Protein AF-0000000076361034 (afdb_homodimer)

Solvent-accessible surface area (backbone atoms only — not comparable to full-atom values): 50702 Å² total; per-residue (Å²): 137,84,75,76,79,75,75,78,76,74,77,76,76,72,76,70,72,70,73,77,74,72,64,72,69,49,54,63,54,61,70,66,63,75,68,40,73,73,50,70,71,53,77,85,51,40,70,66,62,50,33,50,84,75,34,55,74,45,54,52,49,86,90,54,77,44,76,70,60,36,10,37,22,35,31,39,21,63,62,75,51,79,59,59,23,52,31,46,44,76,47,74,44,77,33,44,66,69,76,70,83,67,80,76,78,91,66,90,80,67,86,68,66,63,73,78,79,52,53,48,78,30,40,38,40,37,42,18,49,26,40,72,44,43,56,34,9,52,48,45,61,72,38,35,68,56,34,34,41,54,40,45,22,74,43,30,71,59,73,73,39,67,79,86,49,59,62,63,51,40,67,90,59,62,82,56,54,72,67,48,51,48,30,32,54,64,66,67,48,40,59,67,31,39,52,39,19,25,47,35,50,14,38,47,52,35,31,50,51,43,44,54,52,25,65,75,66,73,51,59,26,17,15,28,40,37,36,37,38,40,52,94,50,26,38,42,24,34,30,10,11,54,41,45,35,35,36,31,47,95,91,39,71,45,76,50,50,60,62,32,25,36,63,75,41,37,46,60,45,22,40,49,36,68,76,41,50,73,69,40,68,85,53,40,20,60,44,35,52,66,55,86,54,50,83,87,42,50,76,35,42,30,48,33,33,47,43,84,42,91,24,31,44,70,41,68,36,49,80,67,52,55,34,51,34,37,51,43,70,48,69,86,64,12,10,44,56,76,68,43,35,61,32,21,23,35,48,28,74,80,40,53,34,88,97,53,90,41,61,49,40,86,70,40,38,42,55,40,52,69,40,79,45,66,46,81,81,55,87,62,45,83,77,20,32,34,40,37,32,32,48,22,38,54,75,65,42,51,72,68,56,50,40,51,50,50,53,57,49,49,72,73,43,84,55,94,58,36,36,30,50,48,19,40,48,54,50,46,58,21,44,36,44,80,54,90,95,39,46,23,26,95,86,65,44,78,30,36,52,40,43,28,44,30,38,24,35,42,44,27,62,56,51,68,70,39,74,74,86,120,138,82,76,74,79,76,76,76,77,73,78,77,77,71,77,72,73,70,73,76,74,73,63,72,71,47,56,64,57,60,72,64,64,74,69,39,72,73,51,70,73,53,75,85,51,40,71,66,61,49,33,48,86,74,35,56,74,45,54,51,50,87,90,55,78,45,78,69,60,36,10,38,20,35,31,40,23,63,63,76,52,79,58,60,24,55,30,46,44,78,49,74,45,78,34,43,63,69,76,69,82,66,78,74,77,90,64,91,81,68,88,66,67,61,74,77,79,52,53,48,77,29,38,39,40,35,42,18,49,27,40,73,45,43,56,34,9,51,49,45,62,70,38,35,67,54,34,34,42,53,40,47,22,73,43,30,70,59,73,72,41,66,78,86,51,62,61,63,53,40,68,90,57,63,80,56,54,72,67,46,50,47,31,32,55,63,66,65,49,41,59,67,30,38,54,39,19,25,48,35,51,13,38,46,51,36,30,51,50,42,43,53,51,24,67,75,66,75,51,60,27,17,14,27,38,37,35,38,39,40,53,94,48,25,38,42,24,34,29,12,10,56,42,44,35,34,36,32,50,93,92,40,73,44,75,49,51,62,60,31,25,35,62,75,41,36,45,62,45,23,41,48,37,66,76,39,51,74,68,40,66,84,53,39,20,62,45,34,51,64,54,86,55,49,81,86,42,50,75,36,42,27,47,33,32,49,43,83,43,90,24,30,44,72,41,66,36,48,80,67,52,57,33,50,33,36,51,43,72,50,69,87,63,12,10,45,55,75,68,42,34,61,33,21,22,35,49,30,74,80,41,54,35,86,98,52,90,42,62,49,42,85,68,42,37,43,54,39,53,69,40,78,45,64,45,80,82,55,87,63,45,82,75,19,31,35,39,37,31,32,47,22,38,54,76,65,42,52,72,67,57,50,41,51,49,51,54,57,51,49,72,70,43,84,55,93,58,38,38,30,51,48,19,41,48,55,50,45,59,20,44,36,44,79,55,90,93,39,46,24,26,96,88,66,44,80,31,36,52,41,42,29,44,30,38,25,35,42,44,27,64,55,51,69,71,40,73,75,88,120

Radius of gyration: 32.31 Å; Cα contacts (8 Å, |Δi|>4): 1903; chains: 2; bounding box: 130×89×71 Å

InterPro domains:
  IPR001932 PPM-type phosphatase-like domain [PF00481] (195-264)
  IPR001932 PPM-type phosphatase-like domain [PF00481] (333-431)
  IPR001932 PPM-type phosphatase-like domain [PS51746] (69-459)
  IPR001932 PPM-type phosphatase-like domain [SM00332] (59-457)
  IPR001932 PPM-type phosphatase-like domain [cd00143] (71-459)
  IPR015655 Protein phosphatase 2C [PTHR13832] (92-456)
  IPR036457 PPM-type phosphatase-like domain superfamily [G3DSA:3.60.40.10] (70-463)
  IPR036457 PPM-type phosphatase-like domain superfamily [SSF81606] (64-459)

Secondary structure (DSSP, 8-state):
---------------------TTTTHHHHHHH----GGG---GGGHHHHT-TTT-PPB---TTSPPGGG-EEEEE--SSSSSS--EEEEEEEEEEE---------S--------GGGGEEEEEEEEEEEEESSSHHHHHHHHHHHHHHHHHHHHTHHHHTS-TTSPPPSBTT-----HHHHHHHHHTT--HHHHHHHHHHHHHHHHHHHHHHHHHHHT---EE-EEEEEEETTEEEEEEESS-EEEEEETTEEEE-----BTTTTHHHHHHHHHH-GGGGTTTEESSB-SS---GGGTTSEEEEB-TT-SS-EEEE--GGGGSEESEESSGGG-EETTTBSB-B-EE-TT-B-TTS--B-GGG-B-PPEEEEEEGGGS---TT-EEEEE-HHHHTT--HHHHHHHHHHHHHH---TTHHHHHHHHHHHHHH-EEETTEEE-TTSSB---S-EEEEEEESHHHHTTS----/---------------------TTTTHHHHHHH----GGG---GGGHHHHT-TTT-PPB---TTSPPGGG-EEEEE--SSSSSS--EEEEEEEEEEE---------S--------GGGGEEEEEEEEEEEEESSSHHHHHHHHHHHHHHHHHHHHTHHHHTS-TTSPPPSBTT-----HHHHHHHHHTT--HHHHHHHHHHHHHHHHHHHHHHHHHHHT---EE-EEEEEEETTEEEEEEESS-EEEEEETTEEEE-----BTTTTHHHHHHHHHH-GGGGTTTEESSB-SS---GGGTTSEEEEB-TT-SS-EEEE--GGGGSEESEESSGGG-EETTTBSB-B-EE-TT-B-TTS--B-GGG-B-PPEEEEEEGGGS---TT-EEEEE-HHHHTT--HHHHHHHHHHHHHH---TTHHHHHHHHHHHHHH-EEETTEEE-TTSSB---S-EEEEEEESHHHHTTS----

Foldseek 3Di:
DPDDPDPPDPPDPPPPPDPDPPVPVCPPLLVQDDAEVQLVDDSVCQVVQQDLAVFDKTWGDPVRAAPQLKAKIWTFFNPPDRDALKYKDKDKAKAFADPDPPPDDPDDDDDPVPPVLTIFIKIKIKMKHWDQGNLQNSLCRVPLSVLLSVLCNLQSVQLSDDQPQFDFPDSVDDPDDPVRSVVRVVVVHTPVNSSLVSNQVSLVVSLVVSVVVCVVVVGATWIWMWMWMGGQQKTKTWTFAAWWKWKFAPLDIGTQFHHAWCVVCVLVLLVVCVVPVVLVVLQADSKDFQDQDDPVQAQPWGWIDGSVDPDIDTDHDHPSSNHHHQWDDDDQCIHGLNFHTGQETHTQQCPDDPPDNRRDCVSHYSGTDIGMGRNLVDAFDQLIKMKIKDVLLCVQDPRSRLSVLSVVQVVVDPDSSSNNVSNSVSNDQQQADDDPSAHAHPVGHGHGSRMMMMMIRGSNSSNVPNPDPD/DPPDPDDPPDPDPPPPPDPDPPPPVCPPLLVQDDAEVQLVDDSVCQVVQQDLAVFDKTWGDPVRAAPQLKAKIWTFFNPPDRDALKYKDKDKAKAFADPDPPPDDPDDDDDPVPPVLTIFIKIKIKMKHWDQGNLQNSLCRVPLSVQLSVLCNLQSVQLSDDQPQFDFPDSVDDPDDPVRSVVRVVVVHTPVNSSLVSNQVSLVVSLVVSVVVCVVVVGATWIWMWMWMGGQQKTKTWTFAAWWKWKFAPLDIDTQFHHAWCVVCVLVLLVVCVVPVVLVVLQADSKDFPDQDDPVQAQPWGWIDGSVDPDIDTDHDHPSSNHHHQWDDDDQCIHGLNFHTGQETHTQQCPDDPPDNRRDCVSHYSGTDIGMGRNLVDAFDQLIKMKIKDVLLCVQDPRSRLSVLSVVQVVVDPDSSSNNVSNSVSNDQQQADDDPSAHAHPVGHGHGSRMMMMMIRGSNSSNVVNPDPD

Structure (mmCIF, N/CA/C/O backbone):
data_AF-0000000076361034-model_v1
#
loop_
_entity.id
_entity.type
_entity.pdbx_description
1 polymer 'Protein phosphatase, Mg2+/Mn2+ dependent 1M'
#
loop_
_atom_site.group_PDB
_atom_site.id
_atom_site.type_symbol
_atom_site.label_atom_id
_atom_site.label_alt_id
_atom_site.label_comp_id
_atom_site.label_asym_id
_atom_site.label_entity_id
_atom_site.label_seq_id
_atom_site.pdbx_PDB_ins_code
_atom_site.Cartn_x
_atom_site.Cartn_y
_atom_site.Cartn_z
_atom_site.occupancy
_atom_site.B_iso_or_equiv
_atom_site.auth_seq_id
_atom_site.auth_comp_id
_atom_site.auth_asym_id
_atom_site.auth_atom_id
_atom_site.pdbx_PDB_model_num
ATOM 1 N N . MET A 1 1 ? -71.875 -18.531 -21.484 1 21.67 1 MET A N 1
ATOM 2 C CA . MET A 1 1 ? -71.312 -18.797 -22.781 1 21.67 1 MET A CA 1
ATOM 3 C C . MET A 1 1 ? -69.812 -18.578 -22.734 1 21.67 1 MET A C 1
ATOM 5 O O . MET A 1 1 ? -69.312 -17.453 -22.625 1 21.67 1 MET A O 1
ATOM 9 N N . PHE A 1 2 ? -69.062 -19.516 -22.062 1 24.09 2 PHE A N 1
ATOM 10 C CA . PHE A 1 2 ? -67.812 -19.859 -21.344 1 24.09 2 PHE A CA 1
ATOM 11 C C . PHE A 1 2 ? -66.688 -20.016 -22.297 1 24.09 2 PHE A C 1
ATOM 13 O O . PHE A 1 2 ? -66.375 -21.141 -22.75 1 24.09 2 PHE A O 1
ATOM 20 N N . LYS A 1 3 ? -66.688 -18.938 -23.219 1 24.73 3 LYS A N 1
ATOM 21 C CA . LYS A 1 3 ? -65.812 -19.062 -24.406 1 24.73 3 LYS A CA 1
ATOM 22 C C . LYS A 1 3 ? -64.375 -19.406 -24.031 1 24.73 3 LYS A C 1
ATOM 24 O O . LYS A 1 3 ? -63.844 -18.875 -23.047 1 24.73 3 LYS A O 1
ATOM 29 N N . ARG A 1 4 ? -63.781 -20.422 -24.656 1 24.48 4 ARG A N 1
ATOM 30 C CA . ARG A 1 4 ? -62.656 -21.375 -24.703 1 24.48 4 ARG A CA 1
ATOM 31 C C . ARG A 1 4 ? -61.344 -20.656 -25 1 24.48 4 ARG A C 1
ATOM 33 O O . ARG A 1 4 ? -61.156 -20.125 -26.094 1 24.48 4 ARG A O 1
ATOM 40 N N . PHE A 1 5 ? -60.875 -19.797 -24.109 1 25.48 5 PHE A N 1
ATOM 41 C CA . PHE A 1 5 ? -59.75 -18.938 -24.406 1 25.48 5 PHE A CA 1
ATOM 42 C C . PHE A 1 5 ? -58.562 -19.75 -24.906 1 25.48 5 PHE A C 1
ATOM 44 O O . PHE A 1 5 ? -58.094 -20.672 -24.25 1 25.48 5 PHE A O 1
ATOM 51 N N . ARG A 1 6 ? -58.438 -19.875 -26.188 1 20 6 ARG A N 1
ATOM 52 C CA . ARG A 1 6 ? -57.5 -20.625 -26.984 1 20 6 ARG A CA 1
ATOM 53 C C . ARG A 1 6 ? -56.062 -20.359 -26.531 1 20 6 ARG A C 1
ATOM 55 O O . ARG A 1 6 ? -55.656 -19.219 -26.344 1 20 6 ARG A O 1
ATOM 62 N N . LYS A 1 7 ? -55.375 -21.359 -26.031 1 22.61 7 LYS A N 1
ATOM 63 C CA . LYS A 1 7 ? -54.062 -21.641 -25.453 1 22.61 7 LYS A CA 1
ATOM 64 C C . LYS A 1 7 ? -52.969 -21.25 -26.422 1 22.61 7 LYS A C 1
ATOM 66 O O . LYS A 1 7 ? -52.812 -21.812 -27.5 1 22.61 7 LYS A O 1
ATOM 71 N N . LYS A 1 8 ? -52.812 -19.906 -26.641 1 27.45 8 LYS A N 1
ATOM 72 C CA . LYS A 1 8 ? -51.875 -19.531 -27.688 1 27.45 8 LYS A CA 1
ATOM 73 C C . LYS A 1 8 ? -50.656 -20.438 -27.672 1 27.45 8 LYS A C 1
ATOM 75 O O . LYS A 1 8 ? -50.125 -20.75 -26.609 1 27.45 8 LYS A O 1
ATOM 80 N N . SER A 1 9 ? -50.375 -21.281 -28.656 1 21.98 9 SER A N 1
ATOM 81 C CA . SER A 1 9 ? -49.344 -22.266 -29.016 1 21.98 9 SER A CA 1
ATOM 82 C C . SER A 1 9 ? -47.938 -21.734 -28.766 1 21.98 9 SER A C 1
ATOM 84 O O . SER A 1 9 ? -47.656 -20.562 -29.031 1 21.98 9 SER A O 1
ATOM 86 N N . SER A 1 10 ? -47.219 -22.281 -27.797 1 23.67 10 SER A N 1
ATOM 87 C CA . SER A 1 10 ? -45.875 -22.094 -27.219 1 23.67 10 SER A CA 1
ATOM 88 C C . SER A 1 10 ? -44.812 -22.047 -28.312 1 23.67 10 SER A C 1
ATOM 90 O O . SER A 1 10 ? -44.719 -22.953 -29.141 1 23.67 10 SER A O 1
ATOM 92 N N . PRO A 1 11 ? -44.625 -20.859 -28.891 1 27.78 11 PRO A N 1
ATOM 93 C CA . PRO A 1 11 ? -43.75 -20.906 -30.062 1 27.78 11 PRO A CA 1
ATOM 94 C C . PRO A 1 11 ? -42.594 -21.891 -29.906 1 27.78 11 PRO A C 1
ATOM 96 O O . PRO A 1 11 ? -42.219 -22.203 -28.781 1 27.78 11 PRO A O 1
ATOM 99 N N . ALA A 1 12 ? -42.312 -22.688 -30.906 1 27.48 12 ALA A N 1
ATOM 100 C CA . ALA A 1 12 ? -41.344 -23.719 -31.219 1 27.48 12 ALA A CA 1
ATOM 101 C C . ALA A 1 12 ? -39.938 -23.281 -30.812 1 27.48 12 ALA A C 1
ATOM 103 O O . ALA A 1 12 ? -39.531 -22.141 -31.078 1 27.48 12 ALA A O 1
ATOM 104 N N . LEU A 1 13 ? -39.312 -23.953 -29.844 1 25.64 13 LEU A N 1
ATOM 105 C CA . LEU A 1 13 ? -37.969 -24.016 -29.297 1 25.64 13 LEU A CA 1
ATOM 106 C C . LEU A 1 13 ? -36.938 -23.969 -30.391 1 25.64 13 LEU A C 1
ATOM 108 O O . LEU A 1 13 ? -36.844 -24.891 -31.219 1 25.64 13 LEU A O 1
ATOM 112 N N . GLU A 1 14 ? -36.875 -22.875 -31.109 1 27.36 14 GLU A N 1
ATOM 113 C CA . GLU A 1 14 ? -35.875 -22.859 -32.188 1 27.36 14 GLU A CA 1
ATOM 114 C C . GLU A 1 14 ? -34.656 -23.688 -31.797 1 27.36 14 GLU A C 1
ATOM 116 O O . GLU A 1 14 ? -34.219 -23.641 -30.641 1 27.36 14 GLU A O 1
ATOM 121 N N . GLU A 1 15 ? -34.438 -24.812 -32.469 1 25.88 15 GLU A N 1
ATOM 122 C CA . GLU A 1 15 ? -33.344 -25.781 -32.406 1 25.88 15 GLU A CA 1
ATOM 123 C C . GLU A 1 15 ? -31.984 -25.094 -32.312 1 25.88 15 GLU A C 1
ATOM 125 O O . GLU A 1 15 ? -31.578 -24.359 -33.219 1 25.88 15 GLU A O 1
ATOM 130 N N . HIS A 1 16 ? -31.703 -24.547 -31.156 1 26.27 16 HIS A N 1
ATOM 131 C CA . HIS A 1 16 ? -30.344 -24.047 -30.938 1 26.27 16 HIS A CA 1
ATOM 132 C C . HIS A 1 16 ? -29.312 -24.984 -31.547 1 26.27 16 HIS A C 1
ATOM 134 O O . HIS A 1 16 ? -29.344 -26.188 -31.297 1 26.27 16 HIS A O 1
ATOM 140 N N . THR A 1 17 ? -28.984 -24.797 -32.812 1 29.11 17 THR A N 1
ATOM 141 C CA . THR A 1 17 ? -27.922 -25.516 -33.5 1 29.11 17 THR A CA 1
ATOM 142 C C . THR A 1 17 ? -26.781 -25.859 -32.562 1 29.11 17 THR A C 1
ATOM 144 O O . THR A 1 17 ? -26.375 -25.016 -31.734 1 29.11 17 THR A O 1
ATOM 147 N N . SER A 1 18 ? -26.641 -27.109 -32.219 1 27.92 18 SER A N 1
ATOM 148 C CA . SER A 1 18 ? -25.672 -27.797 -31.375 1 27.92 18 SER A CA 1
ATOM 149 C C . SER A 1 18 ? -24.266 -27.234 -31.594 1 27.92 18 SER A C 1
ATOM 151 O O . SER A 1 18 ? -23.797 -27.109 -32.719 1 27.92 18 SER A O 1
ATOM 153 N N . PRO A 1 19 ? -23.844 -26.281 -30.766 1 31.58 19 PRO A N 1
ATOM 154 C CA . PRO A 1 19 ? -22.484 -25.844 -31.062 1 31.58 19 PRO A CA 1
ATOM 155 C C . PRO A 1 19 ? -21.578 -26.984 -31.531 1 31.58 19 PRO A C 1
ATOM 157 O O . PRO A 1 19 ? -21.844 -28.141 -31.203 1 31.58 19 PRO A O 1
ATOM 160 N N . GLN A 1 20 ? -20.953 -26.906 -32.688 1 31.45 20 GLN A N 1
ATOM 161 C CA . GLN A 1 20 ? -20.031 -27.875 -33.25 1 31.45 20 GLN A CA 1
ATOM 162 C C . GLN A 1 20 ? -19.203 -28.547 -32.156 1 31.45 20 GLN A C 1
ATOM 164 O O . GLN A 1 20 ? -18.844 -27.922 -31.141 1 31.45 20 GLN A O 1
ATOM 169 N N . PRO A 1 21 ? -19.203 -29.859 -32.031 1 31.2 21 PRO A N 1
ATOM 170 C CA . PRO A 1 21 ? -18.5 -30.656 -31.016 1 31.2 21 PRO A CA 1
ATOM 171 C C . PRO A 1 21 ? -17.062 -30.188 -30.781 1 31.2 21 PRO A C 1
ATOM 173 O O . PRO A 1 21 ? -16.391 -29.75 -31.719 1 31.2 21 PRO A O 1
ATOM 176 N N . ALA A 1 22 ? -16.734 -29.719 -29.578 1 35.38 22 ALA A N 1
ATOM 177 C CA . ALA A 1 22 ? -15.438 -29.438 -28.969 1 35.38 22 ALA A CA 1
ATOM 178 C C . ALA A 1 22 ? -14.414 -30.484 -29.391 1 35.38 22 ALA A C 1
ATOM 180 O O . ALA A 1 22 ? -13.336 -30.578 -28.797 1 35.38 22 ALA A O 1
ATOM 181 N N . SER A 1 23 ? -14.734 -31.312 -30.328 1 33.44 23 SER A N 1
ATOM 182 C CA . SER A 1 23 ? -13.852 -32.438 -30.625 1 33.44 23 SER A CA 1
ATOM 183 C C . SER A 1 23 ? -12.492 -31.938 -31.125 1 33.44 23 SER A C 1
ATOM 185 O O . SER A 1 23 ? -11.469 -32.562 -30.859 1 33.44 23 SER A O 1
ATOM 187 N N . SER A 1 24 ? -12.539 -30.953 -32.062 1 35.06 24 SER A N 1
ATOM 188 C CA . SER A 1 24 ? -11.281 -30.719 -32.781 1 35.06 24 SER A CA 1
ATOM 189 C C . SER A 1 24 ? -10.312 -29.906 -31.906 1 35.06 24 SER A C 1
ATOM 191 O O . SER A 1 24 ? -9.117 -29.844 -32.219 1 35.06 24 SER A O 1
ATOM 193 N N . VAL A 1 25 ? -10.68 -29.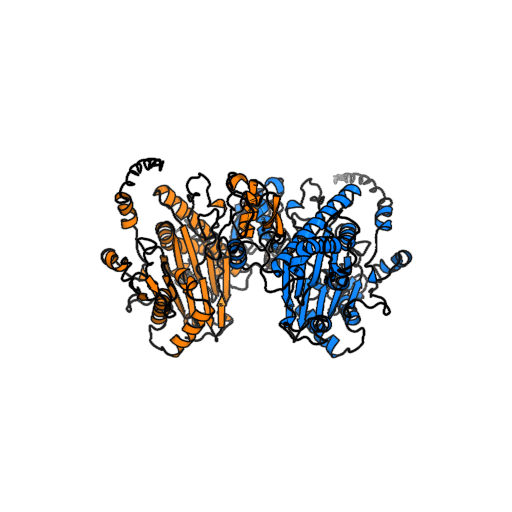047 -31.094 1 38.88 25 VAL A N 1
ATOM 194 C CA . VAL A 1 25 ? -9.805 -28.234 -30.266 1 38.88 25 VAL A CA 1
ATOM 195 C C . VAL A 1 25 ? -9.164 -29.109 -29.188 1 38.88 25 VAL A C 1
ATOM 197 O O . VAL A 1 25 ? -8.273 -28.656 -28.453 1 38.88 25 VAL A O 1
ATOM 200 N N . GLN A 1 26 ? -9.766 -30.219 -28.781 1 42.44 26 GLN A N 1
ATOM 201 C CA . GLN A 1 26 ? -9.227 -31.219 -27.875 1 42.44 26 GLN A CA 1
ATOM 202 C C . GLN A 1 26 ? -7.828 -31.656 -28.297 1 42.44 26 GLN A C 1
ATOM 204 O O . GLN A 1 26 ? -7.012 -32.031 -27.453 1 42.44 26 GLN A O 1
ATOM 209 N N . THR A 1 27 ? -7.578 -31.703 -29.609 1 47.94 27 THR A N 1
ATOM 210 C CA . THR A 1 27 ? -6.434 -32.438 -30.156 1 47.94 27 THR A CA 1
ATOM 211 C C . THR A 1 27 ? -5.133 -31.719 -29.828 1 47.94 27 THR A C 1
ATOM 213 O O . THR A 1 27 ? -4.129 -32.344 -29.484 1 47.94 27 THR A O 1
ATOM 216 N N . ARG A 1 28 ? -5.051 -30.406 -30.094 1 48.69 28 ARG A N 1
ATOM 217 C CA . ARG A 1 28 ? -3.738 -29.781 -29.953 1 48.69 28 ARG A CA 1
ATOM 218 C C . ARG A 1 28 ? -3.361 -29.609 -28.5 1 48.69 28 ARG A C 1
ATOM 220 O O . ARG A 1 28 ? -2.207 -29.828 -28.109 1 48.69 28 ARG A O 1
ATOM 227 N N . ASP A 1 29 ? -4.359 -29.141 -27.656 1 56.19 29 ASP A N 1
ATOM 228 C CA . ASP A 1 29 ? -4.082 -28.984 -26.234 1 56.19 29 ASP A CA 1
ATOM 229 C C . ASP A 1 29 ? -3.707 -30.312 -25.609 1 56.19 29 ASP A C 1
ATOM 231 O O . ASP A 1 29 ? -2.854 -30.375 -24.719 1 56.19 29 ASP A O 1
ATOM 235 N N . GLN A 1 30 ? -4.395 -31.359 -26.141 1 57.03 30 GLN A N 1
ATOM 236 C CA . GLN A 1 30 ? -4.148 -32.688 -25.594 1 57.03 30 GLN A CA 1
ATOM 237 C C . GLN A 1 30 ? -2.723 -33.156 -25.891 1 57.03 30 GLN A C 1
ATOM 239 O O . GLN A 1 30 ? -2.121 -33.875 -25.094 1 57.03 30 GLN A O 1
ATOM 244 N N . LYS A 1 31 ? -2.215 -32.531 -26.969 1 64.31 31 LYS A N 1
ATOM 245 C CA . LYS A 1 31 ? -0.874 -32.969 -27.328 1 64.31 31 LYS A CA 1
ATOM 246 C C . LYS A 1 31 ? 0.188 -32.25 -26.516 1 64.31 31 LYS A C 1
ATOM 248 O O . LYS A 1 31 ? 1.288 -32.75 -26.312 1 64.31 31 LYS A O 1
ATOM 253 N N . ILE A 1 32 ? -0.263 -31.188 -25.797 1 81.31 32 ILE A N 1
ATOM 254 C CA . ILE A 1 32 ? 0.74 -30.344 -25.141 1 81.31 32 ILE A CA 1
ATOM 255 C C . ILE A 1 32 ? 0.574 -30.438 -23.625 1 81.31 32 ILE A C 1
ATOM 257 O O . ILE A 1 32 ? 1.517 -30.172 -22.875 1 81.31 32 ILE A O 1
ATOM 261 N N . TYR A 1 33 ? -0.496 -31 -23.219 1 87.94 33 TYR A N 1
ATOM 262 C CA . TYR A 1 33 ? -0.779 -31.016 -21.781 1 87.94 33 TYR A CA 1
ATOM 263 C C . TYR A 1 33 ? 0.187 -31.938 -21.047 1 87.94 33 TYR A C 1
ATOM 265 O O . TYR A 1 33 ? 0.511 -33.031 -21.531 1 87.94 33 TYR A O 1
ATOM 273 N N . CYS A 1 34 ? 0.671 -31.531 -19.969 1 90.19 34 CYS A N 1
ATOM 274 C CA . CYS A 1 34 ? 1.57 -32.312 -19.109 1 90.19 34 CYS A CA 1
ATOM 275 C C . CYS A 1 34 ? 1.461 -31.859 -17.656 1 90.19 34 CYS A C 1
ATOM 277 O O . CYS A 1 34 ? 0.885 -30.812 -17.359 1 90.19 34 CYS A O 1
ATOM 279 N N . ARG A 1 35 ? 1.857 -32.688 -16.812 1 93.69 35 ARG A N 1
ATOM 280 C CA . ARG A 1 35 ? 1.976 -32.344 -15.398 1 93.69 35 ARG A CA 1
ATOM 281 C C . ARG A 1 35 ? 3.41 -31.969 -15.047 1 93.69 35 ARG A C 1
ATOM 283 O O . ARG A 1 35 ? 4.32 -32.125 -15.859 1 93.69 35 ARG A O 1
ATOM 290 N N . PRO A 1 36 ? 3.582 -31.406 -13.859 1 94.25 36 PRO A N 1
ATOM 291 C CA . PRO A 1 36 ? 4.957 -31.062 -13.484 1 94.25 36 PRO A CA 1
ATOM 292 C C . PRO A 1 36 ? 5.938 -32.219 -13.727 1 94.25 36 PRO A C 1
ATOM 294 O O . PRO A 1 36 ? 5.613 -33.375 -13.477 1 94.25 36 PRO A O 1
ATOM 297 N N . HIS A 1 37 ? 7.102 -31.859 -14.141 1 90.06 37 HIS A N 1
ATOM 298 C CA . HIS A 1 37 ? 8.094 -32.812 -14.625 1 90.06 37 HIS A CA 1
ATOM 299 C C . HIS A 1 37 ? 8.492 -33.812 -13.523 1 90.06 37 HIS A C 1
ATOM 301 O O . HIS A 1 37 ? 8.766 -34.969 -13.797 1 90.06 37 HIS A O 1
ATOM 307 N N . PHE A 1 38 ? 8.5 -33.406 -12.336 1 93.5 38 PHE A N 1
ATOM 308 C CA . PHE A 1 38 ? 9.031 -34.219 -11.258 1 93.5 38 PHE A CA 1
ATOM 309 C C . PHE A 1 38 ? 8 -35.25 -10.797 1 93.5 38 PHE A C 1
ATOM 311 O O . PHE A 1 38 ? 8.297 -36.125 -9.961 1 93.5 38 PHE A O 1
ATOM 318 N N . LEU A 1 39 ? 6.816 -35.156 -11.328 1 93.44 39 LEU A N 1
ATOM 319 C CA . LEU A 1 39 ? 5.812 -36.188 -11.055 1 93.44 39 LEU A CA 1
ATOM 320 C C . LEU A 1 39 ? 5.996 -37.375 -11.969 1 93.44 39 LEU A C 1
ATOM 322 O O . LEU A 1 39 ? 5.477 -38.469 -11.695 1 93.44 39 LEU A O 1
ATOM 326 N N . HIS A 1 40 ? 6.688 -37.25 -13.094 1 87.88 40 HIS A N 1
ATOM 327 C CA . HIS A 1 40 ? 7.043 -38.312 -14.031 1 87.88 40 HIS A CA 1
ATOM 328 C C . HIS A 1 40 ? 5.801 -39.031 -14.539 1 87.88 40 HIS A C 1
ATOM 330 O O . HIS A 1 40 ? 5.77 -40.281 -14.562 1 87.88 40 HIS A O 1
ATOM 336 N N . LYS A 1 41 ? 4.852 -38.25 -14.758 1 84.69 41 LYS A N 1
ATOM 337 C CA . LYS A 1 41 ? 3.637 -38.812 -15.32 1 84.69 41 LYS A CA 1
ATOM 338 C C . LYS A 1 41 ? 3.67 -38.812 -16.844 1 84.69 41 LYS A C 1
ATOM 340 O O . LYS A 1 41 ? 4.148 -37.844 -17.453 1 84.69 41 LYS A O 1
ATOM 345 N N . THR A 1 42 ? 3.256 -39.875 -17.406 1 77.12 42 THR A N 1
ATOM 346 C CA . THR A 1 42 ? 3.213 -40.031 -18.844 1 77.12 42 THR A CA 1
ATOM 347 C C . THR A 1 42 ? 1.795 -39.812 -19.375 1 77.12 42 THR A C 1
ATOM 349 O O . THR A 1 42 ? 0.835 -39.812 -18.594 1 77.12 42 THR A O 1
ATOM 352 N N . TRP A 1 43 ? 1.69 -39.656 -20.594 1 75 43 TRP A N 1
ATOM 353 C CA . TRP A 1 43 ? 0.399 -39.438 -21.234 1 75 43 TRP A CA 1
ATOM 354 C C . TRP A 1 43 ? -0.524 -40.625 -21.016 1 75 43 TRP A C 1
ATOM 356 O O . TRP A 1 43 ? -1.739 -40.469 -20.875 1 75 43 TRP A O 1
ATOM 366 N N . GLY A 1 44 ? 0.084 -41.719 -21.031 1 70.94 44 GLY A N 1
ATOM 367 C CA . GLY A 1 44 ? -0.71 -42.906 -20.844 1 70.94 44 GLY A CA 1
ATOM 368 C C . GLY A 1 44 ? -1.418 -42.969 -19.5 1 70.94 44 GLY A C 1
ATOM 369 O O . GLY A 1 44 ? -2.463 -43.594 -19.375 1 70.94 44 GLY A O 1
ATOM 370 N N . GLU A 1 45 ? -0.859 -42.281 -18.562 1 77.31 45 GLU A N 1
ATOM 371 C CA . GLU A 1 45 ? -1.407 -42.281 -17.219 1 77.31 45 GLU A CA 1
ATOM 372 C C . GLU A 1 45 ? -2.422 -41.188 -17.016 1 77.31 45 GLU A C 1
ATOM 374 O O . GLU A 1 45 ? -3.047 -41.062 -15.953 1 77.31 45 GLU A O 1
ATOM 379 N N . MET A 1 46 ? -2.627 -40.5 -18.031 1 74.69 46 MET A N 1
ATOM 380 C CA . MET A 1 46 ? -3.422 -39.281 -17.922 1 74.69 46 MET A CA 1
ATOM 381 C C . MET A 1 46 ? -4.875 -39.594 -17.594 1 74.69 46 MET A C 1
ATOM 383 O O . MET A 1 46 ? -5.504 -38.938 -16.781 1 74.69 46 MET A O 1
ATOM 387 N N . PRO A 1 47 ? -5.414 -40.656 -18.172 1 73.75 47 PRO A N 1
ATOM 388 C CA . PRO A 1 47 ? -6.816 -40.938 -17.859 1 73.75 47 PRO A CA 1
ATOM 389 C C . PRO A 1 47 ? -7.047 -41.219 -16.375 1 73.75 47 PRO A C 1
ATOM 391 O O . PRO A 1 47 ? -8.094 -40.844 -15.828 1 73.75 47 PRO A O 1
ATOM 394 N N . ASP A 1 48 ? -6.094 -41.656 -15.781 1 76.69 48 ASP A N 1
ATOM 395 C CA . ASP A 1 48 ? -6.227 -42 -14.367 1 76.69 48 ASP A CA 1
ATOM 396 C C . ASP A 1 48 ? -6.113 -40.75 -13.492 1 76.69 48 ASP A C 1
ATOM 398 O O . ASP A 1 48 ? -6.746 -40.656 -12.438 1 76.69 48 ASP A O 1
ATOM 402 N N . ILE A 1 49 ? -5.406 -39.875 -14.031 1 79.31 49 ILE A N 1
ATOM 403 C CA . ILE A 1 49 ? -5.109 -38.719 -13.172 1 79.31 49 ILE A CA 1
ATOM 404 C C . ILE A 1 49 ? -6.113 -37.594 -13.438 1 79.31 49 ILE A C 1
ATOM 406 O O . ILE A 1 49 ? -6.152 -36.594 -12.711 1 79.31 49 ILE A O 1
ATOM 410 N N . THR A 1 50 ? -7.023 -37.844 -14.422 1 82.88 50 THR A N 1
ATOM 411 C CA . THR A 1 50 ? -8.023 -36.812 -14.734 1 82.88 50 THR A CA 1
ATOM 412 C C . THR A 1 50 ? -9.406 -37.25 -14.258 1 82.88 50 THR A C 1
ATOM 414 O O . THR A 1 50 ? -10.414 -36.656 -14.664 1 82.88 50 THR A O 1
ATOM 417 N N . ASP A 1 51 ? -9.438 -38.219 -13.398 1 85.25 51 ASP A N 1
ATOM 418 C CA . ASP A 1 51 ? -10.711 -38.688 -12.859 1 85.25 51 ASP A CA 1
ATOM 419 C C . ASP A 1 51 ? -11.234 -37.75 -11.781 1 85.25 51 ASP A C 1
ATOM 421 O O . ASP A 1 51 ? -10.656 -37.656 -10.695 1 85.25 51 ASP A O 1
ATOM 425 N N . HIS A 1 52 ? -12.32 -37.219 -12.031 1 87.94 52 HIS A N 1
ATOM 426 C CA . HIS A 1 52 ? -12.859 -36.219 -11.117 1 87.94 52 HIS A CA 1
ATOM 427 C C . HIS A 1 52 ? -13.617 -36.844 -9.969 1 87.94 52 HIS A C 1
ATOM 429 O O . HIS A 1 52 ? -13.922 -36.188 -8.969 1 87.94 52 HIS A O 1
ATOM 435 N N . GLN A 1 53 ? -13.938 -38.062 -10.086 1 85.81 53 GLN A N 1
ATOM 436 C CA . GLN A 1 53 ? -14.648 -38.75 -9.016 1 85.81 53 GLN A CA 1
ATOM 437 C C . GLN A 1 53 ? -13.672 -39.312 -7.988 1 85.81 53 GLN A C 1
ATOM 439 O O . GLN A 1 53 ? -13.945 -39.281 -6.785 1 85.81 53 GLN A O 1
ATOM 444 N N . LEU A 1 54 ? -12.617 -39.781 -8.461 1 88.12 54 LEU A N 1
ATOM 445 C CA . LEU A 1 54 ? -11.609 -40.344 -7.559 1 88.12 54 LEU A CA 1
ATOM 446 C C . LEU A 1 54 ? -10.672 -39.25 -7.051 1 88.12 54 LEU A C 1
ATOM 448 O O . LEU A 1 54 ? -10.297 -39.219 -5.875 1 88.12 54 LEU A O 1
ATOM 452 N N . ARG A 1 55 ? -10.305 -38.344 -7.988 1 93.25 55 ARG A N 1
ATOM 453 C CA . ARG A 1 55 ? -9.375 -37.25 -7.688 1 93.25 55 ARG A CA 1
ATOM 454 C C . ARG A 1 55 ? -8.141 -37.781 -6.961 1 93.25 55 ARG A C 1
ATOM 456 O O . ARG A 1 55 ? -7.879 -37.375 -5.82 1 93.25 55 ARG A O 1
ATOM 463 N N . PRO A 1 56 ? -7.395 -38.531 -7.586 1 93.5 56 PRO A N 1
ATOM 464 C CA . PRO A 1 56 ? -6.207 -39.094 -6.934 1 93.5 56 PRO A CA 1
ATOM 465 C C . PRO A 1 56 ? -5.199 -38 -6.535 1 93.5 56 PRO A C 1
ATOM 467 O O . PRO A 1 56 ? -4.961 -37.062 -7.293 1 93.5 56 PRO A O 1
ATOM 470 N N . ILE A 1 57 ? -4.695 -38.188 -5.348 1 96.12 57 ILE A N 1
ATOM 471 C CA . ILE A 1 57 ? -3.654 -37.281 -4.879 1 96.12 57 ILE A CA 1
ATOM 472 C C . ILE A 1 57 ? -2.297 -37.719 -5.418 1 96.12 57 ILE A C 1
ATOM 474 O O . ILE A 1 57 ? -1.882 -38.875 -5.203 1 96.12 57 ILE A O 1
ATOM 478 N N . LEU A 1 58 ? -1.641 -36.875 -6.133 1 95.75 58 LEU A N 1
ATOM 479 C CA . LEU A 1 58 ? -0.367 -37.188 -6.766 1 95.75 58 LEU A CA 1
ATOM 480 C C . LEU A 1 58 ? 0.801 -36.688 -5.93 1 95.75 58 LEU A C 1
ATOM 482 O O . LEU A 1 58 ? 0.729 -35.594 -5.352 1 95.75 58 LEU A O 1
ATOM 486 N N . VAL A 1 59 ? 1.846 -37.406 -5.82 1 95.81 59 VAL A N 1
ATOM 487 C CA . VAL A 1 59 ? 3.1 -37.062 -5.16 1 95.81 59 VAL A CA 1
ATOM 488 C C . VAL A 1 59 ? 4.277 -37.5 -6.023 1 95.81 59 VAL A C 1
ATOM 490 O O . VAL A 1 59 ? 4.137 -38.406 -6.863 1 95.81 59 VAL A O 1
ATOM 493 N N . PRO A 1 60 ? 5.395 -36.875 -5.871 1 95.25 60 PRO A N 1
ATOM 494 C CA . PRO A 1 60 ? 6.578 -37.375 -6.57 1 95.25 60 PRO A CA 1
ATOM 495 C C . PRO A 1 60 ? 6.973 -38.781 -6.133 1 95.25 60 PRO A C 1
ATOM 497 O O . PRO A 1 60 ? 6.711 -39.188 -4.992 1 95.25 60 PRO A O 1
ATOM 500 N N . PRO A 1 61 ? 7.566 -39.469 -7.082 1 92.81 61 PRO A N 1
ATOM 501 C CA . PRO A 1 61 ? 8.023 -40.812 -6.703 1 92.81 61 PRO A CA 1
ATOM 502 C C . PRO A 1 61 ? 9.047 -40.781 -5.574 1 92.81 61 PRO A C 1
ATOM 504 O O . PRO A 1 61 ? 9.875 -39.875 -5.508 1 92.81 61 PRO A O 1
ATOM 507 N N . LYS A 1 62 ? 9.07 -41.844 -4.848 1 88.31 62 LYS A N 1
ATOM 508 C CA . LYS A 1 62 ? 9.906 -41.906 -3.654 1 88.31 62 LYS A CA 1
ATOM 509 C C . LYS A 1 62 ? 11.391 -41.969 -4.023 1 88.31 62 LYS A C 1
ATOM 511 O O . LYS A 1 62 ? 12.242 -41.5 -3.258 1 88.31 62 LYS A O 1
ATOM 516 N N . ASN A 1 63 ? 11.648 -42.438 -5.152 1 88.19 63 ASN A N 1
ATOM 517 C CA . ASN A 1 63 ? 13.039 -42.656 -5.547 1 88.19 63 ASN A CA 1
ATOM 518 C C . ASN A 1 63 ? 13.633 -41.406 -6.172 1 88.19 63 ASN A C 1
ATOM 520 O O . ASN A 1 63 ? 14.828 -41.344 -6.484 1 88.19 63 ASN A O 1
ATOM 524 N N . LYS A 1 64 ? 12.859 -40.375 -6.277 1 88.56 64 LYS A N 1
ATOM 525 C CA . LYS A 1 64 ? 13.344 -39.156 -6.863 1 88.56 64 LYS A CA 1
ATOM 526 C C . LYS A 1 64 ? 13.086 -37.969 -5.934 1 88.56 64 LYS A C 1
ATOM 528 O O . LYS A 1 64 ? 12.031 -37.312 -6.012 1 88.56 64 LYS A O 1
ATOM 533 N N . ARG A 1 65 ? 14.047 -37.688 -5.234 1 88.69 65 ARG A N 1
ATOM 534 C CA . ARG A 1 65 ? 13.914 -36.656 -4.227 1 88.69 65 ARG A CA 1
ATOM 535 C C . ARG A 1 65 ? 14.07 -35.25 -4.855 1 88.69 65 ARG A C 1
ATOM 537 O O . ARG A 1 65 ? 14.914 -35.062 -5.734 1 88.69 65 ARG A O 1
ATOM 544 N N . LEU A 1 66 ? 13.32 -34.406 -4.395 1 93.19 66 LEU A N 1
ATOM 545 C CA . LEU A 1 66 ? 13.422 -33 -4.828 1 93.19 66 LEU A CA 1
ATOM 546 C C . LEU A 1 66 ? 14.5 -32.281 -4.039 1 93.19 66 LEU A C 1
ATOM 548 O O . LEU A 1 66 ? 14.898 -32.719 -2.961 1 93.19 66 LEU A O 1
ATOM 552 N N . PRO A 1 67 ? 14.906 -31.188 -4.59 1 89.31 67 PRO A N 1
ATOM 553 C CA . PRO A 1 67 ? 15.953 -30.422 -3.906 1 89.31 67 PRO A CA 1
ATOM 554 C C . PRO A 1 67 ? 15.562 -30.047 -2.477 1 89.31 67 PRO A C 1
ATOM 556 O O . PRO A 1 67 ? 14.414 -29.703 -2.217 1 89.31 67 PRO A O 1
ATOM 559 N N . TRP A 1 68 ? 16.484 -30.234 -1.523 1 89.81 68 TRP A N 1
ATOM 560 C CA . TRP A 1 68 ? 16.406 -29.797 -0.133 1 89.81 68 TRP A CA 1
ATOM 561 C C . TRP A 1 68 ? 15.352 -30.609 0.622 1 89.81 68 TRP A C 1
ATOM 563 O O . TRP A 1 68 ? 14.781 -30.125 1.609 1 89.81 68 TRP A O 1
ATOM 573 N N . GLY A 1 69 ? 14.992 -31.672 0.086 1 91.5 69 GLY A N 1
ATOM 574 C CA . GLY A 1 69 ? 13.984 -32.469 0.732 1 91.5 69 GLY A CA 1
ATOM 575 C C . GLY A 1 69 ? 12.586 -31.922 0.604 1 91.5 69 GLY A C 1
ATOM 576 O O . GLY A 1 69 ? 11.719 -32.188 1.439 1 91.5 69 GLY A O 1
ATOM 577 N N . THR A 1 70 ? 12.367 -31.172 -0.424 1 96.25 70 THR A N 1
ATOM 578 C CA . THR A 1 70 ? 11.102 -30.5 -0.677 1 96.25 70 THR A CA 1
ATOM 579 C C . THR A 1 70 ? 9.977 -31.516 -0.869 1 96.25 70 THR A C 1
ATOM 581 O O . THR A 1 70 ? 10.148 -32.531 -1.558 1 96.25 70 THR A O 1
ATOM 584 N N . GLY A 1 71 ? 8.898 -31.266 -0.15 1 97.81 71 GLY A N 1
ATOM 585 C CA . GLY A 1 71 ? 7.695 -32.031 -0.383 1 97.81 71 GLY A CA 1
ATOM 586 C C . GLY A 1 71 ? 6.742 -31.391 -1.366 1 97.81 71 GLY A C 1
ATOM 587 O O . GLY A 1 71 ? 6.699 -30.172 -1.472 1 97.81 71 GLY A O 1
ATOM 588 N N . TYR A 1 72 ? 5.977 -32.281 -2.074 1 98.44 72 TYR A N 1
ATOM 589 C CA . TYR A 1 72 ? 4.988 -31.766 -3.018 1 98.44 72 TYR A CA 1
ATOM 590 C C . TYR A 1 72 ? 3.795 -32.719 -3.117 1 98.44 72 TYR A C 1
ATOM 592 O O . TYR A 1 72 ? 3.943 -33.938 -2.971 1 98.44 72 TYR A O 1
ATOM 600 N N . SER A 1 73 ? 2.67 -32.125 -3.338 1 98.56 73 SER A N 1
ATOM 601 C CA . SER A 1 73 ? 1.462 -32.906 -3.617 1 98.56 73 SER A CA 1
ATOM 602 C C . SER A 1 73 ? 0.44 -32.062 -4.383 1 98.56 73 SER A C 1
ATOM 604 O O . SER A 1 73 ? 0.413 -30.844 -4.262 1 98.56 73 SER A O 1
ATOM 606 N N . GLU A 1 74 ? -0.347 -32.719 -5.238 1 98.06 74 GLU A N 1
ATOM 607 C CA . GLU A 1 74 ? -1.399 -32 -5.965 1 98.06 74 GLU A CA 1
ATOM 608 C C . GLU A 1 74 ? -2.611 -32.906 -6.191 1 98.06 74 GLU A C 1
ATOM 610 O O . GLU A 1 74 ? -2.516 -34.125 -6.078 1 98.06 74 GLU A O 1
ATOM 615 N N . VAL A 1 75 ? -3.727 -32.312 -6.496 1 97.25 75 VAL A N 1
ATOM 616 C CA . VAL A 1 75 ? -4.949 -33.031 -6.832 1 97.25 75 VAL A CA 1
ATOM 617 C C . VAL A 1 75 ? -5.789 -32.219 -7.805 1 97.25 75 VAL A C 1
ATOM 619 O O . VAL A 1 75 ? -5.781 -30.984 -7.746 1 97.25 75 VAL A O 1
ATOM 622 N N . ILE A 1 76 ? -6.422 -32.844 -8.68 1 95.56 76 ILE A N 1
ATOM 623 C CA . ILE A 1 76 ? -7.234 -32.219 -9.711 1 95.56 76 ILE A CA 1
ATOM 624 C C . ILE A 1 76 ? -8.523 -31.672 -9.094 1 95.56 76 ILE A C 1
ATOM 626 O O . ILE A 1 76 ? -8.914 -32.094 -8 1 95.56 76 ILE A O 1
ATOM 630 N N . ASN A 1 77 ? -9.156 -30.734 -9.727 1 95.12 77 ASN A N 1
ATOM 631 C CA . ASN A 1 77 ? -10.398 -30.109 -9.281 1 95.12 77 ASN A CA 1
ATOM 632 C C . ASN A 1 77 ? -11.555 -31.109 -9.297 1 95.12 77 ASN A C 1
ATOM 634 O O . ASN A 1 77 ? -11.391 -32.25 -9.742 1 95.12 77 ASN A O 1
ATOM 638 N N . ALA A 1 78 ? -12.727 -30.703 -8.82 1 92.69 78 ALA A N 1
ATOM 639 C CA . ALA A 1 78 ? -13.906 -31.547 -8.711 1 92.69 78 ALA A CA 1
ATOM 640 C C . ALA A 1 78 ? -14.867 -31.312 -9.875 1 92.69 78 ALA A C 1
ATOM 642 O O . ALA A 1 78 ? -16.078 -31.156 -9.68 1 92.69 78 ALA A O 1
ATOM 643 N N . GLY A 1 79 ? -14.289 -31.125 -11.062 1 89.75 79 GLY A N 1
ATOM 644 C CA . GLY A 1 79 ? -15.125 -31 -12.242 1 89.75 79 GLY A CA 1
ATOM 645 C C . GLY A 1 79 ? -15.164 -29.594 -12.805 1 89.75 79 GLY A C 1
ATOM 646 O O . GLY A 1 79 ? -15.891 -29.312 -13.758 1 89.75 79 GLY A O 1
ATOM 647 N N . LYS A 1 80 ? -14.438 -28.688 -12.195 1 89.06 80 LYS A N 1
ATOM 648 C CA . LYS A 1 80 ? -14.391 -27.312 -12.672 1 89.06 80 LYS A CA 1
ATOM 649 C C . LYS A 1 80 ? -13.797 -27.234 -14.078 1 89.06 80 LYS A C 1
ATOM 651 O O . LYS A 1 80 ? -14.258 -26.453 -14.914 1 89.06 80 LYS A O 1
ATOM 656 N N . SER A 1 81 ? -12.789 -27.953 -14.328 1 90.94 81 SER A N 1
ATOM 657 C CA . SER A 1 81 ? -12.141 -28.078 -15.625 1 90.94 81 SER A CA 1
ATOM 658 C C . SER A 1 81 ? -11.789 -29.531 -15.922 1 90.94 81 SER A C 1
ATOM 660 O O . SER A 1 81 ? -11.75 -30.375 -15.008 1 90.94 81 SER A O 1
ATOM 662 N N . VAL A 1 82 ? -11.531 -29.797 -17.156 1 88.94 82 VAL A N 1
ATOM 663 C CA . VAL A 1 82 ? -11.25 -31.172 -17.578 1 88.94 82 VAL A CA 1
ATOM 664 C C . VAL A 1 82 ? -9.891 -31.609 -17.047 1 88.94 82 VAL A C 1
ATOM 666 O O . VAL A 1 82 ? -9.711 -32.75 -16.641 1 88.94 82 VAL A O 1
ATOM 669 N N . PHE A 1 83 ? -8.992 -30.688 -17.062 1 91.12 83 PHE A N 1
ATOM 670 C CA . PHE A 1 83 ? -7.629 -31 -16.656 1 91.12 83 PHE A CA 1
ATOM 671 C C . PHE A 1 83 ? -7.238 -30.188 -15.422 1 91.12 83 PHE A C 1
ATOM 673 O O . PHE A 1 83 ? -7.875 -29.188 -15.102 1 91.12 83 PHE A O 1
ATOM 680 N N . ASN A 1 84 ? -6.27 -30.766 -14.68 1 94.88 84 ASN A N 1
ATOM 681 C CA . ASN A 1 84 ? -5.602 -29.922 -13.688 1 94.88 84 ASN A CA 1
ATOM 682 C C . ASN A 1 84 ? -4.82 -28.781 -14.344 1 94.88 84 ASN A C 1
ATOM 684 O O . ASN A 1 84 ? -3.879 -29.031 -15.102 1 94.88 84 ASN A O 1
ATOM 688 N N . GLU A 1 85 ? -5.199 -27.562 -14.062 1 96.06 85 GLU A N 1
ATOM 689 C CA . GLU A 1 85 ? -4.609 -26.422 -14.742 1 96.06 85 GLU A CA 1
ATOM 690 C C . GLU A 1 85 ? -3.453 -25.828 -13.93 1 96.06 85 GLU A C 1
ATOM 692 O O . GLU A 1 85 ? -2.812 -24.875 -14.352 1 96.06 85 GLU A O 1
ATOM 697 N N . ASP A 1 86 ? -3.172 -26.406 -12.781 1 97.5 86 ASP A N 1
ATOM 698 C CA . ASP A 1 86 ? -2.004 -26.016 -12 1 97.5 86 ASP A CA 1
ATOM 699 C C . ASP A 1 86 ? -0.718 -26.547 -12.617 1 97.5 86 ASP A C 1
ATOM 701 O O . ASP A 1 86 ? -0.722 -27.625 -13.242 1 97.5 86 ASP A O 1
ATOM 705 N N . GLN A 1 87 ? 0.258 -25.844 -12.508 1 98.06 87 GLN A N 1
ATOM 706 C CA . GLN A 1 87 ? 1.604 -26.312 -12.82 1 98.06 87 GLN A CA 1
ATOM 707 C C . GLN A 1 87 ? 2.574 -25.984 -11.688 1 98.06 87 GLN A C 1
ATOM 709 O O . GLN A 1 87 ? 2.289 -25.125 -10.844 1 98.06 87 GLN A O 1
ATOM 714 N N . ALA A 1 88 ? 3.662 -26.688 -11.664 1 98.38 88 ALA A N 1
ATOM 715 C CA . ALA A 1 88 ? 4.684 -26.484 -10.633 1 98.38 88 ALA A CA 1
ATOM 716 C C . ALA A 1 88 ? 6.078 -26.766 -11.188 1 98.38 88 ALA A C 1
ATOM 718 O O . ALA A 1 88 ? 6.234 -27.547 -12.117 1 98.38 88 ALA A O 1
ATOM 719 N N . VAL A 1 89 ? 7.051 -26.062 -10.648 1 98.31 89 VAL A N 1
ATOM 720 C CA . VAL A 1 89 ? 8.445 -26.266 -11.023 1 98.31 89 VAL A CA 1
ATOM 721 C C . VAL A 1 89 ? 9.32 -26.266 -9.773 1 98.31 89 VAL A C 1
ATOM 723 O O . VAL A 1 89 ? 9.07 -25.5 -8.836 1 98.31 89 VAL A O 1
ATOM 726 N N . CYS A 1 90 ? 10.188 -27.109 -9.633 1 97.19 90 CYS A N 1
ATOM 727 C CA . CYS A 1 90 ? 11.234 -27.188 -8.617 1 97.19 90 CYS A CA 1
ATOM 728 C C . CYS A 1 90 ? 12.57 -27.562 -9.242 1 97.19 90 CYS A C 1
ATOM 730 O O . CYS A 1 90 ? 12.75 -28.703 -9.688 1 97.19 90 CYS A O 1
ATOM 732 N N . THR A 1 91 ? 13.5 -26.578 -9.312 1 95.19 91 THR A N 1
ATOM 733 C CA . THR A 1 91 ? 14.758 -26.859 -10 1 95.19 91 THR A CA 1
ATOM 734 C C . THR A 1 91 ? 15.859 -25.922 -9.516 1 95.19 91 THR A C 1
ATOM 736 O O . THR A 1 91 ? 15.602 -25 -8.727 1 95.19 91 THR A O 1
ATOM 739 N N . SER A 1 92 ? 17.062 -26.219 -9.836 1 94.38 92 SER A N 1
ATOM 740 C CA . SER A 1 92 ? 18.172 -25.312 -9.633 1 94.38 92 SER A CA 1
ATOM 741 C C . SER A 1 92 ? 18.438 -24.469 -10.883 1 94.38 92 SER A C 1
ATOM 743 O O . SER A 1 92 ? 18.156 -24.906 -12 1 94.38 92 SER A O 1
ATOM 745 N N . ILE A 1 93 ? 18.797 -23.266 -10.672 1 95.12 93 ILE A N 1
ATOM 746 C CA . ILE A 1 93 ? 19.172 -22.344 -11.742 1 95.12 93 ILE A CA 1
ATOM 747 C C . ILE A 1 93 ? 20.672 -22.031 -11.656 1 95.12 93 ILE A C 1
ATOM 749 O O . ILE A 1 93 ? 21.156 -21.594 -10.617 1 95.12 93 ILE A O 1
ATOM 753 N N . ILE A 1 94 ? 21.375 -22.328 -12.695 1 95.5 94 ILE A N 1
ATOM 754 C CA . ILE A 1 94 ? 22.797 -22 -12.766 1 95.5 94 ILE A CA 1
ATOM 755 C C . ILE A 1 94 ? 22.984 -20.703 -13.539 1 95.5 94 ILE A C 1
ATOM 757 O O . ILE A 1 94 ? 22.641 -20.609 -14.719 1 95.5 94 ILE A O 1
ATOM 761 N N . VAL A 1 95 ? 23.484 -19.766 -12.828 1 95.19 95 VAL A N 1
ATOM 762 C CA . VAL A 1 95 ? 23.734 -18.453 -13.414 1 95.19 95 VAL A CA 1
ATOM 763 C C . VAL A 1 95 ? 25.203 -18.328 -13.812 1 95.19 95 VAL A C 1
ATOM 765 O O . VAL A 1 95 ? 26.094 -18.547 -12.992 1 95.19 95 VAL A O 1
ATOM 768 N N . LYS A 1 96 ? 25.422 -18 -15.102 1 92.19 96 LYS A N 1
ATOM 769 C CA . LYS A 1 96 ? 26.781 -17.891 -15.633 1 92.19 96 LYS A CA 1
ATOM 770 C C . LYS A 1 96 ? 27.031 -16.484 -16.203 1 92.19 96 LYS A C 1
ATOM 772 O O . LYS A 1 96 ? 26.094 -15.75 -16.484 1 92.19 96 LYS A O 1
ATOM 777 N N . LYS A 1 97 ? 28.344 -16.234 -16.219 1 86.69 97 LYS A N 1
ATOM 778 C CA . LYS A 1 97 ? 28.703 -14.961 -16.828 1 86.69 97 LYS A CA 1
ATOM 779 C C . LYS A 1 97 ? 28.422 -14.969 -18.328 1 86.69 97 LYS A C 1
ATOM 781 O O . LYS A 1 97 ? 28.719 -15.953 -19.016 1 86.69 97 LYS A O 1
ATOM 786 N N . LYS A 1 98 ? 27.688 -14.023 -18.766 1 72.69 98 LYS A N 1
ATOM 787 C CA . LYS A 1 98 ? 27.406 -13.945 -20.203 1 72.69 98 LYS A CA 1
ATOM 788 C C . LYS A 1 98 ? 28.688 -13.836 -21.016 1 72.69 98 LYS A C 1
ATOM 790 O O . LYS A 1 98 ? 29.594 -13.055 -20.672 1 72.69 98 LYS A O 1
ATOM 795 N N . ALA A 1 99 ? 29.078 -14.906 -21.781 1 58.56 99 ALA A N 1
ATOM 796 C CA . ALA A 1 99 ? 30.281 -14.898 -22.625 1 58.56 99 ALA A CA 1
ATOM 797 C C . ALA A 1 99 ? 30.328 -13.664 -23.516 1 58.56 99 ALA A C 1
ATOM 799 O O . ALA A 1 99 ? 29.328 -13.312 -24.156 1 58.56 99 ALA A O 1
ATOM 800 N N . GLU A 1 100 ? 30.984 -12.578 -23.141 1 50.75 100 GLU A N 1
ATOM 801 C CA . GLU A 1 100 ? 31.234 -11.531 -24.141 1 50.75 100 GLU A CA 1
ATOM 802 C C . GLU A 1 100 ? 31.609 -12.141 -25.484 1 50.75 100 GLU A C 1
ATOM 804 O O . GLU A 1 100 ? 32.312 -13.148 -25.547 1 50.75 100 GLU A O 1
ATOM 809 N N . ASN A 1 101 ? 30.734 -12 -26.469 1 42.16 101 ASN A N 1
ATOM 810 C CA . ASN A 1 101 ? 31.156 -12.344 -27.828 1 42.16 101 ASN A CA 1
ATOM 811 C C . ASN A 1 101 ? 32.625 -11.977 -28.062 1 42.16 101 ASN A C 1
ATOM 813 O O . ASN A 1 101 ? 32.906 -10.945 -28.672 1 42.16 101 ASN A O 1
ATOM 817 N N . GLU A 1 102 ? 33.562 -11.742 -27.219 1 37.47 102 GLU A N 1
ATOM 818 C CA . GLU A 1 102 ? 34.875 -11.469 -27.828 1 37.47 102 GLU A CA 1
ATOM 819 C C . GLU A 1 102 ? 35.281 -12.594 -28.766 1 37.47 102 GLU A C 1
ATOM 821 O O . GLU A 1 102 ? 35.344 -13.758 -28.375 1 37.47 102 GLU A O 1
ATOM 826 N N . GLU A 1 103 ? 35.156 -12.406 -30.062 1 36.16 103 GLU A N 1
ATOM 827 C CA . GLU A 1 103 ? 35.875 -13.086 -31.141 1 36.16 103 GLU A CA 1
ATOM 828 C C . GLU A 1 103 ? 37.312 -13.391 -30.75 1 36.16 103 GLU A C 1
ATOM 830 O O . GLU A 1 103 ? 38.125 -13.766 -31.594 1 36.16 103 GLU A O 1
ATOM 835 N N . GLU A 1 104 ? 38 -12.594 -29.844 1 35.75 104 GLU A N 1
ATOM 836 C CA . GLU A 1 104 ? 39.438 -12.703 -30.031 1 35.75 104 GLU A CA 1
ATOM 837 C C . GLU A 1 104 ? 39.875 -14.164 -30.062 1 35.75 104 GLU A C 1
ATOM 839 O O . GLU A 1 104 ? 39.156 -15.047 -29.578 1 35.75 104 GLU A O 1
ATOM 844 N N . TRP A 1 105 ? 41.281 -14.336 -30.531 1 35.41 105 TRP A N 1
ATOM 845 C CA . TRP A 1 105 ? 42.25 -15.344 -30.953 1 35.41 105 TRP A CA 1
ATOM 846 C C . TRP A 1 105 ? 42.406 -16.422 -29.891 1 35.41 105 TRP A C 1
ATOM 848 O O . TRP A 1 105 ? 42.312 -16.141 -28.703 1 35.41 105 TRP A O 1
ATOM 858 N N . PRO A 1 106 ? 42.531 -17.688 -30.344 1 37.41 106 PRO A N 1
ATOM 859 C CA . PRO A 1 106 ? 42.781 -18.969 -29.688 1 37.41 106 PRO A CA 1
ATOM 860 C C . PRO A 1 106 ? 43.906 -18.875 -28.656 1 37.41 106 PRO A C 1
ATOM 862 O O . PRO A 1 106 ? 44.375 -19.906 -28.156 1 37.41 106 PRO A O 1
ATOM 865 N N . HIS A 1 107 ? 44.812 -17.734 -28.734 1 32.28 107 HIS A N 1
ATOM 866 C CA . HIS A 1 107 ? 46.125 -18.109 -28.203 1 32.28 107 HIS A CA 1
ATOM 867 C C . HIS A 1 107 ? 46.031 -18.547 -26.75 1 32.28 107 HIS A C 1
ATOM 869 O O . HIS A 1 107 ? 46.625 -19.562 -26.359 1 32.28 107 HIS A O 1
ATOM 875 N N . SER A 1 108 ? 46.219 -17.531 -25.75 1 33.62 108 SER A N 1
ATOM 876 C CA . SER A 1 108 ? 46.969 -17.891 -24.562 1 33.62 108 SER A CA 1
ATOM 877 C C . SER A 1 108 ? 46.219 -18.875 -23.688 1 33.62 108 SER A C 1
ATOM 879 O O . SER A 1 108 ? 45 -18.734 -23.516 1 33.62 108 SER A O 1
ATOM 881 N N . SER A 1 109 ? 46.781 -20.109 -23.344 1 34.25 109 SER A N 1
ATOM 882 C CA . SER A 1 109 ? 46.656 -21.312 -22.531 1 34.25 109 SER A CA 1
ATOM 883 C C . SER A 1 109 ? 46.062 -21 -21.156 1 34.25 109 SER A C 1
ATOM 885 O O . SER A 1 109 ? 45.562 -21.891 -20.469 1 34.25 109 SER A O 1
ATOM 887 N N . LEU A 1 110 ? 46.719 -20.062 -20.438 1 32.72 110 LEU A N 1
ATOM 888 C CA . LEU A 1 110 ? 46.938 -20.234 -19 1 32.72 110 LEU A CA 1
ATOM 889 C C . LEU A 1 110 ? 45.625 -20.047 -18.234 1 32.72 110 LEU A C 1
ATOM 891 O O . LEU A 1 110 ? 45.438 -20.641 -17.172 1 32.72 110 LEU A O 1
ATOM 895 N N . SER A 1 111 ? 45 -18.859 -18.281 1 34.94 111 SER A N 1
ATOM 896 C CA . SER A 1 111 ? 44.219 -18.703 -17.047 1 34.94 111 SER A CA 1
ATOM 897 C C . SER A 1 111 ? 43 -19.625 -17.031 1 34.94 111 SER A C 1
ATOM 899 O O . SER A 1 111 ? 42.031 -19.391 -17.75 1 34.94 111 SER A O 1
ATOM 901 N N . PHE A 1 112 ? 43.156 -20.906 -17.031 1 31.11 112 PHE A N 1
ATOM 902 C CA . PHE A 1 112 ? 42.25 -21.906 -16.453 1 31.11 112 PHE A CA 1
ATOM 903 C C . PHE A 1 112 ? 41.625 -21.375 -15.172 1 31.11 112 PHE A C 1
ATOM 905 O O . PHE A 1 112 ? 42.125 -21.656 -14.07 1 31.11 112 PHE A O 1
ATOM 912 N N . ARG A 1 113 ? 41.562 -20.109 -14.867 1 37.97 113 ARG A N 1
ATOM 913 C CA . ARG A 1 113 ? 40.719 -19.891 -13.695 1 37.97 113 ARG A CA 1
ATOM 914 C C . ARG A 1 113 ? 39.562 -20.891 -13.672 1 37.97 113 ARG A C 1
ATOM 916 O O . ARG A 1 113 ? 38.969 -21.188 -14.711 1 37.97 113 ARG A O 1
ATOM 923 N N . SER A 1 114 ? 39.5 -21.859 -12.695 1 39.72 114 SER A N 1
ATOM 924 C CA . SER A 1 114 ? 38.562 -22.953 -12.414 1 39.72 114 SER A CA 1
ATOM 925 C C . SER A 1 114 ? 37.156 -22.625 -12.906 1 39.72 114 SER A C 1
ATOM 927 O O . SER A 1 114 ? 36.594 -21.578 -12.578 1 39.72 114 SER A O 1
ATOM 929 N N . GLN A 1 115 ? 36.75 -22.969 -13.992 1 43.53 115 GLN A N 1
ATOM 930 C CA . GLN A 1 115 ? 35.406 -22.984 -14.547 1 43.53 115 GLN A CA 1
ATOM 931 C C . GLN A 1 115 ? 34.344 -23 -13.445 1 43.53 115 GLN A C 1
ATOM 933 O O . GLN A 1 115 ? 33.25 -22.484 -13.617 1 43.53 115 GLN A O 1
ATOM 938 N N . GLN A 1 116 ? 34.625 -23.875 -12.391 1 47.56 116 GLN A N 1
ATOM 939 C CA . GLN A 1 116 ? 33.719 -24.062 -11.242 1 47.56 116 GLN A CA 1
ATOM 940 C C . GLN A 1 116 ? 33.469 -22.734 -10.539 1 47.56 116 GLN A C 1
ATOM 942 O O . GLN A 1 116 ? 32.375 -22.516 -10.008 1 47.56 116 GLN A O 1
ATOM 947 N N . ASP A 1 117 ? 34.469 -21.781 -10.602 1 53.94 117 ASP A N 1
ATOM 948 C CA . ASP A 1 117 ? 34.469 -20.547 -9.812 1 53.94 117 ASP A CA 1
ATOM 949 C C . ASP A 1 117 ? 33.562 -19.5 -10.445 1 53.94 117 ASP A C 1
ATOM 951 O O . ASP A 1 117 ? 33.25 -18.469 -9.828 1 53.94 117 ASP A O 1
ATOM 955 N N . GLN A 1 118 ? 32.844 -19.875 -11.562 1 68.19 118 GLN A N 1
ATOM 956 C CA . GLN A 1 118 ? 32.188 -18.828 -12.328 1 68.19 118 GLN A CA 1
ATOM 957 C C . GLN A 1 118 ? 30.688 -19.078 -12.406 1 68.19 118 GLN A C 1
ATOM 959 O O . GLN A 1 118 ? 30 -18.531 -13.289 1 68.19 118 GLN A O 1
ATOM 964 N N . GLU A 1 119 ? 30.219 -19.922 -11.617 1 88.06 119 GLU A N 1
ATOM 965 C CA . GLU A 1 119 ? 28.781 -20.156 -11.672 1 88.06 119 GLU A CA 1
ATOM 966 C C . GLU A 1 119 ? 28.125 -19.922 -10.312 1 88.06 119 GLU A C 1
ATOM 968 O O . GLU A 1 119 ? 28.75 -20.172 -9.273 1 88.06 119 GLU A O 1
ATOM 973 N N . ILE A 1 120 ? 27.078 -19.281 -10.359 1 91.88 120 ILE A N 1
ATOM 974 C CA . ILE A 1 120 ? 26.266 -19.094 -9.156 1 91.88 120 ILE A CA 1
ATOM 975 C C . ILE A 1 120 ? 25.047 -20.016 -9.219 1 91.88 120 ILE A C 1
ATOM 977 O O . ILE A 1 120 ? 24.25 -19.922 -10.148 1 91.88 120 ILE A O 1
ATOM 981 N N . LYS A 1 121 ? 24.953 -20.875 -8.273 1 92.62 121 LYS A N 1
ATOM 982 C CA . LYS A 1 121 ? 23.812 -21.797 -8.219 1 92.62 121 LYS A CA 1
ATOM 983 C C . LYS A 1 121 ? 22.688 -21.234 -7.352 1 92.62 121 LYS A C 1
ATOM 985 O O . LYS A 1 121 ? 22.922 -20.812 -6.219 1 92.62 121 LYS A O 1
ATOM 990 N N . CYS A 1 122 ? 21.516 -21.172 -7.879 1 94.5 122 CYS A N 1
ATOM 991 C CA . CYS A 1 122 ? 20.281 -20.781 -7.188 1 94.5 122 CYS A CA 1
ATOM 992 C C . CYS A 1 122 ? 19.25 -21.906 -7.215 1 94.5 122 CYS A C 1
ATOM 994 O O . CYS A 1 122 ? 19.391 -22.844 -7.992 1 94.5 122 CYS A O 1
ATOM 996 N N . TYR A 1 123 ? 18.375 -21.828 -6.297 1 96.06 123 TYR A N 1
ATOM 997 C CA . TYR A 1 123 ? 17.266 -22.766 -6.301 1 96.06 123 TYR A CA 1
ATOM 998 C C . TYR A 1 123 ? 15.938 -22.062 -6.531 1 96.06 123 TYR A C 1
ATOM 1000 O O . TYR A 1 123 ? 15.758 -20.906 -6.113 1 96.06 123 TYR A O 1
ATOM 1008 N N . TYR A 1 124 ? 15.07 -22.734 -7.207 1 97.5 124 TYR A N 1
ATOM 1009 C CA . TYR A 1 124 ? 13.859 -22.125 -7.734 1 97.5 124 TYR A CA 1
ATOM 1010 C C . TYR A 1 124 ? 12.648 -23.016 -7.523 1 97.5 124 TYR A C 1
ATOM 1012 O O . TYR A 1 124 ? 12.68 -24.203 -7.879 1 97.5 124 TYR A O 1
ATOM 1020 N N . TRP A 1 125 ? 11.609 -22.547 -6.836 1 98.5 125 TRP A N 1
ATOM 1021 C CA . TRP A 1 125 ? 10.297 -23.172 -6.711 1 98.5 125 TRP A CA 1
ATOM 1022 C C . TRP A 1 125 ? 9.219 -22.281 -7.312 1 98.5 125 TRP A C 1
ATOM 1024 O O . TRP A 1 125 ? 9.242 -21.062 -7.141 1 98.5 125 TRP A O 1
ATOM 1034 N N . ALA A 1 126 ? 8.25 -22.844 -8 1 98.81 126 ALA A N 1
ATOM 1035 C CA . ALA A 1 126 ? 7.184 -22.031 -8.594 1 98.81 126 ALA A CA 1
ATOM 1036 C C . ALA A 1 126 ? 5.867 -22.797 -8.633 1 98.81 126 ALA A C 1
ATOM 1038 O O . ALA A 1 126 ? 5.863 -24.016 -8.852 1 98.81 126 ALA A O 1
ATOM 1039 N N . LEU A 1 127 ? 4.824 -22.156 -8.383 1 98.81 127 LEU A N 1
ATOM 1040 C CA . LEU A 1 127 ? 3.459 -22.625 -8.578 1 98.81 127 LEU A CA 1
ATOM 1041 C C . LEU A 1 127 ? 2.705 -21.719 -9.547 1 98.81 127 LEU A C 1
ATOM 1043 O O . LEU A 1 127 ? 2.783 -20.5 -9.445 1 98.81 127 LEU A O 1
ATOM 1047 N N . PHE A 1 128 ? 2.039 -22.328 -10.492 1 98.88 128 PHE A N 1
ATOM 1048 C CA . PHE A 1 128 ? 1.217 -21.625 -11.469 1 98.88 128 PHE A CA 1
ATOM 1049 C C . PHE A 1 128 ? -0.215 -22.141 -11.445 1 98.88 128 PHE A C 1
ATOM 1051 O O . PHE A 1 128 ? -0.455 -23.328 -11.703 1 98.88 128 PHE A O 1
ATOM 1058 N N . ASP A 1 129 ? -1.127 -21.312 -11.094 1 98.44 129 ASP A N 1
ATOM 1059 C CA . ASP A 1 129 ? -2.547 -21.641 -11.125 1 98.44 129 ASP A CA 1
ATOM 1060 C C . ASP A 1 129 ? -3.201 -21.141 -12.406 1 98.44 129 ASP A C 1
ATOM 1062 O O . ASP A 1 129 ? -3.521 -19.953 -12.523 1 98.44 129 ASP A O 1
ATOM 1066 N N . GLY A 1 130 ? -3.473 -22.062 -13.289 1 97.81 130 GLY A N 1
ATOM 1067 C CA . GLY A 1 130 ? -4.035 -21.703 -14.586 1 97.81 130 GLY A CA 1
ATOM 1068 C C . GLY A 1 130 ? -5.535 -21.484 -14.539 1 97.81 130 GLY A C 1
ATOM 1069 O O . GLY A 1 130 ? -6.238 -22.109 -13.742 1 97.81 130 GLY A O 1
ATOM 1070 N N . HIS A 1 131 ? -6.031 -20.656 -15.414 1 96.25 131 HIS A N 1
ATOM 1071 C CA . HIS A 1 131 ? -7.457 -20.422 -15.617 1 96.25 131 HIS A CA 1
ATOM 1072 C C . HIS A 1 131 ? -7.766 -20.125 -17.078 1 96.25 131 HIS A C 1
ATOM 1074 O O . HIS A 1 131 ? -6.957 -19.516 -17.781 1 96.25 131 HIS A O 1
ATOM 1080 N N . GLY A 1 132 ? -8.891 -20.531 -17.5 1 93.5 132 GLY A N 1
ATOM 1081 C CA . GLY A 1 132 ? -9.234 -20.391 -18.906 1 93.5 132 GLY A CA 1
ATOM 1082 C C . GLY A 1 132 ? -8.398 -21.266 -19.812 1 93.5 132 GLY A C 1
ATOM 1083 O O . GLY A 1 132 ? -8.117 -20.906 -20.953 1 93.5 132 GLY A O 1
ATOM 1084 N N . GLY A 1 133 ? -7.926 -22.375 -19.266 1 92.38 133 GLY A N 1
ATOM 1085 C CA . GLY A 1 133 ? -7.035 -23.281 -19.984 1 92.38 133 GLY A CA 1
ATOM 1086 C C . GLY A 1 133 ? -5.719 -23.516 -19.266 1 92.38 133 GLY A C 1
ATOM 1087 O O . GLY A 1 133 ? -5.367 -22.766 -18.344 1 92.38 133 GLY A O 1
ATOM 1088 N N . SER A 1 134 ? -4.98 -24.5 -19.703 1 93.25 134 SER A N 1
ATOM 1089 C CA . SER A 1 134 ? -3.754 -24.891 -19 1 93.25 134 SER A CA 1
ATOM 1090 C C . SER A 1 134 ? -2.523 -24.328 -19.703 1 93.25 134 SER A C 1
ATOM 1092 O O . SER A 1 134 ? -1.416 -24.375 -19.172 1 93.25 134 SER A O 1
ATOM 1094 N N . ILE A 1 135 ? -2.686 -23.719 -20.812 1 94.31 135 ILE A N 1
ATOM 1095 C CA . ILE A 1 135 ? -1.573 -23.375 -21.688 1 94.31 135 ILE A CA 1
ATOM 1096 C C . ILE A 1 135 ? -0.709 -22.297 -21.031 1 94.31 135 ILE A C 1
ATOM 1098 O O . ILE A 1 135 ? 0.521 -22.391 -21.062 1 94.31 135 ILE A O 1
ATOM 1102 N N . ALA A 1 136 ? -1.334 -21.266 -20.531 1 97.69 136 ALA A N 1
ATOM 1103 C CA . ALA A 1 136 ? -0.562 -20.203 -19.891 1 97.69 136 ALA A CA 1
ATOM 1104 C C . ALA A 1 136 ? 0.323 -20.75 -18.781 1 97.69 136 ALA A C 1
ATOM 1106 O O . ALA A 1 136 ? 1.502 -20.406 -18.688 1 97.69 136 ALA A O 1
ATOM 1107 N N . ALA A 1 137 ? -0.214 -21.594 -17.969 1 98.12 137 ALA A N 1
ATOM 1108 C CA . ALA A 1 137 ? 0.535 -22.188 -16.859 1 98.12 137 ALA A CA 1
ATOM 1109 C C . ALA A 1 137 ? 1.67 -23.062 -17.375 1 98.12 137 ALA A C 1
ATOM 1111 O O . ALA A 1 137 ? 2.773 -23.047 -16.828 1 98.12 137 ALA A O 1
ATOM 1112 N N . ILE A 1 138 ? 1.384 -23.844 -18.375 1 96.69 138 ILE A N 1
ATOM 1113 C CA . ILE A 1 138 ? 2.396 -24.703 -18.969 1 96.69 138 ILE A CA 1
ATOM 1114 C C . ILE A 1 138 ? 3.535 -23.859 -19.531 1 96.69 138 ILE A C 1
ATOM 1116 O O . ILE A 1 138 ? 4.711 -24.141 -19.281 1 96.69 138 ILE A O 1
ATOM 1120 N N . GLN A 1 139 ? 3.195 -22.828 -20.266 1 97.75 139 GLN A N 1
ATOM 1121 C CA . GLN A 1 139 ? 4.215 -21.938 -20.828 1 97.75 139 GLN A CA 1
ATOM 1122 C C . GLN A 1 139 ? 5.031 -21.266 -19.719 1 97.75 139 GLN A C 1
ATOM 1124 O O . GLN A 1 139 ? 6.254 -21.156 -19.828 1 97.75 139 GLN A O 1
ATOM 1129 N N . ALA A 1 140 ? 4.352 -20.797 -18.719 1 98.69 140 ALA A N 1
ATOM 1130 C CA . ALA A 1 140 ? 5.059 -20.172 -17.609 1 98.69 140 ALA A CA 1
ATOM 1131 C C . ALA A 1 140 ? 6.027 -21.156 -16.953 1 98.69 140 ALA A C 1
ATOM 1133 O O . ALA A 1 140 ? 7.152 -20.797 -16.609 1 98.69 140 ALA A O 1
ATOM 1134 N N . SER A 1 141 ? 5.598 -22.391 -16.75 1 98.25 141 SER A N 1
ATOM 1135 C CA . SER A 1 141 ? 6.43 -23.422 -16.125 1 98.25 141 SER A CA 1
ATOM 1136 C C . SER A 1 141 ? 7.66 -23.719 -16.984 1 98.25 141 SER A C 1
ATOM 1138 O O . SER A 1 141 ? 8.719 -24.062 -16.453 1 98.25 141 SER A O 1
ATOM 1140 N N . LYS A 1 142 ? 7.578 -23.516 -18.234 1 97.25 142 LYS A N 1
ATOM 1141 C CA . LYS A 1 142 ? 8.672 -23.844 -19.141 1 97.25 142 LYS A CA 1
ATOM 1142 C C . LYS A 1 142 ? 9.609 -22.656 -19.312 1 97.25 142 LYS A C 1
ATOM 1144 O O . LYS A 1 142 ? 10.805 -22.828 -19.594 1 97.25 142 LYS A O 1
ATOM 1149 N N . HIS A 1 143 ? 9.078 -21.453 -19.109 1 98.25 143 HIS A N 1
ATOM 1150 C CA . HIS A 1 143 ? 9.859 -20.328 -19.609 1 98.25 143 HIS A CA 1
ATOM 1151 C C . HIS A 1 143 ? 10.258 -19.375 -18.484 1 98.25 143 HIS A C 1
ATOM 1153 O O . HIS A 1 143 ? 11.273 -18.688 -18.578 1 98.25 143 HIS A O 1
ATOM 1159 N N . LEU A 1 144 ? 9.508 -19.25 -17.438 1 98.75 144 LEU A N 1
ATOM 1160 C CA . LEU A 1 144 ? 9.742 -18.188 -16.453 1 98.75 144 LEU A CA 1
ATOM 1161 C C . LEU A 1 144 ? 11.109 -18.328 -15.812 1 98.75 144 LEU A C 1
ATOM 1163 O O . LEU A 1 144 ? 11.828 -17.344 -15.633 1 98.75 144 LEU A O 1
ATOM 1167 N N . HIS A 1 145 ? 11.555 -19.578 -15.43 1 98.31 145 HIS A N 1
ATOM 1168 C CA . HIS A 1 145 ? 12.859 -19.766 -14.812 1 98.31 145 HIS A CA 1
ATOM 1169 C C . HIS A 1 145 ? 13.984 -19.375 -15.773 1 98.31 145 HIS A C 1
ATOM 1171 O O . HIS A 1 145 ? 15.039 -18.891 -15.336 1 98.31 145 HIS A O 1
ATOM 1177 N N . HIS A 1 146 ? 13.766 -19.516 -17.094 1 98.25 146 HIS A N 1
ATOM 1178 C CA . HIS A 1 146 ? 14.75 -19.078 -18.062 1 98.25 146 HIS A CA 1
ATOM 1179 C C . HIS A 1 146 ? 14.82 -17.547 -18.125 1 98.25 146 HIS A C 1
ATOM 1181 O O . HIS A 1 146 ? 15.906 -16.984 -18.25 1 98.25 146 HIS A O 1
ATOM 1187 N N . CYS A 1 147 ? 13.633 -16.938 -18.109 1 98.56 147 CYS A N 1
ATOM 1188 C CA . CYS A 1 147 ? 13.602 -15.484 -18.078 1 98.56 147 CYS A CA 1
ATOM 1189 C C . CYS A 1 147 ? 14.344 -14.945 -16.859 1 98.56 147 CYS A C 1
ATOM 1191 O O . CYS A 1 147 ? 15.078 -13.969 -16.953 1 98.56 147 CYS A O 1
ATOM 1193 N N . ILE A 1 148 ? 14.148 -15.57 -15.719 1 98.75 148 ILE A N 1
ATOM 1194 C CA . ILE A 1 148 ? 14.805 -15.164 -14.477 1 98.75 148 ILE A CA 1
ATOM 1195 C C . ILE A 1 148 ? 16.312 -15.336 -14.625 1 98.75 148 ILE A C 1
ATOM 1197 O O . ILE A 1 148 ? 17.094 -14.438 -14.273 1 98.75 148 ILE A O 1
ATOM 1201 N N . ARG A 1 149 ? 16.75 -16.469 -15.117 1 98.19 149 ARG A N 1
ATOM 1202 C CA . ARG A 1 149 ? 18.172 -16.734 -15.336 1 98.19 149 ARG A CA 1
ATOM 1203 C C . ARG A 1 149 ? 18.797 -15.664 -16.203 1 98.19 149 ARG A C 1
ATOM 1205 O O . ARG A 1 149 ? 19.875 -15.148 -15.891 1 98.19 149 ARG A O 1
ATOM 1212 N N . GLU A 1 150 ? 18.109 -15.352 -17.281 1 97.62 150 GLU A N 1
ATOM 1213 C CA . GLU A 1 150 ? 18.625 -14.352 -18.203 1 97.62 150 GLU A CA 1
ATOM 1214 C C . GLU A 1 150 ? 18.812 -13 -17.516 1 97.62 150 GLU A C 1
ATOM 1216 O O . GLU A 1 150 ? 19.828 -12.336 -17.734 1 97.62 150 GLU A O 1
ATOM 1221 N N . GLN A 1 151 ? 17.859 -12.594 -16.719 1 97.62 151 GLN A N 1
ATOM 1222 C CA . GLN A 1 151 ? 17.953 -11.328 -16.016 1 97.62 151 GLN A CA 1
ATOM 1223 C C . GLN A 1 151 ? 19.078 -11.359 -14.984 1 97.62 151 GLN A C 1
ATOM 1225 O O . GLN A 1 151 ? 19.812 -10.375 -14.82 1 97.62 151 GLN A O 1
ATOM 1230 N N . LEU A 1 152 ? 19.25 -12.461 -14.297 1 97.56 152 LEU A N 1
ATOM 1231 C CA . LEU A 1 152 ? 20.297 -12.594 -13.297 1 97.56 152 LEU A CA 1
ATOM 1232 C C . LEU A 1 152 ? 21.672 -12.609 -13.953 1 97.56 152 LEU A C 1
ATOM 1234 O O . LEU A 1 152 ? 22.641 -12.078 -13.398 1 97.56 152 LEU A O 1
ATOM 1238 N N . GLU A 1 153 ? 21.766 -13.234 -15.086 1 96.81 153 GLU A N 1
ATOM 1239 C CA . GLU A 1 153 ? 23.031 -13.289 -15.812 1 96.81 153 GLU A CA 1
ATOM 1240 C C . GLU A 1 153 ? 23.5 -11.898 -16.219 1 96.81 153 GLU A C 1
ATOM 1242 O O . GLU A 1 153 ? 24.703 -11.625 -16.25 1 96.81 153 GLU A O 1
ATOM 1247 N N . GLU A 1 154 ? 22.562 -11.07 -16.5 1 94.5 154 GLU A N 1
ATOM 1248 C CA . GLU A 1 154 ? 22.891 -9.695 -16.859 1 94.5 154 GLU A CA 1
ATOM 1249 C C . GLU A 1 154 ? 23.609 -8.984 -15.711 1 94.5 154 GLU A C 1
ATOM 1251 O O . GLU A 1 154 ? 24.453 -8.117 -15.938 1 94.5 154 GLU A O 1
ATOM 1256 N N . ILE A 1 155 ? 23.281 -9.352 -14.516 1 94.69 155 ILE A N 1
ATOM 1257 C CA . ILE A 1 155 ? 23.875 -8.695 -13.359 1 94.69 155 ILE A CA 1
ATOM 1258 C C . ILE A 1 155 ? 24.781 -9.68 -12.617 1 94.69 155 ILE A C 1
ATOM 1260 O O . ILE A 1 155 ? 24.938 -9.594 -11.398 1 94.69 155 ILE A O 1
ATOM 1264 N N . TYR A 1 156 ? 25.328 -10.594 -13.297 1 94.44 156 TYR A N 1
ATOM 1265 C CA . TYR A 1 156 ? 26.141 -11.68 -12.742 1 94.44 156 TYR A CA 1
ATOM 1266 C C . TYR A 1 156 ? 27.281 -11.125 -11.898 1 94.44 156 TYR A C 1
ATOM 1268 O O . TYR A 1 156 ? 27.531 -11.609 -10.789 1 94.44 156 TYR A O 1
ATOM 1276 N N . GLU A 1 157 ? 27.984 -10.141 -12.391 1 90.62 157 GLU A N 1
ATOM 1277 C CA . GLU A 1 157 ? 29.156 -9.602 -11.711 1 90.62 157 GLU A CA 1
ATOM 1278 C C . GLU A 1 157 ? 28.797 -8.969 -10.375 1 90.62 157 GLU A C 1
ATOM 1280 O O . GLU A 1 157 ? 29.578 -9.023 -9.422 1 90.62 157 GLU A O 1
ATOM 1285 N N . ILE A 1 158 ? 27.625 -8.445 -10.367 1 92.38 158 ILE A N 1
ATOM 1286 C CA . ILE A 1 158 ? 27.172 -7.781 -9.148 1 92.38 158 ILE A CA 1
ATOM 1287 C C . ILE A 1 158 ? 26.75 -8.82 -8.117 1 92.38 158 ILE A C 1
ATOM 1289 O O . ILE A 1 158 ? 27.125 -8.742 -6.949 1 92.38 158 ILE A O 1
ATOM 1293 N N . ILE A 1 159 ? 26.031 -9.789 -8.547 1 92.25 159 ILE A N 1
ATOM 1294 C CA . ILE A 1 159 ? 25.531 -10.812 -7.641 1 92.25 159 ILE A CA 1
ATOM 1295 C C . ILE A 1 159 ? 26.672 -11.703 -7.168 1 92.25 159 ILE A C 1
ATOM 1297 O O . ILE A 1 159 ? 26.625 -12.258 -6.07 1 92.25 159 ILE A O 1
ATOM 1301 N N . GLY A 1 160 ? 27.688 -11.867 -8.016 1 89.44 160 GLY A N 1
ATOM 1302 C CA . GLY A 1 160 ? 28.844 -12.703 -7.676 1 89.44 160 GLY A CA 1
ATOM 1303 C C . GLY A 1 160 ? 29.875 -11.977 -6.828 1 89.44 160 GLY A C 1
ATOM 1304 O O . GLY A 1 160 ? 30.812 -12.594 -6.332 1 89.44 160 GLY A O 1
ATOM 1305 N N . GLY A 1 161 ? 29.672 -10.695 -6.711 1 85.06 161 GLY A N 1
ATOM 1306 C CA . GLY A 1 161 ? 30.609 -9.898 -5.934 1 85.06 161 GLY A CA 1
ATOM 1307 C C . GLY A 1 161 ? 30.234 -9.789 -4.473 1 85.06 161 GLY A C 1
ATOM 1308 O O . GLY A 1 161 ? 29.391 -10.539 -3.984 1 85.06 161 GLY A O 1
ATOM 1309 N N . PRO A 1 162 ? 31 -8.914 -3.836 1 85.25 162 PRO A N 1
ATOM 1310 C CA . PRO A 1 162 ? 30.688 -8.703 -2.42 1 85.25 162 PRO A CA 1
ATOM 1311 C C . PRO A 1 162 ? 29.281 -8.125 -2.201 1 85.25 162 PRO A C 1
ATOM 1313 O O . PRO A 1 162 ? 28.891 -7.191 -2.9 1 85.25 162 PRO A O 1
ATOM 1316 N N . LEU A 1 163 ? 28.625 -8.586 -1.228 1 82.38 163 LEU A N 1
ATOM 1317 C CA . LEU A 1 163 ? 27.219 -8.258 -1.008 1 82.38 163 LEU A CA 1
ATOM 1318 C C . LEU A 1 163 ? 27.078 -6.871 -0.387 1 82.38 163 LEU A C 1
ATOM 1320 O O . LEU A 1 163 ? 26.016 -6.254 -0.479 1 82.38 163 LEU A O 1
ATOM 1324 N N . ASN A 1 164 ? 28.062 -6.312 0.16 1 83.94 164 ASN A N 1
ATOM 1325 C CA . ASN A 1 164 ? 27.969 -5.055 0.896 1 83.94 164 ASN A CA 1
ATOM 1326 C C . ASN A 1 164 ? 28.359 -3.863 0.021 1 83.94 164 ASN A C 1
ATOM 1328 O O . ASN A 1 164 ? 28.312 -2.719 0.476 1 83.94 164 ASN A O 1
ATOM 1332 N N . VAL A 1 165 ? 28.625 -4.156 -1.189 1 85.44 165 VAL A N 1
ATOM 1333 C CA . VAL A 1 165 ? 29.016 -3.08 -2.094 1 85.44 165 VAL A CA 1
ATOM 1334 C C . VAL A 1 165 ? 27.812 -2.637 -2.922 1 85.44 165 VAL A C 1
ATOM 1336 O O . VAL A 1 165 ? 27.109 -3.471 -3.494 1 85.44 165 VAL A O 1
ATOM 1339 N N . PRO A 1 166 ? 27.578 -1.356 -2.924 1 90.25 166 PRO A N 1
ATOM 1340 C CA . PRO A 1 166 ? 26.484 -0.874 -3.775 1 90.25 166 PRO A CA 1
ATOM 1341 C C . PRO A 1 166 ? 26.734 -1.156 -5.258 1 90.25 166 PRO A C 1
ATOM 1343 O O . PRO A 1 166 ? 27.875 -1.128 -5.719 1 90.25 166 PRO A O 1
ATOM 1346 N N . PRO A 1 167 ? 25.703 -1.471 -5.898 1 93.12 167 PRO A N 1
ATOM 1347 C CA . PRO A 1 167 ? 25.859 -1.708 -7.336 1 93.12 167 PRO A CA 1
ATOM 1348 C C . PRO A 1 167 ? 26.359 -0.476 -8.086 1 93.12 167 PRO A C 1
ATOM 1350 O O . PRO A 1 167 ? 26.125 0.654 -7.648 1 93.12 167 PRO A O 1
ATOM 1353 N N . PRO A 1 168 ? 27.031 -0.713 -9.227 1 92.31 168 PRO A N 1
ATOM 1354 C CA . PRO A 1 168 ? 27.531 0.418 -10.008 1 92.31 168 PRO A CA 1
ATOM 1355 C C . PRO A 1 168 ? 26.438 1.147 -10.773 1 92.31 168 PRO A C 1
ATOM 1357 O O . PRO A 1 168 ? 25.438 0.536 -11.156 1 92.31 168 PRO A O 1
ATOM 1360 N N . LEU A 1 169 ? 26.641 2.408 -10.992 1 93.06 169 LEU A N 1
ATOM 1361 C CA . LEU A 1 169 ? 25.703 3.189 -11.789 1 93.06 169 LEU A CA 1
ATOM 1362 C C . LEU A 1 169 ? 25.656 2.678 -13.227 1 93.06 169 LEU A C 1
ATOM 1364 O O . LEU A 1 169 ? 24.594 2.594 -13.828 1 93.06 169 LEU A O 1
ATOM 1368 N N . HIS A 1 170 ? 26.859 2.346 -13.711 1 92.38 170 HIS A N 1
ATOM 1369 C CA . HIS A 1 170 ? 27 1.758 -15.039 1 92.38 170 HIS A CA 1
ATOM 1370 C C . HIS A 1 170 ? 27.328 0.27 -14.953 1 92.38 170 HIS A C 1
ATOM 1372 O O . HIS A 1 170 ? 28.219 -0.132 -14.203 1 92.38 170 HIS A O 1
ATOM 1378 N N . LEU A 1 171 ? 26.594 -0.51 -15.664 1 90.5 171 LEU A N 1
ATOM 1379 C CA . LEU A 1 171 ? 26.797 -1.953 -15.586 1 90.5 171 LEU A CA 1
ATOM 1380 C C . LEU A 1 171 ? 28.156 -2.346 -16.125 1 90.5 171 LEU A C 1
ATOM 1382 O O . LEU A 1 171 ? 28.766 -3.322 -15.664 1 90.5 171 LEU A O 1
ATOM 1386 N N . ASP A 1 172 ? 28.688 -1.794 -17.172 1 77.62 172 ASP A N 1
ATOM 1387 C CA . ASP A 1 172 ? 29.953 -2.166 -17.828 1 77.62 172 ASP A CA 1
ATOM 1388 C C . ASP A 1 172 ? 31.141 -1.856 -16.922 1 77.62 172 ASP A C 1
ATOM 1390 O O . ASP A 1 172 ? 32.281 -2.102 -17.281 1 77.62 172 ASP A O 1
ATOM 1394 N N . GLY A 1 173 ? 30.938 -1.873 -15.516 1 61.59 173 GLY A N 1
ATOM 1395 C CA . GLY A 1 173 ? 31.953 -2.131 -14.508 1 61.59 173 GLY A CA 1
ATOM 1396 C C . GLY A 1 173 ? 32.875 -0.946 -14.266 1 61.59 173 GLY A C 1
ATOM 1397 O O . GLY A 1 173 ? 33.812 -1.043 -13.5 1 61.59 173 GLY A O 1
ATOM 1398 N N . LYS A 1 174 ? 32.875 0.083 -15.109 1 55.19 174 LYS A N 1
ATOM 1399 C CA . LYS A 1 174 ? 34 0.955 -14.773 1 55.19 174 LYS A CA 1
ATOM 1400 C C . LYS A 1 174 ? 33.75 1.677 -13.453 1 55.19 174 LYS A C 1
ATOM 1402 O O . LYS A 1 174 ? 32.625 2.049 -13.141 1 55.19 174 LYS A O 1
ATOM 1407 N N . LYS A 1 175 ? 34.594 1.155 -12.398 1 55.03 175 LYS A N 1
ATOM 1408 C CA . LYS A 1 175 ? 34.625 1.837 -11.109 1 55.03 175 LYS A CA 1
ATOM 1409 C C . LYS A 1 175 ? 34.188 3.289 -11.242 1 55.03 175 LYS A C 1
ATOM 1411 O O . LYS A 1 175 ? 34.812 4.078 -11.945 1 55.03 175 LYS A O 1
ATOM 1416 N N . GLY A 1 176 ? 32.812 3.42 -11.117 1 58.78 176 GLY A N 1
ATOM 1417 C CA . GLY A 1 176 ? 32.219 4.746 -11.219 1 58.78 176 GLY A CA 1
ATOM 1418 C C . GLY A 1 176 ? 33 5.809 -10.484 1 58.78 176 GLY A C 1
ATOM 1419 O O . GLY A 1 176 ? 33.75 5.5 -9.555 1 58.78 176 GLY A O 1
ATOM 1420 N N . LYS A 1 177 ? 33.125 6.965 -10.938 1 66.62 177 LYS A N 1
ATOM 1421 C CA . LYS A 1 177 ? 33.656 8.125 -10.227 1 66.62 177 LYS A CA 1
ATOM 1422 C C . LYS A 1 177 ? 33.031 8.25 -8.844 1 66.62 177 LYS A C 1
ATOM 1424 O O . LYS A 1 177 ? 31.969 7.672 -8.578 1 66.62 177 LYS A O 1
ATOM 1429 N N . GLN A 1 178 ? 33.75 8.695 -7.91 1 75.31 178 GLN A N 1
ATOM 1430 C CA . GLN A 1 178 ? 33.312 8.898 -6.527 1 75.31 178 GLN A CA 1
ATOM 1431 C C . GLN A 1 178 ? 31.922 9.469 -6.449 1 75.31 178 GLN A C 1
ATOM 1433 O O . GLN A 1 178 ? 31.109 9.031 -5.629 1 75.31 178 GLN A O 1
ATOM 1438 N N . ASN A 1 179 ? 31.609 10.336 -7.383 1 78.62 179 ASN A N 1
ATOM 1439 C CA . ASN A 1 179 ? 30.312 10.984 -7.375 1 78.62 179 ASN A CA 1
ATOM 1440 C C . ASN A 1 179 ? 29.188 10.016 -7.746 1 78.62 179 ASN A C 1
ATOM 1442 O O . ASN A 1 179 ? 28.094 10.078 -7.184 1 78.62 179 ASN A O 1
ATOM 1446 N N . GLU A 1 180 ? 29.516 9.102 -8.625 1 81.69 180 GLU A N 1
ATOM 1447 C CA . GLU A 1 180 ? 28.531 8.117 -9.047 1 81.69 180 GLU A CA 1
ATOM 1448 C C . GLU A 1 180 ? 28.203 7.145 -7.918 1 81.69 180 GLU A C 1
ATOM 1450 O O . GLU A 1 180 ? 27.047 6.77 -7.73 1 81.69 180 GLU A O 1
ATOM 1455 N N . ARG A 1 181 ? 29.188 6.852 -7.227 1 81.12 181 ARG A N 1
ATOM 1456 C CA . ARG A 1 181 ? 29.016 5.961 -6.086 1 81.12 181 ARG A CA 1
ATOM 1457 C C . ARG A 1 181 ? 28.172 6.621 -5 1 81.12 181 ARG A C 1
ATOM 1459 O O . ARG A 1 181 ? 27.344 5.965 -4.355 1 81.12 181 ARG A O 1
ATOM 1466 N N . TYR A 1 182 ? 28.406 7.871 -4.93 1 84.44 182 TYR A N 1
ATOM 1467 C CA . TYR A 1 182 ? 27.672 8.625 -3.924 1 84.44 182 TYR A CA 1
ATOM 1468 C C . TYR A 1 182 ? 26.188 8.641 -4.227 1 84.44 182 TYR A C 1
ATOM 1470 O O . TYR A 1 182 ? 25.359 8.469 -3.328 1 84.44 182 TYR A O 1
ATOM 1478 N N . CYS A 1 183 ? 25.828 8.766 -5.477 1 86.5 183 CYS A N 1
ATOM 1479 C CA . CYS A 1 183 ? 24.422 8.82 -5.891 1 86.5 183 CYS A CA 1
ATOM 1480 C C . CYS A 1 183 ? 23.719 7.5 -5.59 1 86.5 183 CYS A C 1
ATOM 1482 O O . CYS A 1 183 ? 22.578 7.492 -5.121 1 86.5 183 CYS A O 1
ATOM 1484 N N . VAL A 1 184 ? 24.406 6.496 -5.773 1 88.12 184 VAL A N 1
ATOM 1485 C CA . VAL A 1 184 ? 23.844 5.172 -5.547 1 88.12 184 VAL A CA 1
ATOM 1486 C C . VAL A 1 184 ? 23.719 4.906 -4.051 1 88.12 184 VAL A C 1
ATOM 1488 O O . VAL A 1 184 ? 22.703 4.375 -3.588 1 88.12 184 VAL A O 1
ATOM 1491 N N . MET A 1 185 ? 24.703 5.312 -3.348 1 86.25 185 ME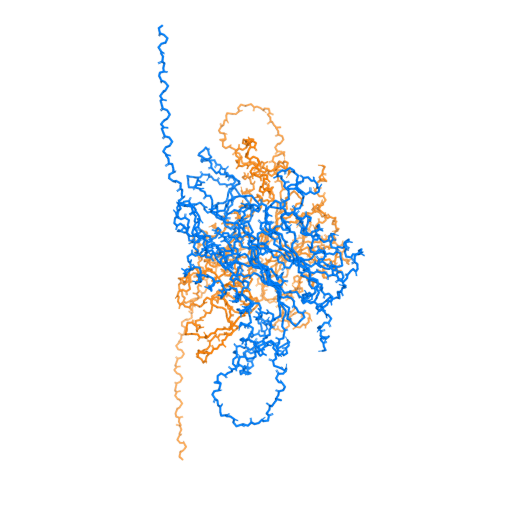T A N 1
ATOM 1492 C CA . MET A 1 185 ? 24.734 5.102 -1.903 1 86.25 185 MET A CA 1
ATOM 1493 C C . MET A 1 185 ? 23.625 5.898 -1.22 1 86.25 185 MET A C 1
ATOM 1495 O O . MET A 1 185 ? 22.984 5.41 -0.286 1 86.25 185 MET A O 1
ATOM 1499 N N . THR A 1 186 ? 23.453 7.043 -1.729 1 86.25 186 THR A N 1
ATOM 1500 C CA . THR A 1 186 ? 22.469 7.922 -1.105 1 86.25 186 THR A CA 1
ATOM 1501 C C . THR A 1 186 ? 21.062 7.387 -1.314 1 86.25 186 THR A C 1
ATOM 1503 O O . THR A 1 186 ? 20.156 7.641 -0.503 1 86.25 186 THR A O 1
ATOM 1506 N N . LYS A 1 187 ? 20.844 6.598 -2.309 1 90.25 187 LYS A N 1
ATOM 1507 C CA . LYS A 1 187 ? 19.547 5.98 -2.578 1 90.25 187 LYS A CA 1
ATOM 1508 C C . LYS A 1 187 ? 19.438 4.613 -1.906 1 90.25 187 LYS A C 1
ATOM 1510 O O . LYS A 1 187 ? 18.406 3.947 -2.006 1 90.25 187 LYS A O 1
ATOM 1515 N N . ASN A 1 188 ? 20.453 4.195 -1.241 1 90.88 188 ASN A N 1
ATOM 1516 C CA . ASN A 1 188 ? 20.516 2.932 -0.515 1 90.88 188 ASN A CA 1
ATOM 1517 C C . ASN A 1 188 ? 20.188 1.748 -1.423 1 90.88 188 ASN A C 1
ATOM 1519 O O . ASN A 1 188 ? 19.422 0.858 -1.041 1 90.88 188 ASN A O 1
ATOM 1523 N N . ILE A 1 189 ? 20.688 1.764 -2.641 1 94.38 189 ILE A N 1
ATOM 1524 C CA . ILE A 1 189 ? 20.484 0.671 -3.586 1 94.38 189 ILE A CA 1
ATOM 1525 C C . ILE A 1 189 ? 21.422 -0.479 -3.26 1 94.38 189 ILE A C 1
ATOM 1527 O O . ILE A 1 189 ? 22.641 -0.272 -3.102 1 94.38 189 ILE A O 1
ATOM 1531 N N . CYS A 1 190 ? 20.906 -1.634 -3.094 1 94.75 190 CYS A N 1
ATOM 1532 C CA . CYS A 1 190 ? 21.719 -2.812 -2.803 1 94.75 190 CYS A CA 1
ATOM 1533 C C . CYS A 1 190 ? 21.375 -3.955 -3.75 1 94.75 190 CYS A C 1
ATOM 1535 O O . CYS A 1 190 ? 20.547 -3.797 -4.648 1 94.75 190 CYS A O 1
ATOM 1537 N N . ILE A 1 191 ? 21.984 -5.055 -3.576 1 95.5 191 ILE A N 1
ATOM 1538 C CA . ILE A 1 191 ? 21.859 -6.207 -4.461 1 95.5 191 ILE A CA 1
ATOM 1539 C C . ILE A 1 191 ? 20.406 -6.703 -4.449 1 95.5 191 ILE A C 1
ATOM 1541 O O . ILE A 1 191 ? 19.891 -7.156 -5.473 1 95.5 191 ILE A O 1
ATOM 1545 N N . ASP A 1 192 ? 19.719 -6.633 -3.311 1 97 192 ASP A N 1
ATOM 1546 C CA . ASP A 1 192 ? 18.328 -7.09 -3.203 1 97 192 ASP A CA 1
ATOM 1547 C C . ASP A 1 192 ? 17.422 -6.312 -4.148 1 97 192 ASP A C 1
ATOM 1549 O O . ASP A 1 192 ? 16.469 -6.871 -4.703 1 97 192 ASP A O 1
ATOM 1553 N N . HIS A 1 193 ? 17.75 -5.082 -4.312 1 97.62 193 HIS A N 1
ATOM 1554 C CA . HIS A 1 193 ? 16.969 -4.262 -5.227 1 97.62 193 HIS A CA 1
ATOM 1555 C C . HIS A 1 193 ? 17.141 -4.715 -6.672 1 97.62 193 HIS A C 1
ATOM 1557 O O . HIS A 1 193 ? 16.203 -4.664 -7.465 1 97.62 193 HIS A O 1
ATOM 1563 N N . LEU A 1 194 ? 18.328 -5.113 -7 1 97.75 194 LEU A N 1
ATOM 1564 C CA . LEU A 1 194 ? 18.609 -5.559 -8.359 1 97.75 194 LEU A CA 1
ATOM 1565 C C . LEU A 1 194 ? 17.969 -6.918 -8.633 1 97.75 194 LEU A C 1
ATOM 1567 O O . LEU A 1 194 ? 17.438 -7.152 -9.719 1 97.75 194 LEU A O 1
ATOM 1571 N N . VAL A 1 195 ? 18.062 -7.789 -7.641 1 98.31 195 VAL A N 1
ATOM 1572 C CA . VAL A 1 195 ? 17.422 -9.094 -7.801 1 98.31 195 VAL A CA 1
ATOM 1573 C C . VAL A 1 195 ? 15.914 -8.914 -7.934 1 98.31 195 VAL A C 1
ATOM 1575 O O . VAL A 1 195 ? 15.281 -9.562 -8.766 1 98.31 195 VAL A O 1
ATOM 1578 N N . THR A 1 196 ? 15.367 -8.023 -7.121 1 98.69 196 THR A N 1
ATOM 1579 C CA . THR A 1 196 ? 13.945 -7.707 -7.207 1 98.69 196 THR A CA 1
ATOM 1580 C C . THR A 1 196 ? 13.594 -7.199 -8.602 1 98.69 196 THR A C 1
ATOM 1582 O O . THR A 1 196 ? 12.633 -7.672 -9.211 1 98.69 196 THR A O 1
ATOM 1585 N N . GLY A 1 197 ? 14.367 -6.289 -9.102 1 98.62 197 GLY A N 1
ATOM 1586 C CA . GLY A 1 197 ? 14.141 -5.789 -10.453 1 98.62 197 GLY A CA 1
ATOM 1587 C C . GLY A 1 197 ? 14.258 -6.863 -11.516 1 98.62 197 GLY A C 1
ATOM 1588 O O . GLY A 1 197 ? 13.508 -6.859 -12.492 1 98.62 197 GLY A O 1
ATOM 1589 N N . ALA A 1 198 ? 15.172 -7.734 -11.312 1 98.62 198 ALA A N 1
ATOM 1590 C CA . ALA A 1 198 ? 15.359 -8.844 -12.242 1 98.62 198 ALA A CA 1
ATOM 1591 C C . ALA A 1 198 ? 14.125 -9.734 -12.289 1 98.62 198 ALA A C 1
ATOM 1593 O O . ALA A 1 198 ? 13.695 -10.156 -13.367 1 98.62 198 ALA A O 1
ATOM 1594 N N . LEU A 1 199 ? 13.594 -10 -11.133 1 98.88 199 LEU A N 1
ATOM 1595 C CA . LEU A 1 199 ? 12.391 -10.82 -11.07 1 98.88 199 LEU A CA 1
ATOM 1596 C C . LEU A 1 199 ? 11.211 -10.117 -11.727 1 98.88 199 LEU A C 1
ATOM 1598 O O . LEU A 1 199 ? 10.469 -10.727 -12.5 1 98.88 199 LEU A O 1
ATOM 1602 N N . GLU A 1 200 ? 11.047 -8.875 -11.414 1 98.81 200 GLU A N 1
ATOM 1603 C CA . GLU A 1 200 ? 9.961 -8.094 -12.008 1 98.81 200 GLU A CA 1
ATOM 1604 C C . GLU A 1 200 ? 10.055 -8.078 -13.531 1 98.81 200 GLU A C 1
ATOM 1606 O O . GLU A 1 200 ? 9.062 -8.305 -14.219 1 98.81 200 GLU A O 1
ATOM 1611 N N . THR A 1 201 ? 11.227 -7.879 -14.055 1 98.62 201 THR A N 1
ATOM 1612 C CA . THR A 1 201 ? 11.445 -7.84 -15.492 1 98.62 201 THR A CA 1
ATOM 1613 C C . THR A 1 201 ? 11.242 -9.227 -16.109 1 98.62 201 THR A C 1
ATOM 1615 O O . THR A 1 201 ? 10.711 -9.352 -17.219 1 98.62 201 THR A O 1
ATOM 1618 N N . ALA A 1 202 ? 11.672 -10.203 -15.375 1 98.88 202 ALA A N 1
ATOM 1619 C CA . ALA A 1 202 ? 11.508 -11.57 -15.867 1 98.88 202 ALA A CA 1
ATOM 1620 C C . ALA A 1 202 ? 10.039 -11.914 -16.047 1 98.88 202 ALA A C 1
ATOM 1622 O O . ALA A 1 202 ? 9.664 -12.562 -17.031 1 98.88 202 ALA A O 1
ATOM 1623 N N . PHE A 1 203 ? 9.211 -11.562 -15.102 1 98.94 203 PHE A N 1
ATOM 1624 C CA . PHE A 1 203 ? 7.773 -11.805 -15.219 1 98.94 203 PHE A CA 1
ATOM 1625 C C . PHE A 1 203 ? 7.207 -11.117 -16.453 1 98.94 203 PHE A C 1
ATOM 1627 O O . PHE A 1 203 ? 6.398 -11.703 -17.172 1 98.94 203 PHE A O 1
ATOM 1634 N N . LYS A 1 204 ? 7.629 -9.906 -16.641 1 98.56 204 LYS A N 1
ATOM 1635 C CA . LYS A 1 204 ? 7.18 -9.156 -17.812 1 98.56 204 LYS A CA 1
ATOM 1636 C C . LYS A 1 204 ? 7.59 -9.859 -19.109 1 98.56 204 LYS A C 1
ATOM 1638 O O . LYS A 1 204 ? 6.781 -10 -20.031 1 98.56 204 LYS A O 1
ATOM 1643 N N . CYS A 1 205 ? 8.836 -10.289 -19.156 1 98.56 205 CYS A N 1
ATOM 1644 C CA . CYS A 1 205 ? 9.344 -10.992 -20.328 1 98.56 205 CYS A CA 1
ATOM 1645 C C . CYS A 1 205 ? 8.562 -12.273 -20.578 1 98.56 205 CYS A C 1
ATOM 1647 O O . CYS A 1 205 ? 8.203 -12.578 -21.719 1 98.56 205 CYS A O 1
ATOM 1649 N N . CYS A 1 206 ? 8.344 -12.969 -19.516 1 98.81 206 CYS A N 1
ATOM 1650 C CA . CYS A 1 206 ? 7.605 -14.219 -19.656 1 98.81 206 CYS A CA 1
ATOM 1651 C C . CYS A 1 206 ? 6.184 -13.969 -20.156 1 98.81 206 CYS A C 1
ATOM 1653 O O . CYS A 1 206 ? 5.66 -14.727 -20.969 1 98.81 206 CYS A O 1
ATOM 1655 N N . ASP A 1 207 ? 5.539 -12.953 -19.641 1 98.81 207 ASP A N 1
ATOM 1656 C CA . ASP A 1 207 ? 4.191 -12.602 -20.078 1 98.81 207 ASP A CA 1
ATOM 1657 C C . ASP A 1 207 ? 4.156 -12.297 -21.562 1 98.81 207 ASP A C 1
ATOM 1659 O O . ASP A 1 207 ? 3.207 -12.664 -22.266 1 98.81 207 ASP A O 1
ATOM 1663 N N . GLU A 1 208 ? 5.148 -11.625 -22.047 1 98.44 208 GLU A N 1
ATOM 1664 C CA . GLU A 1 208 ? 5.25 -11.32 -23.469 1 98.44 208 GLU A CA 1
ATOM 1665 C C . GLU A 1 208 ? 5.406 -12.594 -24.297 1 98.44 208 GLU A C 1
ATOM 1667 O O . GLU A 1 208 ? 4.824 -12.719 -25.375 1 98.44 208 GLU A O 1
ATOM 1672 N N . LEU A 1 209 ? 6.199 -13.492 -23.781 1 98.31 209 LEU A N 1
ATOM 1673 C CA . LEU A 1 209 ? 6.375 -14.773 -24.453 1 98.31 209 LEU A CA 1
ATOM 1674 C C . LEU A 1 209 ? 5.055 -15.531 -24.531 1 98.31 209 LEU A C 1
ATOM 1676 O O . LEU A 1 209 ? 4.723 -16.094 -25.578 1 98.31 209 LEU A O 1
ATOM 1680 N N . ILE A 1 210 ? 4.355 -15.5 -23.469 1 98.31 210 ILE A N 1
ATOM 1681 C CA . ILE A 1 210 ? 3.066 -16.188 -23.438 1 98.31 210 ILE A CA 1
ATOM 1682 C C . ILE A 1 210 ? 2.102 -15.523 -24.406 1 98.31 210 ILE A C 1
ATOM 1684 O O . ILE A 1 210 ? 1.354 -16.203 -25.109 1 98.31 210 ILE A O 1
ATOM 1688 N N . CYS A 1 211 ? 2.111 -14.227 -24.453 1 98.06 211 CYS A N 1
ATOM 1689 C CA . CYS A 1 211 ? 1.278 -13.484 -25.391 1 98.06 211 CYS A CA 1
ATOM 1690 C C . CYS A 1 211 ? 1.538 -13.938 -26.828 1 98.06 211 CYS A C 1
ATOM 1692 O O . CYS A 1 211 ? 0.602 -14.266 -27.562 1 98.06 211 CYS A O 1
ATOM 1694 N N . LYS A 1 212 ? 2.791 -13.969 -27.219 1 97.5 212 LYS A N 1
ATOM 1695 C CA . LYS A 1 212 ? 3.182 -14.352 -28.562 1 97.5 212 LYS A CA 1
ATOM 1696 C C . LYS A 1 212 ? 2.764 -15.789 -28.875 1 97.5 212 LYS A C 1
ATOM 1698 O O . LYS A 1 212 ? 2.254 -16.078 -29.953 1 97.5 212 LYS A O 1
ATOM 1703 N N . TYR A 1 213 ? 3.004 -16.625 -27.906 1 96.12 213 TYR A N 1
ATOM 1704 C CA . TYR A 1 213 ? 2.633 -18.031 -28.094 1 96.12 213 TYR A CA 1
ATOM 1705 C C . TYR A 1 213 ? 1.128 -18.172 -28.281 1 96.12 213 TYR A C 1
ATOM 1707 O O . TYR A 1 213 ? 0.677 -18.875 -29.203 1 96.12 213 TYR A O 1
ATOM 1715 N N . GLN A 1 214 ? 0.364 -17.531 -27.453 1 95.06 214 GLN A N 1
ATOM 1716 C CA . GLN A 1 214 ? -1.091 -17.609 -27.516 1 95.06 214 GLN A CA 1
ATOM 1717 C C . GLN A 1 214 ? -1.623 -17.016 -28.812 1 95.06 214 GLN A C 1
ATOM 1719 O O . GLN A 1 214 ? -2.572 -17.547 -29.406 1 95.06 214 GLN A O 1
ATOM 1724 N N . GLU A 1 215 ? -1.086 -15.969 -29.281 1 94.75 215 GLU A N 1
ATOM 1725 C CA . GLU A 1 215 ? -1.482 -15.359 -30.547 1 94.75 215 GLU A CA 1
ATOM 1726 C C . GLU A 1 215 ? -1.221 -16.312 -31.719 1 94.75 215 GLU A C 1
ATOM 1728 O O . GLU A 1 215 ? -2.059 -16.438 -32.594 1 94.75 215 GLU A O 1
ATOM 1733 N N . SER A 1 216 ? -0.109 -16.969 -31.656 1 95 216 SER A N 1
ATOM 1734 C CA . SER A 1 216 ? 0.294 -17.844 -32.75 1 95 216 SER A CA 1
ATOM 1735 C C . SER A 1 216 ? -0.513 -19.141 -32.75 1 95 216 SER A C 1
ATOM 1737 O O . SER A 1 216 ? -0.713 -19.75 -33.781 1 95 216 SER A O 1
ATOM 1739 N N . THR A 1 217 ? -0.993 -19.547 -31.609 1 92.19 217 THR A N 1
ATOM 1740 C CA . THR A 1 217 ? -1.678 -20.828 -31.5 1 92.19 217 THR A CA 1
ATOM 1741 C C . THR A 1 217 ? -3.174 -20.625 -31.281 1 92.19 217 THR A C 1
ATOM 1743 O O . THR A 1 217 ? -3.916 -21.594 -31.109 1 92.19 217 THR A O 1
ATOM 1746 N N . SER A 1 218 ? -3.652 -19.375 -31.188 1 91.19 218 SER A N 1
ATOM 1747 C CA . SER A 1 218 ? -5.047 -19.031 -30.953 1 91.19 218 SER A CA 1
ATOM 1748 C C . SER A 1 218 ? -5.562 -19.641 -29.656 1 91.19 218 SER A C 1
ATOM 1750 O O . SER A 1 218 ? -6.633 -20.25 -29.641 1 91.19 218 SER A O 1
ATOM 1752 N N . GLN A 1 219 ? -4.723 -19.656 -28.719 1 90.56 219 GLN A N 1
ATOM 1753 C CA . GLN A 1 219 ? -5.074 -20.094 -27.375 1 90.56 219 GLN A CA 1
ATOM 1754 C C . GLN A 1 219 ? -5.305 -18.906 -26.453 1 90.56 219 GLN A C 1
ATOM 1756 O O . GLN A 1 219 ? -4.973 -17.766 -26.797 1 90.56 219 GLN A O 1
ATOM 1761 N N . SER A 1 220 ? -6.008 -19.156 -25.375 1 91.25 220 SER A N 1
ATOM 1762 C CA . SER A 1 220 ? -6.297 -18.094 -24.422 1 91.25 220 SER A CA 1
ATOM 1763 C C . SER A 1 220 ? -6.086 -18.578 -22.984 1 91.25 220 SER A C 1
ATOM 1765 O O . SER A 1 220 ? -5.551 -19.656 -22.766 1 91.25 220 SER A O 1
ATOM 1767 N N . GLY A 1 221 ? -6.336 -17.656 -22.094 1 95.81 221 GLY A N 1
ATOM 1768 C CA . GLY A 1 221 ? -6.227 -17.984 -20.672 1 95.81 221 GLY A CA 1
ATOM 1769 C C . GLY A 1 221 ? -5.07 -17.281 -19.984 1 95.81 221 GLY A C 1
ATOM 1770 O O . GLY A 1 221 ? -4.348 -16.5 -20.609 1 95.81 221 GLY A O 1
ATOM 1771 N N . GLY A 1 222 ? -4.992 -17.5 -18.734 1 98.19 222 GLY A N 1
ATOM 1772 C CA . GLY A 1 222 ? -3.949 -16.953 -17.891 1 98.19 222 GLY A CA 1
ATOM 1773 C C . GLY A 1 222 ? -3.582 -17.859 -16.719 1 98.19 222 GLY A C 1
ATOM 1774 O O . GLY A 1 222 ? -4.109 -18.969 -16.609 1 98.19 222 GLY A O 1
ATOM 1775 N N . CYS A 1 223 ? -2.637 -17.391 -15.984 1 98.81 223 CYS A N 1
ATOM 1776 C CA . CYS A 1 223 ? -2.264 -18.125 -14.781 1 98.81 223 CYS A CA 1
ATOM 1777 C C . CYS A 1 223 ? -1.656 -17.188 -13.742 1 98.81 223 CYS A C 1
ATOM 1779 O O . CYS A 1 223 ? -1.106 -16.141 -14.086 1 98.81 223 CYS A O 1
ATOM 1781 N N . THR A 1 224 ? -1.83 -17.547 -12.484 1 98.75 224 THR A N 1
ATOM 1782 C CA . THR A 1 224 ? -1.067 -16.891 -11.422 1 98.75 224 THR A CA 1
ATOM 1783 C C . THR A 1 224 ? 0.38 -17.375 -11.43 1 98.75 224 THR A C 1
ATOM 1785 O O . THR A 1 224 ? 0.716 -18.344 -12.109 1 98.75 224 THR A O 1
ATOM 1788 N N . ALA A 1 225 ? 1.211 -16.688 -10.75 1 98.94 225 ALA A N 1
ATOM 1789 C CA . ALA A 1 225 ? 2.609 -17.078 -10.633 1 98.94 225 ALA A CA 1
ATOM 1790 C C . ALA A 1 225 ? 3.158 -16.766 -9.25 1 98.94 225 ALA A C 1
ATOM 1792 O O . ALA A 1 225 ? 3.25 -15.602 -8.859 1 98.94 225 ALA A O 1
ATOM 1793 N N . LEU A 1 226 ? 3.422 -17.75 -8.492 1 98.94 226 LEU A N 1
ATOM 1794 C CA . LEU A 1 226 ? 4.113 -17.656 -7.207 1 98.94 226 LEU A CA 1
ATOM 1795 C C . LEU A 1 226 ? 5.477 -18.344 -7.277 1 98.94 226 LEU A C 1
ATOM 1797 O O . LEU A 1 226 ? 5.562 -19.562 -7.457 1 98.94 226 LEU A O 1
ATOM 1801 N N . THR A 1 227 ? 6.555 -17.562 -7.164 1 98.88 227 THR A N 1
ATOM 1802 C CA . THR A 1 227 ? 7.895 -18.125 -7.297 1 98.88 227 THR A CA 1
ATOM 1803 C C . THR A 1 227 ? 8.75 -17.781 -6.074 1 98.88 227 THR A C 1
ATOM 1805 O O . THR A 1 227 ? 8.57 -16.734 -5.465 1 98.88 227 THR A O 1
ATOM 1808 N N . ILE A 1 228 ? 9.602 -18.672 -5.734 1 98.62 228 ILE A N 1
ATOM 1809 C CA . ILE A 1 228 ? 10.617 -18.453 -4.707 1 98.62 228 ILE A CA 1
ATOM 1810 C C . ILE A 1 228 ? 12.008 -18.703 -5.289 1 98.62 228 ILE A C 1
ATOM 1812 O O . ILE A 1 228 ? 12.258 -19.766 -5.867 1 98.62 228 ILE A O 1
ATOM 1816 N N . LEU A 1 229 ? 12.836 -17.734 -5.23 1 98.44 229 LEU A N 1
ATOM 1817 C CA . LEU A 1 229 ? 14.242 -17.844 -5.609 1 98.44 229 LEU A CA 1
ATOM 1818 C C . LEU A 1 229 ? 15.141 -17.797 -4.379 1 98.44 229 LEU A C 1
ATOM 1820 O O . LEU A 1 229 ? 15.07 -16.859 -3.584 1 98.44 229 LEU A O 1
ATOM 1824 N N . PHE A 1 230 ? 15.914 -18.859 -4.168 1 97 230 PHE A N 1
ATOM 1825 C CA . PHE A 1 230 ? 16.906 -18.891 -3.104 1 97 230 PHE A CA 1
ATOM 1826 C C . PHE A 1 230 ? 18.281 -18.484 -3.635 1 97 230 PHE A C 1
ATOM 1828 O O . PHE A 1 230 ? 18.828 -19.141 -4.512 1 97 230 PHE A O 1
ATOM 1835 N N . LEU A 1 231 ? 18.75 -17.359 -3.15 1 94.88 231 LEU A N 1
ATOM 1836 C CA . LEU A 1 231 ? 20.031 -16.812 -3.576 1 94.88 231 LEU A CA 1
ATOM 1837 C C . LEU A 1 231 ? 20.766 -16.156 -2.404 1 94.88 231 LEU A C 1
ATOM 1839 O O . LEU A 1 231 ? 20.219 -15.266 -1.744 1 94.88 231 LEU A O 1
ATOM 1843 N N . HIS A 1 232 ? 21.969 -16.531 -2.066 1 90.38 232 HIS A N 1
ATOM 1844 C CA . HIS A 1 232 ? 22.844 -15.945 -1.058 1 90.38 232 HIS A CA 1
ATOM 1845 C C . HIS A 1 232 ? 22.156 -15.891 0.303 1 90.38 232 HIS A C 1
ATOM 1847 O O . HIS A 1 232 ? 22.156 -14.852 0.959 1 90.38 232 HIS A O 1
ATOM 1853 N N . GLY A 1 233 ? 21.516 -16.969 0.62 1 92.12 233 GLY A N 1
ATOM 1854 C CA . GLY A 1 233 ? 20.938 -17.078 1.949 1 92.12 233 GLY A CA 1
ATOM 1855 C C . GLY A 1 233 ? 19.625 -16.344 2.096 1 92.12 233 GLY A C 1
ATOM 1856 O O . GLY A 1 233 ? 19.047 -16.266 3.189 1 92.12 233 GLY A O 1
ATOM 1857 N N . LYS A 1 234 ? 19.078 -15.82 1.018 1 95.62 234 LYS A N 1
ATOM 1858 C CA . LYS A 1 234 ? 17.828 -15.07 1.054 1 95.62 234 LYS A CA 1
ATOM 1859 C C . LYS A 1 234 ? 16.781 -15.703 0.146 1 95.62 234 LYS A C 1
ATOM 1861 O O . LYS A 1 234 ? 17.125 -16.312 -0.875 1 95.62 234 LYS A O 1
ATOM 1866 N N . LEU A 1 235 ? 15.562 -15.586 0.584 1 97.75 235 LEU A N 1
ATOM 1867 C CA . LEU A 1 235 ? 14.422 -15.977 -0.237 1 97.75 235 LEU A CA 1
ATOM 1868 C C . LEU A 1 235 ? 13.789 -14.766 -0.901 1 97.75 235 LEU A C 1
ATOM 1870 O O . LEU A 1 235 ? 13.391 -13.812 -0.219 1 97.75 235 LEU A O 1
ATOM 1874 N N . TYR A 1 236 ? 13.781 -14.773 -2.201 1 98.62 236 TYR A N 1
ATOM 1875 C CA . TYR A 1 236 ? 13.031 -13.781 -2.963 1 98.62 236 TYR A CA 1
ATOM 1876 C C . TYR A 1 236 ? 11.695 -14.344 -3.424 1 98.62 236 TYR A C 1
ATOM 1878 O O . TYR A 1 236 ? 11.641 -15.172 -4.344 1 98.62 236 TYR A O 1
ATOM 1886 N N . VAL A 1 237 ? 10.625 -13.922 -2.771 1 98.88 237 VAL A N 1
ATOM 1887 C CA . VAL A 1 237 ? 9.289 -14.438 -3.068 1 98.88 237 VAL A CA 1
ATOM 1888 C C . VAL A 1 237 ? 8.562 -13.477 -4.004 1 98.88 237 VAL A C 1
ATOM 1890 O O . VAL A 1 237 ? 8.203 -12.367 -3.607 1 98.88 237 VAL A O 1
ATOM 1893 N N . ALA A 1 238 ? 8.383 -13.867 -5.215 1 98.88 238 ALA A N 1
ATOM 1894 C CA . ALA A 1 238 ? 7.668 -13.078 -6.215 1 98.88 238 ALA A CA 1
ATOM 1895 C C . ALA A 1 238 ? 6.266 -13.633 -6.457 1 98.88 238 ALA A C 1
ATOM 1897 O O . ALA A 1 238 ? 6.113 -14.781 -6.863 1 98.88 238 ALA A O 1
ATOM 1898 N N . SER A 1 239 ? 5.281 -12.773 -6.238 1 98.81 239 SER A N 1
ATOM 1899 C CA . SER A 1 239 ? 3.912 -13.273 -6.324 1 98.81 239 SER A CA 1
ATOM 1900 C C . SER A 1 239 ? 3.061 -12.391 -7.227 1 98.81 239 SER A C 1
ATOM 1902 O O . SER A 1 239 ? 3.02 -11.164 -7.055 1 98.81 239 SER A O 1
ATOM 1904 N N . ALA A 1 240 ? 2.439 -12.93 -8.18 1 98.75 240 ALA A N 1
ATOM 1905 C CA . ALA A 1 240 ? 1.414 -12.336 -9.031 1 98.75 240 ALA A CA 1
ATOM 1906 C C . ALA A 1 240 ? 0.167 -13.211 -9.086 1 98.75 240 ALA A C 1
ATOM 1908 O O . ALA A 1 240 ? 0.085 -14.141 -9.898 1 98.75 240 ALA A O 1
ATOM 1909 N N . GLY A 1 241 ? -0.758 -12.93 -8.305 1 98.38 241 GLY A N 1
ATOM 1910 C CA . GLY A 1 241 ? -1.978 -13.711 -8.219 1 98.38 241 GLY A CA 1
ATOM 1911 C C . GLY A 1 241 ? -2.447 -13.93 -6.789 1 98.38 241 GLY A C 1
ATOM 1912 O O . GLY A 1 241 ? -2.271 -13.062 -5.934 1 98.38 241 GLY A O 1
ATOM 1913 N N . ASP A 1 242 ? -3.164 -15.062 -6.605 1 97.75 242 ASP A N 1
ATOM 1914 C CA . ASP A 1 242 ? -3.756 -15.266 -5.289 1 97.75 242 ASP A CA 1
ATOM 1915 C C . ASP A 1 242 ? -3.254 -16.547 -4.648 1 97.75 242 ASP A C 1
ATOM 1917 O O . ASP A 1 242 ? -3.85 -17.047 -3.688 1 97.75 242 ASP A O 1
ATOM 1921 N N . SER A 1 243 ? -2.203 -17.172 -5.316 1 98.38 243 SER A N 1
ATOM 1922 C CA . SER A 1 243 ? -1.463 -18.188 -4.578 1 98.38 243 SER A CA 1
ATOM 1923 C C . SER A 1 243 ? -0.684 -17.562 -3.42 1 98.38 243 SER A C 1
ATOM 1925 O O . SER A 1 243 ? -0.418 -16.359 -3.414 1 98.38 243 SER A O 1
ATOM 1927 N N . ARG A 1 244 ? -0.333 -18.484 -2.408 1 98.12 244 ARG A N 1
ATOM 1928 C CA . ARG A 1 244 ? 0.254 -17.891 -1.212 1 98.12 244 ARG A CA 1
ATOM 1929 C C . ARG A 1 244 ? 1.413 -18.734 -0.692 1 98.12 244 ARG A C 1
ATOM 1931 O O . ARG A 1 244 ? 1.42 -19.953 -0.853 1 98.12 244 ARG A O 1
ATOM 1938 N N . ALA A 1 245 ? 2.336 -18.016 -0.104 1 98.69 245 ALA A N 1
ATOM 1939 C CA . ALA A 1 245 ? 3.447 -18.641 0.602 1 98.69 245 ALA A CA 1
ATOM 1940 C C . ALA A 1 245 ? 3.531 -18.156 2.043 1 98.69 245 ALA A C 1
ATOM 1942 O O . ALA A 1 245 ? 3.414 -16.953 2.305 1 98.69 245 ALA A O 1
ATOM 1943 N N . ILE A 1 246 ? 3.707 -19.047 3.016 1 98.38 246 ILE A N 1
ATOM 1944 C CA . ILE A 1 246 ? 3.887 -18.688 4.418 1 98.38 246 ILE A CA 1
ATOM 1945 C C . ILE A 1 246 ? 5.043 -19.5 5.012 1 98.38 246 ILE A C 1
ATOM 1947 O O . ILE A 1 246 ? 5.375 -20.578 4.52 1 98.38 246 ILE A O 1
ATOM 1951 N N . ILE A 1 247 ? 5.68 -18.938 5.984 1 97.38 247 ILE A N 1
ATOM 1952 C CA . ILE A 1 247 ? 6.652 -19.656 6.793 1 97.38 247 ILE A CA 1
ATOM 1953 C C . ILE A 1 247 ? 6.035 -20.016 8.141 1 97.38 247 ILE A C 1
ATOM 1955 O O . ILE A 1 247 ? 5.32 -19.203 8.742 1 97.38 247 ILE A O 1
ATOM 1959 N N . VAL A 1 248 ? 6.254 -21.203 8.547 1 96.69 248 VAL A N 1
ATOM 1960 C CA . VAL A 1 248 ? 5.844 -21.641 9.875 1 96.69 248 VAL A CA 1
ATOM 1961 C C . VAL A 1 248 ? 7.074 -21.984 10.711 1 96.69 248 VAL A C 1
ATOM 1963 O O . VAL A 1 248 ? 7.801 -22.938 10.406 1 96.69 248 VAL A O 1
ATOM 1966 N N . PHE A 1 249 ? 7.363 -21.141 11.617 1 89.94 249 PHE A N 1
ATOM 1967 C CA . PHE A 1 249 ? 8.492 -21.422 12.492 1 89.94 249 PHE A CA 1
ATOM 1968 C C . PHE A 1 249 ? 8.266 -20.812 13.875 1 89.94 249 PHE A C 1
ATOM 1970 O O . PHE A 1 249 ? 7.672 -19.734 13.992 1 89.94 249 PHE A O 1
ATOM 1977 N N . LYS A 1 250 ? 8.75 -21.438 14.969 1 82.81 250 LYS A N 1
ATOM 1978 C CA . LYS A 1 250 ? 8.633 -21.047 16.375 1 82.81 250 LYS A CA 1
ATOM 1979 C C . LYS A 1 250 ? 7.184 -20.766 16.75 1 82.81 250 LYS A C 1
ATOM 1981 O O . LYS A 1 250 ? 6.875 -19.734 17.344 1 82.81 250 LYS A O 1
ATOM 1986 N N . ASP A 1 251 ? 6.27 -21.5 16.203 1 81.12 251 ASP A N 1
ATOM 1987 C CA . ASP A 1 251 ? 4.848 -21.469 16.547 1 81.12 251 ASP A CA 1
ATOM 1988 C C . ASP A 1 251 ? 4.176 -20.203 16 1 81.12 251 ASP A C 1
ATOM 1990 O O . ASP A 1 251 ? 3.227 -19.703 16.594 1 81.12 251 ASP A O 1
ATOM 1994 N N . ARG A 1 252 ? 4.809 -19.688 15.117 1 89.69 252 ARG A N 1
ATOM 1995 C CA . ARG A 1 252 ? 4.223 -18.516 14.469 1 89.69 252 ARG A CA 1
ATOM 1996 C C . ARG A 1 252 ? 4.227 -18.672 12.953 1 89.69 252 ARG A C 1
ATOM 1998 O O . ARG A 1 252 ? 4.953 -19.516 12.406 1 89.69 252 ARG A O 1
ATOM 2005 N N . GLU A 1 253 ? 3.27 -18.047 12.289 1 93.56 253 GLU A N 1
ATOM 2006 C CA . GLU A 1 253 ? 3.256 -18.047 10.828 1 93.56 253 GLU A CA 1
ATOM 2007 C C . GLU A 1 253 ? 3.504 -16.641 10.281 1 93.56 253 GLU A C 1
ATOM 2009 O O . GLU A 1 253 ? 3.027 -15.656 10.852 1 93.56 253 GLU A O 1
ATOM 2014 N N . ILE A 1 254 ? 4.348 -16.562 9.336 1 95.62 254 ILE A N 1
ATOM 2015 C CA . ILE A 1 254 ? 4.672 -15.312 8.664 1 95.62 254 ILE A CA 1
ATOM 2016 C C . ILE A 1 254 ? 4.293 -15.406 7.184 1 95.62 254 ILE A C 1
ATOM 2018 O O . ILE A 1 254 ? 4.703 -16.344 6.492 1 95.62 254 ILE A O 1
ATOM 2022 N N . SER A 1 255 ? 3.482 -14.477 6.758 1 97.19 255 SER A N 1
ATOM 2023 C CA . SER A 1 255 ? 3.121 -14.445 5.344 1 97.19 255 SER A CA 1
ATOM 2024 C C . SER A 1 255 ? 4.262 -13.898 4.492 1 97.19 255 SER A C 1
ATOM 2026 O O . SER A 1 255 ? 4.859 -12.875 4.832 1 97.19 255 SER A O 1
ATOM 2028 N N . LEU A 1 256 ? 4.562 -14.547 3.381 1 97.69 256 LEU A N 1
ATOM 2029 C CA . LEU A 1 256 ? 5.633 -14.109 2.49 1 97.69 256 LEU A CA 1
ATOM 2030 C C . LEU A 1 256 ? 5.07 -13.625 1.159 1 97.69 256 LEU A C 1
ATOM 2032 O O . LEU A 1 256 ? 5.82 -13.406 0.205 1 97.69 256 LEU A O 1
ATOM 2036 N N . SER A 1 257 ? 3.768 -13.547 1.079 1 98.06 257 SER A N 1
ATOM 2037 C CA . SER A 1 257 ? 3.137 -13.047 -0.14 1 98.06 257 SER A CA 1
ATOM 2038 C C . SER A 1 257 ? 1.766 -12.445 0.151 1 98.06 257 SER A C 1
ATOM 2040 O O . SER A 1 257 ? 1.178 -12.711 1.202 1 98.06 257 SER A O 1
ATOM 2042 N N . ASN A 1 258 ? 1.369 -11.609 -0.686 1 96.88 258 ASN A N 1
ATOM 2043 C CA . ASN A 1 258 ? 0.013 -11.07 -0.666 1 96.88 258 ASN A CA 1
ATOM 2044 C C . ASN A 1 258 ? -0.798 -11.555 -1.865 1 96.88 258 ASN A C 1
ATOM 2046 O O . ASN A 1 258 ? -0.231 -11.953 -2.883 1 96.88 258 ASN A O 1
ATOM 2050 N N . GLU A 1 259 ? -2.084 -11.531 -1.673 1 96.81 259 GLU A N 1
ATOM 2051 C CA . GLU A 1 259 ? -2.982 -11.898 -2.764 1 96.81 259 GLU A CA 1
ATOM 2052 C C . GLU A 1 259 ? -3.432 -10.672 -3.549 1 96.81 259 GLU A C 1
ATOM 2054 O O . GLU A 1 259 ? -3.695 -9.617 -2.967 1 96.81 259 GLU A O 1
ATOM 2059 N N . PHE A 1 260 ? -3.492 -10.828 -4.809 1 97.94 260 PHE A N 1
ATOM 2060 C CA . PHE A 1 260 ? -3.922 -9.75 -5.684 1 97.94 260 PHE A CA 1
ATOM 2061 C C . PHE A 1 260 ? -5.207 -10.117 -6.41 1 97.94 260 PHE A C 1
ATOM 2063 O O . PHE A 1 260 ? -5.188 -10.891 -7.371 1 97.94 260 PHE A O 1
ATOM 2070 N N . THR A 1 261 ? -6.25 -9.555 -5.969 1 97.19 261 THR A N 1
ATOM 2071 C CA . THR A 1 261 ? -7.598 -9.805 -6.469 1 97.19 261 THR A CA 1
ATOM 2072 C C . THR A 1 261 ? -8.328 -8.5 -6.738 1 97.19 261 THR A C 1
ATOM 2074 O O . THR A 1 261 ? -7.824 -7.418 -6.418 1 97.19 261 THR A O 1
ATOM 2077 N N . ALA A 1 262 ? -9.516 -8.602 -7.363 1 96.81 262 ALA A N 1
ATOM 2078 C CA . ALA A 1 262 ? -10.336 -7.422 -7.621 1 96.81 262 ALA A CA 1
ATOM 2079 C C . ALA A 1 262 ? -10.633 -6.668 -6.328 1 96.81 262 ALA A C 1
ATOM 2081 O O . ALA A 1 262 ? -10.727 -5.438 -6.328 1 96.81 262 ALA A O 1
ATOM 2082 N N . GLU A 1 263 ? -10.695 -7.41 -5.262 1 93.94 263 GLU A N 1
ATOM 2083 C CA . GLU A 1 263 ? -10.984 -6.797 -3.967 1 93.94 263 GLU A CA 1
ATOM 2084 C C . GLU A 1 263 ? -9.766 -6.055 -3.428 1 93.94 263 GLU A C 1
ATOM 2086 O O . GLU A 1 263 ? -9.859 -4.891 -3.031 1 93.94 263 GLU A O 1
ATOM 2091 N N . THR A 1 264 ? -8.617 -6.691 -3.424 1 95.38 264 THR A N 1
ATOM 2092 C CA . THR A 1 264 ? -7.43 -6.117 -2.807 1 95.38 264 THR A CA 1
ATOM 2093 C C . THR A 1 264 ? -6.855 -5 -3.672 1 95.38 264 THR A C 1
ATOM 2095 O O . THR A 1 264 ? -6.168 -4.109 -3.17 1 95.38 264 THR A O 1
ATOM 2098 N N . GLU A 1 265 ? -7.121 -4.996 -4.969 1 96.56 265 GLU A N 1
ATOM 2099 C CA . GLU A 1 265 ? -6.617 -3.963 -5.871 1 96.56 265 GLU A CA 1
ATOM 2100 C C . GLU A 1 265 ? -7.746 -3.07 -6.379 1 96.56 265 GLU A C 1
ATOM 2102 O O . GLU A 1 265 ? -7.641 -2.482 -7.457 1 96.56 265 GLU A O 1
ATOM 2107 N N . ARG A 1 266 ? -8.797 -2.967 -5.633 1 96.12 266 ARG A N 1
ATOM 2108 C CA . ARG A 1 266 ? -10.008 -2.238 -6.012 1 96.12 266 ARG A CA 1
ATOM 2109 C C . ARG A 1 266 ? -9.68 -0.792 -6.367 1 96.12 266 ARG A C 1
ATOM 2111 O O . ARG A 1 266 ? -10.094 -0.299 -7.418 1 96.12 266 ARG A O 1
ATOM 2118 N N . GLN A 1 267 ? -8.93 -0.068 -5.562 1 96.38 267 GLN A N 1
ATOM 2119 C CA . GLN A 1 267 ? -8.641 1.348 -5.773 1 96.38 267 GLN A CA 1
ATOM 2120 C C . GLN A 1 267 ? -7.824 1.56 -7.043 1 96.38 267 GLN A C 1
ATOM 2122 O O . GLN A 1 267 ? -8.062 2.512 -7.789 1 96.38 267 GLN A O 1
ATOM 2127 N N . LYS A 1 268 ? -6.902 0.659 -7.266 1 95.62 268 LYS A N 1
ATOM 2128 C CA . LYS A 1 268 ? -6.094 0.731 -8.484 1 95.62 268 LYS A CA 1
ATOM 2129 C C . LYS A 1 268 ? -6.965 0.61 -9.727 1 95.62 268 LYS A C 1
ATOM 2131 O O . LYS A 1 268 ? -6.824 1.394 -10.672 1 95.62 268 LYS A O 1
ATOM 2136 N N . ILE A 1 269 ? -7.848 -0.319 -9.711 1 97.88 269 ILE A N 1
ATOM 2137 C CA . ILE A 1 269 ? -8.719 -0.594 -10.852 1 97.88 269 ILE A CA 1
ATOM 2138 C C . ILE A 1 269 ? -9.656 0.588 -11.078 1 97.88 269 ILE A C 1
ATOM 2140 O O . ILE A 1 269 ? -9.805 1.062 -12.203 1 97.88 269 ILE A O 1
ATOM 2144 N N . GLN A 1 270 ? -10.258 1.05 -10.008 1 97.81 270 GLN A N 1
ATOM 2145 C CA . GLN A 1 270 ? -11.172 2.18 -10.117 1 97.81 270 GLN A CA 1
ATOM 2146 C C . GLN A 1 270 ? -10.445 3.439 -10.578 1 97.81 270 GLN A C 1
ATOM 2148 O O . GLN A 1 270 ? -11.008 4.262 -11.305 1 97.81 270 GLN A O 1
ATOM 2153 N N . TYR A 1 271 ? -9.258 3.625 -10.102 1 97.12 271 TYR A N 1
ATOM 2154 C CA . TYR A 1 271 ? -8.469 4.789 -10.5 1 97.12 271 TYR A CA 1
ATOM 2155 C C . TYR A 1 271 ? -8.211 4.785 -12 1 97.12 271 TYR A C 1
ATOM 2157 O O . TYR A 1 271 ? -8.344 5.816 -12.656 1 97.12 271 TYR A O 1
ATOM 2165 N N . LEU A 1 272 ? -7.805 3.637 -12.492 1 97.44 272 LEU A N 1
ATOM 2166 C CA . LEU A 1 272 ? -7.605 3.52 -13.93 1 97.44 272 LEU A CA 1
ATOM 2167 C C . LEU A 1 272 ? -8.898 3.809 -14.68 1 97.44 272 LEU A C 1
ATOM 2169 O O . LEU A 1 272 ? -8.883 4.508 -15.703 1 97.44 272 LEU A O 1
ATOM 2173 N N . ALA A 1 273 ? -9.961 3.271 -14.195 1 97.62 273 ALA A N 1
ATOM 2174 C CA . ALA A 1 273 ? -11.266 3.51 -14.812 1 97.62 273 ALA A CA 1
ATOM 2175 C C . ALA A 1 273 ? -11.602 5 -14.828 1 97.62 273 ALA A C 1
ATOM 2177 O O . ALA A 1 273 ? -12.219 5.492 -15.773 1 97.62 273 ALA A O 1
ATOM 2178 N N . PHE A 1 274 ? -11.258 5.707 -13.82 1 96.62 274 PHE A N 1
ATOM 2179 C CA . PHE A 1 274 ? -11.477 7.148 -13.719 1 96.62 274 PHE A CA 1
ATOM 2180 C C . PHE A 1 274 ? -10.633 7.898 -14.742 1 96.62 274 PHE A C 1
ATOM 2182 O O . PHE A 1 274 ? -11.117 8.805 -15.414 1 96.62 274 PHE A O 1
ATOM 2189 N N . LEU A 1 275 ? -9.359 7.484 -14.844 1 95.69 275 LEU A N 1
ATOM 2190 C CA . LEU A 1 275 ? -8.422 8.164 -15.734 1 95.69 275 LEU A CA 1
ATOM 2191 C C . LEU A 1 275 ? -8.742 7.84 -17.188 1 95.69 275 LEU A C 1
ATOM 2193 O O . LEU A 1 275 ? -8.523 8.672 -18.078 1 95.69 275 LEU A O 1
ATOM 2197 N N . LYS A 1 276 ? -9.172 6.617 -17.422 1 96.44 276 LYS A N 1
ATOM 2198 C CA . LYS A 1 276 ? -9.477 6.148 -18.781 1 96.44 276 LYS A CA 1
ATOM 2199 C C . LYS A 1 276 ? -10.875 5.543 -18.844 1 96.44 276 LYS A C 1
ATOM 2201 O O . LYS A 1 276 ? -11.031 4.332 -19.031 1 96.44 276 LYS A O 1
ATOM 2206 N N . PRO A 1 277 ? -11.875 6.391 -18.875 1 95.81 277 PRO A N 1
ATOM 2207 C CA . PRO A 1 277 ? -13.258 5.906 -18.859 1 95.81 277 PRO A CA 1
ATOM 2208 C C . PRO A 1 277 ? -13.609 5.102 -20.109 1 95.81 277 PRO A C 1
ATOM 2210 O O . PRO A 1 277 ? -14.57 4.324 -20.094 1 95.81 277 PRO A O 1
ATOM 2213 N N . GLU A 1 278 ? -12.844 5.266 -21.188 1 95.94 278 GLU A N 1
ATOM 2214 C CA . GLU A 1 278 ? -13.102 4.527 -22.422 1 95.94 278 GLU A CA 1
ATOM 2215 C C . GLU A 1 278 ? -12.945 3.025 -22.203 1 95.94 278 GLU A C 1
ATOM 2217 O O . GLU A 1 278 ? -13.516 2.227 -22.953 1 95.94 278 GLU A O 1
ATOM 2222 N N . LEU A 1 279 ? -12.188 2.646 -21.203 1 96.81 279 LEU A N 1
ATOM 2223 C CA . LEU A 1 279 ? -11.977 1.232 -20.922 1 96.81 279 LEU A CA 1
ATOM 2224 C C . LEU A 1 279 ? -13.266 0.576 -20.422 1 96.81 279 LEU A C 1
ATOM 2226 O O . LEU A 1 279 ? -13.383 -0.651 -20.438 1 96.81 279 LEU A O 1
ATOM 2230 N N . LEU A 1 280 ? -14.227 1.411 -19.969 1 96.5 280 LEU A N 1
ATOM 2231 C CA . LEU A 1 280 ? -15.492 0.891 -19.453 1 96.5 280 LEU A CA 1
ATOM 2232 C C . LEU A 1 280 ? -16.531 0.8 -20.562 1 96.5 280 LEU A C 1
ATOM 2234 O O . LEU A 1 280 ? -17.578 0.164 -20.391 1 96.5 280 LEU A O 1
ATOM 2238 N N . GLY A 1 281 ? -16.344 1.422 -21.672 1 94.25 281 GLY A N 1
ATOM 2239 C CA . GLY A 1 281 ? -17.188 1.317 -22.844 1 94.25 281 GLY A CA 1
ATOM 2240 C C . GLY A 1 281 ? -18.578 1.865 -22.641 1 94.25 281 GLY A C 1
ATOM 2241 O O . GLY A 1 281 ? -19.516 1.494 -23.359 1 94.25 281 GLY A O 1
ATOM 2242 N N . GLY A 1 282 ? -18.766 2.68 -21.625 1 92.88 282 GLY A N 1
ATOM 2243 C CA . GLY A 1 282 ? -20.094 3.166 -21.328 1 92.88 282 GLY A CA 1
ATOM 2244 C C . GLY A 1 282 ? -21.016 2.084 -20.797 1 92.88 282 GLY A C 1
ATOM 2245 O O . GLY A 1 282 ? -22.234 2.297 -20.672 1 92.88 282 GLY A O 1
ATOM 2246 N N . GLU A 1 283 ? -20.469 0.971 -20.531 1 93.69 283 GLU A N 1
ATOM 2247 C CA . GLU A 1 283 ? -21.266 -0.178 -20.094 1 93.69 283 GLU A CA 1
ATOM 2248 C C . GLU A 1 283 ? -21.125 -0.422 -18.594 1 93.69 283 GLU A C 1
ATOM 2250 O O . GLU A 1 283 ? -22 -1.014 -17.969 1 93.69 283 GLU A O 1
ATOM 2255 N N . PHE A 1 284 ? -20.047 0.018 -18.125 1 96.12 284 PHE A N 1
ATOM 2256 C CA . PHE A 1 284 ? -19.766 -0.247 -16.719 1 96.12 284 PHE A CA 1
ATOM 2257 C C . PHE A 1 284 ? -19.641 1.055 -15.938 1 96.12 284 PHE A C 1
ATOM 2259 O O . PHE A 1 284 ? -19.297 2.096 -16.5 1 96.12 284 PHE A O 1
ATOM 2266 N N . SER A 1 285 ? -19.938 0.956 -14.672 1 96.31 285 SER A N 1
ATOM 2267 C CA . SER A 1 285 ? -19.719 2.07 -13.758 1 96.31 285 SER A CA 1
ATOM 2268 C C . SER A 1 285 ? -18.406 1.911 -13 1 96.31 285 SER A C 1
ATOM 2270 O O . SER A 1 285 ? -18.031 0.796 -12.633 1 96.31 285 SER A O 1
ATOM 2272 N N . ARG A 1 286 ? -17.703 3.037 -12.703 1 96.31 286 ARG A N 1
ATOM 2273 C CA . ARG A 1 286 ? -16.438 2.975 -11.977 1 96.31 286 ARG A CA 1
ATOM 2274 C C . ARG A 1 286 ? -16.672 2.846 -10.477 1 96.31 286 ARG A C 1
ATOM 2276 O O . ARG A 1 286 ? -15.742 2.561 -9.719 1 96.31 286 ARG A O 1
ATOM 2283 N N . TYR A 1 287 ? -17.906 3.062 -9.945 1 97.44 287 TYR A N 1
ATOM 2284 C CA . TYR A 1 287 ? -18.219 3.035 -8.523 1 97.44 287 TYR A CA 1
ATOM 2285 C C . TYR A 1 287 ? -18.438 1.608 -8.039 1 97.44 287 TYR A C 1
ATOM 2287 O O . TYR A 1 287 ? -18.797 0.727 -8.828 1 97.44 287 TYR A O 1
ATOM 2295 N N . GLU A 1 288 ? -18.188 1.399 -6.789 1 96.12 288 GLU A N 1
ATOM 2296 C CA . GLU A 1 288 ? -18.562 0.151 -6.141 1 96.12 288 GLU A CA 1
ATOM 2297 C C . GLU A 1 288 ? -19.797 0.347 -5.258 1 96.12 288 GLU A C 1
ATOM 2299 O O . GLU A 1 288 ? -19.922 1.36 -4.566 1 96.12 288 GLU A O 1
ATOM 2304 N N . PHE A 1 289 ? -20.719 -0.55 -5.328 1 95.88 289 PHE A N 1
ATOM 2305 C CA . PHE A 1 289 ? -21.922 -0.606 -4.508 1 95.88 289 PHE A CA 1
ATOM 2306 C C . PHE A 1 289 ? -22.031 -1.949 -3.793 1 95.88 289 PHE A C 1
ATOM 2308 O O . PHE A 1 289 ? -21.547 -2.965 -4.293 1 95.88 289 PHE A O 1
ATOM 2315 N N . PRO A 1 290 ? -22.625 -1.916 -2.646 1 92.88 290 PRO A N 1
ATOM 2316 C CA . PRO A 1 290 ? -22.781 -3.205 -1.969 1 92.88 290 PRO A CA 1
ATOM 2317 C C . PRO A 1 290 ? -23.672 -4.176 -2.748 1 92.88 290 PRO A C 1
ATOM 2319 O O . PRO A 1 290 ? -23.422 -5.387 -2.723 1 92.88 290 PRO A O 1
ATOM 2322 N N . CYS A 1 291 ? -24.719 -3.514 -3.357 1 90.69 291 CYS A N 1
ATOM 2323 C CA . CYS A 1 291 ? -25.641 -4.262 -4.195 1 90.69 291 CYS A CA 1
ATOM 2324 C C . CYS A 1 291 ? -25.906 -3.537 -5.512 1 90.69 291 CYS A C 1
ATOM 2326 O O . CYS A 1 291 ? -25.641 -2.336 -5.621 1 90.69 291 CYS A O 1
ATOM 2328 N N . ARG A 1 292 ? -26.438 -4.398 -6.387 1 91.12 292 ARG A N 1
ATOM 2329 C CA . ARG A 1 292 ? -26.797 -3.783 -7.66 1 91.12 292 ARG A CA 1
ATOM 2330 C C . ARG A 1 292 ? -27.797 -2.652 -7.457 1 91.12 292 ARG A C 1
ATOM 2332 O O . ARG A 1 292 ? -28.75 -2.791 -6.691 1 91.12 292 ARG A O 1
ATOM 2339 N N . VAL A 1 293 ? -27.453 -1.589 -8.07 1 94.94 293 VAL A N 1
ATOM 2340 C CA . VAL A 1 293 ? -28.344 -0.439 -8 1 94.94 293 VAL A CA 1
ATOM 2341 C C . VAL A 1 293 ? -29.578 -0.688 -8.867 1 94.94 293 VAL A C 1
ATOM 2343 O O . VAL A 1 293 ? -29.469 -1.133 -10.008 1 94.94 293 VAL A O 1
ATOM 2346 N N . LYS A 1 294 ? -30.75 -0.395 -8.336 1 94.19 294 LYS A N 1
ATOM 2347 C CA . LYS A 1 294 ? -32 -0.58 -9.047 1 94.19 294 LYS A CA 1
ATOM 2348 C C . LYS A 1 294 ? -32.594 0.761 -9.469 1 94.19 294 LYS A C 1
ATOM 2350 O O . LYS A 1 294 ? -32.219 1.811 -8.961 1 94.19 294 LYS A O 1
ATOM 2355 N N . ARG A 1 295 ? -33.531 0.706 -10.43 1 95.88 295 ARG A N 1
ATOM 2356 C CA . ARG A 1 295 ? -34.219 1.917 -10.898 1 95.88 295 ARG A CA 1
ATOM 2357 C C . ARG A 1 295 ? -34.938 2.623 -9.766 1 95.88 295 ARG A C 1
ATOM 2359 O O . ARG A 1 295 ? -35 3.854 -9.734 1 95.88 295 ARG A O 1
ATOM 2366 N N . SER A 1 296 ? -35.406 1.852 -8.797 1 93.62 296 SER A N 1
ATOM 2367 C CA . SER A 1 296 ? -36.125 2.412 -7.66 1 93.62 296 SER A CA 1
ATOM 2368 C C . SER A 1 296 ? -35.188 3.195 -6.746 1 93.62 296 SER A C 1
ATOM 2370 O O . SER A 1 296 ? -35.656 3.961 -5.895 1 93.62 296 SER A O 1
ATOM 2372 N N . ASP A 1 297 ? -33.875 2.951 -6.914 1 94.56 297 ASP A N 1
ATOM 2373 C CA . ASP A 1 297 ? -32.906 3.609 -6.062 1 94.56 297 ASP A CA 1
ATOM 2374 C C . ASP A 1 297 ? -32.594 5.012 -6.57 1 94.56 297 ASP A C 1
ATOM 2376 O O . ASP 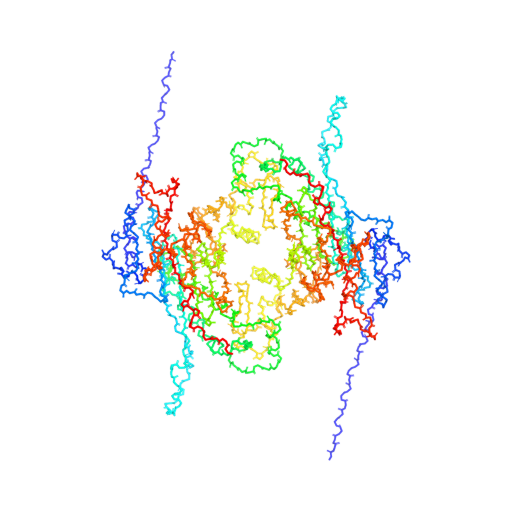A 1 297 ? -32 5.828 -5.844 1 94.56 297 ASP A O 1
ATOM 2380 N N . ILE A 1 298 ? -32.969 5.285 -7.781 1 96.25 298 ILE A N 1
ATOM 2381 C CA . ILE A 1 298 ? -32.594 6.547 -8.406 1 96.25 298 ILE A CA 1
ATOM 2382 C C . ILE A 1 298 ? -33.156 7.715 -7.602 1 96.25 298 ILE A C 1
ATOM 2384 O O . ILE A 1 298 ? -34.312 7.711 -7.238 1 96.25 298 ILE A O 1
ATOM 2388 N N . GLY A 1 299 ? -32.312 8.672 -7.277 1 95.81 299 GLY A N 1
ATOM 2389 C CA . GLY A 1 299 ? -32.719 9.844 -6.52 1 95.81 299 GLY A CA 1
ATOM 2390 C C . GLY A 1 299 ? -32.531 9.688 -5.023 1 95.81 299 GLY A C 1
ATOM 2391 O O . GLY A 1 299 ? -32.625 10.664 -4.277 1 95.81 299 GLY A O 1
ATOM 2392 N N . LYS A 1 300 ? -32.281 8.492 -4.609 1 94.88 300 LYS A N 1
ATOM 2393 C CA . LYS A 1 300 ? -32.062 8.227 -3.191 1 94.88 300 LYS A CA 1
ATOM 2394 C C . LYS A 1 300 ? -30.578 8.172 -2.873 1 94.88 300 LYS A C 1
ATOM 2396 O O . LYS A 1 300 ? -29.75 7.949 -3.764 1 94.88 300 LYS A O 1
ATOM 2401 N N . LYS A 1 301 ? -30.266 8.391 -1.627 1 96 301 LYS A N 1
ATOM 2402 C CA . LYS A 1 301 ? -28.875 8.273 -1.176 1 96 301 LYS A CA 1
ATOM 2403 C C . LYS A 1 301 ? -28.516 6.82 -0.868 1 96 301 LYS A C 1
ATOM 2405 O O . LYS A 1 301 ? -29.125 6.199 0.011 1 96 301 LYS A O 1
ATOM 2410 N N . ILE A 1 302 ? -27.5 6.336 -1.584 1 96.25 302 ILE A N 1
ATOM 2411 C CA . ILE A 1 302 ? -27.141 4.938 -1.419 1 96.25 302 ILE A CA 1
ATOM 2412 C C . ILE A 1 302 ? -25.656 4.832 -1.08 1 96.25 302 ILE A C 1
ATOM 2414 O O . ILE A 1 302 ? -24.859 5.723 -1.411 1 96.25 302 ILE A O 1
ATOM 2418 N N . LEU A 1 303 ? -25.312 3.76 -0.476 1 96.62 303 LEU A N 1
ATOM 2419 C CA . LEU A 1 303 ? -23.922 3.479 -0.136 1 96.62 303 LEU A CA 1
ATOM 2420 C C . LEU A 1 303 ? -23.078 3.295 -1.396 1 96.62 303 LEU A C 1
ATOM 2422 O O . LEU A 1 303 ? -23.516 2.654 -2.354 1 96.62 303 LEU A O 1
ATOM 2426 N N . TYR A 1 304 ? -21.891 3.879 -1.401 1 97.25 304 TYR A N 1
ATOM 2427 C CA . TYR A 1 304 ? -21 3.74 -2.543 1 97.25 304 TYR A CA 1
ATOM 2428 C C . TYR A 1 304 ? -19.547 3.916 -2.117 1 97.25 304 TYR A C 1
ATOM 2430 O O . TYR A 1 304 ? -19.266 4.375 -1.007 1 97.25 304 TYR A O 1
ATOM 2438 N N . ARG A 1 305 ? -18.641 3.523 -2.957 1 96.62 305 ARG A N 1
ATOM 2439 C CA . ARG A 1 305 ? -17.219 3.809 -2.785 1 96.62 305 ARG A CA 1
ATOM 2440 C C . ARG A 1 305 ? -16.562 4.094 -4.129 1 96.62 305 ARG A C 1
ATOM 2442 O O . ARG A 1 305 ? -16.844 3.426 -5.125 1 96.62 305 ARG A O 1
ATOM 2449 N N . ASP A 1 306 ? -15.797 5.137 -4.148 1 96.88 306 ASP A N 1
ATOM 2450 C CA . ASP A 1 306 ? -15.039 5.535 -5.332 1 96.88 306 ASP A CA 1
ATOM 2451 C C . ASP A 1 306 ? -13.547 5.23 -5.156 1 96.88 306 ASP A C 1
ATOM 2453 O O . ASP A 1 306 ? -13.133 4.723 -4.113 1 96.88 306 ASP A O 1
ATOM 2457 N N . TYR A 1 307 ? -12.703 5.547 -6.215 1 96.62 307 TYR A N 1
ATOM 2458 C CA . TYR A 1 307 ? -11.297 5.188 -6.258 1 96.62 307 TYR A CA 1
ATOM 2459 C C . TYR A 1 307 ? -10.531 5.84 -5.113 1 96.62 307 TYR A C 1
ATOM 2461 O O . TYR A 1 307 ? -9.547 5.281 -4.617 1 96.62 307 TYR A O 1
ATOM 2469 N N . PHE A 1 308 ? -10.922 7.008 -4.637 1 96.25 308 PHE A N 1
ATOM 2470 C CA . PHE A 1 308 ? -10.148 7.742 -3.641 1 96.25 308 PHE A CA 1
ATOM 2471 C C . PHE A 1 308 ? -10.586 7.363 -2.23 1 96.25 308 PHE A C 1
ATOM 2473 O O . PHE A 1 308 ? -10 7.816 -1.249 1 96.25 308 PHE A O 1
ATOM 2480 N N . MET A 1 309 ? -11.562 6.516 -2.137 1 97.25 309 MET A N 1
ATOM 2481 C CA . MET A 1 309 ? -12.141 6.188 -0.838 1 97.25 309 MET A CA 1
ATOM 2482 C C . MET A 1 309 ? -11.664 4.82 -0.362 1 97.25 309 MET A C 1
ATOM 2484 O O . MET A 1 309 ? -11.812 3.824 -1.073 1 97.25 309 MET A O 1
ATOM 2488 N N . SER A 1 310 ? -11.078 4.746 0.775 1 97.44 310 SER A N 1
ATOM 2489 C CA . SER A 1 310 ? -10.922 3.484 1.492 1 97.44 310 SER A CA 1
ATOM 2490 C C . SER A 1 310 ? -12.172 3.139 2.293 1 97.44 310 SER A C 1
ATOM 2492 O O . SER A 1 310 ? -12.516 1.964 2.441 1 97.44 310 SER A O 1
ATOM 2494 N N . GLY A 1 311 ? -12.836 4.156 2.762 1 97.88 311 GLY A N 1
ATOM 2495 C CA . GLY A 1 311 ? -14.109 3.994 3.438 1 97.88 311 GLY A CA 1
ATOM 2496 C C . GLY A 1 311 ? -15.297 4.012 2.488 1 97.88 311 GLY A C 1
ATOM 2497 O O . GLY A 1 311 ? -15.133 3.832 1.28 1 97.88 311 GLY A O 1
ATOM 2498 N N . TRP A 1 312 ? -16.5 4.09 3.131 1 97.75 312 TRP A N 1
ATOM 2499 C CA . TRP A 1 312 ? -17.75 4.133 2.375 1 97.75 312 TRP A CA 1
ATOM 2500 C C . TRP A 1 312 ? -18.484 5.449 2.609 1 97.75 312 TRP A C 1
ATOM 2502 O O . TRP A 1 312 ? -18.281 6.109 3.631 1 97.75 312 TRP A O 1
ATOM 2512 N N . GLY A 1 313 ? -19.219 5.902 1.659 1 97.62 313 GLY A N 1
ATOM 2513 C CA . GLY A 1 313 ? -20.078 7.074 1.762 1 97.62 313 GLY A CA 1
ATOM 2514 C C . GLY A 1 313 ? -21.422 6.883 1.1 1 97.62 313 GLY A C 1
ATOM 2515 O O . GLY A 1 313 ? -21.734 5.793 0.616 1 97.62 313 GLY A O 1
ATOM 2516 N N . TYR A 1 314 ? -22.281 7.898 1.224 1 97.19 314 TYR A N 1
ATOM 2517 C CA . TYR A 1 314 ? -23.562 7.902 0.549 1 97.19 314 TYR A CA 1
ATOM 2518 C C . TYR A 1 314 ? -23.594 8.914 -0.591 1 97.19 314 TYR A C 1
ATOM 2520 O O . TYR A 1 314 ? -23.031 10.008 -0.466 1 97.19 314 TYR A O 1
ATOM 2528 N N . LYS A 1 315 ? -24.109 8.531 -1.62 1 96.75 315 LYS A N 1
ATOM 2529 C CA . LYS A 1 315 ? -24.312 9.445 -2.74 1 96.75 315 LYS A CA 1
ATOM 2530 C C . LYS A 1 315 ? -25.719 9.273 -3.328 1 96.75 315 LYS A C 1
ATOM 2532 O O . LYS A 1 315 ? -26.359 8.242 -3.127 1 96.75 315 LYS A O 1
ATOM 2537 N N . ILE A 1 316 ? -26.141 10.281 -4.023 1 97.19 316 ILE A N 1
ATOM 2538 C CA . ILE A 1 316 ? -27.422 10.188 -4.715 1 97.19 316 ILE A CA 1
ATOM 2539 C C . ILE A 1 316 ? -27.281 9.289 -5.945 1 97.19 316 ILE A C 1
ATOM 2541 O O . ILE A 1 316 ? -26.422 9.531 -6.797 1 97.19 316 ILE A O 1
ATOM 2545 N N . ALA A 1 317 ? -28.094 8.266 -6.012 1 97.12 317 ALA A N 1
ATOM 2546 C CA . ALA A 1 317 ? -28.047 7.344 -7.145 1 97.12 317 ALA A CA 1
ATOM 2547 C C . ALA A 1 317 ? -28.484 8.039 -8.43 1 97.12 317 ALA A C 1
ATOM 2549 O O . ALA A 1 317 ? -29.5 8.742 -8.461 1 97.12 317 ALA A O 1
ATOM 2550 N N . GLU A 1 318 ? -27.75 7.887 -9.414 1 97.19 318 GLU A N 1
ATOM 2551 C CA . GLU A 1 318 ? -28.031 8.445 -10.727 1 97.19 318 GLU A CA 1
ATOM 2552 C C . GLU A 1 318 ? -28.25 7.348 -11.766 1 97.19 318 GLU A C 1
ATOM 2554 O O . GLU A 1 318 ? -27.984 6.172 -11.492 1 97.19 318 GLU A O 1
ATOM 2559 N N . GLU A 1 319 ? -28.688 7.738 -12.961 1 96 319 GLU A N 1
ATOM 2560 C CA . GLU A 1 319 ? -29 6.785 -14.023 1 96 319 GLU A CA 1
ATOM 2561 C C . GLU A 1 319 ? -27.766 5.98 -14.414 1 96 319 GLU A C 1
ATOM 2563 O O . GLU A 1 319 ? -27.859 4.785 -14.688 1 96 319 GLU A O 1
ATOM 2568 N N . ASP A 1 320 ? -26.672 6.559 -14.414 1 95.31 320 ASP A N 1
ATOM 2569 C CA . ASP A 1 320 ? -25.422 5.906 -14.797 1 95.31 320 ASP A CA 1
ATOM 2570 C C . ASP A 1 320 ? -25.047 4.812 -13.805 1 95.31 320 ASP A C 1
ATOM 2572 O O . ASP A 1 320 ? -24.266 3.912 -14.125 1 95.31 320 ASP A O 1
ATOM 2576 N N . ASP A 1 321 ? -25.562 4.848 -12.641 1 96.44 321 ASP A N 1
ATOM 2577 C CA . ASP A 1 321 ? -25.234 3.893 -11.586 1 96.44 321 ASP A CA 1
ATOM 2578 C C . ASP A 1 321 ? -25.969 2.568 -11.797 1 96.44 321 ASP A C 1
ATOM 2580 O O . ASP A 1 321 ? -25.672 1.576 -11.133 1 96.44 321 ASP A O 1
ATOM 2584 N N . LEU A 1 322 ? -26.859 2.596 -12.734 1 96.56 322 LEU A N 1
ATOM 2585 C CA . LEU A 1 322 ? -27.562 1.361 -13.062 1 96.56 322 LEU A CA 1
ATOM 2586 C C . LEU A 1 322 ? -26.656 0.403 -13.828 1 96.56 322 LEU A C 1
ATOM 2588 O O . LEU A 1 322 ? -26.953 -0.791 -13.922 1 96.56 322 LEU A O 1
ATOM 2592 N N . LYS A 1 323 ? -25.609 0.966 -14.367 1 95.31 323 LYS A N 1
ATOM 2593 C CA . LYS A 1 323 ? -24.641 0.128 -15.07 1 95.31 323 LYS A CA 1
ATOM 2594 C C . LYS A 1 323 ? -23.953 -0.844 -14.117 1 95.31 323 LYS A C 1
ATOM 2596 O O . LYS A 1 323 ? -23.875 -0.586 -12.914 1 95.31 323 LYS A O 1
ATOM 2601 N N . TYR A 1 324 ? -23.5 -1.938 -14.703 1 94.06 324 TYR A N 1
ATOM 2602 C CA . TYR A 1 324 ? -22.734 -2.881 -13.891 1 94.06 324 TYR A CA 1
ATOM 2603 C C . TYR A 1 324 ? -21.422 -2.252 -13.414 1 94.06 324 TYR A C 1
ATOM 2605 O O . TYR A 1 324 ? -20.75 -1.553 -14.18 1 94.06 324 TYR A O 1
ATOM 2613 N N . PRO A 1 325 ? -21.141 -2.412 -12.133 1 96.25 325 PRO A N 1
ATOM 2614 C CA . PRO A 1 325 ? -19.891 -1.836 -11.641 1 96.25 325 PRO A CA 1
ATOM 2615 C C . PRO A 1 325 ? -18.656 -2.549 -12.188 1 96.25 325 PRO A C 1
ATOM 2617 O O . PRO A 1 325 ? -18.703 -3.75 -12.469 1 96.25 325 PRO A O 1
ATOM 2620 N N . VAL A 1 326 ? -17.562 -1.836 -12.297 1 97.12 326 VAL A N 1
ATOM 2621 C CA . VAL A 1 326 ? -16.312 -2.408 -12.789 1 97.12 326 VAL A CA 1
ATOM 2622 C C . VAL A 1 326 ? -15.82 -3.48 -11.82 1 97.12 326 VAL A C 1
ATOM 2624 O O . VAL A 1 326 ? -15.211 -4.469 -12.234 1 97.12 326 VAL A O 1
ATOM 2627 N N . ILE A 1 327 ? -16.047 -3.266 -10.57 1 95.94 327 ILE A N 1
ATOM 2628 C CA . ILE A 1 327 ? -15.75 -4.246 -9.531 1 95.94 327 ILE A CA 1
ATOM 2629 C C . ILE A 1 327 ? -17.047 -4.691 -8.859 1 95.94 327 ILE A C 1
ATOM 2631 O O . ILE A 1 327 ? -17.797 -3.863 -8.336 1 95.94 327 ILE A O 1
ATOM 2635 N N . HIS A 1 328 ? -17.219 -5.973 -8.867 1 92.19 328 HIS A N 1
ATOM 2636 C CA . HIS A 1 328 ? -18.469 -6.465 -8.273 1 92.19 328 HIS A CA 1
ATOM 2637 C C . HIS A 1 328 ? -18.281 -7.859 -7.684 1 92.19 328 HIS A C 1
ATOM 2639 O O . HIS A 1 328 ? -17.547 -8.68 -8.234 1 92.19 328 HIS A O 1
ATOM 2645 N N . GLY A 1 329 ? -18.938 -8.07 -6.586 1 90.44 329 GLY A N 1
ATOM 2646 C CA . GLY A 1 329 ? -18.906 -9.375 -5.945 1 90.44 329 GLY A CA 1
ATOM 2647 C C . GLY A 1 329 ? -18.609 -9.297 -4.461 1 90.44 329 GLY A C 1
ATOM 2648 O O . GLY A 1 329 ? -18.609 -8.219 -3.873 1 90.44 329 GLY A O 1
ATOM 2649 N N . GLU A 1 330 ? -18.438 -10.508 -3.91 1 86.12 330 GLU A N 1
ATOM 2650 C CA . GLU A 1 330 ? -18.172 -10.594 -2.479 1 86.12 330 GLU A CA 1
ATOM 2651 C C . GLU A 1 330 ? -16.891 -11.375 -2.199 1 86.12 330 GLU A C 1
ATOM 2653 O O . GLU A 1 330 ? -16.719 -12.492 -2.699 1 86.12 330 GLU A O 1
ATOM 2658 N N . GLY A 1 331 ? -16.094 -10.695 -1.373 1 81.69 331 GLY A N 1
ATOM 2659 C CA . GLY A 1 331 ? -14.875 -11.391 -0.981 1 81.69 331 GLY A CA 1
ATOM 2660 C C . GLY A 1 331 ? -14.094 -11.922 -2.162 1 81.69 331 GLY A C 1
ATOM 2661 O O . GLY A 1 331 ? -13.805 -11.188 -3.111 1 81.69 331 GLY A O 1
ATOM 2662 N N . LYS A 1 332 ? -13.852 -13.25 -2.131 1 81.81 332 LYS A N 1
ATOM 2663 C CA . LYS A 1 332 ? -13.023 -13.898 -3.146 1 81.81 332 LYS A CA 1
ATOM 2664 C C . LYS A 1 332 ? -13.789 -14.062 -4.457 1 81.81 332 LYS A C 1
ATOM 2666 O O . LYS A 1 332 ? -13.195 -14.328 -5.5 1 81.81 332 LYS A O 1
ATOM 2671 N N . GLN A 1 333 ? -15.062 -13.82 -4.449 1 87.12 333 GLN A N 1
ATOM 2672 C CA . GLN A 1 333 ? -15.883 -13.961 -5.648 1 87.12 333 GLN A CA 1
ATOM 2673 C C . GLN A 1 333 ? -15.969 -12.633 -6.406 1 87.12 333 GLN A C 1
ATOM 2675 O O . GLN A 1 333 ? -16.641 -12.555 -7.441 1 87.12 333 GLN A O 1
ATOM 2680 N N . THR A 1 334 ? -15.289 -11.664 -5.84 1 93.94 334 THR A N 1
ATOM 2681 C CA . THR A 1 334 ? -15.273 -10.375 -6.516 1 93.94 334 THR A CA 1
ATOM 2682 C C . THR A 1 334 ? -14.539 -10.469 -7.852 1 93.94 334 THR A C 1
ATOM 2684 O O . THR A 1 334 ? -13.5 -11.117 -7.953 1 93.94 334 THR A O 1
ATOM 2687 N N . ARG A 1 335 ? -15.188 -9.875 -8.891 1 96.31 335 ARG A N 1
ATOM 2688 C CA . ARG A 1 335 ? -14.648 -9.969 -10.242 1 96.31 335 ARG A CA 1
ATOM 2689 C C . ARG A 1 335 ? -14.461 -8.586 -10.859 1 96.31 335 ARG A C 1
ATOM 2691 O O . ARG A 1 335 ? -15.188 -7.648 -10.523 1 96.31 335 ARG A O 1
ATOM 2698 N N . VAL A 1 336 ? -13.477 -8.461 -11.742 1 97.81 336 VAL A N 1
ATOM 2699 C CA . VAL A 1 336 ? -13.32 -7.289 -12.594 1 97.81 336 VAL A CA 1
ATOM 2700 C C . VAL A 1 336 ? -14.258 -7.398 -13.797 1 97.81 336 VAL A C 1
ATOM 2702 O O . VAL A 1 336 ? -14.156 -8.336 -14.594 1 97.81 336 VAL A O 1
ATOM 2705 N N . MET A 1 337 ? -15.219 -6.48 -13.883 1 96.88 337 MET A N 1
ATOM 2706 C CA . MET A 1 337 ? -16.219 -6.422 -14.953 1 96.88 337 MET A CA 1
ATOM 2707 C C . MET A 1 337 ? -16.938 -7.754 -15.086 1 96.88 337 MET A C 1
ATOM 2709 O O . MET A 1 337 ? -17.188 -8.227 -16.203 1 96.88 337 MET A O 1
ATOM 2713 N N . GLY A 1 338 ? -17.062 -8.406 -14.008 1 94.62 338 GLY A N 1
ATOM 2714 C CA . GLY A 1 338 ? -17.828 -9.648 -13.945 1 94.62 338 GLY A CA 1
ATOM 2715 C C . GLY A 1 338 ? -17.094 -10.812 -14.586 1 94.62 338 GLY A C 1
ATOM 2716 O O . GLY A 1 338 ? -17.719 -11.828 -14.922 1 94.62 338 GLY A O 1
ATOM 2717 N N . THR A 1 339 ? -15.82 -10.75 -14.766 1 95.88 339 THR A N 1
ATOM 2718 C CA . THR A 1 339 ? -15.164 -11.75 -15.609 1 95.88 339 THR A CA 1
ATOM 2719 C C . THR A 1 339 ? -14.078 -12.484 -14.836 1 95.88 339 THR A C 1
ATOM 2721 O O . THR A 1 339 ? -14.07 -13.719 -14.789 1 95.88 339 THR A O 1
ATOM 2724 N N . ILE A 1 340 ? -13.195 -11.828 -14.18 1 96.62 340 ILE A N 1
ATOM 2725 C CA . ILE A 1 340 ? -12.023 -12.484 -13.594 1 96.62 340 ILE A CA 1
ATOM 2726 C C . ILE A 1 340 ? -11.828 -12 -12.164 1 96.62 340 ILE A C 1
ATOM 2728 O O . ILE A 1 340 ? -12.055 -10.82 -11.859 1 96.62 340 ILE A O 1
ATOM 2732 N N . ALA A 1 341 ? -11.289 -12.867 -11.344 1 96.06 341 ALA A N 1
ATOM 2733 C CA . ALA A 1 341 ? -11.133 -12.547 -9.922 1 96.06 341 ALA A CA 1
ATOM 2734 C C . ALA A 1 341 ? -9.719 -12.062 -9.625 1 96.06 341 ALA A C 1
ATOM 2736 O O . ALA A 1 341 ? -9.516 -11.211 -8.758 1 96.06 341 ALA A O 1
ATOM 2737 N N . VAL A 1 342 ? -8.711 -12.633 -10.273 1 97.5 342 VAL A N 1
ATOM 2738 C CA . VAL A 1 342 ? -7.316 -12.305 -10 1 97.5 342 VAL A CA 1
ATOM 2739 C C . VAL A 1 342 ? -6.891 -11.109 -10.844 1 97.5 342 VAL A C 1
ATOM 2741 O O . VAL A 1 342 ? -7.293 -10.984 -12.008 1 97.5 342 VAL A O 1
ATOM 2744 N N . THR A 1 343 ? -6.07 -10.25 -10.25 1 98.25 343 THR A N 1
ATOM 2745 C CA . THR A 1 343 ? -5.742 -9.008 -10.945 1 98.25 343 THR A CA 1
ATOM 2746 C C . THR A 1 343 ? -4.262 -8.977 -11.32 1 98.25 343 THR A C 1
ATOM 2748 O O . THR A 1 343 ? -3.814 -8.062 -12.023 1 98.25 343 THR A O 1
ATOM 2751 N N . ARG A 1 344 ? -3.5 -9.906 -10.867 1 98.56 344 ARG A N 1
ATOM 2752 C CA . ARG A 1 344 ? -2.121 -10.086 -11.312 1 98.56 344 ARG A CA 1
ATOM 2753 C C . ARG A 1 344 ? -1.88 -11.516 -11.781 1 98.56 344 ARG A C 1
ATOM 2755 O O . ARG A 1 344 ? -2.479 -12.453 -11.258 1 98.56 344 ARG A O 1
ATOM 2762 N N . GLY A 1 345 ? -1.109 -11.633 -12.758 1 98.69 345 GLY A N 1
ATOM 2763 C CA . GLY A 1 345 ? -0.784 -12.93 -13.344 1 98.69 345 GLY A CA 1
ATOM 2764 C C . GLY A 1 345 ? -0.178 -12.82 -14.727 1 98.69 345 GLY A C 1
ATOM 2765 O O . GLY A 1 345 ? 0.146 -11.719 -15.188 1 98.69 345 GLY A O 1
ATOM 2766 N N . LEU A 1 346 ? -0.009 -13.938 -15.312 1 98.88 346 LEU A N 1
ATOM 2767 C CA . LEU A 1 346 ? 0.526 -14.016 -16.672 1 98.88 346 LEU A CA 1
ATOM 2768 C C . LEU A 1 346 ? -0.548 -14.469 -17.656 1 98.88 346 LEU A C 1
ATOM 2770 O O . LEU A 1 346 ? -1.412 -15.273 -17.312 1 98.88 346 LEU A O 1
ATOM 2774 N N . GLY A 1 347 ? -0.473 -13.898 -18.828 1 98.5 347 GLY A N 1
ATOM 2775 C CA . GLY A 1 347 ? -1.459 -14.266 -19.844 1 98.5 347 GLY A CA 1
ATOM 2776 C C . GLY A 1 347 ? -2.668 -13.344 -19.859 1 98.5 347 GLY A C 1
ATOM 2777 O O . GLY A 1 347 ? -2.537 -12.133 -19.656 1 98.5 347 GLY A O 1
ATOM 2778 N N . ASP A 1 348 ? -3.834 -13.836 -20.344 1 97.94 348 ASP A N 1
ATOM 2779 C CA . ASP A 1 348 ? -5.117 -13.141 -20.422 1 97.94 348 ASP A CA 1
ATOM 2780 C C . ASP A 1 348 ? -5.043 -11.953 -21.375 1 97.94 348 ASP A C 1
ATOM 2782 O O . ASP A 1 348 ? -5.711 -10.938 -21.172 1 97.94 348 ASP A O 1
ATOM 2786 N N . HIS A 1 349 ? -4.285 -12.055 -22.359 1 97 349 HIS A N 1
ATOM 2787 C CA . HIS A 1 349 ? -4.066 -10.945 -23.281 1 97 349 HIS A CA 1
ATOM 2788 C C . HIS A 1 349 ? -5.293 -10.703 -24.156 1 97 349 HIS A C 1
ATOM 2790 O O . HIS A 1 349 ? -5.547 -9.57 -24.578 1 97 349 HIS A O 1
ATOM 2796 N N . GLN A 1 350 ? -6.07 -11.742 -24.406 1 93.62 350 GLN A N 1
ATOM 2797 C CA . GLN A 1 350 ? -7.219 -11.602 -25.297 1 93.62 350 GLN A CA 1
ATOM 2798 C C . GLN A 1 350 ? -8.531 -11.727 -24.531 1 93.62 350 GLN A C 1
ATOM 2800 O O . GLN A 1 350 ? -9.594 -11.93 -25.125 1 93.62 350 GLN A O 1
ATOM 2805 N N . LEU A 1 351 ? -8.406 -11.672 -23.25 1 96.06 351 LEU A N 1
ATOM 2806 C CA . LEU A 1 351 ? -9.594 -11.828 -22.422 1 96.06 351 LEU A CA 1
ATOM 2807 C C . LEU A 1 351 ? -10.547 -10.648 -22.609 1 96.06 351 LEU A C 1
ATOM 2809 O O . LEU A 1 351 ? -10.141 -9.492 -22.484 1 96.06 351 LEU A O 1
ATOM 2813 N N . GLN A 1 352 ? -11.789 -10.93 -22.938 1 95.5 352 GLN A N 1
ATOM 2814 C CA . GLN A 1 352 ? -12.82 -9.922 -23.141 1 95.5 352 GLN A CA 1
ATOM 2815 C C . GLN A 1 352 ? -14.031 -10.195 -22.25 1 95.5 352 GLN A C 1
ATOM 2817 O O . GLN A 1 352 ? -14.258 -11.328 -21.828 1 95.5 352 GLN A O 1
ATOM 2822 N N . VAL A 1 353 ? -14.727 -9.094 -21.969 1 95.06 353 VAL A N 1
ATOM 2823 C CA . VAL A 1 353 ? -16 -9.25 -21.266 1 95.06 353 VAL A CA 1
ATOM 2824 C C . VAL A 1 353 ? -16.984 -9.992 -22.141 1 95.06 353 VAL A C 1
ATOM 2826 O O . VAL A 1 353 ? -17.094 -9.719 -23.344 1 95.06 353 VAL A O 1
ATOM 2829 N N . HIS A 1 354 ? -17.766 -10.828 -21.5 1 89.56 354 HIS A N 1
ATOM 2830 C CA . HIS A 1 354 ? -18.719 -11.664 -22.234 1 89.56 354 HIS A CA 1
ATOM 2831 C C . HIS A 1 354 ? -19.688 -10.805 -23.047 1 89.56 354 HIS A C 1
ATOM 2833 O O . HIS A 1 354 ? -20.25 -9.844 -22.531 1 89.56 354 HIS A O 1
ATOM 2839 N N . GLU A 1 355 ? -19.828 -11.047 -24.297 1 88.25 355 GLU A N 1
ATOM 2840 C CA . GLU A 1 355 ? -20.781 -10.438 -25.219 1 88.25 355 GLU A CA 1
ATOM 2841 C C . GLU A 1 355 ? -20.438 -8.977 -25.5 1 88.25 355 GLU A C 1
ATOM 2843 O O . GLU A 1 355 ? -21.312 -8.164 -25.781 1 88.25 355 GLU A O 1
ATOM 2848 N N . THR A 1 356 ? -19.219 -8.617 -25.188 1 91.31 356 THR A N 1
ATOM 2849 C CA . THR A 1 356 ? -18.75 -7.277 -25.531 1 91.31 356 THR A CA 1
ATOM 2850 C C . THR A 1 356 ? -17.359 -7.34 -26.188 1 91.31 356 THR A C 1
ATOM 2852 O O . THR A 1 356 ? -16.781 -8.422 -26.312 1 91.31 356 THR A O 1
ATOM 2855 N N . ASN A 1 357 ? -16.875 -6.199 -26.656 1 92.56 357 ASN A N 1
ATOM 2856 C CA . ASN A 1 357 ? -15.531 -6.09 -27.219 1 92.56 357 ASN A CA 1
ATOM 2857 C C . ASN A 1 357 ? -14.578 -5.387 -26.266 1 92.56 357 ASN A C 1
ATOM 2859 O O . ASN A 1 357 ? -13.531 -4.887 -26.672 1 92.56 357 ASN A O 1
ATOM 2863 N N . LEU A 1 358 ? -14.969 -5.367 -25.031 1 95.88 358 LEU A N 1
ATOM 2864 C CA . LEU A 1 358 ? -14.148 -4.695 -24.031 1 95.88 358 LEU A CA 1
ATOM 2865 C C . LEU A 1 358 ? -13.055 -5.621 -23.516 1 95.88 358 LEU A C 1
ATOM 2867 O O . LEU A 1 358 ? -13.336 -6.727 -23.047 1 95.88 358 LEU A O 1
ATOM 2871 N N . HIS A 1 359 ? -11.828 -5.168 -23.625 1 96 359 HIS A N 1
ATOM 2872 C CA . HIS A 1 359 ? -10.68 -5.934 -23.141 1 96 359 HIS A CA 1
ATOM 2873 C C . HIS A 1 359 ? -10.461 -5.711 -21.656 1 96 359 HIS A C 1
ATOM 2875 O O . HIS A 1 359 ? -10.602 -4.594 -21.156 1 96 359 HIS A O 1
ATOM 2881 N N . ILE A 1 360 ? -10.07 -6.703 -20.953 1 96.94 360 ILE A N 1
ATOM 2882 C CA . ILE A 1 360 ? -9.914 -6.648 -19.5 1 96.94 360 ILE A CA 1
ATOM 2883 C C . ILE A 1 360 ? -8.438 -6.48 -19.156 1 96.94 360 ILE A C 1
ATOM 2885 O O . ILE A 1 360 ? -8.102 -6.012 -18.062 1 96.94 360 ILE A O 1
ATOM 2889 N N . LYS A 1 361 ? -7.504 -6.898 -20.062 1 97.44 361 LYS A N 1
ATOM 2890 C CA . LYS A 1 361 ? -6.07 -6.992 -19.797 1 97.44 361 LYS A CA 1
ATOM 2891 C C . LYS A 1 361 ? -5.52 -5.668 -19.281 1 97.44 361 LYS A C 1
ATOM 2893 O O . LYS A 1 361 ? -4.648 -5.656 -18.406 1 97.44 361 LYS A O 1
ATOM 2898 N N . PRO A 1 362 ? -6.078 -4.535 -19.719 1 96.62 362 PRO A N 1
ATOM 2899 C CA . PRO A 1 362 ? -5.551 -3.271 -19.203 1 96.62 362 PRO A CA 1
ATOM 2900 C C . PRO A 1 362 ? -5.703 -3.141 -17.688 1 96.62 362 PRO A C 1
ATOM 2902 O O . PRO A 1 362 ? -4.93 -2.426 -17.047 1 96.62 362 PRO A O 1
ATOM 2905 N N . PHE A 1 363 ? -6.668 -3.789 -17.062 1 97.88 363 PHE A N 1
ATOM 2906 C CA . PHE A 1 363 ? -6.898 -3.711 -15.625 1 97.88 363 PHE A CA 1
ATOM 2907 C C . PHE A 1 363 ? -6.031 -4.719 -14.883 1 97.88 363 PHE A C 1
ATOM 2909 O O . PHE A 1 363 ? -5.961 -4.695 -13.648 1 97.88 363 PHE A O 1
ATOM 2916 N N . LEU A 1 364 ? -5.379 -5.609 -15.586 1 98.25 364 LEU A N 1
ATOM 2917 C CA . LEU A 1 364 ? -4.555 -6.66 -15 1 98.25 364 LEU A CA 1
ATOM 2918 C C . LEU A 1 364 ? -3.074 -6.301 -15.086 1 98.25 364 LEU A C 1
ATOM 2920 O O . LEU A 1 364 ? -2.684 -5.445 -15.883 1 98.25 364 LEU A O 1
ATOM 2924 N N . SER A 1 365 ? -2.258 -6.977 -14.211 1 98.19 365 SER A N 1
ATOM 2925 C CA . SER A 1 365 ? -0.817 -6.75 -14.203 1 98.19 365 SER A CA 1
ATOM 2926 C C . SER A 1 365 ? -0.049 -8.062 -14.141 1 98.19 365 SER A C 1
ATOM 2928 O O . SER A 1 365 ? -0.467 -9 -13.453 1 98.19 365 SER A O 1
ATOM 2930 N N . CYS A 1 366 ? 1.014 -8.125 -14.898 1 98.75 366 CYS A N 1
ATOM 2931 C CA . CYS A 1 366 ? 1.859 -9.312 -14.836 1 98.75 366 CYS A CA 1
ATOM 2932 C C . CYS A 1 366 ? 3.012 -9.102 -13.859 1 98.75 366 CYS A C 1
ATOM 2934 O O . CYS A 1 366 ? 3.822 -10.008 -13.648 1 98.75 366 CYS A O 1
ATOM 2936 N N . ILE A 1 367 ? 3.129 -7.906 -13.25 1 98.69 367 ILE A N 1
ATOM 2937 C CA . ILE A 1 367 ? 4.25 -7.555 -12.391 1 98.69 367 ILE A CA 1
ATOM 2938 C C . ILE A 1 367 ? 4.051 -8.164 -11 1 98.69 367 ILE A C 1
ATOM 2940 O O . ILE A 1 367 ? 3.029 -7.918 -10.352 1 98.69 367 ILE A O 1
ATOM 2944 N N . PRO A 1 368 ? 5.016 -8.891 -10.492 1 98.81 368 PRO A N 1
ATOM 2945 C CA . PRO A 1 368 ? 4.875 -9.492 -9.164 1 98.81 368 PRO A CA 1
ATOM 2946 C C . PRO A 1 368 ? 5.254 -8.531 -8.039 1 98.81 368 PRO A C 1
ATOM 2948 O O . PRO A 1 368 ? 5.996 -7.57 -8.266 1 98.81 368 PRO A O 1
ATOM 2951 N N . GLU A 1 369 ? 4.66 -8.711 -6.891 1 98.62 369 GLU A N 1
ATOM 2952 C CA . GLU A 1 369 ? 5.254 -8.188 -5.668 1 98.62 369 GLU A CA 1
ATOM 2953 C C . GLU A 1 369 ? 6.371 -9.094 -5.16 1 98.62 369 GLU A C 1
ATOM 2955 O O . GLU A 1 369 ? 6.203 -10.312 -5.082 1 98.62 369 GLU A O 1
ATOM 2960 N N . VAL A 1 370 ? 7.508 -8.477 -4.863 1 98.81 370 VAL A N 1
ATOM 2961 C CA . VAL A 1 370 ? 8.633 -9.273 -4.395 1 98.81 370 VAL A CA 1
ATOM 2962 C C . VAL A 1 370 ? 8.914 -8.961 -2.924 1 98.81 370 VAL A C 1
ATOM 2964 O O . VAL A 1 370 ? 9.109 -7.805 -2.555 1 98.81 370 VAL A O 1
ATOM 2967 N N . ILE A 1 371 ? 8.859 -9.953 -2.088 1 98.5 371 ILE A N 1
ATOM 2968 C CA . ILE A 1 371 ? 9.211 -9.852 -0.676 1 98.5 371 ILE A CA 1
ATOM 2969 C C . ILE A 1 371 ? 10.5 -10.625 -0.408 1 98.5 371 ILE A C 1
ATOM 2971 O O . ILE A 1 371 ? 10.633 -11.773 -0.828 1 98.5 371 ILE A O 1
ATOM 2975 N N . VAL A 1 372 ? 11.445 -9.992 0.225 1 98 372 VAL A N 1
ATOM 2976 C CA . VAL A 1 372 ? 12.734 -10.609 0.518 1 98 372 VAL A CA 1
ATOM 2977 C C . VAL A 1 372 ? 12.766 -11.07 1.972 1 98 372 VAL A C 1
ATOM 2979 O O . VAL A 1 372 ? 12.445 -10.305 2.883 1 98 372 VAL A O 1
ATOM 2982 N N . PHE A 1 373 ? 13.086 -12.305 2.182 1 97.06 373 PHE A N 1
ATOM 2983 C CA . PHE A 1 373 ? 13.211 -12.875 3.518 1 97.06 373 PHE A CA 1
ATOM 2984 C C . PHE A 1 373 ? 14.617 -13.406 3.746 1 97.06 373 PHE A C 1
ATOM 2986 O O . PHE A 1 373 ? 15.07 -14.305 3.033 1 97.06 373 PHE A O 1
ATOM 2993 N N . ASP A 1 374 ? 15.289 -12.867 4.75 1 95.06 374 ASP A N 1
ATOM 2994 C CA . ASP A 1 374 ? 16.672 -13.227 5.051 1 95.06 374 ASP A CA 1
ATOM 2995 C C . ASP A 1 374 ? 16.734 -14.398 6.031 1 95.06 374 ASP A C 1
ATOM 2997 O O . ASP A 1 374 ? 16.469 -14.234 7.219 1 95.06 374 ASP A O 1
ATOM 3001 N N . LEU A 1 375 ? 17.188 -15.5 5.633 1 93.69 375 LEU A N 1
ATOM 3002 C CA . LEU A 1 375 ? 17.234 -16.719 6.445 1 93.69 375 LEU A CA 1
ATOM 3003 C C . LEU A 1 375 ? 18.344 -16.641 7.484 1 93.69 375 LEU A C 1
ATOM 3005 O O . LEU A 1 375 ? 18.328 -17.359 8.484 1 93.69 375 LEU A O 1
ATOM 3009 N N . THR A 1 376 ? 19.297 -15.805 7.219 1 90.75 376 THR A N 1
ATOM 3010 C CA . THR A 1 376 ? 20.484 -15.75 8.062 1 90.75 376 THR A CA 1
ATOM 3011 C C . THR A 1 376 ? 20.172 -15.062 9.391 1 90.75 376 THR A C 1
ATOM 3013 O O . THR A 1 376 ? 20.953 -15.156 10.336 1 90.75 376 THR A O 1
ATOM 3016 N N . GLN A 1 377 ? 19.062 -14.461 9.43 1 89.69 377 GLN A N 1
ATOM 3017 C CA . GLN A 1 377 ? 18.719 -13.695 10.625 1 89.69 377 GLN A CA 1
ATOM 3018 C C . GLN A 1 377 ? 18.078 -14.586 11.688 1 89.69 377 GLN A C 1
ATOM 3020 O O . GLN A 1 377 ? 17.891 -14.164 12.828 1 89.69 377 GLN A O 1
ATOM 3025 N N . HIS A 1 378 ? 17.828 -15.852 11.273 1 89 378 HIS A N 1
ATOM 3026 C CA . HIS A 1 378 ? 17.156 -16.766 12.195 1 89 378 HIS A CA 1
ATOM 3027 C C . HIS A 1 378 ? 17.812 -18.141 12.164 1 89 378 HIS A C 1
ATOM 3029 O O . HIS A 1 378 ? 18.484 -18.5 11.195 1 89 378 HIS A O 1
ATOM 3035 N N . LYS A 1 379 ? 17.625 -18.844 13.266 1 90.31 379 LYS A N 1
ATOM 3036 C CA . LYS A 1 379 ? 18 -20.25 13.305 1 90.31 379 LYS A CA 1
ATOM 3037 C C . LYS A 1 379 ? 16.781 -21.141 13.086 1 90.31 379 LYS A C 1
ATOM 3039 O O . LYS A 1 379 ? 15.766 -21 13.766 1 90.31 379 LYS A O 1
ATOM 3044 N N . PHE A 1 380 ? 16.953 -22.016 12.172 1 93 380 PHE A N 1
ATOM 3045 C CA . PHE A 1 380 ? 15.82 -22.859 11.82 1 93 380 PHE A CA 1
ATOM 3046 C C . PHE A 1 380 ? 16.062 -24.297 12.25 1 93 380 PHE A C 1
ATOM 3048 O O . PHE A 1 380 ? 17.188 -24.781 12.234 1 93 380 PHE A O 1
ATOM 3055 N N . GLU A 1 381 ? 14.938 -24.875 12.586 1 92.31 381 GLU A N 1
ATOM 3056 C CA . GLU A 1 381 ? 14.914 -26.297 12.938 1 92.31 381 GLU A CA 1
ATOM 3057 C C . GLU A 1 381 ? 14.234 -27.125 11.852 1 92.31 381 GLU A C 1
ATOM 3059 O O . GLU A 1 381 ? 13.594 -26.578 10.953 1 92.31 381 GLU A O 1
ATOM 3064 N N . PRO A 1 382 ? 14.344 -28.438 11.938 1 91.81 382 PRO A N 1
ATOM 3065 C CA . PRO A 1 382 ? 13.781 -29.297 10.891 1 91.81 382 PRO A CA 1
ATOM 3066 C C . PRO A 1 382 ? 12.266 -29.156 10.758 1 91.81 382 PRO A C 1
ATOM 3068 O O . PRO A 1 382 ? 11.703 -29.484 9.711 1 91.81 382 PRO A O 1
ATOM 3071 N N . ASN A 1 383 ? 11.648 -28.672 11.789 1 94.12 383 ASN A N 1
ATOM 3072 C CA . ASN A 1 383 ? 10.195 -28.547 11.742 1 94.12 383 ASN A CA 1
ATOM 3073 C C . ASN A 1 383 ? 9.773 -27.188 11.188 1 94.12 383 ASN A C 1
ATOM 3075 O O . ASN A 1 383 ? 8.578 -26.938 11.008 1 94.12 383 ASN A O 1
ATOM 3079 N N . ASP A 1 384 ? 10.719 -26.344 10.906 1 95.56 384 ASP A N 1
ATOM 3080 C CA . ASP A 1 384 ? 10.438 -25.047 10.297 1 95.56 384 ASP A CA 1
ATOM 3081 C C . ASP A 1 384 ? 10.359 -25.156 8.781 1 95.56 384 ASP A C 1
ATOM 3083 O O . ASP A 1 384 ? 11.336 -25.547 8.125 1 95.56 384 ASP A O 1
ATOM 3087 N N . VAL A 1 385 ? 9.141 -24.828 8.273 1 97.19 385 VAL A N 1
ATOM 3088 C CA . VAL A 1 385 ? 8.953 -25.094 6.855 1 97.19 385 VAL A CA 1
ATOM 3089 C C . VAL A 1 385 ? 8.312 -23.875 6.18 1 97.19 385 VAL A C 1
ATOM 3091 O O . VAL A 1 385 ? 7.707 -23.031 6.844 1 97.19 385 VAL A O 1
ATOM 3094 N N . LEU A 1 386 ? 8.531 -23.797 4.926 1 97.94 386 LEU A N 1
ATOM 3095 C CA . LEU A 1 386 ? 7.848 -22.875 4.027 1 97.94 386 LEU A CA 1
ATOM 3096 C C . LEU A 1 386 ? 6.766 -23.594 3.23 1 97.94 386 LEU A C 1
ATOM 3098 O O . LEU A 1 386 ? 7.023 -24.656 2.643 1 97.94 386 LEU A O 1
ATOM 3102 N N . ILE A 1 387 ? 5.582 -23.078 3.285 1 98.69 387 ILE A N 1
ATOM 3103 C CA . ILE A 1 387 ? 4.457 -23.672 2.572 1 98.69 387 ILE A CA 1
ATOM 3104 C C . ILE A 1 387 ? 4.066 -22.797 1.389 1 98.69 387 ILE A C 1
ATOM 3106 O O . ILE A 1 387 ? 3.818 -21.594 1.555 1 98.69 387 ILE A O 1
ATOM 3110 N N . MET A 1 388 ? 4.062 -23.359 0.216 1 98.75 388 MET A N 1
ATOM 3111 C CA . MET A 1 388 ? 3.465 -22.734 -0.965 1 98.75 388 MET A CA 1
ATOM 3112 C C . MET A 1 388 ? 2.172 -23.453 -1.355 1 98.75 388 MET A C 1
ATOM 3114 O O . MET A 1 388 ? 2.121 -24.688 -1.394 1 98.75 388 MET A O 1
ATOM 3118 N N . GLY A 1 389 ? 1.182 -22.703 -1.647 1 98.81 389 GLY A N 1
ATOM 3119 C CA . GLY A 1 389 ? -0.066 -23.312 -2.072 1 98.81 389 GLY A CA 1
ATOM 3120 C C . GLY A 1 389 ? -0.856 -22.453 -3.041 1 98.81 389 GLY A C 1
ATOM 3121 O O . GLY A 1 389 ? -0.75 -21.219 -3.018 1 98.81 389 GLY A O 1
ATOM 3122 N N . THR A 1 390 ? -1.615 -23.125 -3.914 1 98.5 390 THR A N 1
ATOM 3123 C CA . THR A 1 390 ? -2.566 -22.422 -4.762 1 98.5 390 THR A CA 1
ATOM 3124 C C . THR A 1 390 ? -3.834 -22.078 -3.984 1 98.5 390 THR A C 1
ATOM 3126 O O . THR A 1 390 ? -3.971 -22.453 -2.818 1 98.5 390 THR A O 1
ATOM 3129 N N . ASP A 1 391 ? -4.742 -21.312 -4.613 1 97.12 391 ASP A N 1
ATOM 3130 C CA . ASP A 1 391 ? -5.926 -20.828 -3.91 1 97.12 391 ASP A CA 1
ATOM 3131 C C . ASP A 1 391 ? -6.828 -21.984 -3.482 1 97.12 391 ASP A C 1
ATOM 3133 O O . ASP A 1 391 ? -7.562 -21.875 -2.498 1 97.12 391 ASP A O 1
ATOM 3137 N N . GLY A 1 392 ? -6.711 -23.203 -4.141 1 97.19 392 GLY A N 1
ATOM 3138 C CA . GLY A 1 392 ? -7.484 -24.359 -3.738 1 97.19 392 GLY A CA 1
ATOM 3139 C C . GLY A 1 392 ? -7.234 -24.781 -2.301 1 97.19 392 GLY A C 1
ATOM 3140 O O . GLY A 1 392 ? -8.125 -25.297 -1.633 1 97.19 392 GLY A O 1
ATOM 3141 N N . LEU A 1 393 ? -6.059 -24.625 -1.851 1 98.19 393 LEU A N 1
ATOM 3142 C CA . LEU A 1 393 ? -5.73 -24.891 -0.455 1 98.19 393 LEU A CA 1
ATOM 3143 C C . LEU A 1 393 ? -6.277 -23.797 0.453 1 98.19 393 LEU A C 1
ATOM 3145 O O . LEU A 1 393 ? -6.961 -24.078 1.438 1 98.19 393 LEU A O 1
ATOM 3149 N N . TRP A 1 394 ? -6.055 -22.609 0.087 1 97.06 394 TRP A N 1
ATOM 3150 C CA . TRP A 1 394 ? -6.254 -21.469 0.967 1 97.06 394 TRP A CA 1
ATOM 3151 C C . TRP A 1 394 ? -7.727 -21.062 1.022 1 97.06 394 TRP A C 1
ATOM 3153 O O . TRP A 1 394 ? -8.141 -20.312 1.903 1 97.06 394 TRP A O 1
ATOM 3163 N N . ASP A 1 395 ? -8.477 -21.531 0.065 1 94.38 395 ASP A N 1
ATOM 3164 C CA . ASP A 1 395 ? -9.922 -21.297 0.114 1 94.38 395 ASP A CA 1
ATOM 3165 C C . ASP A 1 395 ? -10.562 -22.094 1.257 1 94.38 395 ASP A C 1
ATOM 3167 O O . ASP A 1 395 ? -11.664 -21.766 1.698 1 94.38 395 ASP A O 1
ATOM 3171 N N . ILE A 1 396 ? -9.891 -23.047 1.706 1 96.19 396 ILE A N 1
ATOM 3172 C CA . ILE A 1 396 ? -10.453 -23.922 2.719 1 96.19 396 ILE A CA 1
ATOM 3173 C C . ILE A 1 396 ? -9.734 -23.719 4.047 1 96.19 396 ILE A C 1
ATOM 3175 O O . ILE A 1 396 ? -10.359 -23.703 5.105 1 96.19 396 ILE A O 1
ATOM 3179 N N . LEU A 1 397 ? -8.398 -23.578 3.982 1 96.75 397 LEU A N 1
ATOM 3180 C CA . LEU A 1 397 ? -7.605 -23.5 5.203 1 96.75 397 LEU A CA 1
ATOM 3181 C C . LEU A 1 397 ? -7.012 -22.094 5.371 1 96.75 397 LEU A C 1
ATOM 3183 O O . LEU A 1 397 ? -6.465 -21.531 4.422 1 96.75 397 LEU A O 1
ATOM 3187 N N . SER A 1 398 ? -7.07 -21.578 6.574 1 95.62 398 SER A N 1
ATOM 3188 C CA . SER A 1 398 ? -6.414 -20.312 6.91 1 95.62 398 SER A CA 1
ATOM 3189 C C . SER A 1 398 ? -4.934 -20.531 7.207 1 95.62 398 SER A C 1
ATOM 3191 O O . SER A 1 398 ? -4.488 -21.656 7.414 1 95.62 398 SER A O 1
ATOM 3193 N N . ASN A 1 399 ? -4.223 -19.422 7.266 1 96.75 399 ASN A N 1
ATOM 3194 C CA . ASN A 1 399 ? -2.811 -19.484 7.629 1 96.75 399 ASN A CA 1
ATOM 3195 C C . ASN A 1 399 ? -2.609 -20.141 8.992 1 96.75 399 ASN A C 1
ATOM 3197 O O . ASN A 1 399 ? -1.737 -21 9.156 1 96.75 399 ASN A O 1
ATOM 3201 N N . LYS A 1 400 ? -3.41 -19.719 9.922 1 96.06 400 LYS A N 1
ATOM 3202 C CA . LYS A 1 400 ? -3.297 -20.234 11.289 1 96.06 400 LYS A CA 1
ATOM 3203 C C . LYS A 1 400 ? -3.588 -21.734 11.336 1 96.06 400 LYS A C 1
ATOM 3205 O O . LYS A 1 400 ? -2.883 -22.484 12.008 1 96.06 400 LYS A O 1
ATOM 3210 N N . GLU A 1 401 ? -4.605 -22.156 10.617 1 95.94 401 GLU A N 1
ATOM 3211 C CA . GLU A 1 401 ? -4.949 -23.578 10.586 1 95.94 401 GLU A CA 1
ATOM 3212 C C . GLU A 1 401 ? -3.814 -24.406 9.992 1 95.94 401 GLU A C 1
ATOM 3214 O O . GLU A 1 401 ? -3.484 -25.469 10.508 1 95.94 401 GLU A O 1
ATOM 3219 N N . VAL A 1 402 ? -3.258 -23.938 8.93 1 97.69 402 VAL A N 1
ATOM 3220 C CA . VAL A 1 402 ? -2.15 -24.656 8.305 1 97.69 402 VAL A CA 1
ATOM 3221 C C . VAL A 1 402 ? -0.959 -24.703 9.258 1 97.69 402 VAL A C 1
ATOM 3223 O O . VAL A 1 402 ? -0.302 -25.734 9.391 1 97.69 402 VAL A O 1
ATOM 3226 N N . ALA A 1 403 ? -0.689 -23.594 9.93 1 97.31 403 ALA A N 1
ATOM 3227 C CA . ALA A 1 403 ? 0.406 -23.562 10.891 1 97.31 403 ALA A CA 1
ATOM 3228 C C . ALA A 1 403 ? 0.193 -24.594 12 1 97.31 403 ALA A C 1
ATOM 3230 O O . ALA A 1 403 ? 1.127 -25.297 12.383 1 97.31 403 ALA A O 1
ATOM 3231 N N . ASP A 1 404 ? -1.009 -24.703 12.477 1 96.5 404 ASP A N 1
ATOM 3232 C CA . ASP A 1 404 ? -1.332 -25.672 13.523 1 96.5 404 ASP A CA 1
ATOM 3233 C C . ASP A 1 404 ? -1.131 -27.094 13.023 1 96.5 404 ASP A C 1
ATOM 3235 O O . ASP A 1 404 ? -0.605 -27.953 13.75 1 96.5 404 ASP A O 1
ATOM 3239 N N . ILE A 1 405 ? -1.545 -27.344 11.867 1 96.88 405 ILE A N 1
ATOM 3240 C CA . ILE A 1 405 ? -1.402 -28.672 11.266 1 96.88 405 ILE A CA 1
ATOM 3241 C C . ILE A 1 405 ? 0.079 -29.016 11.117 1 96.88 405 ILE A C 1
ATOM 3243 O O . ILE A 1 405 ? 0.501 -30.125 11.445 1 96.88 405 ILE A O 1
ATOM 3247 N N . VAL A 1 406 ? 0.837 -28.062 10.641 1 97.31 406 VAL A N 1
ATOM 3248 C CA . VAL A 1 406 ? 2.27 -28.25 10.438 1 97.31 406 VAL A CA 1
ATOM 3249 C C . VAL A 1 406 ? 2.936 -28.625 11.758 1 97.31 406 VAL A C 1
ATOM 3251 O O . VAL A 1 406 ? 3.68 -29.594 11.836 1 97.31 406 VAL A O 1
ATOM 3254 N N . ASP A 1 407 ? 2.629 -27.906 12.75 1 95.31 407 ASP A N 1
ATOM 3255 C CA . ASP A 1 407 ? 3.25 -28.109 14.055 1 95.31 407 ASP A CA 1
ATOM 3256 C C . ASP A 1 407 ? 2.916 -29.484 14.617 1 95.31 407 ASP A C 1
ATOM 3258 O O . ASP A 1 407 ? 3.809 -30.219 15.039 1 95.31 407 ASP A O 1
ATOM 3262 N N . SER A 1 408 ? 1.689 -29.797 14.562 1 95.56 408 SER A N 1
ATOM 3263 C CA . SER A 1 408 ? 1.251 -31.078 15.109 1 95.56 408 SER A CA 1
ATOM 3264 C C . SER A 1 408 ? 1.786 -32.25 14.281 1 95.56 408 SER A C 1
ATOM 3266 O O . SER A 1 408 ? 2.268 -33.25 14.836 1 95.56 408 SER A O 1
ATOM 3268 N N . PHE A 1 409 ? 1.752 -32.156 12.977 1 96.69 409 PHE A N 1
ATOM 3269 C CA . PHE A 1 409 ? 2.143 -33.219 12.062 1 96.69 409 PHE A CA 1
ATOM 3270 C C . PHE A 1 409 ? 3.639 -33.5 12.164 1 96.69 409 PHE A C 1
ATOM 3272 O O . PHE A 1 409 ? 4.059 -34.656 12.258 1 96.69 409 PHE A O 1
ATOM 3279 N N . LEU A 1 410 ? 4.43 -32.469 12.148 1 95.25 410 LEU A N 1
ATOM 3280 C CA . LEU A 1 410 ? 5.875 -32.656 12.102 1 95.25 410 LEU A CA 1
ATOM 3281 C C . LEU A 1 410 ? 6.422 -33 13.484 1 95.25 410 LEU A C 1
ATOM 3283 O O . LEU A 1 410 ? 7.504 -33.594 13.594 1 95.25 410 LEU A O 1
ATOM 3287 N N . ALA A 1 411 ? 5.695 -32.625 14.477 1 93.19 411 ALA A N 1
ATOM 3288 C CA . ALA A 1 411 ? 6.086 -33.062 15.82 1 93.19 411 ALA A CA 1
ATOM 3289 C C . ALA A 1 411 ? 5.973 -34.562 15.969 1 93.19 411 ALA A C 1
ATOM 3291 O O . ALA A 1 411 ? 6.797 -35.188 16.641 1 93.19 411 ALA A O 1
ATOM 3292 N N . GLU A 1 412 ? 5.066 -35.094 15.297 1 92.81 412 GLU A N 1
ATOM 3293 C CA . GLU A 1 412 ? 4.762 -36.531 15.469 1 92.81 412 GLU A CA 1
ATOM 3294 C C . GLU A 1 412 ? 5.457 -37.375 14.406 1 92.81 412 GLU A C 1
ATOM 3296 O O . GLU A 1 412 ? 5.672 -38.562 14.602 1 92.81 412 GLU A O 1
ATOM 3301 N N . ASN A 1 413 ? 5.777 -36.812 13.289 1 91.12 413 ASN A N 1
ATOM 3302 C CA . ASN A 1 413 ? 6.293 -37.594 12.148 1 91.12 413 ASN A CA 1
ATOM 3303 C C . ASN A 1 413 ? 7.758 -37.25 11.883 1 91.12 413 ASN A C 1
ATOM 3305 O O . ASN A 1 413 ? 8.086 -36.156 11.453 1 91.12 413 ASN A O 1
ATOM 3309 N N . LYS A 1 414 ? 8.57 -38.312 12.008 1 89.62 414 LYS A N 1
ATOM 3310 C CA . LYS A 1 414 ? 10 -38.125 11.781 1 89.62 414 LYS A CA 1
ATOM 3311 C C . LYS A 1 414 ? 10.477 -38.938 10.578 1 89.62 414 LYS A C 1
ATOM 3313 O O . LYS A 1 414 ? 11.68 -39.156 10.398 1 89.62 414 LYS A O 1
ATOM 3318 N N . HIS A 1 415 ? 9.555 -39.344 9.711 1 90.94 415 HIS A N 1
ATOM 3319 C CA . HIS A 1 415 ? 9.859 -40.094 8.516 1 90.94 415 HIS A CA 1
ATOM 3320 C C . HIS A 1 415 ? 10.703 -39.312 7.539 1 90.94 415 HIS A C 1
ATOM 3322 O O . HIS A 1 415 ? 10.562 -38.062 7.445 1 90.94 415 HIS A O 1
ATOM 3328 N N . PRO A 1 416 ? 11.555 -39.906 6.809 1 88.62 416 PRO A N 1
ATOM 3329 C CA . PRO A 1 416 ? 12.398 -39.219 5.84 1 88.62 416 PRO A CA 1
ATOM 3330 C C . PRO A 1 416 ? 11.586 -38.469 4.777 1 88.62 416 PRO A C 1
ATOM 3332 O O . PRO A 1 416 ? 12.047 -37.469 4.211 1 88.62 416 PRO A O 1
ATOM 3335 N N . HIS A 1 417 ? 10.438 -38.938 4.496 1 93.88 417 HIS A N 1
ATOM 3336 C CA . HIS A 1 417 ? 9.578 -38.312 3.496 1 93.88 417 HIS A CA 1
ATOM 3337 C C . HIS A 1 417 ? 8.492 -37.469 4.152 1 93.88 417 HIS A C 1
ATOM 3339 O O . HIS A 1 417 ? 7.434 -37.25 3.562 1 93.88 417 HIS A O 1
ATOM 3345 N N . ARG A 1 418 ? 8.719 -37 5.297 1 95.69 418 ARG A N 1
ATOM 3346 C CA . ARG A 1 418 ? 7.711 -36.344 6.125 1 95.69 418 ARG A CA 1
ATOM 3347 C C . ARG A 1 418 ? 7.184 -35.094 5.453 1 95.69 418 ARG A C 1
ATOM 3349 O O . ARG A 1 418 ? 6.023 -34.719 5.637 1 95.69 418 ARG A O 1
ATOM 3356 N N . TYR A 1 419 ? 8.031 -34.438 4.707 1 97.12 419 TYR A N 1
ATOM 3357 C CA . TYR A 1 419 ? 7.57 -33.188 4.086 1 97.12 419 TYR A CA 1
ATOM 3358 C C . TYR A 1 419 ? 6.598 -33.469 2.949 1 97.12 419 TYR A C 1
ATOM 3360 O O . TYR A 1 419 ? 5.617 -32.75 2.764 1 97.12 419 TYR A O 1
ATOM 3368 N N . THR A 1 420 ? 6.844 -34.5 2.152 1 97.56 420 THR A N 1
ATOM 3369 C CA . THR A 1 420 ? 5.887 -34.938 1.139 1 97.56 420 THR A CA 1
ATOM 3370 C C . THR A 1 420 ? 4.594 -35.438 1.785 1 97.56 420 THR A C 1
ATOM 3372 O O . THR A 1 420 ? 3.502 -35.156 1.288 1 97.56 420 THR A O 1
ATOM 3375 N N . MET A 1 421 ? 4.754 -36.125 2.869 1 97.69 421 MET A N 1
ATOM 3376 C CA . MET A 1 421 ? 3.586 -36.625 3.598 1 97.69 421 MET A CA 1
ATOM 3377 C C . MET A 1 421 ? 2.748 -35.469 4.117 1 97.69 421 MET A C 1
ATOM 3379 O O . MET A 1 421 ? 1.518 -35.5 4.09 1 97.69 421 MET A O 1
ATOM 3383 N N . LEU A 1 422 ? 3.422 -34.5 4.605 1 98.31 422 LEU A N 1
ATOM 3384 C CA . LEU A 1 422 ? 2.711 -33.312 5.074 1 98.31 422 LEU A CA 1
ATOM 3385 C C . LEU A 1 422 ? 1.967 -32.625 3.932 1 98.31 422 LEU A C 1
ATOM 3387 O O . LEU A 1 422 ? 0.817 -32.219 4.094 1 98.31 422 LEU A O 1
ATOM 3391 N N . ALA A 1 423 ? 2.629 -32.438 2.801 1 98.62 423 ALA A N 1
ATOM 3392 C CA . ALA A 1 423 ? 1.972 -31.859 1.629 1 98.62 423 ALA A CA 1
ATOM 3393 C C . ALA A 1 423 ? 0.715 -32.656 1.266 1 98.62 423 ALA A C 1
ATOM 3395 O O . ALA A 1 423 ? -0.335 -32.062 0.996 1 98.62 423 ALA A O 1
ATOM 3396 N N . GLN A 1 424 ? 0.87 -33.969 1.261 1 98.12 424 GLN A N 1
ATOM 3397 C CA . GLN A 1 424 ? -0.254 -34.844 0.975 1 98.12 424 GLN A CA 1
ATOM 3398 C C . GLN A 1 424 ? -1.386 -34.625 1.978 1 98.12 424 GLN A C 1
ATOM 3400 O O . GLN A 1 424 ? -2.561 -34.625 1.602 1 98.12 424 GLN A O 1
ATOM 3405 N N . TYR A 1 425 ? -0.999 -34.5 3.174 1 98.12 425 TYR A N 1
ATOM 3406 C CA . TYR A 1 425 ? -1.979 -34.344 4.238 1 98.12 425 TYR A CA 1
ATOM 3407 C C . TYR A 1 425 ? -2.744 -33.031 4.059 1 98.12 425 TYR A C 1
ATOM 3409 O O . TYR A 1 425 ? -3.967 -33 4.215 1 98.12 425 TYR A O 1
ATOM 3417 N N . LEU A 1 426 ? -2.045 -31.953 3.77 1 98.5 426 LEU A N 1
ATOM 3418 C CA . LEU A 1 426 ? -2.672 -30.656 3.549 1 98.5 426 LEU A CA 1
ATOM 3419 C C . LEU A 1 426 ? -3.629 -30.719 2.363 1 98.5 426 LEU A C 1
ATOM 3421 O O . LEU A 1 426 ? -4.746 -30.188 2.436 1 98.5 426 LEU A O 1
ATOM 3425 N N . VAL A 1 427 ? -3.219 -31.344 1.282 1 98.5 427 VAL A N 1
ATOM 3426 C CA . VAL A 1 427 ? -4.051 -31.484 0.091 1 98.5 427 VAL A CA 1
ATOM 3427 C C . VAL A 1 427 ? -5.301 -32.312 0.43 1 98.5 427 VAL A C 1
ATOM 3429 O O . VAL A 1 427 ? -6.406 -31.953 0.009 1 98.5 427 VAL A O 1
ATOM 3432 N N . HIS A 1 428 ? -5.094 -33.375 1.159 1 97.38 428 HIS A N 1
ATOM 3433 C CA . HIS A 1 428 ? -6.211 -34.219 1.555 1 97.38 428 HIS A CA 1
ATOM 3434 C C . HIS A 1 428 ? -7.227 -33.438 2.383 1 97.38 428 HIS A C 1
ATOM 3436 O O . HIS A 1 428 ? -8.438 -33.594 2.186 1 97.38 428 HIS A O 1
ATOM 3442 N N . LYS A 1 429 ? -6.766 -32.688 3.281 1 97.12 429 LYS A N 1
ATOM 3443 C CA . LYS A 1 429 ? -7.641 -31.891 4.148 1 97.12 429 LYS A CA 1
ATOM 3444 C C . LYS A 1 429 ? -8.477 -30.906 3.34 1 97.12 429 LYS A C 1
ATOM 3446 O O . LYS A 1 429 ? -9.648 -30.688 3.637 1 97.12 429 LYS A O 1
ATOM 3451 N N . ALA A 1 430 ? -7.855 -30.281 2.365 1 97.5 430 ALA A N 1
ATOM 3452 C CA . ALA A 1 430 ? -8.562 -29.297 1.535 1 97.5 430 ALA A CA 1
ATOM 3453 C C . ALA A 1 430 ? -9.484 -30 0.538 1 97.5 430 ALA A C 1
ATOM 3455 O O . ALA A 1 430 ? -10.562 -29.484 0.214 1 97.5 430 ALA A O 1
ATOM 3456 N N . LYS A 1 431 ? -9.109 -31.125 -0.025 1 96.44 431 LYS A N 1
ATOM 3457 C CA . LYS A 1 431 ? -9.867 -31.922 -0.98 1 96.44 431 LYS A CA 1
ATOM 3458 C C . LYS A 1 431 ? -11.148 -32.469 -0.348 1 96.44 431 LYS A C 1
ATOM 3460 O O . LYS A 1 431 ? -12.195 -32.5 -0.997 1 96.44 431 LYS A O 1
ATOM 3465 N N . GLY A 1 432 ? -11 -32.906 0.848 1 95.19 432 GLY A N 1
ATOM 3466 C CA . GLY A 1 432 ? -12.125 -33.5 1.542 1 95.19 432 GLY A CA 1
ATOM 3467 C C . GLY A 1 432 ? -12.453 -34.906 1.051 1 95.19 432 GLY A C 1
ATOM 3468 O O . GLY A 1 432 ? -11.586 -35.594 0.507 1 95.19 432 GLY A O 1
ATOM 3469 N N . THR A 1 433 ? -13.641 -35.344 1.434 1 93.12 433 THR A N 1
ATOM 3470 C CA . THR A 1 433 ? -14.125 -36.688 1.057 1 93.12 433 THR A CA 1
ATOM 3471 C C . THR A 1 433 ? -15.445 -36.594 0.306 1 93.12 433 THR A C 1
ATOM 3473 O O . THR A 1 433 ? -16.234 -35.656 0.532 1 93.12 433 THR A O 1
ATOM 3476 N N . LEU A 1 434 ? -15.547 -37.531 -0.556 1 90.94 434 LEU A N 1
ATOM 3477 C CA . LEU A 1 434 ? -16.766 -37.531 -1.344 1 90.94 434 LEU A CA 1
ATOM 3478 C C . LEU A 1 434 ? -17.938 -38.062 -0.518 1 90.94 434 LEU A C 1
ATOM 3480 O O . LEU A 1 434 ? -17.891 -39.188 0.014 1 90.94 434 LEU A O 1
ATOM 3484 N N . CYS A 1 435 ? -18.891 -37.312 -0.302 1 89.56 435 CYS A N 1
ATOM 3485 C CA . CYS A 1 435 ? -20.141 -37.688 0.358 1 89.56 435 CYS A CA 1
ATOM 3486 C C . CYS A 1 435 ? -21.312 -37.531 -0.591 1 89.56 435 CYS A C 1
ATOM 3488 O O . CYS A 1 435 ? -21.812 -36.406 -0.794 1 89.56 435 CYS A O 1
ATOM 3490 N N . GLY A 1 436 ? -21.812 -38.625 -1.061 1 85.81 436 GLY A N 1
ATOM 3491 C CA . GLY A 1 436 ? -22.797 -38.531 -2.121 1 85.81 436 GLY A CA 1
ATOM 3492 C C . GLY A 1 436 ? -22.234 -37.969 -3.416 1 85.81 436 GLY A C 1
ATOM 3493 O O . GLY A 1 436 ? -21.344 -38.594 -4.02 1 85.81 436 GLY A O 1
ATOM 3494 N N . ASN A 1 437 ? -22.656 -36.812 -3.797 1 86 437 ASN A N 1
ATOM 3495 C CA . ASN A 1 437 ? -22.172 -36.219 -5.027 1 86 437 ASN A CA 1
ATOM 3496 C C . ASN A 1 437 ? -21.422 -34.906 -4.742 1 86 437 ASN A C 1
ATOM 3498 O O . ASN A 1 437 ? -21.141 -34.125 -5.66 1 86 437 ASN A O 1
ATOM 3502 N N . GLU A 1 438 ? -21.109 -34.812 -3.404 1 89.25 438 GLU A N 1
ATOM 3503 C CA . GLU A 1 438 ? -20.438 -33.562 -3.033 1 89.25 438 GLU A CA 1
ATOM 3504 C C . GLU A 1 438 ? -19.172 -33.844 -2.229 1 89.25 438 GLU A C 1
ATOM 3506 O O . GLU A 1 438 ? -19.125 -34.812 -1.443 1 89.25 438 GLU A O 1
ATOM 3511 N N . TRP A 1 439 ? -18.203 -33.094 -2.492 1 92.31 439 TRP A N 1
ATOM 3512 C CA . TRP A 1 439 ? -16.984 -33.156 -1.688 1 92.31 439 TRP A CA 1
ATOM 3513 C C . TRP A 1 439 ? -17.109 -32.312 -0.43 1 92.31 439 TRP A C 1
ATOM 3515 O O . TRP A 1 439 ? -17.438 -31.109 -0.509 1 92.31 439 TRP A O 1
ATOM 3525 N N . LYS A 1 440 ? -16.828 -32.906 0.717 1 93.31 440 LYS A N 1
ATOM 3526 C CA . LYS A 1 440 ? -17.016 -32.219 1.992 1 93.31 440 LYS A CA 1
ATOM 3527 C C . LYS A 1 440 ? -15.781 -32.375 2.873 1 93.31 440 LYS A C 1
ATOM 3529 O O . LYS A 1 440 ? -15.078 -33.375 2.812 1 93.31 440 LYS A O 1
ATOM 3534 N N . THR A 1 441 ? -15.594 -31.312 3.662 1 93.44 441 THR A N 1
ATOM 3535 C CA . THR A 1 441 ? -14.539 -31.375 4.66 1 93.44 441 THR A CA 1
ATOM 3536 C C . THR A 1 441 ? -15 -32.156 5.891 1 93.44 441 THR A C 1
ATOM 3538 O O . THR A 1 441 ? -16.156 -32.562 5.973 1 93.44 441 THR A O 1
ATOM 3541 N N . GLU A 1 442 ? -14.117 -32.312 6.863 1 88.56 442 GLU A N 1
ATOM 3542 C CA . GLU A 1 442 ? -14.406 -33.094 8.07 1 88.56 442 GLU A CA 1
ATOM 3543 C C . GLU A 1 442 ? -15.539 -32.469 8.867 1 88.56 442 GLU A C 1
ATOM 3545 O O . GLU A 1 442 ? -16.328 -33.156 9.508 1 88.56 442 GLU A O 1
ATOM 3550 N N . ASP A 1 443 ? -15.656 -31.188 8.844 1 89.88 443 ASP A N 1
ATOM 3551 C CA . ASP A 1 443 ? -16.672 -30.484 9.617 1 89.88 443 ASP A CA 1
ATOM 3552 C C . ASP A 1 443 ? -17.984 -30.406 8.844 1 89.88 443 ASP A C 1
ATOM 3554 O O . ASP A 1 443 ? -18.953 -29.797 9.32 1 89.88 443 ASP A O 1
ATOM 3558 N N . GLY A 1 444 ? -18.016 -30.938 7.664 1 88.31 444 GLY A N 1
ATOM 3559 C CA . GLY A 1 444 ? -19.25 -31 6.891 1 88.31 444 GLY A CA 1
ATOM 3560 C C . GLY A 1 444 ? -19.406 -29.859 5.91 1 88.31 444 GLY A C 1
ATOM 3561 O O . GLY A 1 444 ? -20.359 -29.812 5.145 1 88.31 444 GLY A O 1
ATOM 3562 N N . SER A 1 445 ? -18.453 -29 5.934 1 91.5 445 SER A N 1
ATOM 3563 C CA . SER A 1 445 ? -18.5 -27.875 5.008 1 91.5 445 SER A CA 1
ATOM 3564 C C . SER A 1 445 ? -18.047 -28.297 3.611 1 91.5 445 SER A C 1
ATOM 3566 O O . SER A 1 445 ? -17.531 -29.406 3.426 1 91.5 445 SER A O 1
ATOM 3568 N N . PHE A 1 446 ? -18.328 -27.5 2.668 1 90.25 446 PHE A N 1
ATOM 3569 C CA . PHE A 1 446 ? -17.891 -27.781 1.308 1 90.25 446 PHE A CA 1
ATOM 3570 C C . PHE A 1 446 ? -16.375 -27.766 1.21 1 90.25 446 PHE A C 1
ATOM 3572 O O . PHE A 1 446 ? -15.719 -26.891 1.773 1 90.25 446 PHE A O 1
ATOM 3579 N N . ALA A 1 447 ? -15.852 -28.75 0.489 1 93.38 447 ALA A N 1
ATOM 3580 C CA . ALA A 1 447 ? -14.414 -28.828 0.253 1 93.38 447 ALA A CA 1
ATOM 3581 C C . ALA A 1 447 ? -14.016 -28 -0.972 1 93.38 447 ALA A C 1
ATOM 3583 O O . ALA A 1 447 ? -14.836 -27.281 -1.537 1 93.38 447 ALA A O 1
ATOM 3584 N N . SER A 1 448 ? -12.734 -28.078 -1.245 1 94.5 448 SER A N 1
ATOM 3585 C CA . SER A 1 448 ? -12.227 -27.281 -2.363 1 94.5 448 SER A CA 1
ATOM 3586 C C . SER A 1 448 ? -12.664 -27.875 -3.699 1 94.5 448 SER A C 1
ATOM 3588 O O . SER A 1 448 ? -12.531 -29.078 -3.928 1 94.5 448 SER A O 1
ATOM 3590 N N . PHE A 1 449 ? -13.148 -27.062 -4.605 1 92.25 449 PHE A N 1
ATOM 3591 C CA . PHE A 1 449 ? -13.562 -27.5 -5.938 1 92.25 449 PHE A CA 1
ATOM 3592 C C . PHE A 1 449 ? -12.492 -27.156 -6.969 1 92.25 449 PHE A C 1
ATOM 3594 O O . PHE A 1 449 ? -12.664 -27.422 -8.164 1 92.25 449 PHE A O 1
ATOM 3601 N N . ASP A 1 450 ? -11.438 -26.641 -6.516 1 94.94 450 ASP A N 1
ATOM 3602 C CA . ASP A 1 450 ? -10.375 -26.172 -7.406 1 94.94 450 ASP A CA 1
ATOM 3603 C C . ASP A 1 450 ? -9.203 -27.156 -7.402 1 94.94 450 ASP A C 1
ATOM 3605 O O . ASP A 1 450 ? -9.148 -28.062 -6.578 1 94.94 450 ASP A O 1
ATOM 3609 N N . ASP A 1 451 ? -8.352 -27.016 -8.453 1 97.62 451 ASP A N 1
ATOM 3610 C CA . ASP A 1 451 ? -7.062 -27.703 -8.367 1 97.62 451 ASP A CA 1
ATOM 3611 C C . ASP A 1 451 ? -6.309 -27.281 -7.105 1 97.62 451 ASP A C 1
ATOM 3613 O O . ASP A 1 451 ? -6.395 -26.125 -6.672 1 97.62 451 ASP A O 1
ATOM 3617 N N . ILE A 1 452 ? -5.633 -28.219 -6.465 1 98.44 452 ILE A N 1
ATOM 3618 C CA . ILE A 1 452 ? -4.859 -27.938 -5.262 1 98.44 452 ILE A CA 1
ATOM 3619 C C . ILE A 1 452 ? -3.412 -28.391 -5.457 1 98.44 452 ILE A C 1
ATOM 3621 O O . ILE A 1 452 ? -3.154 -29.547 -5.762 1 98.44 452 ILE A O 1
ATOM 3625 N N . SER A 1 453 ? -2.508 -27.531 -5.344 1 98.81 453 SER A N 1
ATOM 3626 C CA . SER A 1 453 ? -1.081 -27.844 -5.395 1 98.81 453 SER A CA 1
ATOM 3627 C C . SER A 1 453 ? -0.348 -27.234 -4.199 1 98.81 453 SER A C 1
ATOM 3629 O O . SER A 1 453 ? -0.567 -26.062 -3.855 1 98.81 453 SER A O 1
ATOM 3631 N N . VAL A 1 454 ? 0.548 -28.016 -3.555 1 98.88 454 VAL A N 1
ATOM 3632 C CA . VAL A 1 454 ? 1.197 -27.578 -2.328 1 98.88 454 VAL A CA 1
ATOM 3633 C C . VAL A 1 454 ? 2.668 -27.984 -2.34 1 98.88 454 VAL A C 1
ATOM 3635 O O . VAL A 1 454 ? 2.994 -29.141 -2.646 1 98.88 454 VAL A O 1
ATOM 3638 N N . PHE A 1 455 ? 3.557 -27.062 -2.051 1 98.81 455 PHE A N 1
ATOM 3639 C CA . PHE A 1 455 ? 4.945 -27.344 -1.707 1 98.81 455 PHE A CA 1
ATOM 3640 C C . PHE A 1 455 ? 5.168 -27.219 -0.205 1 98.81 455 PHE A C 1
ATOM 3642 O O . PHE A 1 455 ? 4.621 -26.328 0.437 1 98.81 455 PHE A O 1
ATOM 3649 N N . VAL A 1 456 ? 5.938 -28.078 0.359 1 98.44 456 VAL A N 1
ATOM 3650 C CA . VAL A 1 456 ? 6.484 -27.969 1.707 1 98.44 456 VAL A CA 1
ATOM 3651 C C . VAL A 1 456 ? 8.008 -27.969 1.648 1 98.44 456 VAL A C 1
ATOM 3653 O O . VAL A 1 456 ? 8.625 -28.984 1.343 1 98.44 456 VAL A O 1
ATOM 3656 N N . ILE A 1 457 ? 8.609 -26.891 1.988 1 97.75 457 ILE A N 1
ATOM 3657 C CA . ILE A 1 457 ? 10.047 -26.719 1.843 1 97.75 457 ILE A CA 1
ATOM 3658 C C . ILE A 1 457 ? 10.688 -26.547 3.219 1 97.75 457 ILE A C 1
ATOM 3660 O O . ILE A 1 457 ? 10.445 -25.562 3.904 1 97.75 457 ILE A O 1
ATOM 3664 N N . PRO A 1 458 ? 11.539 -27.484 3.611 1 95.88 458 PRO A N 1
ATOM 3665 C CA . PRO A 1 458 ? 12.219 -27.328 4.902 1 95.88 458 PRO A CA 1
ATOM 3666 C C . PRO A 1 458 ? 13.25 -26.203 4.898 1 95.88 458 PRO A C 1
ATOM 3668 O O . PRO A 1 458 ? 14.078 -26.125 3.984 1 95.88 458 PRO A O 1
ATOM 3671 N N . LEU A 1 459 ? 13.242 -25.344 5.887 1 94.38 459 LEU A N 1
ATOM 3672 C CA . LEU A 1 459 ? 14.117 -24.172 5.93 1 94.38 459 LEU A CA 1
ATOM 3673 C C . LEU A 1 459 ? 15.469 -24.531 6.543 1 94.38 459 LEU A C 1
ATOM 3675 O O . LEU A 1 459 ? 16.469 -23.844 6.285 1 94.38 459 LEU A O 1
ATOM 3679 N N . TYR A 1 460 ? 15.453 -25.5 7.371 1 87.38 460 TYR A N 1
ATOM 3680 C CA . TYR A 1 460 ? 16.672 -25.922 8.047 1 87.38 460 TYR A CA 1
ATOM 3681 C C . TYR A 1 460 ? 17.75 -26.328 7.039 1 87.38 460 TYR A C 1
ATOM 3683 O O . TYR A 1 460 ? 18.922 -25.984 7.203 1 87.38 460 TYR A O 1
ATOM 3691 N N . ASN A 1 461 ? 17.406 -26.953 6.039 1 73.19 461 ASN A N 1
ATOM 3692 C CA . ASN A 1 461 ? 18.328 -27.438 5.02 1 73.19 461 ASN A CA 1
ATOM 3693 C C . ASN A 1 461 ? 18.906 -26.297 4.191 1 73.19 461 ASN A C 1
ATOM 3695 O O . ASN A 1 461 ? 20.031 -26.375 3.705 1 73.19 461 ASN A O 1
ATOM 3699 N N . MET A 1 462 ? 18.25 -25.234 4.051 1 76 462 MET A N 1
ATOM 3700 C CA . MET A 1 462 ? 18.656 -24.094 3.252 1 76 462 MET A CA 1
ATOM 3701 C C . MET A 1 462 ? 19.641 -23.219 4.023 1 76 462 MET A C 1
ATOM 3703 O O . MET A 1 462 ? 20.625 -22.734 3.457 1 76 462 MET A O 1
ATOM 3707 N N . ALA A 1 463 ? 19.359 -23.078 5.242 1 70.56 463 ALA A N 1
ATOM 3708 C CA . ALA A 1 463 ? 20.172 -22.219 6.098 1 70.56 463 ALA A CA 1
ATOM 3709 C C . ALA A 1 463 ? 21.547 -22.828 6.363 1 70.56 463 ALA A C 1
ATOM 3711 O O . ALA A 1 463 ? 22.516 -22.094 6.594 1 70.56 463 ALA A O 1
ATOM 3712 N N . ALA A 1 464 ? 21.594 -24.078 6.332 1 61.34 464 ALA A N 1
ATOM 3713 C CA . ALA A 1 464 ? 22.844 -24.781 6.641 1 61.34 464 ALA A CA 1
ATOM 3714 C C . ALA A 1 464 ? 23.859 -24.562 5.535 1 61.34 464 ALA A C 1
ATOM 3716 O O . ALA A 1 464 ? 25.078 -24.672 5.77 1 61.34 464 ALA A O 1
ATOM 3717 N N . THR A 1 465 ? 23.484 -24.328 4.387 1 57.91 465 THR A N 1
ATOM 3718 C CA . THR A 1 465 ? 24.406 -24.172 3.266 1 57.91 465 THR A CA 1
ATOM 3719 C C . THR A 1 465 ? 24.891 -22.734 3.156 1 57.91 465 THR A C 1
ATOM 3721 O O . THR A 1 465 ? 25.734 -22.438 2.312 1 57.91 465 THR A O 1
ATOM 3724 N N . THR A 1 466 ? 24.375 -21.812 3.932 1 54.19 466 THR A N 1
ATOM 3725 C CA . THR A 1 466 ? 24.797 -20.422 3.84 1 54.19 466 THR A CA 1
ATOM 3726 C C . THR A 1 466 ? 26.016 -20.172 4.715 1 54.19 466 THR A C 1
ATOM 3728 O O . THR A 1 466 ? 25.984 -20.406 5.922 1 54.19 466 THR A O 1
ATOM 3731 N N . PRO A 1 467 ? 27.266 -20.156 4.18 1 43.72 467 PRO A N 1
ATOM 3732 C CA . PRO A 1 467 ? 28.422 -19.844 5.027 1 43.72 467 PRO A CA 1
ATOM 3733 C C . PRO A 1 467 ? 28.188 -18.641 5.941 1 43.72 467 PRO A C 1
ATOM 3735 O O . PRO A 1 467 ? 27.422 -17.734 5.586 1 43.72 467 PRO A O 1
ATOM 3738 N N . PRO A 1 468 ? 28.516 -18.797 7.242 1 36.44 468 PRO A N 1
ATOM 3739 C CA . PRO A 1 468 ? 28.391 -17.641 8.117 1 36.44 468 PRO A CA 1
ATOM 3740 C C . PRO A 1 468 ? 29.047 -16.391 7.531 1 36.44 468 PRO A C 1
ATOM 3742 O O . PRO A 1 468 ? 29.984 -16.484 6.742 1 36.44 468 PRO A O 1
ATOM 3745 N N . LEU A 1 469 ? 28.297 -15.312 7.309 1 34.81 469 LEU A N 1
ATOM 3746 C CA . LEU A 1 469 ? 28.938 -14.047 6.953 1 34.81 469 LEU A CA 1
ATOM 3747 C C . LEU A 1 469 ? 30.234 -13.859 7.723 1 34.81 469 LEU A C 1
ATOM 3749 O O . LEU A 1 469 ? 30.234 -13.828 8.953 1 34.81 469 LEU A O 1
ATOM 3753 N N . ILE A 1 470 ? 31.266 -14.477 7.309 1 27.2 470 ILE A N 1
ATOM 3754 C CA . ILE A 1 470 ? 32.5 -13.945 7.875 1 27.2 470 ILE A CA 1
ATOM 3755 C C . ILE A 1 470 ? 32.625 -12.461 7.566 1 27.2 470 ILE A C 1
ATOM 3757 O O . ILE A 1 470 ? 32.438 -12.039 6.422 1 27.2 470 ILE A O 1
ATOM 3761 N N . MET B 1 1 ? 59.219 36.938 -26.344 1 21.25 1 MET B N 1
ATOM 3762 C CA . MET B 1 1 ? 58.188 37.875 -26.812 1 21.25 1 MET B CA 1
ATOM 3763 C C . MET B 1 1 ? 56.812 37.5 -26.281 1 21.25 1 MET B C 1
ATOM 3765 O O . MET B 1 1 ? 56.281 36.438 -26.656 1 21.25 1 MET B O 1
ATOM 3769 N N . PHE B 1 2 ? 56.531 37.844 -25.016 1 22.06 2 PHE B N 1
ATOM 3770 C CA . PHE B 1 2 ? 55.719 37.625 -23.844 1 22.06 2 PHE B CA 1
ATOM 3771 C C . PHE B 1 2 ? 54.312 38.219 -24.047 1 22.06 2 PHE B C 1
ATOM 3773 O O . PHE B 1 2 ? 54.031 39.312 -23.562 1 22.06 2 PHE B O 1
ATOM 3780 N N . LYS B 1 3 ? 53.938 38.062 -25.375 1 23.28 3 LYS B N 1
ATOM 3781 C CA . LYS B 1 3 ? 52.75 38.875 -25.734 1 23.28 3 LYS B CA 1
ATOM 3782 C C . LYS B 1 3 ? 51.625 38.594 -24.766 1 23.28 3 LYS B C 1
ATOM 3784 O O . LYS B 1 3 ? 51.344 37.469 -24.406 1 23.28 3 LYS B O 1
ATOM 3789 N N . ARG B 1 4 ? 51.094 39.656 -24.172 1 21.89 4 ARG B N 1
ATOM 3790 C CA . ARG B 1 4 ? 50.188 40.094 -23.109 1 21.89 4 ARG B CA 1
ATOM 3791 C C . ARG B 1 4 ? 48.75 39.719 -23.422 1 21.89 4 ARG B C 1
ATOM 3793 O O . ARG B 1 4 ? 48.156 40.219 -24.375 1 21.89 4 ARG B O 1
ATOM 3800 N N . PHE B 1 5 ? 48.469 38.469 -23.578 1 25.3 5 PHE B N 1
ATOM 3801 C CA . PHE B 1 5 ? 47.156 38.094 -24.031 1 25.3 5 PHE B CA 1
ATOM 3802 C C . PHE B 1 5 ? 46.062 38.875 -23.266 1 25.3 5 PHE B C 1
ATOM 3804 O O . PHE B 1 5 ? 46.062 38.875 -22.031 1 25.3 5 PHE B O 1
ATOM 3811 N N . ARG B 1 6 ? 45.562 39.875 -23.859 1 22.52 6 ARG B N 1
ATOM 3812 C CA . ARG B 1 6 ? 44.594 40.875 -23.453 1 22.52 6 ARG B CA 1
ATOM 3813 C C . ARG B 1 6 ? 43.375 40.219 -22.797 1 22.52 6 ARG B C 1
ATOM 3815 O O . ARG B 1 6 ? 42.906 39.188 -23.25 1 22.52 6 ARG B O 1
ATOM 3822 N N . LYS B 1 7 ? 43 40.688 -21.578 1 20.25 7 LYS B N 1
ATOM 3823 C CA . LYS B 1 7 ? 42.031 40.5 -20.5 1 20.25 7 LYS B CA 1
ATOM 3824 C C . LYS B 1 7 ? 40.594 40.656 -21.031 1 20.25 7 LYS B C 1
ATOM 3826 O O . LYS B 1 7 ? 40.219 41.75 -21.469 1 20.25 7 LYS B O 1
ATOM 3831 N N . LYS B 1 8 ? 40.188 39.781 -21.922 1 28.42 8 LYS B N 1
ATOM 3832 C CA . LYS B 1 8 ? 38.844 39.969 -22.453 1 28.42 8 LYS B CA 1
ATOM 3833 C C . LYS B 1 8 ? 37.906 40.5 -21.391 1 28.42 8 LYS B C 1
ATOM 3835 O O . LYS B 1 8 ? 37.844 39.969 -20.281 1 28.42 8 LYS B O 1
ATOM 3840 N N . SER B 1 9 ? 37.469 41.781 -21.406 1 21.41 9 SER B N 1
ATOM 3841 C CA . SER B 1 9 ? 36.594 42.594 -20.594 1 21.41 9 SER B CA 1
ATOM 3842 C C . SER B 1 9 ? 35.312 41.875 -20.234 1 21.41 9 SER B C 1
ATOM 3844 O O . SER B 1 9 ? 34.75 41.156 -21.078 1 21.41 9 SER B O 1
ATOM 3846 N N . SER B 1 10 ? 35.094 41.5 -19 1 22.83 10 SER B N 1
ATOM 3847 C CA . SER B 1 10 ? 34.062 40.812 -18.266 1 22.83 10 SER B CA 1
ATOM 3848 C C . SER B 1 10 ? 32.688 41.438 -18.516 1 22.83 10 SER B C 1
ATOM 3850 O O . SER B 1 10 ? 32.531 42.656 -18.375 1 22.83 10 SER B O 1
ATOM 3852 N N . PRO B 1 11 ? 32.031 41 -19.625 1 26.77 11 PRO B N 1
ATOM 3853 C CA . PRO B 1 11 ? 30.812 41.75 -19.938 1 26.77 11 PRO B CA 1
ATOM 3854 C C . PRO B 1 11 ? 30.078 42.188 -18.672 1 26.77 11 PRO B C 1
ATOM 3856 O O . PRO B 1 11 ? 30.219 41.594 -17.609 1 26.77 11 PRO B O 1
ATOM 3859 N N . ALA B 1 12 ? 29.656 43.438 -18.609 1 26.31 12 ALA B N 1
ATOM 3860 C CA . ALA B 1 12 ? 28.891 44.25 -17.672 1 26.31 12 ALA B CA 1
ATOM 3861 C C . ALA B 1 12 ? 27.672 43.5 -17.141 1 26.31 12 ALA B C 1
ATOM 3863 O O . ALA B 1 12 ? 26.938 42.875 -17.922 1 26.31 12 ALA B O 1
ATOM 3864 N N . LEU B 1 13 ? 27.625 43.188 -15.844 1 24.58 13 LEU B N 1
ATOM 3865 C CA . LEU B 1 13 ? 26.609 42.688 -14.914 1 24.58 13 LEU B CA 1
ATOM 3866 C C . LEU B 1 13 ? 25.281 43.375 -15.133 1 24.58 13 LEU B C 1
ATOM 3868 O O . LEU B 1 13 ? 25.141 44.562 -14.891 1 24.58 13 LEU B O 1
ATOM 3872 N N . GLU B 1 14 ? 24.703 43.188 -16.344 1 26.92 14 GLU B N 1
ATOM 3873 C CA . GLU B 1 14 ? 23.406 43.812 -16.5 1 26.92 14 GLU B CA 1
ATOM 3874 C C . GLU B 1 14 ? 22.672 43.938 -15.164 1 26.92 14 GLU B C 1
ATOM 3876 O O . GLU B 1 14 ? 22.703 43 -14.367 1 26.92 14 GLU B O 1
ATOM 3881 N N . GLU B 1 15 ? 22.484 45.156 -14.664 1 25.73 15 GLU B N 1
ATOM 3882 C CA . GLU B 1 15 ? 21.766 45.594 -13.469 1 25.73 15 GLU B CA 1
ATOM 3883 C C . GLU B 1 15 ? 20.438 44.875 -13.305 1 25.73 15 GLU B C 1
ATOM 3885 O O . GLU B 1 15 ? 19.547 45 -14.148 1 25.73 15 GLU B O 1
ATOM 3890 N N . HIS B 1 16 ? 20.516 43.625 -12.914 1 26.03 16 HIS B N 1
ATOM 3891 C CA . HIS B 1 16 ? 19.281 42.938 -12.555 1 26.03 16 HIS B CA 1
ATOM 3892 C C . HIS B 1 16 ? 18.344 43.844 -11.773 1 26.03 16 HIS B C 1
ATOM 3894 O O . HIS B 1 16 ? 18.75 44.469 -10.789 1 26.03 16 HIS B O 1
ATOM 3900 N N . THR B 1 17 ? 17.516 44.625 -12.508 1 29.3 17 THR B N 1
ATOM 3901 C CA . THR B 1 17 ? 16.453 45.438 -11.922 1 29.3 17 THR B CA 1
ATOM 3902 C C . THR B 1 17 ? 15.898 44.781 -10.664 1 29.3 17 THR B C 1
ATOM 3904 O O . THR B 1 17 ? 15.664 43.594 -10.641 1 29.3 17 THR B O 1
ATOM 3907 N N . SER B 1 18 ? 16.188 45.344 -9.539 1 28.12 18 SER B N 1
ATOM 3908 C CA . SER B 1 18 ? 15.805 45.031 -8.172 1 28.12 18 SER B CA 1
ATOM 3909 C C . SER B 1 18 ? 14.336 44.625 -8.094 1 28.12 18 SER B C 1
ATOM 3911 O O . SER B 1 18 ? 13.461 45.344 -8.609 1 28.12 18 SER B O 1
ATOM 3913 N N . PRO B 1 19 ? 14.047 43.344 -8.164 1 31.19 19 PRO B N 1
ATOM 3914 C CA . PRO B 1 19 ? 12.617 43.031 -8.062 1 31.19 19 PRO B CA 1
ATOM 3915 C C . PRO B 1 19 ? 11.891 44 -7.105 1 31.19 19 PRO B C 1
ATOM 3917 O O . PRO B 1 19 ? 12.508 44.531 -6.191 1 31.19 19 PRO B O 1
ATOM 3920 N N . GLN B 1 20 ? 10.883 44.719 -7.555 1 31.27 20 GLN B N 1
ATOM 3921 C CA . GLN B 1 20 ? 10.023 45.594 -6.766 1 31.27 20 GLN B CA 1
ATOM 3922 C C . GLN B 1 20 ? 9.836 45.062 -5.352 1 31.27 20 GLN B C 1
ATOM 3924 O O . GLN B 1 20 ? 9.75 43.844 -5.148 1 31.27 20 GLN B O 1
ATOM 3929 N N . PRO B 1 21 ? 10.148 45.844 -4.344 1 30.95 21 PRO B N 1
ATOM 3930 C CA . PRO B 1 21 ? 10.031 45.469 -2.93 1 30.95 21 PRO B CA 1
ATOM 3931 C C . PRO B 1 21 ? 8.711 44.781 -2.6 1 30.95 21 PRO B C 1
ATOM 3933 O O . PRO B 1 21 ? 7.672 45.125 -3.17 1 30.95 21 PRO B O 1
ATOM 3936 N N . ALA B 1 22 ? 8.727 43.531 -2.199 1 35.25 22 ALA B N 1
ATOM 3937 C CA . ALA B 1 22 ? 7.688 42.719 -1.58 1 35.25 22 ALA B CA 1
ATOM 3938 C C . ALA B 1 22 ? 6.852 43.531 -0.606 1 35.25 22 ALA B C 1
ATOM 3940 O O . ALA B 1 22 ? 6.227 42.969 0.304 1 35.25 22 ALA B O 1
ATOM 3941 N N . SER B 1 23 ? 6.941 44.812 -0.646 1 33.09 23 SER B N 1
ATOM 3942 C CA . SER B 1 23 ? 6.285 45.625 0.377 1 33.09 23 SER B CA 1
ATOM 3943 C C . SER B 1 23 ? 4.773 45.406 0.354 1 33.09 23 SER B C 1
ATOM 3945 O O . SER B 1 23 ? 4.125 45.438 1.402 1 33.09 23 SER B O 1
ATOM 3947 N N . SER B 1 24 ? 4.16 45.531 -0.875 1 34.66 24 SER B N 1
ATOM 3948 C CA . SER B 1 24 ? 2.709 45.688 -0.891 1 34.66 24 SER B CA 1
ATOM 3949 C C . SER B 1 24 ? 2.006 44.375 -0.612 1 34.66 24 SER B C 1
ATOM 3951 O O . SER B 1 24 ? 0.802 44.344 -0.346 1 34.66 24 SER B O 1
ATOM 3953 N N . VAL B 1 25 ? 2.471 43.281 -0.948 1 38.44 25 VAL B N 1
ATOM 3954 C CA . VAL B 1 25 ? 1.817 42 -0.741 1 38.44 25 VAL B CA 1
ATOM 3955 C C . VAL B 1 25 ? 1.843 41.656 0.743 1 38.44 25 VAL B C 1
ATOM 3957 O O . VAL B 1 25 ? 1.323 40.594 1.144 1 38.44 25 VAL B O 1
ATOM 3960 N N . GLN B 1 26 ? 2.705 42.188 1.546 1 42 26 GLN B N 1
ATOM 3961 C CA . GLN B 1 26 ? 2.781 42.062 2.998 1 42 26 GLN B CA 1
ATOM 3962 C C . GLN B 1 26 ? 1.43 42.375 3.645 1 42 26 GLN B C 1
ATOM 3964 O O . GLN B 1 26 ? 1.148 41.906 4.746 1 42 26 GLN B O 1
ATOM 3969 N N . THR B 1 27 ? 0.667 43.312 3.068 1 47.78 27 THR B N 1
ATOM 3970 C CA . THR B 1 27 ? -0.431 43.938 3.785 1 47.78 27 THR B CA 1
ATOM 3971 C C . THR B 1 27 ? -1.579 42.969 4 1 47.78 27 THR B C 1
ATOM 3973 O O . THR B 1 27 ? -2.188 42.938 5.07 1 47.78 27 THR B O 1
ATOM 3976 N N . ARG B 1 28 ? -2.049 42.281 2.955 1 48.03 28 ARG B N 1
ATOM 3977 C CA . ARG B 1 28 ? -3.271 41.5 3.141 1 48.03 28 ARG B CA 1
ATOM 3978 C C . ARG B 1 28 ? -3.006 40.281 3.977 1 48.03 28 ARG B C 1
ATOM 3980 O O . ARG B 1 28 ? -3.816 39.906 4.832 1 48.03 28 ARG B O 1
ATOM 3987 N N . ASP B 1 29 ? -1.867 39.562 3.648 1 56.03 29 ASP B N 1
ATOM 3988 C CA . ASP B 1 29 ? -1.525 38.375 4.422 1 56.03 29 ASP B CA 1
ATOM 3989 C C . ASP B 1 29 ? -1.303 38.719 5.895 1 56.03 29 ASP B C 1
ATOM 3991 O O . ASP B 1 29 ? -1.652 37.938 6.781 1 56.03 29 ASP B O 1
ATOM 3995 N N . GLN B 1 30 ? -0.723 39.938 6.066 1 56.56 30 GLN B N 1
ATOM 3996 C CA . GLN B 1 30 ? -0.436 40.375 7.426 1 56.56 30 GLN B CA 1
ATOM 3997 C C . GLN B 1 30 ? -1.724 40.594 8.219 1 56.56 30 GLN B C 1
ATOM 3999 O O . GLN B 1 30 ? -1.76 40.375 9.43 1 56.56 30 GLN B O 1
ATOM 4004 N N . LYS B 1 31 ? -2.775 40.875 7.414 1 64.06 31 LYS B N 1
ATOM 4005 C CA . LYS B 1 31 ? -4.023 41.156 8.117 1 64.06 31 LYS B CA 1
ATOM 4006 C C . LYS B 1 31 ? -4.746 39.875 8.492 1 64.06 31 LYS B C 1
ATOM 4008 O O . LYS B 1 31 ? -5.516 39.844 9.453 1 64.06 31 LYS B O 1
ATOM 4013 N N . ILE B 1 32 ? -4.258 38.75 7.926 1 81.25 32 ILE B N 1
ATOM 4014 C CA . ILE B 1 32 ? -5.023 37.531 8.109 1 81.25 32 ILE B CA 1
ATOM 4015 C C . ILE B 1 32 ? -4.207 36.531 8.922 1 81.25 32 ILE B C 1
ATOM 4017 O O . ILE B 1 32 ? -4.762 35.625 9.547 1 81.25 32 ILE B O 1
ATOM 4021 N N . TYR B 1 33 ? -2.963 36.812 9.094 1 88.12 33 TYR B N 1
ATOM 4022 C CA . TYR B 1 33 ? -2.094 35.844 9.766 1 88.12 33 TYR B CA 1
ATOM 4023 C C . TYR B 1 33 ? -2.441 35.75 11.242 1 88.12 33 TYR B C 1
ATOM 4025 O O . TYR B 1 33 ? -2.719 36.75 11.898 1 88.12 33 TYR B O 1
ATOM 4033 N N . CYS B 1 34 ? -2.488 34.594 11.75 1 90.19 34 CYS B N 1
ATOM 4034 C CA . CYS B 1 34 ? -2.76 34.312 13.156 1 90.19 34 CYS B CA 1
ATOM 4035 C C . CYS B 1 34 ? -2.125 33 13.586 1 90.19 34 CYS B C 1
ATOM 4037 O O . CYS B 1 34 ? -1.695 32.219 12.742 1 90.19 34 CYS B O 1
ATOM 4039 N N . ARG B 1 35 ? -1.947 32.844 14.805 1 93.69 35 ARG B N 1
ATOM 4040 C CA . ARG B 1 35 ? -1.51 31.594 15.383 1 93.69 35 ARG B CA 1
ATOM 4041 C C . ARG B 1 35 ? -2.695 30.797 15.93 1 93.69 35 ARG B C 1
ATOM 4043 O O . ARG B 1 35 ? -3.814 31.312 15.992 1 93.69 35 ARG B O 1
ATOM 4050 N N . PRO B 1 36 ? -2.463 29.531 16.25 1 94.25 36 PRO B N 1
ATOM 4051 C CA . PRO B 1 36 ? -3.574 28.766 16.797 1 94.25 36 PRO B CA 1
ATOM 4052 C C . PRO B 1 36 ? -4.309 29.5 17.922 1 94.25 36 PRO B C 1
ATOM 4054 O O . PRO B 1 36 ? -3.678 30.156 18.75 1 94.25 36 PRO B O 1
ATOM 4057 N N . HIS B 1 37 ? -5.578 29.344 17.953 1 89.94 37 HIS B N 1
ATOM 4058 C CA . HIS B 1 37 ? -6.461 30.125 18.812 1 89.94 37 HIS B CA 1
ATOM 4059 C C . HIS B 1 37 ? -6.141 29.891 20.281 1 89.94 37 HIS B C 1
ATOM 4061 O O . HIS B 1 37 ? -6.266 30.812 21.094 1 89.94 37 HIS B O 1
ATOM 4067 N N . PHE B 1 38 ? -5.723 28.781 20.641 1 93.5 38 PHE B N 1
ATOM 4068 C CA . PHE B 1 38 ? -5.559 28.438 22.047 1 93.5 38 PHE B CA 1
ATOM 4069 C C . PHE B 1 38 ? -4.246 29 22.594 1 93.5 38 PHE B C 1
ATOM 4071 O O . PHE B 1 38 ? -3.977 28.906 23.797 1 93.5 38 PHE B O 1
ATOM 4078 N N . LEU B 1 39 ? -3.449 29.547 21.719 1 93.38 39 LEU B N 1
ATOM 4079 C CA . LEU B 1 39 ? -2.24 30.219 22.172 1 93.38 39 LEU B CA 1
ATOM 4080 C C . LEU B 1 39 ? -2.553 31.641 22.625 1 93.38 39 LEU B C 1
ATOM 4082 O O . LEU B 1 39 ? -1.757 32.281 23.344 1 93.38 39 LEU B O 1
ATOM 4086 N N . HIS B 1 40 ? -3.674 32.25 22.234 1 87.75 40 HIS B N 1
ATOM 4087 C CA . HIS B 1 40 ? -4.176 33.531 22.641 1 87.75 40 HIS B CA 1
ATOM 4088 C C . HIS B 1 40 ? -3.152 34.625 22.344 1 87.75 40 HIS B C 1
ATOM 4090 O O . HIS B 1 40 ? -2.881 35.469 23.203 1 87.75 40 HIS B O 1
ATOM 4096 N N . LYS B 1 41 ? -2.568 34.469 21.25 1 84.38 41 LYS B N 1
ATOM 4097 C CA . LYS B 1 41 ? -1.625 35.5 20.844 1 84.38 41 LYS B CA 1
ATOM 4098 C C . LYS B 1 41 ? -2.318 36.594 20.016 1 84.38 41 LYS B C 1
ATOM 4100 O O . LYS B 1 41 ? -3.203 36.281 19.203 1 84.38 41 LYS B O 1
ATOM 4105 N N . THR B 1 42 ? -1.968 37.781 20.312 1 76.75 42 THR B N 1
ATOM 4106 C CA . THR B 1 42 ? -2.531 38.938 19.609 1 76.75 42 THR B CA 1
ATOM 4107 C C . THR B 1 42 ? -1.562 39.438 18.547 1 76.75 42 THR B C 1
ATOM 4109 O O . THR B 1 42 ? -0.384 39.094 18.547 1 76.75 42 THR B O 1
ATOM 4112 N N . TRP B 1 43 ? -2.027 40.25 17.719 1 74.88 43 TRP B N 1
ATOM 4113 C CA . TRP B 1 43 ? -1.221 40.812 16.656 1 74.88 43 TRP B CA 1
ATOM 4114 C C . TRP B 1 43 ? -0.068 41.625 17.219 1 74.88 43 TRP B C 1
ATOM 4116 O O . TRP B 1 43 ? 1.021 41.656 16.641 1 74.88 43 TRP B O 1
ATOM 4126 N N . GLY B 1 44 ? -0.382 42.25 18.266 1 70.94 44 GLY B N 1
ATOM 4127 C CA . GLY B 1 44 ? 0.646 43.062 18.875 1 70.94 44 GLY B CA 1
ATOM 4128 C C . GLY B 1 44 ? 1.857 42.281 19.328 1 70.94 44 GLY B C 1
ATOM 4129 O O . GLY B 1 44 ? 2.965 42.812 19.406 1 70.94 44 GLY B O 1
ATOM 4130 N N . GLU B 1 45 ? 1.646 41.031 19.594 1 77.31 45 GLU B N 1
ATOM 4131 C CA . GLU B 1 45 ? 2.715 40.188 20.109 1 77.31 45 GLU B CA 1
ATOM 4132 C C . GLU B 1 45 ? 3.463 39.5 18.969 1 77.31 45 GLU B C 1
ATOM 4134 O O . GLU B 1 45 ? 4.453 38.781 19.203 1 77.31 45 GLU B O 1
ATOM 4139 N N . MET B 1 46 ? 3.057 39.812 17.828 1 74.5 46 MET B N 1
ATOM 4140 C CA . MET B 1 46 ? 3.553 39.062 16.672 1 74.5 46 MET B CA 1
ATOM 4141 C C . MET B 1 46 ? 5.035 39.344 16.453 1 74.5 46 MET B C 1
ATOM 4143 O O . MET B 1 46 ? 5.801 38.438 16.125 1 74.5 46 MET B O 1
ATOM 4147 N N . PRO B 1 47 ? 5.473 40.594 16.656 1 73.19 47 PRO B N 1
ATOM 4148 C CA . PRO B 1 47 ? 6.898 40.844 16.422 1 73.19 47 PRO B CA 1
ATOM 4149 C C . PRO B 1 47 ? 7.801 40 17.328 1 73.19 47 PRO B C 1
ATOM 4151 O O . PRO B 1 47 ? 8.875 39.562 16.906 1 73.19 47 PRO B O 1
ATOM 4154 N N . ASP B 1 48 ? 7.32 39.688 18.391 1 76.5 48 ASP B N 1
ATOM 4155 C CA . ASP B 1 48 ? 8.117 38.906 19.344 1 76.5 48 ASP B CA 1
ATOM 4156 C C . ASP B 1 48 ? 8.141 37.438 18.984 1 76.5 48 ASP B C 1
ATOM 4158 O O . ASP B 1 48 ? 9.133 36.75 19.219 1 76.5 48 ASP B O 1
ATOM 4162 N N . ILE B 1 49 ? 7.105 37.094 18.344 1 78.75 49 ILE B N 1
ATOM 4163 C CA . ILE B 1 49 ? 6.988 35.656 18.125 1 78.75 49 ILE B CA 1
ATOM 4164 C C . ILE B 1 49 ? 7.523 35.281 16.734 1 78.75 49 ILE B C 1
ATOM 4166 O O . ILE B 1 49 ? 7.668 34.094 16.406 1 78.75 49 ILE B O 1
ATOM 4170 N N . THR B 1 50 ? 7.945 36.344 15.977 1 82.31 50 THR B N 1
ATOM 4171 C CA . THR B 1 50 ? 8.477 36.094 14.641 1 82.31 50 THR B CA 1
ATOM 4172 C C . THR B 1 50 ? 9.984 36.312 14.609 1 82.31 50 THR B C 1
ATOM 4174 O O . THR B 1 50 ? 10.578 36.406 13.539 1 82.31 50 THR B O 1
ATOM 4177 N N . ASP B 1 51 ? 10.586 36.344 15.766 1 85.19 51 ASP B N 1
ATOM 4178 C CA . ASP B 1 51 ? 12.031 36.531 15.836 1 85.19 51 ASP B CA 1
ATOM 4179 C C . ASP B 1 51 ? 12.766 35.219 15.523 1 85.19 51 ASP B C 1
ATOM 4181 O O . ASP B 1 51 ? 12.719 34.281 16.312 1 85.19 51 ASP B O 1
ATOM 4185 N N . HIS B 1 52 ? 13.5 35.25 14.531 1 87.75 52 HIS B N 1
ATOM 4186 C CA . HIS B 1 52 ? 14.164 34.031 14.07 1 87.75 52 HIS B CA 1
ATOM 4187 C C . HIS B 1 52 ? 15.461 33.781 14.828 1 87.75 52 HIS B C 1
ATOM 4189 O O . HIS B 1 52 ? 16.016 32.688 14.773 1 87.75 52 HIS B O 1
ATOM 4195 N N . GLN B 1 53 ? 15.938 34.75 15.484 1 85.69 53 GLN B N 1
ATOM 4196 C CA . GLN B 1 53 ? 17.156 34.562 16.266 1 85.69 53 GLN B CA 1
ATOM 4197 C C . GLN B 1 53 ? 16.859 34 17.656 1 85.69 53 GLN B C 1
ATOM 4199 O O . GLN B 1 53 ? 17.609 33.188 18.172 1 85.69 53 GLN B O 1
ATOM 4204 N N . LEU B 1 54 ? 15.82 34.438 18.188 1 88.06 54 LEU B N 1
ATOM 4205 C CA . LEU B 1 54 ? 15.438 33.969 19.516 1 88.06 54 LEU B CA 1
ATOM 4206 C C . LEU B 1 54 ? 14.609 32.688 19.406 1 88.06 54 LEU B C 1
ATOM 4208 O O . LEU B 1 54 ? 14.773 31.781 20.219 1 88.06 54 LEU B O 1
ATOM 4212 N N . ARG B 1 55 ? 13.688 32.688 18.422 1 93.25 55 ARG B N 1
ATOM 4213 C CA . ARG B 1 55 ? 12.781 31.562 18.203 1 93.25 55 ARG B CA 1
ATOM 4214 C C . ARG B 1 55 ? 12.117 31.141 19.516 1 93.25 55 ARG B C 1
ATOM 4216 O O . ARG B 1 55 ? 12.297 30.016 19.969 1 93.25 55 ARG B O 1
ATOM 4223 N N . PRO B 1 56 ? 11.359 31.953 20.047 1 93.5 56 PRO B N 1
ATOM 4224 C CA . PRO B 1 56 ? 10.711 31.625 21.312 1 93.5 56 PRO B CA 1
ATOM 4225 C C . PRO B 1 56 ? 9.773 30.422 21.188 1 93.5 56 PRO B C 1
ATOM 4227 O O . PRO B 1 56 ? 9.047 30.297 20.203 1 93.5 56 PRO B O 1
ATOM 4230 N N . ILE B 1 57 ? 9.875 29.578 22.172 1 96.06 57 ILE B N 1
ATOM 4231 C CA . ILE B 1 57 ? 8.977 28.422 22.219 1 96.06 57 ILE B CA 1
ATOM 4232 C C . ILE B 1 57 ? 7.641 28.844 22.844 1 96.06 57 ILE B C 1
ATOM 4234 O O . ILE B 1 57 ? 7.598 29.359 23.953 1 96.06 57 ILE B O 1
ATOM 4238 N N . LEU B 1 58 ? 6.586 28.641 22.109 1 95.75 58 LEU B N 1
ATOM 4239 C CA . LEU B 1 58 ? 5.258 29.047 22.547 1 95.75 58 LEU B CA 1
ATOM 4240 C C . LEU B 1 58 ? 4.488 27.875 23.141 1 95.75 58 LEU B C 1
ATOM 4242 O O . LEU B 1 58 ? 4.586 26.75 22.641 1 95.75 58 LEU B O 1
ATOM 4246 N N . VAL B 1 59 ? 3.756 28.078 24.172 1 95.81 59 VAL B N 1
ATOM 4247 C CA . VAL B 1 59 ? 2.867 27.109 24.828 1 95.81 59 VAL B CA 1
ATOM 4248 C C . VAL B 1 59 ? 1.55 27.797 25.188 1 95.81 59 VAL B C 1
ATOM 4250 O O . VAL B 1 59 ? 1.491 29.016 25.312 1 95.81 59 VAL B O 1
ATOM 4253 N N . PRO B 1 60 ? 0.512 27.031 25.312 1 95.25 60 PRO B N 1
ATOM 4254 C CA . PRO B 1 60 ? -0.732 27.641 25.797 1 95.25 60 PRO B CA 1
ATOM 4255 C C . PRO B 1 60 ? -0.605 28.172 27.219 1 95.25 60 PRO B C 1
ATOM 4257 O O . PRO B 1 60 ? 0.201 27.672 28 1 95.25 60 PRO B O 1
ATOM 4260 N N . PRO B 1 61 ? -1.403 29.203 27.453 1 92.75 61 PRO B N 1
ATOM 4261 C CA . PRO B 1 61 ? -1.375 29.719 28.812 1 92.75 61 PRO B CA 1
ATOM 4262 C C . PRO B 1 61 ? -1.791 28.688 29.859 1 92.75 61 PRO B C 1
ATOM 4264 O O . PRO B 1 61 ? -2.678 27.875 29.594 1 92.75 61 PRO B O 1
ATOM 4267 N N . LYS B 1 62 ? -1.284 28.859 31.016 1 88.12 62 LYS B N 1
ATOM 4268 C CA . LYS B 1 62 ? -1.489 27.875 32.094 1 88.12 62 LYS B CA 1
ATOM 4269 C C . LYS B 1 62 ? -2.939 27.891 32.562 1 88.12 62 LYS B C 1
ATOM 4271 O O . LYS B 1 62 ? -3.449 26.859 33.031 1 88.12 62 LYS B O 1
ATOM 4276 N N . ASN B 1 63 ? -3.551 28.969 32.406 1 88.06 63 ASN B N 1
ATOM 4277 C CA . ASN B 1 63 ? -4.902 29.109 32.938 1 88.06 63 ASN B CA 1
ATOM 4278 C C . ASN B 1 63 ? -5.949 28.609 31.969 1 88.06 63 ASN B C 1
ATOM 4280 O O . ASN B 1 63 ? -7.141 28.562 32.281 1 88.06 63 ASN B O 1
ATOM 4284 N N . LYS B 1 64 ? -5.523 28.156 30.844 1 88.38 64 LYS B N 1
ATOM 4285 C CA . LYS B 1 64 ? -6.453 27.656 29.828 1 88.38 64 LYS B CA 1
ATOM 4286 C C . LYS B 1 64 ? -6.062 26.25 29.375 1 88.38 64 LYS B C 1
ATOM 4288 O O . LYS B 1 64 ? -5.293 26.094 28.422 1 88.38 64 LYS B O 1
ATOM 4293 N N . ARG B 1 65 ? -6.664 25.375 29.984 1 88.5 65 ARG B N 1
ATOM 4294 C CA . ARG B 1 65 ? -6.324 23.984 29.719 1 88.5 65 ARG B CA 1
ATOM 4295 C C . ARG B 1 65 ? -7.008 23.484 28.438 1 88.5 65 ARG B C 1
ATOM 4297 O O . ARG B 1 65 ? -8.164 23.828 28.188 1 88.5 65 ARG B O 1
ATOM 4304 N N . LEU B 1 66 ? -6.328 22.734 27.75 1 93.06 66 LEU B N 1
ATOM 4305 C CA . LEU B 1 66 ? -6.879 22.094 26.547 1 93.06 66 LEU B CA 1
ATOM 4306 C C . LEU B 1 66 ? -7.629 20.828 26.906 1 93.06 66 LEU B C 1
ATOM 4308 O O . LEU B 1 66 ? -7.426 20.266 27.984 1 93.06 66 LEU B O 1
ATOM 4312 N N . PRO B 1 67 ? -8.445 20.422 26.016 1 89.12 67 PRO B N 1
ATOM 4313 C CA . PRO B 1 67 ? -9.219 19.203 26.281 1 89.12 67 PRO B CA 1
ATOM 4314 C C . PRO B 1 67 ? -8.336 18.016 26.609 1 89.12 67 PRO B C 1
ATOM 4316 O O . PRO B 1 67 ? -7.277 17.828 26.016 1 89.12 67 PRO B O 1
ATOM 4319 N N . TRP B 1 68 ? -8.703 17.25 27.672 1 89.69 68 TRP B N 1
ATOM 4320 C CA . TRP B 1 68 ? -8.109 15.984 28.078 1 89.69 68 TRP B CA 1
ATOM 4321 C C . TRP B 1 68 ? -6.699 16.188 28.609 1 89.69 68 TRP B C 1
ATOM 4323 O O . TRP B 1 68 ? -5.871 15.281 28.547 1 89.69 68 TRP B O 1
ATOM 4333 N N . GLY B 1 69 ? -6.402 17.344 28.938 1 91.44 69 GLY B N 1
ATOM 4334 C CA . GLY B 1 69 ? -5.07 17.641 29.438 1 91.44 69 GLY B CA 1
ATOM 4335 C C . GLY B 1 69 ? -4.008 17.641 28.359 1 91.44 69 GLY B C 1
ATOM 4336 O O . GLY B 1 69 ? -2.834 17.391 28.625 1 91.44 69 GLY B O 1
ATOM 4337 N N . THR B 1 70 ? -4.414 17.922 27.172 1 96.25 70 THR B N 1
ATOM 4338 C CA . THR B 1 70 ? -3.547 17.922 26 1 96.25 70 THR B CA 1
ATOM 4339 C C . THR B 1 70 ? -2.438 18.953 26.141 1 96.25 70 THR B C 1
ATOM 4341 O O . THR B 1 70 ? -2.688 20.078 26.562 1 96.25 70 THR B O 1
ATOM 4344 N N . GLY B 1 71 ? -1.227 18.5 25.906 1 97.81 71 GLY B N 1
ATOM 4345 C CA . GLY B 1 71 ? -0.112 19.438 25.812 1 97.81 71 GLY B CA 1
ATOM 4346 C C . GLY B 1 71 ? 0.172 19.906 24.406 1 97.81 71 GLY B C 1
ATOM 4347 O O . GLY B 1 71 ? -0.085 19.172 23.438 1 97.81 71 GLY B O 1
ATOM 4348 N N . TYR B 1 72 ? 0.715 21.141 24.312 1 98.38 72 TYR B N 1
ATOM 4349 C CA . TYR B 1 72 ? 1.074 21.688 23 1 98.38 72 TYR B CA 1
ATOM 4350 C C . TYR B 1 72 ? 2.271 22.625 23.109 1 98.38 72 TYR B C 1
ATOM 4352 O O . TYR B 1 72 ? 2.449 23.297 24.125 1 98.38 72 TYR B O 1
ATOM 4360 N N . SER B 1 73 ? 3.053 22.625 22.094 1 98.56 73 SER B N 1
ATOM 4361 C CA . SER B 1 73 ? 4.152 23.578 21.969 1 98.56 73 SER B CA 1
ATOM 4362 C C . SER B 1 73 ? 4.551 23.781 20.516 1 98.56 73 SER B C 1
ATOM 4364 O O . SER B 1 73 ? 4.387 22.875 19.688 1 98.56 73 SER B O 1
ATOM 4366 N N . GLU B 1 74 ? 4.996 24.984 20.172 1 98.06 74 GLU B N 1
ATOM 4367 C CA . GLU B 1 74 ? 5.465 25.25 18.812 1 98.06 74 GLU B CA 1
ATOM 4368 C C . GLU B 1 74 ? 6.613 26.25 18.812 1 98.06 74 GLU B C 1
ATOM 4370 O O . GLU B 1 74 ? 6.82 26.969 19.797 1 98.06 74 GLU B O 1
ATOM 4375 N N . VAL B 1 75 ? 7.352 26.312 17.75 1 97.25 75 VAL B N 1
ATOM 4376 C CA . VAL B 1 75 ? 8.422 27.281 17.562 1 97.25 75 VAL B CA 1
ATOM 4377 C C . VAL B 1 75 ? 8.578 27.594 16.078 1 97.25 75 VAL B C 1
ATOM 4379 O O . VAL B 1 75 ? 8.352 26.734 15.227 1 97.25 75 VAL B O 1
ATOM 4382 N N . ILE B 1 76 ? 8.883 28.781 15.773 1 95.56 76 ILE B N 1
ATOM 4383 C CA . ILE B 1 76 ? 9.023 29.266 14.406 1 95.56 76 ILE B CA 1
ATOM 4384 C C . ILE B 1 76 ? 10.312 28.719 13.797 1 95.56 76 ILE B C 1
ATOM 4386 O O . ILE B 1 76 ? 11.211 28.281 14.523 1 95.56 76 ILE B O 1
ATOM 4390 N N . ASN B 1 77 ? 10.406 28.672 12.508 1 95.25 77 ASN B N 1
ATOM 4391 C CA . ASN B 1 77 ? 11.57 28.188 11.766 1 95.25 77 ASN B CA 1
ATOM 4392 C C . ASN B 1 77 ? 12.781 29.094 11.969 1 95.25 77 ASN B C 1
ATOM 4394 O O . ASN B 1 77 ? 12.672 30.141 12.609 1 95.25 77 ASN B O 1
ATOM 4398 N N . ALA B 1 78 ? 13.938 28.703 11.43 1 92.75 78 ALA B N 1
ATOM 4399 C CA . ALA B 1 78 ? 15.195 29.438 11.586 1 92.75 78 ALA B CA 1
ATOM 4400 C C . ALA B 1 78 ? 15.484 30.297 10.367 1 92.75 78 ALA B C 1
ATOM 4402 O O . ALA B 1 78 ? 16.609 30.312 9.852 1 92.75 78 ALA B O 1
ATOM 4403 N N . GLY B 1 79 ? 14.43 30.891 9.836 1 89.88 79 GLY B N 1
ATOM 4404 C CA . GLY B 1 79 ? 14.633 31.828 8.734 1 89.88 79 GLY B CA 1
ATOM 4405 C C . GLY B 1 79 ? 14.133 31.297 7.402 1 89.88 79 GLY B C 1
ATOM 4406 O O . GLY B 1 79 ? 14.312 31.938 6.367 1 89.88 79 GLY B O 1
ATOM 4407 N N . LYS B 1 80 ? 13.586 30.125 7.387 1 89.12 80 LYS B N 1
ATOM 4408 C CA . LYS B 1 80 ? 13.055 29.531 6.16 1 89.12 80 LYS B CA 1
ATOM 4409 C C . LYS B 1 80 ? 11.914 30.375 5.598 1 89.12 80 LYS B C 1
ATOM 4411 O O . LYS B 1 80 ? 11.805 30.547 4.379 1 89.12 80 LYS B O 1
ATOM 4416 N N . SER B 1 81 ? 11.062 30.844 6.414 1 90.88 81 SER B N 1
ATOM 4417 C CA . SER B 1 81 ? 9.953 31.734 6.082 1 90.88 81 SER B CA 1
ATOM 4418 C C . SER B 1 81 ? 9.812 32.844 7.113 1 90.88 81 SER B C 1
ATOM 4420 O O . SER B 1 81 ? 10.344 32.75 8.219 1 90.88 81 SER B O 1
ATOM 4422 N N . VAL B 1 82 ? 9.102 33.844 6.738 1 88.94 82 VAL B N 1
ATOM 4423 C CA . VAL B 1 82 ? 8.945 35.031 7.609 1 88.94 82 VAL B CA 1
ATOM 4424 C C . VAL B 1 82 ? 8.062 34.656 8.805 1 88.94 82 VAL B C 1
ATOM 4426 O O . VAL B 1 82 ? 8.32 35.094 9.93 1 88.94 82 VAL B O 1
ATOM 4429 N N . PHE B 1 83 ? 7.09 33.875 8.523 1 91.12 83 PHE B N 1
ATOM 4430 C CA . PHE B 1 83 ? 6.133 33.5 9.562 1 91.12 83 PHE B CA 1
ATOM 4431 C C . PHE B 1 83 ? 6.156 32 9.828 1 91.12 83 PHE B C 1
ATOM 4433 O O . PHE B 1 83 ? 6.645 31.234 9 1 91.12 83 PHE B O 1
ATOM 4440 N N . ASN B 1 84 ? 5.734 31.656 11.055 1 94.88 84 ASN B N 1
ATOM 4441 C CA . ASN B 1 84 ? 5.402 30.266 11.289 1 94.88 84 ASN B CA 1
ATOM 4442 C C . ASN B 1 84 ? 4.203 29.812 10.453 1 94.88 84 ASN B C 1
ATOM 4444 O O . ASN B 1 84 ? 3.102 30.344 10.625 1 94.88 84 ASN B O 1
ATOM 4448 N N . GLU B 1 85 ? 4.41 28.891 9.57 1 96.06 85 GLU B N 1
ATOM 4449 C CA . GLU B 1 85 ? 3.365 28.5 8.633 1 96.06 85 GLU B CA 1
ATOM 4450 C C . GLU B 1 85 ? 2.584 27.297 9.156 1 96.06 85 GLU B C 1
ATOM 4452 O O . GLU B 1 85 ? 1.644 26.828 8.508 1 96.06 85 GLU B O 1
ATOM 4457 N N . ASP B 1 86 ? 2.947 26.797 10.312 1 97.56 86 ASP B N 1
ATOM 4458 C CA . ASP B 1 86 ? 2.174 25.734 10.953 1 97.56 86 ASP B CA 1
ATOM 4459 C C . ASP B 1 86 ? 0.882 26.281 11.555 1 97.56 86 ASP B C 1
ATOM 4461 O O . ASP B 1 86 ? 0.829 27.438 11.969 1 97.56 86 ASP B O 1
ATOM 4465 N N . GLN B 1 87 ? -0.064 25.547 11.531 1 98.06 87 GLN B N 1
ATOM 4466 C CA . GLN B 1 87 ? -1.285 25.797 12.281 1 98.06 87 GLN B CA 1
ATOM 4467 C C . GLN B 1 87 ? -1.715 24.578 13.086 1 98.06 87 GLN B C 1
ATOM 4469 O O . GLN B 1 87 ? -1.277 23.453 12.797 1 98.06 87 GLN B O 1
ATOM 4474 N N . ALA B 1 88 ? -2.516 24.781 14.078 1 98.38 88 ALA B N 1
ATOM 4475 C CA . ALA B 1 88 ? -3.01 23.703 14.93 1 98.38 88 ALA B CA 1
ATOM 4476 C C . ALA B 1 88 ? -4.418 24.016 15.438 1 98.38 88 ALA B C 1
ATOM 4478 O O . ALA B 1 88 ? -4.801 25.172 15.562 1 98.38 88 ALA B O 1
ATOM 4479 N N . VAL B 1 89 ? -5.184 22.969 15.648 1 98.31 89 VAL B N 1
ATOM 4480 C CA . VAL B 1 89 ? -6.531 23.094 16.203 1 98.31 89 VAL B CA 1
ATOM 4481 C C . VAL B 1 89 ? -6.762 22.016 17.25 1 98.31 89 VAL B C 1
ATOM 4483 O O . VAL B 1 89 ? -6.285 20.891 17.109 1 98.31 89 VAL B O 1
ATOM 4486 N N . CYS B 1 90 ? -7.285 22.312 18.312 1 97.19 90 CYS B N 1
ATOM 4487 C CA . CYS B 1 90 ? -7.758 21.406 19.359 1 97.19 90 CYS B CA 1
ATOM 4488 C C . CYS B 1 90 ? -9.125 21.844 19.875 1 97.19 90 CYS B C 1
ATOM 4490 O O . CYS B 1 90 ? -9.242 22.891 20.531 1 97.19 90 CYS B O 1
ATOM 4492 N N . THR B 1 91 ? -10.164 21.047 19.531 1 95.19 91 THR B N 1
ATOM 4493 C CA . THR B 1 91 ? -11.516 21.469 19.906 1 95.19 91 THR B CA 1
ATOM 4494 C C . THR B 1 91 ? -12.461 20.281 19.953 1 95.19 91 THR B C 1
ATOM 4496 O O . THR B 1 91 ? -12.078 19.156 19.625 1 95.19 91 THR B O 1
ATOM 4499 N N . SER B 1 92 ? -13.602 20.484 20.516 1 94.38 92 SER B N 1
ATOM 4500 C CA . SER B 1 92 ? -14.68 19.5 20.453 1 94.38 92 SER B CA 1
ATOM 4501 C C . SER B 1 92 ? -15.609 19.781 19.281 1 94.38 92 SER B C 1
ATOM 4503 O O . SER B 1 92 ? -15.758 20.938 18.859 1 94.38 92 SER B O 1
ATOM 4505 N N . ILE B 1 93 ? -16.094 18.766 18.688 1 95.19 93 ILE B N 1
ATOM 4506 C CA . ILE B 1 93 ? -17.062 18.844 17.609 1 95.19 93 ILE B CA 1
ATOM 4507 C C . ILE B 1 93 ? -18.406 18.281 18.078 1 95.19 93 ILE B C 1
ATOM 4509 O O . ILE B 1 93 ? -18.469 17.141 18.531 1 95.19 93 ILE B O 1
ATOM 4513 N N . ILE B 1 94 ? -19.422 19.078 18.016 1 95.5 94 ILE B N 1
ATOM 4514 C CA . ILE B 1 94 ? -20.766 18.625 18.359 1 95.5 94 ILE B CA 1
ATOM 4515 C C . ILE B 1 94 ? -21.531 18.281 17.094 1 95.5 94 ILE B C 1
ATOM 4517 O O . ILE B 1 94 ? -21.75 19.141 16.234 1 95.5 94 ILE B O 1
ATOM 4521 N N . VAL B 1 95 ? -21.859 17.047 17.016 1 95.25 95 VAL B N 1
ATOM 4522 C CA . VAL B 1 95 ? -22.594 16.547 15.852 1 95.25 95 VAL B CA 1
ATOM 4523 C C . VAL B 1 95 ? -24.078 16.453 16.172 1 95.25 95 VAL B C 1
ATOM 4525 O O . VAL B 1 95 ? -24.469 15.836 17.172 1 95.25 95 VAL B O 1
ATOM 4528 N N . LYS B 1 96 ? -24.891 17.125 15.336 1 92.19 96 LYS B N 1
ATOM 4529 C CA . LYS B 1 96 ? -26.328 17.156 15.547 1 92.19 96 LYS B CA 1
ATOM 4530 C C . LYS B 1 96 ? -27.078 16.594 14.344 1 92.19 96 LYS B C 1
ATOM 4532 O O . LYS B 1 96 ? -26.531 16.516 13.25 1 92.19 96 LYS B O 1
ATOM 4537 N N . LYS B 1 97 ? -28.312 16.156 14.719 1 86.62 97 LYS B N 1
ATOM 4538 C CA . LYS B 1 97 ? -29.141 15.68 13.625 1 86.62 97 LYS B CA 1
ATOM 4539 C C . LYS B 1 97 ? -29.547 16.828 12.703 1 86.62 97 LYS B C 1
ATOM 4541 O O . LYS B 1 97 ? -29.906 17.906 13.164 1 86.62 97 LYS B O 1
ATOM 4546 N N . LYS B 1 98 ? -29.266 16.656 11.461 1 72.75 98 LYS B N 1
ATOM 4547 C CA . LYS B 1 98 ? -29.656 17.703 10.5 1 72.75 98 LYS B CA 1
ATOM 4548 C C . LYS B 1 98 ? -31.156 17.953 10.531 1 72.75 98 LYS B C 1
ATOM 4550 O O . LYS B 1 98 ? -31.953 17 10.547 1 72.75 98 LYS B O 1
ATOM 4555 N N . ALA B 1 99 ? -31.641 19.125 11.078 1 58.5 99 ALA B N 1
ATOM 4556 C CA . ALA B 1 99 ? -33.062 19.484 11.141 1 58.5 99 ALA B CA 1
ATOM 4557 C C . ALA B 1 99 ? -33.719 19.281 9.781 1 58.5 99 ALA B C 1
ATOM 4559 O O . ALA B 1 99 ? -33.188 19.703 8.75 1 58.5 99 ALA B O 1
ATOM 4560 N N . GLU B 1 100 ? -34.375 18.156 9.492 1 51 100 GLU B N 1
ATOM 4561 C CA . GLU B 1 100 ? -35.219 18.125 8.312 1 51 100 GLU B CA 1
ATOM 4562 C C . GLU B 1 100 ? -36 19.422 8.164 1 51 100 GLU B C 1
ATOM 4564 O O . GLU B 1 100 ? -36.438 20.016 9.156 1 51 100 GLU B O 1
ATOM 4569 N N . ASN B 1 101 ? -35.719 20.219 7.156 1 42.31 101 ASN B N 1
ATOM 4570 C CA . ASN B 1 101 ? -36.625 21.328 6.84 1 42.31 101 ASN B CA 1
ATOM 4571 C C . ASN B 1 101 ? -38.094 20.953 7.07 1 42.31 101 ASN B C 1
ATOM 4573 O O . ASN B 1 101 ? -38.812 20.688 6.121 1 42.31 101 ASN B O 1
ATOM 4577 N N . GLU B 1 102 ? -38.562 19.969 7.762 1 37.88 102 GLU B N 1
ATOM 4578 C CA . GLU B 1 102 ? -40.031 19.953 7.777 1 37.88 102 GLU B CA 1
ATOM 4579 C C . GLU B 1 102 ? -40.594 21.266 8.305 1 37.88 102 GLU B C 1
ATOM 4581 O O . GLU B 1 102 ? -40.25 21.719 9.398 1 37.88 102 GLU B O 1
ATOM 4586 N N . GLU B 1 103 ? -41.062 22.125 7.406 1 36.28 103 GLU B N 1
ATOM 4587 C CA . GLU B 1 103 ? -42.031 23.188 7.641 1 36.28 103 GLU B CA 1
ATOM 4588 C C . GLU B 1 103 ? -43.094 22.734 8.648 1 36.28 103 GLU B C 1
ATOM 4590 O O . GLU B 1 103 ? -44.125 23.359 8.789 1 36.28 103 GLU B O 1
ATOM 4595 N N . GLU B 1 104 ? -43.344 21.422 8.914 1 35.91 104 GLU B N 1
ATOM 4596 C CA . GLU B 1 104 ? -44.656 21.281 9.531 1 35.91 104 GLU B CA 1
ATOM 4597 C C . GLU B 1 104 ? -44.781 22.219 10.734 1 35.91 104 GLU B C 1
ATOM 4599 O O . GLU B 1 104 ? -43.781 22.656 11.312 1 35.91 104 GLU B O 1
ATOM 4604 N N . TRP B 1 105 ? -46.188 22.469 11.102 1 35.38 105 TRP B N 1
ATOM 4605 C CA . TRP B 1 105 ? -47 23.281 12.008 1 35.38 105 TRP B CA 1
ATOM 4606 C C . TRP B 1 105 ? -46.5 23.125 13.445 1 35.38 105 TRP B C 1
ATOM 4608 O O . TRP B 1 105 ? -46 22.062 13.836 1 35.38 105 TRP B O 1
ATOM 4618 N N . PRO B 1 106 ? -46.531 24.266 14.195 1 37.53 106 PRO B N 1
ATOM 4619 C CA . PRO B 1 106 ? -46.25 24.531 15.602 1 37.53 106 PRO B CA 1
ATOM 4620 C C . PRO B 1 106 ? -46.875 23.484 16.531 1 37.53 106 PRO B C 1
ATOM 4622 O O . PRO B 1 106 ? -46.875 23.688 17.75 1 37.53 106 PRO B O 1
ATOM 4625 N N . HIS B 1 107 ? -47.875 22.609 16 1 32.22 107 HIS B N 1
ATOM 4626 C CA . HIS B 1 107 ? -48.75 22.188 17.094 1 32.22 107 HIS B CA 1
ATOM 4627 C C . HIS B 1 107 ? -47.969 21.469 18.188 1 32.22 107 HIS B C 1
ATOM 4629 O O . HIS B 1 107 ? -48.156 21.719 19.375 1 32.22 107 HIS B O 1
ATOM 4635 N N . SER B 1 108 ? -47.906 20.031 18.062 1 33.56 108 SER B N 1
ATOM 4636 C CA . SER B 1 108 ? -48 19.25 19.297 1 33.56 108 SER B CA 1
ATOM 4637 C C . SER B 1 108 ? -46.75 19.438 20.156 1 33.56 108 SER B C 1
ATOM 4639 O O . SER B 1 108 ? -45.625 19.484 19.641 1 33.56 108 SER B O 1
ATOM 4641 N N . SER B 1 109 ? -46.875 19.906 21.469 1 34.28 109 SER B N 1
ATOM 4642 C CA . SER B 1 109 ? -46.188 20.141 22.734 1 34.28 109 SER B CA 1
ATOM 4643 C C . SER B 1 109 ? -45.156 19.047 23.016 1 34.28 109 SER B C 1
ATOM 4645 O O . SER B 1 109 ? -44.25 19.234 23.844 1 34.28 109 SER B O 1
ATOM 4647 N N . LEU B 1 110 ? -45.594 17.781 22.953 1 32.91 110 LEU B N 1
ATOM 4648 C CA . LEU B 1 110 ? -45.125 16.812 23.938 1 32.91 110 LEU B CA 1
ATOM 4649 C C . LEU B 1 110 ? -43.688 16.438 23.703 1 32.91 110 LEU B C 1
ATOM 4651 O O . LEU B 1 110 ? -42.938 16.156 24.656 1 32.91 110 LEU B O 1
ATOM 4655 N N . SER B 1 111 ? -43.312 15.82 22.562 1 35.09 111 SER B N 1
ATOM 4656 C CA . SER B 1 111 ? -42.125 15.008 22.812 1 35.09 111 SER B CA 1
ATOM 4657 C C . SER B 1 111 ? -40.875 15.883 22.969 1 35.09 111 SER B C 1
ATOM 4659 O O . SER B 1 111 ? -40.375 16.453 21.984 1 35.09 111 SER B O 1
ATOM 4661 N N . PHE B 1 112 ? -40.75 16.734 23.938 1 31.25 112 PHE B N 1
ATOM 4662 C CA . PHE B 1 112 ? -39.531 17.172 24.594 1 31.25 112 PHE B CA 1
ATOM 4663 C C . PHE B 1 112 ? -38.5 16.047 24.656 1 31.25 112 PHE B C 1
ATOM 4665 O O . PHE B 1 112 ? -38.375 15.367 25.672 1 31.25 112 PHE B O 1
ATOM 4672 N N . ARG B 1 113 ? -38.531 15.008 23.891 1 38.47 113 ARG B N 1
ATOM 4673 C CA . ARG B 1 113 ? -37.312 14.219 24.016 1 38.47 113 ARG B CA 1
ATOM 4674 C C . ARG B 1 113 ? -36.094 15.125 24.25 1 38.47 113 ARG B C 1
ATOM 4676 O O . ARG B 1 113 ? -35.969 16.172 23.594 1 38.47 113 ARG B O 1
ATOM 4683 N N . SER B 1 114 ? -35.438 15.125 25.469 1 39.78 114 SER B N 1
ATOM 4684 C CA . SER B 1 114 ? -34.312 15.891 26 1 39.78 114 SER B CA 1
ATOM 4685 C C . SER B 1 114 ? -33.375 16.312 24.906 1 39.78 114 SER B C 1
ATOM 4687 O O . SER B 1 114 ? -32.938 15.484 24.094 1 39.78 114 SER B O 1
ATOM 4689 N N . GLN B 1 115 ? -33.375 17.406 24.375 1 43.59 115 GLN B N 1
ATOM 4690 C CA . GLN B 1 115 ? -32.438 18.094 23.516 1 43.59 115 GLN B CA 1
ATOM 4691 C C . GLN B 1 115 ? -31.031 17.5 23.672 1 43.59 115 GLN B C 1
ATOM 4693 O O . GLN B 1 115 ? -30.234 17.516 22.719 1 43.59 115 GLN B O 1
ATOM 4698 N N . GLN B 1 116 ? -30.656 17.266 24.984 1 47.66 116 GLN B N 1
ATOM 4699 C CA . GLN B 1 116 ? -29.344 16.734 25.359 1 47.66 116 GLN B CA 1
ATOM 4700 C C . GLN B 1 116 ? -29.094 15.391 24.672 1 47.66 116 GLN B C 1
ATOM 4702 O O . GLN B 1 116 ? -27.938 15.07 24.344 1 47.66 116 GLN B O 1
ATOM 4707 N N . ASP B 1 117 ? -30.188 14.609 24.359 1 54.06 117 ASP B N 1
ATOM 4708 C CA . ASP B 1 117 ? -30.094 13.227 23.906 1 54.06 117 ASP B CA 1
ATOM 4709 C C . ASP B 1 117 ? -29.781 13.172 22.406 1 54.06 117 ASP B C 1
ATOM 4711 O O . ASP B 1 117 ? -29.5 12.102 21.859 1 54.06 117 ASP B O 1
ATOM 4715 N N . GLN B 1 118 ? -29.547 14.352 21.766 1 68.56 118 GLN B N 1
ATOM 4716 C CA . GLN B 1 118 ? -29.5 14.352 20.312 1 68.56 118 GLN B CA 1
ATOM 4717 C C . GLN B 1 118 ? -28.156 14.867 19.812 1 68.56 118 GLN B C 1
ATOM 4719 O O . GLN B 1 118 ? -28.047 15.32 18.672 1 68.56 118 GLN B O 1
ATOM 4724 N N . GLU B 1 119 ? -27.234 14.93 20.656 1 88.12 119 GLU B N 1
ATOM 4725 C CA . GLU B 1 119 ? -25.938 15.414 20.188 1 88.12 119 GLU B CA 1
ATOM 4726 C C . GLU B 1 119 ? -24.828 14.406 20.469 1 88.12 119 GLU B C 1
ATOM 4728 O O . GLU B 1 119 ? -24.875 13.703 21.484 1 88.12 119 GLU B O 1
ATOM 4733 N N . ILE B 1 120 ? -24.047 14.234 19.547 1 91.94 120 ILE B N 1
ATOM 4734 C CA . ILE B 1 120 ? -22.844 13.414 19.719 1 91.94 120 ILE B CA 1
ATOM 4735 C C . ILE B 1 120 ? -21.625 14.305 19.828 1 91.94 120 ILE B C 1
ATOM 4737 O O . ILE B 1 120 ? -21.328 15.078 18.906 1 91.94 120 ILE B O 1
ATOM 4741 N N . LYS B 1 121 ? -20.953 14.219 20.922 1 92.62 121 LYS B N 1
ATOM 4742 C CA . LYS B 1 121 ? -19.75 15.016 21.125 1 92.62 121 LYS B CA 1
ATOM 4743 C C . LYS B 1 121 ? -18.5 14.25 20.719 1 92.62 121 LYS B C 1
ATOM 4745 O O . LYS B 1 121 ? -18.297 13.102 21.125 1 92.62 121 LYS B O 1
ATOM 4750 N N . CYS B 1 122 ? -17.688 14.82 19.875 1 94.5 122 CYS B N 1
ATOM 4751 C CA . CYS B 1 122 ? -16.406 14.305 19.438 1 94.5 122 CYS B CA 1
ATOM 4752 C C . CYS B 1 122 ? -15.281 15.281 19.781 1 94.5 122 CYS B C 1
ATOM 4754 O O . CYS B 1 122 ? -15.539 16.438 20.109 1 94.5 122 CYS B O 1
ATOM 4756 N N . TYR B 1 123 ? -14.117 14.742 19.844 1 96.06 123 TYR B N 1
ATOM 4757 C CA . TYR B 1 123 ? -12.953 15.602 20.047 1 96.06 123 TYR B CA 1
ATOM 4758 C C . TYR B 1 123 ? -12.023 15.555 18.844 1 96.06 123 TYR B C 1
ATOM 4760 O O . TYR B 1 123 ? -11.922 14.531 18.172 1 96.06 123 TYR B O 1
ATOM 4768 N N . TYR B 1 124 ? -11.422 16.672 18.594 1 97.44 124 TYR B N 1
ATOM 4769 C CA . TYR B 1 124 ? -10.711 16.891 17.328 1 97.44 124 TYR B CA 1
ATOM 4770 C C . TYR B 1 124 ? -9.367 17.578 17.578 1 97.44 124 TYR B C 1
ATOM 4772 O O . TYR B 1 124 ? -9.312 18.609 18.25 1 97.44 124 TYR B O 1
ATOM 4780 N N . TRP B 1 125 ? -8.258 16.969 17.156 1 98.5 125 TRP B N 1
ATOM 4781 C CA . TRP B 1 125 ? -6.922 17.562 17.109 1 98.5 125 TRP B CA 1
ATOM 4782 C C . TRP B 1 125 ? -6.41 17.625 15.672 1 98.5 125 TRP B C 1
ATOM 4784 O O . TRP B 1 125 ? -6.609 16.688 14.898 1 98.5 125 TRP B O 1
ATOM 4794 N N . ALA B 1 126 ? -5.746 18.688 15.281 1 98.81 126 ALA B N 1
ATOM 4795 C CA . ALA B 1 126 ? -5.23 18.781 13.922 1 98.81 126 ALA B CA 1
ATOM 4796 C C . ALA B 1 126 ? -3.936 19.594 13.883 1 98.81 126 ALA B C 1
ATOM 4798 O O . ALA B 1 126 ? -3.779 20.562 14.633 1 98.81 126 ALA B O 1
ATOM 4799 N N . LEU B 1 127 ? -3.035 19.188 13.109 1 98.88 127 LEU B N 1
ATOM 4800 C CA . LEU B 1 127 ? -1.821 19.922 12.75 1 98.88 127 LEU B CA 1
ATOM 4801 C C . LEU B 1 127 ? -1.76 20.172 11.25 1 98.88 127 LEU B C 1
ATOM 4803 O O . LEU B 1 127 ? -2.037 19.266 10.453 1 98.88 127 LEU B O 1
ATOM 4807 N N . PHE B 1 128 ? -1.455 21.391 10.883 1 98.88 128 PHE B N 1
ATOM 4808 C CA . PHE B 1 128 ? -1.297 21.781 9.492 1 98.88 128 PHE B CA 1
ATOM 4809 C C . PHE B 1 128 ? 0.077 22.406 9.258 1 98.88 128 PHE B C 1
ATOM 4811 O O . PHE B 1 128 ? 0.42 23.422 9.867 1 98.88 128 PHE B O 1
ATOM 4818 N N . ASP B 1 129 ? 0.864 21.781 8.453 1 98.5 129 ASP B N 1
ATOM 4819 C CA . ASP B 1 129 ? 2.166 22.312 8.062 1 98.5 129 ASP B CA 1
ATOM 4820 C C . ASP B 1 129 ? 2.086 23.031 6.719 1 98.5 129 ASP B C 1
ATOM 4822 O O . ASP B 1 129 ? 2.076 22.391 5.668 1 98.5 129 ASP B O 1
ATOM 4826 N N . GLY B 1 130 ? 2.131 24.344 6.777 1 97.81 130 GLY B N 1
ATOM 4827 C CA . GLY B 1 130 ? 1.993 25.141 5.57 1 97.81 130 GLY B CA 1
ATOM 4828 C C . GLY B 1 130 ? 3.283 25.266 4.781 1 97.81 130 GLY B C 1
ATOM 4829 O O . GLY B 1 130 ? 4.375 25.25 5.355 1 97.81 130 GLY B O 1
ATOM 4830 N N . HIS B 1 131 ? 3.166 25.438 3.494 1 96.25 131 HIS B N 1
ATOM 4831 C CA . HIS B 1 131 ? 4.285 25.719 2.6 1 96.25 131 HIS B CA 1
ATOM 4832 C C . HIS B 1 131 ? 3.865 26.641 1.461 1 96.25 131 HIS B C 1
ATOM 4834 O O . HIS B 1 131 ? 2.73 26.578 0.986 1 96.25 131 HIS B O 1
ATOM 4840 N N . GLY B 1 132 ? 4.75 27.438 1.041 1 93.5 132 GLY B N 1
ATOM 4841 C CA . GLY B 1 132 ? 4.418 28.438 0.029 1 93.5 132 GLY B CA 1
ATOM 4842 C C . GLY B 1 132 ? 3.471 29.5 0.532 1 93.5 132 GLY B C 1
ATOM 4843 O O . GLY B 1 132 ? 2.67 30.047 -0.234 1 93.5 132 GLY B O 1
ATOM 4844 N N . GLY B 1 133 ? 3.5 29.75 1.835 1 92.38 133 GLY B N 1
ATOM 4845 C CA . GLY B 1 133 ? 2.598 30.688 2.484 1 92.38 133 GLY B CA 1
ATOM 4846 C C . GLY B 1 133 ? 1.803 30.062 3.615 1 92.38 133 GLY B C 1
ATOM 4847 O O . GLY B 1 133 ? 1.73 28.828 3.727 1 92.38 133 GLY B O 1
ATOM 4848 N N . SER B 1 134 ? 1.168 30.875 4.414 1 93.19 134 SER B N 1
ATOM 4849 C CA . SER B 1 134 ? 0.466 30.391 5.598 1 93.19 134 SER B CA 1
ATOM 4850 C C . SER B 1 134 ? -1.033 30.266 5.34 1 93.19 134 SER B C 1
ATOM 4852 O O . SER B 1 134 ? -1.763 29.688 6.148 1 93.19 134 SER B O 1
ATOM 4854 N N . ILE B 1 135 ? -1.486 30.703 4.234 1 94.25 135 ILE B N 1
ATOM 4855 C CA . ILE B 1 135 ? -2.914 30.875 3.992 1 94.25 135 ILE B CA 1
ATOM 4856 C C . ILE B 1 135 ? -3.605 29.516 3.945 1 94.25 135 ILE B C 1
ATOM 4858 O O . ILE B 1 135 ? -4.68 29.344 4.523 1 94.25 135 ILE B O 1
ATOM 4862 N N . ALA B 1 136 ? -3.053 28.594 3.205 1 97.69 136 ALA B N 1
ATOM 4863 C CA . ALA B 1 136 ? -3.674 27.266 3.111 1 97.69 136 ALA B CA 1
ATOM 4864 C C . ALA B 1 136 ? -3.863 26.656 4.496 1 97.69 136 ALA B C 1
ATOM 4866 O O . ALA B 1 136 ? -4.93 26.109 4.801 1 97.69 136 ALA B O 1
ATOM 4867 N N . ALA B 1 137 ? -2.857 26.719 5.305 1 98.12 137 ALA B N 1
ATOM 4868 C CA . ALA B 1 137 ? -2.92 26.156 6.656 1 98.12 137 ALA B CA 1
ATOM 4869 C C . ALA B 1 137 ? -3.961 26.891 7.5 1 98.12 137 ALA B C 1
ATOM 4871 O O . ALA B 1 137 ? -4.695 26.266 8.266 1 98.12 137 ALA B O 1
ATOM 4872 N N . ILE B 1 138 ? -3.984 28.188 7.395 1 96.69 138 ILE B N 1
ATOM 4873 C CA . ILE B 1 138 ? -4.957 28.984 8.133 1 96.69 138 ILE B CA 1
ATOM 4874 C C . ILE B 1 138 ? -6.371 28.609 7.711 1 96.69 138 ILE B C 1
ATOM 4876 O O . ILE B 1 138 ? -7.238 28.375 8.555 1 96.69 138 ILE B O 1
ATOM 4880 N N . GLN B 1 139 ? -6.602 28.516 6.418 1 97.69 139 GLN B N 1
ATOM 4881 C CA . GLN B 1 139 ? -7.918 28.125 5.922 1 97.69 139 GLN B CA 1
ATOM 4882 C C . GLN B 1 139 ? -8.297 26.719 6.387 1 97.69 139 GLN B C 1
ATOM 4884 O O . GLN B 1 139 ? -9.445 26.484 6.773 1 97.69 139 GLN B O 1
ATOM 4889 N N . ALA B 1 140 ? -7.367 25.828 6.297 1 98.69 140 ALA B N 1
ATOM 4890 C CA . ALA B 1 140 ? -7.629 24.469 6.766 1 98.69 140 ALA B CA 1
ATOM 4891 C C . ALA B 1 140 ? -8 24.453 8.242 1 98.69 140 ALA B C 1
ATOM 4893 O O . ALA B 1 140 ? -8.922 23.75 8.656 1 98.69 140 ALA B O 1
ATOM 4894 N N . SER B 1 141 ? -7.289 25.203 9.055 1 98.25 141 SER B N 1
ATOM 4895 C CA . SER B 1 141 ? -7.543 25.281 10.492 1 98.25 141 SER B CA 1
ATOM 4896 C C . SER B 1 141 ? -8.93 25.844 10.781 1 98.25 141 SER B C 1
ATOM 4898 O O . SER B 1 141 ? -9.555 25.469 11.773 1 98.25 141 SER B O 1
ATOM 4900 N N . LYS B 1 142 ? -9.445 26.625 9.914 1 97.19 142 LYS B N 1
ATOM 4901 C CA . LYS B 1 142 ? -10.734 27.281 10.125 1 97.19 142 LYS B CA 1
ATOM 4902 C C . LYS B 1 142 ? -11.875 26.422 9.578 1 97.19 142 LYS B C 1
ATOM 4904 O O . LYS B 1 142 ? -13 26.5 10.07 1 97.19 142 LYS B O 1
ATOM 4909 N N . HIS B 1 143 ? -11.555 25.578 8.602 1 98.25 143 HIS B N 1
ATOM 4910 C CA . HIS B 1 143 ? -12.688 25.047 7.852 1 98.25 143 HIS B CA 1
ATOM 4911 C C . HIS B 1 143 ? -12.742 23.516 7.953 1 98.25 143 HIS B C 1
ATOM 4913 O O . HIS B 1 143 ? -13.82 22.922 7.84 1 98.25 143 HIS B O 1
ATOM 4919 N N . LEU B 1 144 ? -11.664 22.828 8.102 1 98.75 144 LEU B N 1
ATOM 4920 C CA . LEU B 1 144 ? -11.656 21.375 7.973 1 98.75 144 LEU B CA 1
ATOM 4921 C C . LEU B 1 144 ? -12.555 20.734 9.023 1 98.75 144 LEU B C 1
ATOM 4923 O O . LEU B 1 144 ? -13.305 19.797 8.719 1 98.75 144 LEU B O 1
ATOM 4927 N N . HIS B 1 145 ? -12.523 21.188 10.312 1 98.25 145 HIS B N 1
ATOM 4928 C CA . HIS B 1 145 ? -13.367 20.609 11.344 1 98.25 145 HIS B CA 1
ATOM 4929 C C . HIS B 1 145 ? -14.844 20.812 11.031 1 98.25 145 HIS B C 1
ATOM 4931 O O . HIS B 1 145 ? -15.68 19.984 11.383 1 98.25 145 HIS B O 1
ATOM 4937 N N . HIS B 1 146 ? -15.188 21.906 10.328 1 98.25 146 HIS B N 1
ATOM 4938 C CA . HIS B 1 146 ? -16.562 22.125 9.898 1 98.25 146 HIS B CA 1
ATOM 4939 C C . HIS B 1 146 ? -16.953 21.141 8.797 1 98.25 146 HIS B C 1
ATOM 4941 O O . HIS B 1 146 ? -18.078 20.625 8.789 1 98.25 146 HIS B O 1
ATOM 4947 N N . CYS B 1 147 ? -16.031 20.953 7.871 1 98.62 147 CYS B N 1
ATOM 4948 C CA . CYS B 1 147 ? -16.297 19.969 6.824 1 98.62 147 CYS B CA 1
ATOM 4949 C C . CYS B 1 147 ? -16.516 18.594 7.418 1 98.62 147 CYS B C 1
ATOM 4951 O O . CYS B 1 147 ? -17.406 17.859 6.977 1 98.62 147 CYS B O 1
ATOM 4953 N N . ILE B 1 148 ? -15.727 18.219 8.398 1 98.75 148 ILE B N 1
ATOM 4954 C CA . ILE B 1 148 ? -15.859 16.922 9.062 1 98.75 148 ILE B CA 1
ATOM 4955 C C . ILE B 1 148 ? -17.219 16.844 9.766 1 98.75 148 ILE B C 1
ATOM 4957 O O . ILE B 1 148 ? -17.922 15.836 9.633 1 98.75 148 ILE B O 1
ATOM 4961 N N . ARG B 1 149 ? -17.578 17.859 10.5 1 98.19 149 ARG B N 1
ATOM 4962 C CA . ARG B 1 149 ? -18.859 17.906 11.188 1 98.19 149 ARG B CA 1
ATOM 4963 C C . ARG B 1 149 ? -20.016 17.703 10.211 1 98.19 149 ARG B C 1
ATOM 4965 O O . ARG B 1 149 ? -20.922 16.922 10.477 1 98.19 149 ARG B O 1
ATOM 4972 N N . GLU B 1 150 ? -19.938 18.406 9.109 1 97.69 150 GLU B N 1
ATOM 4973 C CA . GLU B 1 150 ? -21 18.297 8.109 1 97.69 150 GLU B CA 1
ATOM 4974 C C . GLU B 1 150 ? -21.141 16.875 7.59 1 97.69 150 GLU B C 1
ATOM 4976 O O . GLU B 1 150 ? -22.25 16.375 7.43 1 97.69 150 GLU B O 1
ATOM 4981 N N . GLN B 1 151 ? -20.031 16.234 7.316 1 97.62 151 GLN B N 1
ATOM 4982 C CA . GLN B 1 151 ? -20.062 14.852 6.828 1 97.62 151 GLN B CA 1
ATOM 4983 C C . GLN B 1 151 ? -20.609 13.906 7.898 1 97.62 151 GLN B C 1
ATOM 4985 O O . GLN B 1 151 ? -21.375 12.992 7.59 1 97.62 151 GLN B O 1
ATOM 4990 N N . LEU B 1 152 ? -20.219 14.109 9.141 1 97.56 152 LEU B N 1
ATOM 4991 C CA . LEU B 1 152 ? -20.688 13.266 10.234 1 97.56 152 LEU B CA 1
ATOM 4992 C C . LEU B 1 152 ? -22.188 13.469 10.477 1 97.56 152 LEU B C 1
ATOM 4994 O O . LEU B 1 152 ? -22.906 12.523 10.812 1 97.56 152 LEU B O 1
ATOM 4998 N N . GLU B 1 153 ? -22.625 14.688 10.352 1 96.75 153 GLU B N 1
ATOM 4999 C CA . GLU B 1 153 ? -24.047 14.992 10.539 1 96.75 153 GLU B CA 1
ATOM 5000 C C . GLU B 1 153 ? -24.906 14.266 9.516 1 96.75 153 GLU B C 1
ATOM 5002 O O . GLU B 1 153 ? -26.031 13.867 9.812 1 96.75 153 GLU B O 1
ATOM 5007 N N . GLU B 1 154 ? -24.375 14.094 8.352 1 94.56 154 GLU B N 1
ATOM 5008 C CA . GLU B 1 154 ? -25.094 13.367 7.316 1 94.56 154 GLU B CA 1
ATOM 5009 C C . GLU B 1 154 ? -25.375 11.93 7.738 1 94.56 154 GLU B C 1
ATOM 5011 O O . GLU B 1 154 ? -26.391 11.344 7.355 1 94.56 154 GLU B O 1
ATOM 5016 N N . ILE B 1 155 ? -24.5 11.383 8.523 1 94.75 155 ILE B N 1
ATOM 5017 C CA . ILE B 1 155 ? -24.656 9.992 8.938 1 94.75 155 ILE B CA 1
ATOM 5018 C C . ILE B 1 155 ? -24.938 9.93 10.438 1 94.75 155 ILE B C 1
ATOM 5020 O O . ILE B 1 155 ? -24.562 8.969 11.109 1 94.75 155 ILE B O 1
ATOM 5024 N N . TYR B 1 156 ? -25.516 10.914 10.961 1 94.44 156 TYR B N 1
ATOM 5025 C CA . TYR B 1 156 ? -25.766 11.078 12.391 1 94.44 156 TYR B CA 1
ATOM 5026 C C . TYR B 1 156 ? -26.516 9.875 12.953 1 94.44 156 TYR B C 1
ATOM 5028 O O . TYR B 1 156 ? -26.156 9.344 14.008 1 94.44 156 TYR B O 1
ATOM 5036 N N . GLU B 1 157 ? -27.562 9.422 12.273 1 90.69 157 GLU B N 1
ATOM 5037 C CA . GLU B 1 157 ? -28.406 8.344 12.758 1 90.69 157 GLU B CA 1
ATOM 5038 C C . GLU B 1 157 ? -27.625 7.039 12.875 1 90.69 157 GLU B C 1
ATOM 5040 O O . GLU B 1 157 ? -27.891 6.227 13.766 1 90.69 157 GLU B O 1
ATOM 5045 N N . ILE B 1 158 ? -26.703 6.91 12 1 92.38 158 ILE B N 1
ATOM 5046 C CA . ILE B 1 158 ? -25.922 5.688 11.984 1 92.38 158 ILE B CA 1
ATOM 5047 C C . ILE B 1 158 ? -24.891 5.723 13.109 1 92.38 158 ILE B C 1
ATOM 5049 O O . ILE B 1 158 ? -24.734 4.75 13.852 1 92.38 158 ILE B O 1
ATOM 5053 N N . ILE B 1 159 ? -24.25 6.816 13.266 1 92.25 159 ILE B N 1
ATOM 5054 C CA . ILE B 1 159 ? -23.203 6.949 14.273 1 92.25 159 ILE B CA 1
ATOM 5055 C C . ILE B 1 159 ? -23.828 6.969 15.672 1 92.25 159 ILE B C 1
ATOM 5057 O O . ILE B 1 159 ? -23.203 6.555 16.641 1 92.25 159 ILE B O 1
ATOM 5061 N N . GLY B 1 160 ? -25.062 7.484 15.766 1 89.44 160 GLY B N 1
ATOM 5062 C CA . GLY B 1 160 ? -25.75 7.555 17.047 1 89.44 160 GLY B CA 1
ATOM 5063 C C . GLY B 1 160 ? -26.438 6.258 17.438 1 89.44 160 GLY B C 1
ATOM 5064 O O . GLY B 1 160 ? -26.922 6.117 18.547 1 89.44 160 GLY B O 1
ATOM 5065 N N . GLY B 1 161 ? -26.484 5.363 16.484 1 85.19 161 GLY B N 1
ATOM 5066 C CA . GLY B 1 161 ? -27.125 4.086 16.734 1 85.19 161 GLY B CA 1
ATOM 5067 C C . GLY B 1 161 ? -26.188 3.035 17.281 1 85.19 161 GLY B C 1
ATOM 5068 O O . GLY B 1 161 ? -25.078 3.359 17.734 1 85.19 161 GLY B O 1
ATOM 5069 N N . PRO B 1 162 ? -26.766 1.844 17.328 1 85.31 162 PRO B N 1
ATOM 5070 C CA . PRO B 1 162 ? -25.922 0.753 17.828 1 85.31 162 PRO B CA 1
ATOM 5071 C C . PRO B 1 162 ? -24.703 0.494 16.922 1 85.31 162 PRO B C 1
ATOM 5073 O O . PRO B 1 162 ? -24.844 0.443 15.703 1 85.31 162 PRO B O 1
ATOM 5076 N N . LEU B 1 163 ? -23.609 0.224 17.5 1 82.44 163 LEU B N 1
ATOM 5077 C CA . LEU B 1 163 ? -22.344 0.132 16.781 1 82.44 163 LEU B CA 1
ATOM 5078 C C . LEU B 1 163 ? -22.219 -1.202 16.047 1 82.44 163 LEU B C 1
ATOM 5080 O O . LEU B 1 163 ? -21.453 -1.327 15.094 1 82.44 163 LEU B O 1
ATOM 5084 N N . ASN B 1 164 ? -22.969 -2.17 16.359 1 84.06 164 ASN B N 1
ATOM 5085 C CA . ASN B 1 164 ? -22.828 -3.514 15.82 1 84.06 164 ASN B CA 1
ATOM 5086 C C . ASN B 1 164 ? -23.781 -3.75 14.648 1 84.06 164 ASN B C 1
ATOM 5088 O O . ASN B 1 164 ? -23.781 -4.832 14.055 1 84.06 164 ASN B O 1
ATOM 5092 N N . VAL B 1 165 ? -24.484 -2.74 14.328 1 85.56 165 VAL B N 1
ATOM 5093 C CA . VAL B 1 165 ? -25.438 -2.881 13.227 1 85.56 165 VAL B CA 1
ATOM 5094 C C . VAL B 1 165 ? -24.828 -2.336 11.938 1 85.56 165 VAL B C 1
ATOM 5096 O O . VAL B 1 165 ? -24.281 -1.229 11.922 1 85.56 165 VAL B O 1
ATOM 5099 N N . PRO B 1 166 ? -24.875 -3.148 10.922 1 90.19 166 PRO B N 1
ATOM 5100 C CA . PRO B 1 166 ? -24.391 -2.635 9.641 1 90.19 166 PRO B CA 1
ATOM 5101 C C . PRO B 1 166 ? -25.172 -1.431 9.141 1 90.19 166 PRO B C 1
ATOM 5103 O O . PRO B 1 166 ? -26.391 -1.349 9.367 1 90.19 166 PRO B O 1
ATOM 5106 N N . PRO B 1 167 ? -24.484 -0.545 8.57 1 93.12 167 PRO B N 1
ATOM 5107 C CA . PRO B 1 167 ? -25.203 0.611 8.031 1 93.12 167 PRO B CA 1
ATOM 5108 C C . PRO B 1 167 ? -26.219 0.228 6.953 1 93.12 167 PRO B C 1
ATOM 5110 O O . PRO B 1 167 ? -26.047 -0.787 6.273 1 93.12 167 PRO B O 1
ATOM 5113 N N . PRO B 1 168 ? -27.25 1.074 6.793 1 92.31 168 PRO B N 1
ATOM 5114 C CA . PRO B 1 168 ? -28.25 0.781 5.777 1 92.31 168 PRO B CA 1
ATOM 5115 C C . PRO B 1 168 ? -27.766 1.067 4.359 1 92.31 168 PRO B C 1
ATOM 5117 O O . PRO B 1 168 ? -26.938 1.952 4.156 1 92.31 168 PRO B O 1
ATOM 5120 N N . LEU B 1 169 ? -28.297 0.338 3.426 1 93.12 169 LEU B N 1
ATOM 5121 C CA . LEU B 1 169 ? -27.984 0.581 2.023 1 93.12 169 LEU B CA 1
ATOM 5122 C C . LEU B 1 169 ? -28.453 1.962 1.587 1 93.12 169 LEU B C 1
ATOM 5124 O O . LEU B 1 169 ? -27.75 2.666 0.859 1 93.12 169 LEU B O 1
ATOM 5128 N N . HIS B 1 170 ? -29.656 2.301 2.076 1 92.44 170 HIS B N 1
ATOM 5129 C CA . HIS B 1 170 ? -30.234 3.615 1.842 1 92.44 170 HIS B CA 1
ATOM 5130 C C . HIS B 1 170 ? -30.188 4.473 3.102 1 92.44 170 HIS B C 1
ATOM 5132 O O . HIS B 1 170 ? -30.578 4.016 4.184 1 92.44 170 HIS B O 1
ATOM 5138 N N . LEU B 1 171 ? -29.703 5.641 2.963 1 90.44 171 LEU B N 1
ATOM 5139 C CA . LEU B 1 171 ? -29.562 6.5 4.133 1 90.44 171 LEU B CA 1
ATOM 5140 C C . LEU B 1 171 ? -30.922 6.871 4.703 1 90.44 171 LEU B C 1
ATOM 5142 O O . LEU B 1 171 ? -31.062 7.07 5.914 1 90.44 171 LEU B O 1
ATOM 5146 N N . ASP B 1 172 ? -31.969 7.172 3.959 1 77.25 172 ASP B N 1
ATOM 5147 C CA . ASP B 1 172 ? -33.281 7.625 4.414 1 77.25 172 ASP B CA 1
ATOM 5148 C C . ASP B 1 172 ? -34 6.523 5.18 1 77.25 172 ASP B C 1
ATOM 5150 O O . ASP B 1 172 ? -35.125 6.723 5.652 1 77.25 172 ASP B O 1
ATOM 5154 N N . GLY B 1 173 ? -33.188 5.562 5.863 1 61.31 173 GLY B N 1
ATOM 5155 C CA . GLY B 1 173 ? -33.625 4.82 7.039 1 61.31 173 GLY B CA 1
ATOM 5156 C C . GLY B 1 173 ? -34.531 3.637 6.711 1 61.31 173 GLY B C 1
ATOM 5157 O O . GLY B 1 173 ? -34.969 2.932 7.609 1 61.31 173 GLY B O 1
ATOM 5158 N N . LYS B 1 174 ? -35.125 3.566 5.52 1 55.28 174 LYS B N 1
ATOM 5159 C CA . LYS B 1 174 ? -36.125 2.504 5.59 1 55.28 174 LYS B CA 1
ATOM 5160 C C . LYS B 1 174 ? -35.469 1.132 5.68 1 55.28 174 LYS B C 1
ATOM 5162 O O . LYS B 1 174 ? -34.406 0.902 5.082 1 55.28 174 LYS B O 1
ATOM 5167 N N . LYS B 1 175 ? -35.656 0.55 7.012 1 55.09 175 LYS B N 1
ATOM 5168 C CA . LYS B 1 175 ? -35.25 -0.835 7.242 1 55.09 175 LYS B CA 1
ATOM 5169 C C . LYS B 1 175 ? -35.188 -1.615 5.934 1 55.09 175 LYS B C 1
ATOM 5171 O O . LYS B 1 175 ? -36.219 -1.765 5.246 1 55.09 175 LYS B O 1
ATOM 5176 N N . GLY B 1 176 ? -33.969 -1.489 5.309 1 58.69 176 GLY B N 1
ATOM 5177 C CA . GLY B 1 176 ? -33.75 -2.178 4.047 1 58.69 176 GLY B CA 1
ATOM 5178 C C . GLY B 1 176 ? -34.344 -3.572 4.02 1 58.69 176 GLY B C 1
ATOM 5179 O O . GLY B 1 176 ? -34.531 -4.188 5.066 1 58.69 176 GLY B O 1
ATOM 5180 N N . LYS B 1 177 ? -34.844 -4.02 2.977 1 66.56 177 LYS B N 1
ATOM 5181 C CA . LYS B 1 177 ? -35.25 -5.41 2.746 1 66.56 177 LYS B CA 1
ATOM 5182 C C . LYS B 1 177 ? -34.125 -6.367 3.137 1 66.56 177 LYS B C 1
ATOM 5184 O O . LYS B 1 177 ? -32.969 -5.965 3.25 1 66.56 177 LYS B O 1
ATOM 5189 N N . GLN B 1 178 ? -34.469 -7.477 3.639 1 75.5 178 GLN B N 1
ATOM 5190 C CA . GLN B 1 178 ? -33.531 -8.523 4.07 1 75.5 178 GLN B CA 1
ATOM 5191 C C . GLN B 1 178 ? -32.375 -8.672 3.092 1 75.5 178 GLN B C 1
ATOM 5193 O O . GLN B 1 178 ? -31.234 -8.797 3.506 1 75.5 178 GLN B O 1
ATOM 5198 N N . ASN B 1 179 ? -32.688 -8.523 1.825 1 78.62 179 ASN B N 1
ATOM 5199 C CA . ASN B 1 179 ? -31.672 -8.695 0.797 1 78.62 179 ASN B CA 1
ATOM 5200 C C . ASN B 1 179 ? -30.656 -7.559 0.814 1 78.62 179 ASN B C 1
ATOM 5202 O O . ASN B 1 179 ? -29.469 -7.777 0.599 1 78.62 179 ASN B O 1
ATOM 5206 N N . GLU B 1 180 ? -31.156 -6.398 1.142 1 81.62 180 GLU B N 1
ATOM 5207 C CA . GLU B 1 180 ? -30.281 -5.234 1.198 1 81.62 180 GLU B CA 1
ATOM 5208 C C . GLU B 1 180 ? -29.297 -5.332 2.369 1 81.62 180 GLU B C 1
ATOM 5210 O O . GLU B 1 180 ? -28.125 -4.98 2.24 1 81.62 180 GLU B O 1
ATOM 5215 N N . ARG B 1 181 ? -29.812 -5.84 3.385 1 81.12 181 ARG B N 1
ATOM 5216 C CA . ARG B 1 181 ? -28.969 -6.027 4.566 1 81.12 181 ARG B CA 1
ATOM 5217 C C . ARG B 1 181 ? -27.891 -7.074 4.316 1 81.12 181 ARG B C 1
ATOM 5219 O O . ARG B 1 181 ? -26.766 -6.938 4.789 1 81.12 181 ARG B O 1
ATOM 5226 N N . TYR B 1 182 ? -28.328 -7.996 3.561 1 84.56 182 TYR B N 1
ATOM 5227 C CA . TYR B 1 182 ? -27.406 -9.078 3.246 1 84.56 182 TYR B CA 1
ATOM 5228 C C . TYR B 1 182 ? -26.219 -8.562 2.428 1 84.56 182 TYR B C 1
ATOM 5230 O O . TYR B 1 182 ? -25.078 -8.93 2.684 1 84.56 182 TYR B O 1
ATOM 5238 N N . CYS B 1 183 ? -26.484 -7.68 1.497 1 86.56 183 CYS B N 1
ATOM 5239 C CA . CYS B 1 183 ? -25.438 -7.137 0.632 1 86.56 183 CYS B CA 1
ATOM 5240 C C . CYS B 1 183 ? -24.422 -6.328 1.438 1 86.56 183 CYS B C 1
ATOM 5242 O O . CYS B 1 183 ? -23.219 -6.422 1.199 1 86.56 183 CYS B O 1
ATOM 5244 N N . VAL B 1 184 ? -24.906 -5.672 2.357 1 88.31 184 VAL B N 1
ATOM 5245 C CA . VAL B 1 184 ? -24.031 -4.836 3.184 1 88.31 184 VAL B CA 1
ATOM 5246 C C . VAL B 1 184 ? -23.219 -5.711 4.137 1 88.31 184 VAL B C 1
ATOM 5248 O O . VAL B 1 184 ? -22.031 -5.484 4.332 1 88.31 184 VAL B O 1
ATOM 5251 N N . MET B 1 185 ? -23.875 -6.691 4.652 1 86.44 185 MET B N 1
ATOM 5252 C CA . MET B 1 185 ? -23.234 -7.594 5.598 1 86.44 185 MET B CA 1
ATOM 5253 C C . MET B 1 185 ? -22.125 -8.391 4.922 1 86.44 185 MET B C 1
ATOM 5255 O O . MET B 1 185 ? -21.062 -8.609 5.508 1 86.44 185 MET B O 1
ATOM 5259 N N . THR B 1 186 ? -22.422 -8.758 3.754 1 86.38 186 THR B N 1
ATOM 5260 C CA . THR B 1 186 ? -21.469 -9.586 3.035 1 86.38 186 THR B CA 1
ATOM 5261 C C . THR B 1 186 ? -20.203 -8.797 2.693 1 86.38 186 THR B C 1
ATOM 5263 O O . THR B 1 186 ? -19.125 -9.367 2.564 1 86.38 186 THR B O 1
ATOM 5266 N N . LYS B 1 187 ? -20.281 -7.508 2.627 1 90.38 187 LYS B N 1
ATOM 5267 C CA . LYS B 1 187 ? -19.141 -6.641 2.361 1 90.38 187 LYS B CA 1
ATOM 5268 C C . LYS B 1 187 ? -18.484 -6.191 3.662 1 90.38 187 LYS B C 1
ATOM 5270 O O . LYS B 1 187 ? -17.484 -5.461 3.639 1 90.38 187 LYS B O 1
ATOM 5275 N N . ASN B 1 188 ? -19 -6.605 4.773 1 90.94 188 ASN B N 1
ATOM 5276 C CA . ASN B 1 188 ? -18.484 -6.297 6.102 1 90.94 188 ASN B CA 1
ATOM 5277 C C . ASN B 1 188 ? -18.359 -4.793 6.32 1 90.94 188 ASN B C 1
ATOM 5279 O O . ASN B 1 188 ? -17.344 -4.316 6.836 1 90.94 188 ASN B O 1
ATOM 5283 N N . ILE B 1 189 ? -19.312 -4.023 5.844 1 94.44 189 ILE B N 1
ATOM 5284 C CA . ILE B 1 189 ? -19.328 -2.576 6.031 1 94.44 189 ILE B CA 1
ATOM 5285 C C . ILE B 1 189 ? -19.797 -2.24 7.445 1 94.44 189 ILE B C 1
ATOM 5287 O O . ILE B 1 189 ? -20.828 -2.738 7.906 1 94.44 189 ILE B O 1
ATOM 5291 N N . CYS B 1 190 ? -19.031 -1.485 8.148 1 94.75 190 CYS B N 1
ATOM 5292 C CA . CYS B 1 190 ? -19.375 -1.073 9.508 1 94.75 190 CYS B CA 1
ATOM 5293 C C . CYS B 1 190 ? -19.25 0.437 9.664 1 94.75 190 CYS B C 1
ATOM 5295 O O . CYS B 1 190 ? -18.938 1.144 8.703 1 94.75 190 CYS B O 1
ATOM 5297 N N . ILE B 1 191 ? -19.5 0.915 10.812 1 95.5 191 ILE B N 1
ATOM 5298 C CA . ILE B 1 191 ? -19.531 2.344 11.109 1 95.5 191 ILE B CA 1
ATOM 5299 C C . ILE B 1 191 ? -18.156 2.957 10.844 1 95.5 191 ILE B C 1
ATOM 5301 O O . ILE B 1 191 ? -18.062 4.098 10.391 1 95.5 191 ILE B O 1
ATOM 5305 N N . ASP B 1 192 ? -17.078 2.234 11.117 1 97 192 ASP B N 1
ATOM 5306 C CA . ASP B 1 192 ? -15.719 2.74 10.906 1 97 192 ASP B CA 1
ATOM 5307 C C . ASP B 1 192 ? -15.477 3.09 9.438 1 97 192 ASP B C 1
ATOM 5309 O O . ASP B 1 192 ? -14.766 4.051 9.133 1 97 192 ASP B O 1
ATOM 5313 N N . HIS B 1 193 ? -16.094 2.322 8.602 1 97.56 193 HIS B N 1
ATOM 5314 C CA . HIS B 1 193 ? -15.953 2.594 7.176 1 97.56 193 HIS B CA 1
ATOM 5315 C C . HIS B 1 193 ? -16.656 3.896 6.793 1 97.56 193 HIS B C 1
ATOM 5317 O O . HIS B 1 193 ? -16.172 4.621 5.914 1 97.56 193 HIS B O 1
ATOM 5323 N N . LEU B 1 194 ? -17.75 4.16 7.406 1 97.75 194 LEU B N 1
ATOM 5324 C CA . LEU B 1 194 ? -18.484 5.379 7.105 1 97.75 194 LEU B CA 1
ATOM 5325 C C . LEU B 1 194 ? -17.781 6.605 7.664 1 97.75 194 LEU B C 1
ATOM 5327 O O . LEU B 1 194 ? -17.719 7.648 7.008 1 97.75 194 LEU B O 1
ATOM 5331 N N . VAL B 1 195 ? -17.25 6.449 8.875 1 98.31 195 VAL B N 1
ATOM 5332 C CA . VAL B 1 195 ? -16.5 7.559 9.445 1 98.31 195 VAL B CA 1
ATOM 5333 C C . VAL B 1 195 ? -15.266 7.84 8.594 1 98.31 195 VAL B C 1
ATOM 5335 O O . VAL B 1 195 ? -14.938 9 8.336 1 98.31 195 VAL B O 1
ATOM 5338 N N . THR B 1 196 ? -14.617 6.777 8.172 1 98.69 196 THR B N 1
ATOM 5339 C CA . THR B 1 196 ? -13.469 6.914 7.277 1 98.69 196 THR B CA 1
ATOM 5340 C C . THR B 1 196 ? -13.859 7.652 6.004 1 98.69 196 THR B C 1
ATOM 5342 O O . THR B 1 196 ? -13.18 8.594 5.594 1 98.69 196 THR B O 1
ATOM 5345 N N . GLY B 1 197 ? -14.938 7.258 5.406 1 98.62 197 GLY B N 1
ATOM 5346 C CA . GLY B 1 197 ? -15.422 7.938 4.215 1 98.62 197 GLY B CA 1
ATOM 5347 C C . GLY B 1 197 ? -15.766 9.391 4.461 1 98.62 197 GLY B C 1
ATOM 5348 O O . GLY B 1 197 ? -15.531 10.242 3.602 1 98.62 197 GLY B O 1
ATOM 5349 N N . ALA B 1 198 ? -16.312 9.633 5.594 1 98.62 198 ALA B N 1
ATOM 5350 C CA . ALA B 1 198 ? -16.656 11.008 5.969 1 98.62 198 ALA B CA 1
ATOM 5351 C C . ALA B 1 198 ? -15.414 11.883 6.055 1 98.62 198 ALA B C 1
ATOM 5353 O O . ALA B 1 198 ? -15.414 13.023 5.586 1 98.62 198 ALA B O 1
ATOM 5354 N N . LEU B 1 199 ? -14.391 11.336 6.645 1 98.88 199 LEU B N 1
ATOM 5355 C CA . LEU B 1 199 ? -13.141 12.078 6.754 1 98.88 199 LEU B CA 1
ATOM 5356 C C . LEU B 1 199 ? -12.523 12.32 5.379 1 98.88 199 LEU B C 1
ATOM 5358 O O . LEU B 1 199 ? -12.086 13.43 5.074 1 98.88 199 LEU B O 1
ATOM 5362 N N . GLU B 1 200 ? -12.5 11.312 4.582 1 98.81 200 GLU B N 1
ATOM 5363 C CA . GLU B 1 200 ? -11.961 11.43 3.23 1 98.81 200 GLU B CA 1
ATOM 5364 C C . GLU B 1 200 ? -12.703 12.5 2.434 1 98.81 200 GLU B C 1
ATOM 5366 O O . GLU B 1 200 ? -12.078 13.344 1.79 1 98.81 200 GLU B O 1
ATOM 5371 N N . THR B 1 201 ? -13.992 12.508 2.504 1 98.62 201 THR B N 1
ATOM 5372 C CA . THR B 1 201 ? -14.812 13.477 1.785 1 98.62 201 THR B CA 1
ATOM 5373 C C . THR B 1 201 ? -14.625 14.875 2.361 1 98.62 201 THR B C 1
ATOM 5375 O O . THR B 1 201 ? -14.609 15.859 1.621 1 98.62 201 THR B O 1
ATOM 5378 N N . ALA B 1 202 ? -14.492 14.914 3.65 1 98.88 202 ALA B N 1
ATOM 5379 C CA . ALA B 1 202 ? -14.281 16.203 4.301 1 98.88 202 ALA B CA 1
ATOM 5380 C C . ALA B 1 202 ? -12.992 16.859 3.814 1 98.88 202 ALA B C 1
ATOM 5382 O O . ALA B 1 202 ? -12.961 18.078 3.584 1 98.88 202 ALA B O 1
ATOM 5383 N N . PHE B 1 203 ? -11.93 16.109 3.721 1 98.94 203 PHE B N 1
ATOM 5384 C CA . PHE B 1 203 ? -10.672 16.641 3.213 1 98.94 203 PHE B CA 1
ATOM 5385 C C . PHE B 1 203 ? -10.844 17.188 1.804 1 98.94 203 PHE B C 1
ATOM 5387 O O . PHE B 1 203 ? -10.328 18.266 1.482 1 98.94 203 PHE B O 1
ATOM 5394 N N . LYS B 1 204 ? -11.539 16.453 1.014 1 98.56 204 LYS B N 1
ATOM 5395 C CA . LYS B 1 204 ? -11.805 16.891 -0.355 1 98.56 204 LYS B CA 1
ATOM 5396 C C . LYS B 1 204 ? -12.578 18.203 -0.375 1 98.56 204 LYS B C 1
ATOM 5398 O O . LYS B 1 204 ? -12.242 19.109 -1.123 1 98.56 204 LYS B O 1
ATOM 5403 N N . CYS B 1 205 ? -13.602 18.266 0.441 1 98.56 205 CYS B N 1
ATOM 5404 C CA . CYS B 1 205 ? -14.422 19.469 0.537 1 98.56 205 CYS B CA 1
ATOM 5405 C C . CYS B 1 205 ? -13.578 20.656 0.984 1 98.56 205 CYS B C 1
ATOM 5407 O O . CYS B 1 205 ? -13.695 21.75 0.429 1 98.56 205 CYS B O 1
ATOM 5409 N N . CYS B 1 206 ? -12.789 20.406 1.952 1 98.81 206 CYS B N 1
ATOM 5410 C CA . CYS B 1 206 ? -11.945 21.484 2.461 1 98.81 206 CYS B CA 1
ATOM 5411 C C . CYS B 1 206 ? -10.961 21.953 1.396 1 98.81 206 CYS B C 1
ATOM 5413 O O . CYS B 1 206 ? -10.703 23.156 1.276 1 98.81 206 CYS B O 1
ATOM 5415 N N . ASP B 1 207 ? -10.391 21.047 0.675 1 98.81 207 ASP B N 1
ATOM 5416 C CA . ASP B 1 207 ? -9.461 21.391 -0.397 1 98.81 207 ASP B CA 1
ATOM 5417 C C . ASP B 1 207 ? -10.141 22.266 -1.447 1 98.81 207 ASP B C 1
ATOM 5419 O O . ASP B 1 207 ? -9.531 23.203 -1.968 1 98.81 207 ASP B O 1
ATOM 5423 N N . GLU B 1 208 ? -11.344 21.969 -1.764 1 98.38 208 GLU B N 1
ATOM 5424 C CA . GLU B 1 208 ? -12.109 22.781 -2.713 1 98.38 208 GLU B CA 1
ATOM 5425 C C . GLU B 1 208 ? -12.352 24.188 -2.178 1 98.38 208 GLU B C 1
ATOM 5427 O O . GLU B 1 208 ? -12.281 25.156 -2.93 1 98.38 208 GLU B O 1
ATOM 5432 N N . LEU B 1 209 ? -12.641 24.25 -0.908 1 98.25 209 LEU B N 1
ATOM 5433 C CA . LEU B 1 209 ? -12.828 25.547 -0.28 1 98.25 209 LEU B CA 1
ATOM 5434 C C . LEU B 1 209 ? -11.547 26.375 -0.347 1 98.25 209 LEU B C 1
ATOM 5436 O O . LEU B 1 209 ? -11.594 27.578 -0.647 1 98.25 209 LEU B O 1
ATOM 5440 N N . ILE B 1 210 ? -10.484 25.734 -0.088 1 98.31 210 ILE B N 1
ATOM 5441 C CA . ILE B 1 210 ? -9.195 26.422 -0.135 1 98.31 210 ILE B CA 1
ATOM 5442 C C . ILE B 1 210 ? -8.914 26.891 -1.561 1 98.31 210 ILE B C 1
ATOM 5444 O O . ILE B 1 210 ? -8.422 28 -1.771 1 98.31 210 ILE B O 1
ATOM 5448 N N . CYS B 1 211 ? -9.203 26.047 -2.504 1 98.06 211 CYS B N 1
ATOM 5449 C CA . CYS B 1 211 ? -9.031 26.406 -3.91 1 98.06 211 CYS B CA 1
ATOM 5450 C C . CYS B 1 211 ? -9.789 27.672 -4.25 1 98.06 211 CYS B C 1
ATOM 5452 O O . CYS B 1 211 ? -9.211 28.609 -4.816 1 98.06 211 CYS B O 1
ATOM 5454 N N . LYS B 1 212 ? -11.039 27.719 -3.904 1 97.44 212 LYS B N 1
ATOM 5455 C CA . LYS B 1 212 ? -11.891 28.875 -4.188 1 97.44 212 LYS B CA 1
ATOM 5456 C C . LYS B 1 212 ? -11.367 30.141 -3.5 1 97.44 212 LYS B C 1
ATOM 5458 O O . LYS B 1 212 ? -11.328 31.203 -4.102 1 97.44 212 LYS B O 1
ATOM 5463 N N . TYR B 1 213 ? -10.992 29.953 -2.27 1 96 213 TYR B N 1
ATOM 5464 C CA . TYR B 1 213 ? -10.453 31.094 -1.523 1 96 213 TYR B CA 1
ATOM 5465 C C . TYR B 1 213 ? -9.188 31.625 -2.178 1 96 213 TYR B C 1
ATOM 5467 O O . TYR B 1 213 ? -9.039 32.844 -2.357 1 96 213 TYR B O 1
ATOM 5475 N N . GLN B 1 214 ? -8.297 30.75 -2.527 1 94.94 214 GLN B N 1
ATOM 5476 C CA . GLN B 1 214 ? -7.027 31.141 -3.129 1 94.94 214 GLN B CA 1
ATOM 5477 C C . GLN B 1 214 ? -7.242 31.797 -4.492 1 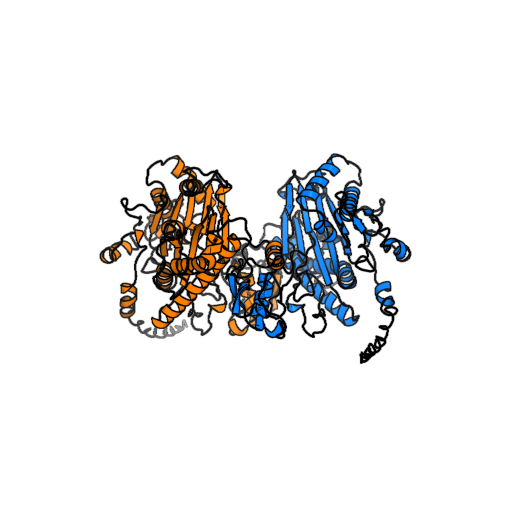94.94 214 GLN B C 1
ATOM 5479 O O . GLN B 1 214 ? -6.555 32.75 -4.848 1 94.94 214 GLN B O 1
ATOM 5484 N N . GLU B 1 215 ? -8.117 31.312 -5.258 1 94.69 215 GLU B N 1
ATOM 5485 C CA . GLU B 1 215 ? -8.445 31.891 -6.555 1 94.69 215 GLU B CA 1
ATOM 5486 C C . GLU B 1 215 ? -8.984 33.312 -6.395 1 94.69 215 GLU B C 1
ATOM 5488 O O . GLU B 1 215 ? -8.609 34.219 -7.148 1 94.69 215 GLU B O 1
ATOM 5493 N N . SER B 1 216 ? -9.797 33.5 -5.406 1 94.94 216 SER B N 1
ATOM 5494 C CA . SER B 1 216 ? -10.445 34.781 -5.195 1 94.94 216 SER B CA 1
ATOM 5495 C C . SER B 1 216 ? -9.477 35.812 -4.609 1 94.94 216 SER B C 1
ATOM 5497 O O . SER B 1 216 ? -9.633 37 -4.82 1 94.94 216 SER B O 1
ATOM 5499 N N . THR B 1 217 ? -8.477 35.344 -3.914 1 92.06 217 THR B N 1
ATOM 5500 C CA . THR B 1 217 ? -7.57 36.25 -3.23 1 92.06 217 THR B CA 1
ATOM 5501 C C . THR B 1 217 ? -6.199 36.25 -3.898 1 92.06 217 THR B C 1
ATOM 5503 O O . THR B 1 217 ? -5.273 36.938 -3.432 1 92.06 217 THR B O 1
ATOM 5506 N N . SER B 1 218 ? -5.996 35.469 -4.965 1 91.06 218 SER B N 1
ATOM 5507 C CA . SER B 1 218 ? -4.734 35.344 -5.691 1 91.06 218 SER B CA 1
ATOM 5508 C C . SER B 1 218 ? -3.6 34.938 -4.77 1 91.06 218 SER B C 1
ATOM 5510 O O . SER B 1 218 ? -2.523 35.531 -4.781 1 91.06 218 SER B O 1
ATOM 5512 N N . GLN B 1 219 ? -3.932 34.094 -3.877 1 90.44 219 GLN B N 1
ATOM 5513 C CA . GLN B 1 219 ? -2.953 33.5 -2.98 1 90.44 219 GLN B CA 1
ATOM 5514 C C . GLN B 1 219 ? -2.59 32.094 -3.434 1 90.44 219 GLN B C 1
ATOM 5516 O O . GLN B 1 219 ? -3.26 31.516 -4.297 1 90.44 219 GLN B O 1
ATOM 5521 N N . SER B 1 220 ? -1.453 31.625 -2.967 1 91.19 220 SER B N 1
ATOM 5522 C CA . SER B 1 220 ? -0.999 30.281 -3.34 1 91.19 220 SER B CA 1
ATOM 5523 C C . SER B 1 220 ? -0.465 29.531 -2.131 1 91.19 220 SER B C 1
ATOM 5525 O O . SER B 1 220 ? -0.601 29.984 -0.994 1 91.19 220 SER B O 1
ATOM 5527 N N . GLY B 1 221 ? -0.06 28.312 -2.416 1 95.75 221 GLY B N 1
ATOM 5528 C CA . GLY B 1 221 ? 0.526 27.484 -1.371 1 95.75 221 GLY B CA 1
ATOM 5529 C C . GLY B 1 221 ? -0.337 26.297 -0.995 1 95.75 221 GLY B C 1
ATOM 5530 O O . GLY B 1 221 ? -1.401 26.094 -1.58 1 95.75 221 GLY B O 1
ATOM 5531 N N . GLY B 1 222 ? 0.184 25.516 -0.12 1 98.19 222 GLY B N 1
ATOM 5532 C CA . GLY B 1 222 ? -0.479 24.344 0.396 1 98.19 222 GLY B CA 1
ATOM 5533 C C . GLY B 1 222 ? -0.116 24.031 1.837 1 98.19 222 GLY B C 1
ATOM 5534 O O . GLY B 1 222 ? 0.62 24.781 2.473 1 98.19 222 GLY B O 1
ATOM 5535 N N . CYS B 1 223 ? -0.717 23 2.311 1 98.81 223 CYS B N 1
ATOM 5536 C CA . CYS B 1 223 ? -0.374 22.547 3.652 1 98.81 223 CYS B CA 1
ATOM 5537 C C . CYS B 1 223 ? -0.649 21.062 3.809 1 98.81 223 CYS B C 1
ATOM 5539 O O . CYS B 1 223 ? -1.497 20.5 3.107 1 98.81 223 CYS B O 1
ATOM 5541 N N . THR B 1 224 ? 0.113 20.406 4.66 1 98.75 224 THR B N 1
ATOM 5542 C CA . THR B 1 224 ? -0.234 19.062 5.102 1 98.75 224 THR B CA 1
ATOM 5543 C C . THR B 1 224 ? -1.408 19.094 6.074 1 98.75 224 THR B C 1
ATOM 5545 O O . THR B 1 224 ? -1.804 20.172 6.543 1 98.75 224 THR B O 1
ATOM 5548 N N . ALA B 1 225 ? -1.982 18 6.316 1 98.94 225 ALA B N 1
ATOM 5549 C CA . ALA B 1 225 ? -3.08 17.891 7.273 1 98.94 225 ALA B CA 1
ATOM 5550 C C . ALA B 1 225 ? -3.027 16.578 8.039 1 98.94 225 ALA B C 1
ATOM 5552 O O . ALA B 1 225 ? -3.178 15.508 7.445 1 98.94 225 ALA B O 1
ATOM 5553 N N . LEU B 1 226 ? -2.74 16.625 9.273 1 98.94 226 LEU B N 1
ATOM 5554 C CA . LEU B 1 226 ? -2.816 15.5 10.195 1 98.94 226 LEU B CA 1
ATOM 5555 C C . LEU B 1 226 ? -3.906 15.727 11.242 1 98.94 226 LEU B C 1
ATOM 5557 O O . LEU B 1 226 ? -3.811 16.641 12.055 1 98.94 226 LEU B O 1
ATOM 5561 N N . THR B 1 227 ? -4.957 14.914 11.203 1 98.88 227 THR B N 1
ATOM 5562 C CA . THR B 1 227 ? -6.082 15.117 12.109 1 98.88 227 THR B CA 1
ATOM 5563 C C . THR B 1 227 ? -6.367 13.844 12.898 1 98.88 227 THR B C 1
ATOM 5565 O O . THR B 1 227 ? -6.164 12.734 12.398 1 98.88 227 THR B O 1
ATOM 5568 N N . ILE B 1 228 ? -6.801 14.008 14.086 1 98.69 228 ILE B N 1
ATOM 5569 C CA . ILE B 1 228 ? -7.293 12.922 14.922 1 98.69 228 ILE B CA 1
ATOM 5570 C C . ILE B 1 228 ? -8.711 13.234 15.398 1 98.69 228 ILE B C 1
ATOM 5572 O O . ILE B 1 228 ? -8.969 14.297 15.953 1 98.69 228 ILE B O 1
ATOM 5576 N N . LEU B 1 229 ? -9.609 12.375 15.094 1 98.38 229 LEU B N 1
ATOM 5577 C CA . LEU B 1 229 ? -10.992 12.438 15.57 1 98.38 229 LEU B CA 1
ATOM 5578 C C . LEU B 1 229 ? -11.258 11.344 16.594 1 98.38 229 LEU B C 1
ATOM 5580 O O . LEU B 1 229 ? -11.039 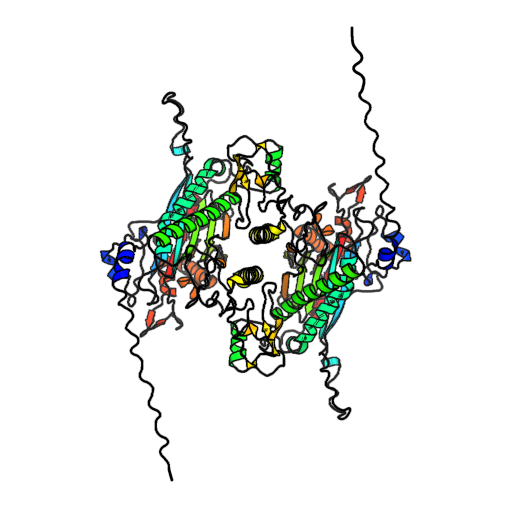10.156 16.312 1 98.38 229 LEU B O 1
ATOM 5584 N N . PHE B 1 230 ? -11.633 11.742 17.797 1 97 230 PHE B N 1
ATOM 5585 C CA . PHE B 1 230 ? -12.039 10.789 18.828 1 97 230 PHE B CA 1
ATOM 5586 C C . PHE B 1 230 ? -13.555 10.625 18.844 1 97 230 PHE B C 1
ATOM 5588 O O . PHE B 1 230 ? -14.289 11.586 19.094 1 97 230 PHE B O 1
ATOM 5595 N N . LEU B 1 231 ? -13.992 9.43 18.5 1 94.88 231 LEU B N 1
ATOM 5596 C CA . LEU B 1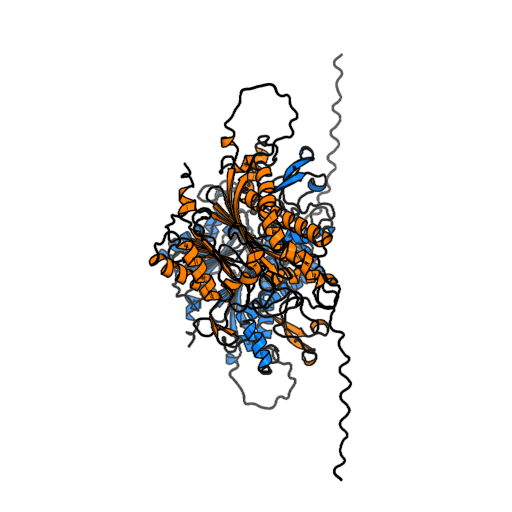 231 ? -15.414 9.117 18.422 1 94.88 231 LEU B CA 1
ATOM 5597 C C . LEU B 1 231 ? -15.68 7.695 18.906 1 94.88 231 LEU B C 1
ATOM 5599 O O . LEU B 1 231 ? -15.102 6.742 18.391 1 94.88 231 LEU B O 1
ATOM 5603 N N . HIS B 1 232 ? -16.516 7.457 19.891 1 90.25 232 HIS B N 1
ATOM 5604 C CA . HIS B 1 232 ? -16.969 6.168 20.391 1 90.25 232 HIS B CA 1
ATOM 5605 C C . HIS B 1 232 ? -15.789 5.289 20.797 1 90.25 232 HIS B C 1
ATOM 5607 O O . HIS B 1 232 ? -15.711 4.125 20.406 1 90.25 232 HIS B O 1
ATOM 5613 N N . GLY B 1 233 ? -14.867 5.902 21.469 1 92.06 233 GLY B N 1
ATOM 5614 C CA . GLY B 1 233 ? -13.766 5.141 22.016 1 92.06 233 GLY B CA 1
ATOM 5615 C C . GLY B 1 233 ? -12.695 4.809 21 1 92.06 233 GLY B C 1
ATOM 5616 O O . GLY B 1 233 ? -11.742 4.094 21.297 1 92.06 233 GLY B O 1
ATOM 5617 N N . LYS B 1 234 ? -12.797 5.352 19.797 1 95.62 234 LYS B N 1
ATOM 5618 C CA . LYS B 1 234 ? -11.836 5.078 18.75 1 95.62 234 LYS B CA 1
ATOM 5619 C C . LYS B 1 234 ? -11.172 6.367 18.25 1 95.62 234 LYS B C 1
ATOM 5621 O O . LYS B 1 234 ? -11.789 7.434 18.281 1 95.62 234 LYS B O 1
ATOM 5626 N N . LEU B 1 235 ? -9.945 6.219 17.875 1 97.75 235 LEU B N 1
ATOM 5627 C CA . LEU B 1 235 ? -9.219 7.301 17.219 1 97.75 235 LEU B CA 1
ATOM 5628 C C . LEU B 1 235 ? -9.188 7.102 15.719 1 97.75 235 LEU B C 1
ATOM 5630 O O . LEU B 1 235 ? -8.734 6.059 15.234 1 97.75 235 LEU B O 1
ATOM 5634 N N . TYR B 1 236 ? -9.742 8.039 15.016 1 98.62 236 TYR B N 1
ATOM 5635 C CA . TYR B 1 236 ? -9.609 8.086 13.562 1 98.62 236 TYR B CA 1
ATOM 5636 C C . TYR B 1 236 ? -8.516 9.062 13.141 1 98.62 236 TYR B C 1
ATOM 5638 O O . TYR B 1 236 ? -8.703 10.273 13.211 1 98.62 236 TYR B O 1
ATOM 5646 N N . VAL B 1 237 ? -7.379 8.523 12.734 1 98.88 237 VAL B N 1
ATOM 5647 C CA . VAL B 1 237 ? -6.23 9.344 12.367 1 98.88 237 VAL B CA 1
ATOM 5648 C C . VAL B 1 237 ? -6.184 9.523 10.852 1 98.88 237 VAL B C 1
ATOM 5650 O O . VAL B 1 237 ? -5.918 8.57 10.117 1 98.88 237 VAL B O 1
ATOM 5653 N N . ALA B 1 238 ? -6.465 10.695 10.391 1 98.88 238 ALA B N 1
ATOM 5654 C CA . ALA B 1 238 ? -6.43 11.031 8.969 1 98.88 238 ALA B CA 1
ATOM 5655 C C . ALA B 1 238 ? -5.191 11.852 8.633 1 98.88 238 ALA B C 1
ATOM 5657 O O . ALA B 1 238 ? -4.992 12.945 9.18 1 98.88 238 ALA B O 1
ATOM 5658 N N . SER B 1 239 ? -4.402 11.336 7.707 1 98.81 239 SER B N 1
ATOM 5659 C CA . SER B 1 239 ? -3.133 12 7.426 1 98.81 239 SER B CA 1
ATOM 5660 C C . SER B 1 239 ? -2.953 12.234 5.93 1 98.81 239 SER B C 1
ATOM 5662 O O . SER B 1 239 ? -3.084 11.305 5.129 1 98.81 239 SER B O 1
ATOM 5664 N N . ALA B 1 240 ? -2.711 13.406 5.535 1 98.75 240 ALA B N 1
ATOM 5665 C CA . ALA B 1 240 ? -2.301 13.836 4.199 1 98.75 240 ALA B CA 1
ATOM 5666 C C . ALA B 1 240 ? -1.05 14.711 4.266 1 98.75 240 ALA B C 1
ATOM 5668 O O . ALA B 1 240 ? -1.141 15.922 4.457 1 98.75 240 ALA B O 1
ATOM 5669 N N . GLY B 1 241 ? 0.05 14.141 4.078 1 98.44 241 GLY B N 1
ATOM 5670 C CA . GLY B 1 241 ? 1.319 14.844 4.168 1 98.44 241 GLY B CA 1
ATOM 5671 C C . GLY B 1 241 ? 2.391 14.055 4.895 1 98.44 241 GLY B C 1
ATOM 5672 O O . GLY B 1 241 ? 2.432 12.828 4.809 1 98.44 241 GLY B O 1
ATOM 5673 N N . ASP B 1 242 ? 3.318 14.812 5.508 1 97.81 242 ASP B N 1
ATOM 5674 C CA . ASP B 1 242 ? 4.449 14.117 6.109 1 97.81 242 ASP B CA 1
ATOM 5675 C C . ASP B 1 242 ? 4.543 14.414 7.605 1 97.81 242 ASP B C 1
ATOM 5677 O O . ASP B 1 242 ? 5.582 14.172 8.227 1 97.81 242 ASP B O 1
ATOM 5681 N N . SER B 1 243 ? 3.457 15.094 8.141 1 98.44 243 SER B N 1
ATOM 5682 C CA . SER B 1 243 ? 3.334 15.086 9.594 1 98.44 243 SER B CA 1
ATOM 5683 C C . SER B 1 243 ? 3.025 13.688 10.109 1 98.44 243 SER B C 1
ATOM 5685 O O . SER B 1 243 ? 2.559 12.828 9.359 1 98.44 243 SER B O 1
ATOM 5687 N N . ARG B 1 244 ? 3.336 13.5 11.477 1 98.19 244 ARG B N 1
ATOM 5688 C CA . ARG B 1 244 ? 3.217 12.125 11.953 1 98.19 244 ARG B CA 1
ATOM 5689 C C . ARG B 1 244 ? 2.592 12.078 13.344 1 98.19 244 ARG B C 1
ATOM 5691 O O . ARG B 1 244 ? 2.762 13.008 14.141 1 98.19 244 ARG B O 1
ATOM 5698 N N . ALA B 1 245 ? 1.892 10.992 13.539 1 98.69 245 ALA B N 1
ATOM 5699 C CA . ALA B 1 245 ? 1.347 10.672 14.852 1 98.69 245 ALA B CA 1
ATOM 5700 C C . ALA B 1 245 ? 1.797 9.289 15.32 1 98.69 245 ALA B C 1
ATOM 5702 O O . ALA B 1 245 ? 1.771 8.336 14.547 1 98.69 245 ALA B O 1
ATOM 5703 N N . ILE B 1 246 ? 2.242 9.148 16.578 1 98.38 246 ILE B N 1
ATOM 5704 C CA . ILE B 1 246 ? 2.615 7.867 17.172 1 98.38 246 ILE B CA 1
ATOM 5705 C C . ILE B 1 246 ? 2.016 7.742 18.562 1 98.38 246 ILE B C 1
ATOM 5707 O O . ILE B 1 246 ? 1.729 8.75 19.219 1 98.38 246 ILE B O 1
ATOM 5711 N N . ILE B 1 247 ? 1.769 6.547 18.969 1 97.38 247 ILE B N 1
ATOM 5712 C CA . ILE B 1 247 ? 1.41 6.25 20.344 1 97.38 247 ILE B CA 1
ATOM 5713 C C . ILE B 1 247 ? 2.609 5.641 21.062 1 97.38 247 ILE B C 1
ATOM 5715 O O . ILE B 1 247 ? 3.334 4.82 20.5 1 97.38 247 ILE B O 1
ATOM 5719 N N . VAL B 1 248 ? 2.822 6.086 22.234 1 96.75 248 VAL B N 1
ATOM 5720 C CA . VAL B 1 248 ? 3.85 5.516 23.109 1 96.75 248 VAL B CA 1
ATOM 5721 C C . VAL B 1 248 ? 3.197 4.891 24.328 1 96.75 248 VAL B C 1
ATOM 5723 O O . VAL B 1 248 ? 2.619 5.594 25.156 1 96.75 248 VAL B O 1
ATOM 5726 N N . PHE B 1 249 ? 3.168 3.619 24.344 1 89.88 249 PHE B N 1
ATOM 5727 C CA . PHE B 1 249 ? 2.613 2.943 25.516 1 89.88 249 PHE B CA 1
ATOM 5728 C C . PHE B 1 249 ? 3.283 1.593 25.719 1 89.88 249 PHE B C 1
ATOM 5730 O O . PHE B 1 249 ? 3.641 0.911 24.766 1 89.88 249 PHE B O 1
ATOM 5737 N N . LYS B 1 250 ? 3.469 1.129 26.969 1 82.88 250 LYS B N 1
ATOM 5738 C CA . LYS B 1 250 ? 4.094 -0.121 27.406 1 82.88 250 LYS B CA 1
ATOM 5739 C C . LYS B 1 250 ? 5.477 -0.282 26.781 1 82.88 250 LYS B C 1
ATOM 5741 O O . LYS B 1 250 ? 5.797 -1.338 26.234 1 82.88 250 LYS B O 1
ATOM 5746 N N . ASP B 1 251 ? 6.191 0.772 26.625 1 81.06 251 ASP B N 1
ATOM 5747 C CA . ASP B 1 251 ? 7.578 0.796 26.172 1 81.06 251 ASP B CA 1
ATOM 5748 C C . ASP B 1 251 ? 7.68 0.488 24.672 1 81.06 251 ASP B C 1
ATOM 5750 O O . ASP B 1 251 ? 8.672 -0.081 24.219 1 81.06 251 ASP B O 1
ATOM 5754 N N . ARG B 1 252 ? 6.637 0.644 24.094 1 89.75 252 ARG B N 1
ATOM 5755 C CA . ARG B 1 252 ? 6.629 0.453 22.641 1 89.75 252 ARG B CA 1
ATOM 5756 C C . ARG B 1 252 ? 6.004 1.652 21.938 1 89.75 252 ARG B C 1
ATOM 5758 O O . ARG B 1 252 ? 5.301 2.449 22.562 1 89.75 252 ARG B O 1
ATOM 5765 N N . GLU B 1 253 ? 6.438 1.902 20.719 1 93.56 253 GLU B N 1
ATOM 5766 C CA . GLU B 1 253 ? 5.809 2.949 19.906 1 93.56 253 GLU B CA 1
ATOM 5767 C C . GLU B 1 253 ? 5.074 2.357 18.703 1 93.56 253 GLU B C 1
ATOM 5769 O O . GLU B 1 253 ? 5.543 1.392 18.094 1 93.56 253 GLU B O 1
ATOM 5774 N N . ILE B 1 254 ? 3.912 2.83 18.5 1 95.62 254 ILE B N 1
ATOM 5775 C CA . ILE B 1 254 ? 3.084 2.412 17.375 1 95.62 254 ILE B CA 1
ATOM 5776 C C . ILE B 1 254 ? 2.797 3.613 16.469 1 95.62 254 ILE B C 1
ATOM 5778 O O . ILE B 1 254 ? 2.32 4.648 16.938 1 95.62 254 ILE B O 1
ATOM 5782 N N . SER B 1 255 ? 3.137 3.463 15.219 1 97.12 255 SER B N 1
ATOM 5783 C CA . SER B 1 255 ? 2.838 4.531 14.266 1 97.12 255 SER B CA 1
ATOM 5784 C C . SER B 1 255 ? 1.357 4.551 13.906 1 97.12 255 SER B C 1
ATOM 5786 O O . SER B 1 255 ? 0.771 3.506 13.617 1 97.12 255 SER B O 1
ATOM 5788 N N . LEU B 1 256 ? 0.744 5.723 13.898 1 97.69 256 LEU B N 1
ATOM 5789 C CA . LEU B 1 256 ? -0.669 5.859 13.57 1 97.69 256 LEU B CA 1
ATOM 5790 C C . LEU B 1 256 ? -0.847 6.609 12.25 1 97.69 256 LEU B C 1
ATOM 5792 O O . LEU B 1 256 ? -1.964 6.992 11.898 1 97.69 256 LEU B O 1
ATOM 5796 N N . SER B 1 257 ? 0.244 6.871 11.586 1 98.06 257 SER B N 1
ATOM 5797 C CA . SER B 1 257 ? 0.17 7.547 10.297 1 98.06 257 SER B CA 1
ATOM 5798 C C . SER B 1 257 ? 1.38 7.215 9.43 1 98.06 257 SER B C 1
ATOM 5800 O O . SER B 1 257 ? 2.406 6.754 9.938 1 98.06 257 SER B O 1
ATOM 5802 N N . ASN B 1 258 ? 1.195 7.34 8.203 1 96.88 258 ASN B N 1
ATOM 5803 C CA . ASN B 1 258 ? 2.287 7.246 7.234 1 96.88 258 ASN B CA 1
ATOM 5804 C C . ASN B 1 258 ? 2.578 8.594 6.582 1 96.88 258 ASN B C 1
ATOM 5806 O O . ASN B 1 258 ? 1.728 9.484 6.582 1 96.88 258 ASN B O 1
ATOM 5810 N N . GLU B 1 259 ? 3.785 8.695 6.109 1 96.81 259 GLU B N 1
ATOM 5811 C CA . GLU B 1 259 ? 4.176 9.906 5.395 1 96.81 259 GLU B CA 1
ATOM 5812 C C . GLU B 1 259 ? 3.982 9.75 3.889 1 96.81 259 GLU B C 1
ATOM 5814 O O . GLU B 1 259 ? 4.258 8.688 3.332 1 96.81 259 GLU B O 1
ATOM 5819 N N . PHE B 1 260 ? 3.525 10.781 3.297 1 97.94 260 PHE B N 1
ATOM 5820 C CA . PHE B 1 260 ? 3.305 10.773 1.856 1 97.94 260 PHE B CA 1
ATOM 5821 C C . PHE B 1 260 ? 4.195 11.805 1.169 1 97.94 260 PHE B C 1
ATOM 5823 O O . PHE B 1 260 ? 3.916 13 1.211 1 97.94 260 PHE B O 1
ATOM 5830 N N . THR B 1 261 ? 5.199 11.32 0.549 1 97.25 261 THR B N 1
ATOM 5831 C CA . THR B 1 261 ? 6.219 12.117 -0.121 1 97.25 261 THR B CA 1
ATOM 5832 C C . THR B 1 261 ? 6.48 11.594 -1.528 1 97.25 261 THR B C 1
ATOM 5834 O O . THR B 1 261 ? 5.957 10.547 -1.912 1 97.25 261 THR B O 1
ATOM 5837 N N . ALA B 1 262 ? 7.273 12.352 -2.303 1 96.81 262 ALA B N 1
ATOM 5838 C CA . ALA B 1 262 ? 7.645 11.922 -3.648 1 96.81 262 ALA B CA 1
ATOM 5839 C C . ALA B 1 262 ? 8.312 10.547 -3.617 1 96.81 262 ALA B C 1
ATOM 5841 O O . ALA B 1 262 ? 8.148 9.75 -4.543 1 96.81 262 ALA B O 1
ATOM 5842 N N . GLU B 1 263 ? 8.984 10.281 -2.531 1 94 263 GLU B N 1
ATOM 5843 C CA . GLU B 1 263 ? 9.672 9 -2.393 1 94 263 GLU B CA 1
ATOM 5844 C C . GLU B 1 263 ? 8.68 7.875 -2.105 1 94 263 GLU B C 1
ATOM 5846 O O . GLU B 1 263 ? 8.703 6.836 -2.77 1 94 263 GLU B O 1
ATOM 5851 N N . THR B 1 264 ? 7.805 8.07 -1.151 1 95.38 264 THR B N 1
ATOM 5852 C CA . THR B 1 264 ? 6.914 7.004 -0.713 1 95.38 264 THR B CA 1
ATOM 5853 C C . THR B 1 264 ? 5.809 6.766 -1.739 1 95.38 264 THR B C 1
ATOM 5855 O O . THR B 1 264 ? 5.242 5.672 -1.81 1 95.38 264 THR B O 1
ATOM 5858 N N . GLU B 1 265 ? 5.477 7.754 -2.564 1 96.56 265 GLU B N 1
ATOM 5859 C CA . GLU B 1 265 ? 4.438 7.609 -3.576 1 96.56 265 GLU B CA 1
ATOM 5860 C C . GLU B 1 265 ? 5.027 7.609 -4.98 1 96.56 265 GLU B C 1
ATOM 5862 O O . GLU B 1 265 ? 4.352 7.973 -5.949 1 96.56 265 GLU B O 1
ATOM 5867 N N . ARG B 1 266 ? 6.258 7.215 -5.109 1 96.19 266 ARG B N 1
ATOM 5868 C CA . ARG B 1 266 ? 7.004 7.246 -6.359 1 96.19 266 ARG B CA 1
ATOM 5869 C C . ARG B 1 266 ? 6.273 6.473 -7.453 1 96.19 266 ARG B C 1
ATOM 5871 O O . ARG B 1 266 ? 6.082 6.984 -8.562 1 96.19 266 ARG B O 1
ATOM 5878 N N . GLN B 1 267 ? 5.816 5.266 -7.203 1 96.44 267 GLN B N 1
ATOM 5879 C CA . GLN B 1 267 ? 5.184 4.414 -8.211 1 96.44 267 GLN B CA 1
ATOM 5880 C C . GLN B 1 267 ? 3.873 5.02 -8.695 1 96.44 267 GLN B C 1
ATOM 5882 O O . GLN B 1 267 ? 3.564 4.969 -9.891 1 96.44 267 GLN B O 1
ATOM 5887 N N . LYS B 1 268 ? 3.15 5.59 -7.777 1 95.62 268 LYS B N 1
ATOM 5888 C CA . LYS B 1 268 ? 1.899 6.25 -8.141 1 95.62 268 LYS B CA 1
ATOM 5889 C C . LYS B 1 268 ? 2.146 7.406 -9.109 1 95.62 268 LYS B C 1
ATOM 5891 O O . LYS B 1 268 ? 1.456 7.531 -10.117 1 95.62 268 LYS B O 1
ATOM 5896 N N . ILE B 1 269 ? 3.115 8.195 -8.805 1 97.88 269 ILE B N 1
ATOM 5897 C CA . ILE B 1 269 ? 3.445 9.375 -9.602 1 97.88 269 ILE B CA 1
ATOM 5898 C C . ILE B 1 269 ? 3.93 8.938 -10.984 1 97.88 269 ILE B C 1
ATOM 5900 O O . ILE B 1 269 ? 3.477 9.469 -12 1 97.88 269 ILE B O 1
ATOM 5904 N N . GLN B 1 270 ? 4.832 7.98 -11.008 1 97.81 270 GLN B N 1
ATOM 5905 C CA . GLN B 1 270 ? 5.363 7.496 -12.273 1 97.81 270 GLN B CA 1
ATOM 5906 C C . GLN B 1 270 ? 4.266 6.84 -13.109 1 97.81 270 GLN B C 1
ATOM 5908 O O . GLN B 1 270 ? 4.281 6.93 -14.344 1 97.81 270 GLN B O 1
ATOM 5913 N N . TYR B 1 271 ? 3.391 6.133 -12.477 1 97.25 271 TYR B N 1
ATOM 5914 C CA . TYR B 1 271 ? 2.293 5.484 -13.188 1 97.25 271 TYR B CA 1
ATOM 5915 C C . TYR B 1 271 ? 1.412 6.516 -13.883 1 97.25 271 TYR B C 1
ATOM 5917 O O . TYR B 1 271 ? 1.034 6.332 -15.039 1 97.25 271 TYR B O 1
ATOM 5925 N N . LEU B 1 272 ? 1.073 7.551 -13.141 1 97.44 272 LEU B N 1
ATOM 5926 C CA . LEU B 1 272 ? 0.295 8.625 -13.758 1 97.44 272 LEU B CA 1
ATOM 5927 C C . LEU B 1 272 ? 1.045 9.234 -14.93 1 97.44 272 LEU B C 1
ATOM 5929 O O . LEU B 1 272 ? 0.451 9.5 -15.984 1 97.44 272 LEU B O 1
ATOM 5933 N N . ALA B 1 273 ? 2.309 9.461 -14.75 1 97.62 273 ALA B N 1
ATOM 5934 C CA . ALA B 1 273 ? 3.135 10 -15.828 1 97.62 273 ALA B CA 1
ATOM 5935 C C . ALA B 1 273 ? 3.119 9.094 -17.047 1 97.62 273 ALA B C 1
ATOM 5937 O O . ALA B 1 273 ? 3.158 9.562 -18.188 1 97.62 273 ALA B O 1
ATOM 5938 N N . PHE B 1 274 ? 3.104 7.82 -16.859 1 96.69 274 PHE B N 1
ATOM 5939 C CA . PHE B 1 274 ? 3.049 6.836 -17.922 1 96.69 274 PHE B CA 1
ATOM 5940 C C . PHE B 1 274 ? 1.71 6.898 -18.656 1 96.69 274 PHE B C 1
ATOM 5942 O O . PHE B 1 274 ? 1.664 6.867 -19.875 1 96.69 274 PHE B O 1
ATOM 5949 N N . LEU B 1 275 ? 0.64 6.996 -17.859 1 95.62 275 LEU B N 1
ATOM 5950 C CA . LEU B 1 275 ? -0.704 7.004 -18.422 1 95.62 275 LEU B CA 1
ATOM 5951 C C . LEU B 1 275 ? -0.99 8.328 -19.125 1 95.62 275 LEU B C 1
ATOM 5953 O O . LEU B 1 275 ? -1.732 8.375 -20.109 1 95.62 275 LEU B O 1
ATOM 5957 N N . LYS B 1 276 ? -0.466 9.406 -18.578 1 96.44 276 LYS B N 1
ATOM 5958 C CA . LYS B 1 276 ? -0.685 10.75 -19.109 1 96.44 276 LYS B CA 1
ATOM 5959 C C . LYS B 1 276 ? 0.639 11.477 -19.312 1 96.44 276 LYS B C 1
ATOM 5961 O O . LYS B 1 276 ? 0.932 12.453 -18.625 1 96.44 276 LYS B O 1
ATOM 5966 N N . PRO B 1 277 ? 1.33 11.133 -20.359 1 95.81 277 PRO B N 1
ATOM 5967 C CA . PRO B 1 277 ? 2.648 11.719 -20.609 1 95.81 277 PRO B CA 1
ATOM 5968 C C . PRO B 1 277 ? 2.588 13.227 -20.859 1 95.81 277 PRO B C 1
ATOM 5970 O O . PRO B 1 277 ? 3.592 13.922 -20.703 1 95.81 277 PRO B O 1
ATOM 5973 N N . GLU B 1 278 ? 1.422 13.75 -21.219 1 96 278 GLU B N 1
ATOM 5974 C CA . GLU B 1 278 ? 1.262 15.18 -21.469 1 96 278 GLU B CA 1
ATOM 5975 C C . GLU B 1 278 ? 1.524 15.992 -20.219 1 96 278 GLU B C 1
ATOM 5977 O O . GLU B 1 278 ? 1.875 17.172 -20.297 1 96 278 GLU B O 1
ATOM 5982 N N . LEU B 1 279 ? 1.365 15.367 -19.078 1 96.81 279 LEU B N 1
ATOM 5983 C CA . LEU B 1 279 ? 1.59 16.047 -17.812 1 96.81 279 LEU B CA 1
ATOM 5984 C C . LEU B 1 279 ? 3.064 16.391 -17.625 1 96.81 279 LEU B C 1
ATOM 5986 O O . LEU B 1 279 ? 3.414 17.25 -16.812 1 96.81 279 LEU B O 1
ATOM 5990 N N . LEU B 1 280 ? 3.947 15.695 -18.391 1 96.44 280 LEU B N 1
ATOM 5991 C CA . LEU B 1 280 ? 5.383 15.922 -18.281 1 96.44 280 LEU B CA 1
ATOM 5992 C C . LEU B 1 280 ? 5.84 17 -19.266 1 96.44 280 LEU B C 1
ATOM 5994 O O . LEU B 1 280 ? 6.957 17.5 -19.172 1 96.44 280 LEU B O 1
ATOM 5998 N N . GLY B 1 281 ? 5.066 17.344 -20.234 1 94.19 281 GLY B N 1
ATOM 5999 C CA . GLY B 1 281 ? 5.316 18.438 -21.172 1 94.19 281 GLY B CA 1
ATOM 6000 C C . GLY B 1 281 ? 6.527 18.203 -22.047 1 94.19 281 GLY B C 1
ATOM 6001 O O . GLY B 1 281 ? 7.121 19.141 -22.562 1 94.19 281 GLY B O 1
ATOM 6002 N N . GLY B 1 282 ? 6.949 16.969 -22.172 1 92.88 282 GLY B N 1
ATOM 6003 C CA . GLY B 1 282 ? 8.156 16.688 -22.938 1 92.88 282 GLY B CA 1
ATOM 6004 C C . GLY B 1 282 ? 9.414 17.219 -22.266 1 92.88 282 GLY B C 1
ATOM 6005 O O . GLY B 1 282 ? 10.484 17.25 -22.875 1 92.88 282 GLY B O 1
ATOM 6006 N N . GLU B 1 283 ? 9.281 17.656 -21.078 1 93.75 283 GLU B N 1
ATOM 6007 C CA . GLU B 1 283 ? 10.391 18.266 -20.359 1 93.75 283 GLU B CA 1
ATOM 6008 C C . GLU B 1 283 ? 10.961 17.328 -19.312 1 93.75 283 GLU B C 1
ATOM 6010 O O . GLU B 1 283 ? 12.125 17.453 -18.922 1 93.75 283 GLU B O 1
ATOM 6015 N N . PHE B 1 284 ? 10.125 16.469 -18.906 1 96.19 284 PHE B N 1
ATOM 6016 C CA . PHE B 1 284 ? 10.539 15.578 -17.828 1 96.19 284 PHE B CA 1
ATOM 6017 C C . PHE B 1 284 ? 10.508 14.125 -18.297 1 96.19 284 PHE B C 1
ATOM 6019 O O . PHE B 1 284 ? 9.758 13.781 -19.203 1 96.19 284 PHE B O 1
ATOM 6026 N N . SER B 1 285 ? 11.344 13.336 -17.656 1 96.31 285 SER B N 1
ATOM 6027 C CA . SER B 1 285 ? 11.32 11.891 -17.859 1 96.31 285 SER B CA 1
ATOM 6028 C C . SER B 1 285 ? 10.531 11.188 -16.766 1 96.31 285 SER B C 1
ATOM 6030 O O . SER B 1 285 ? 10.578 11.594 -15.602 1 96.31 285 SER B O 1
ATOM 6032 N N . ARG B 1 286 ? 9.812 10.086 -17.109 1 96.38 286 ARG B N 1
ATOM 6033 C CA . ARG B 1 286 ? 9.023 9.352 -16.125 1 96.38 286 ARG B CA 1
ATOM 6034 C C . ARG B 1 286 ? 9.906 8.406 -15.32 1 96.38 286 ARG B C 1
ATOM 6036 O O . ARG B 1 286 ? 9.477 7.867 -14.297 1 96.38 286 ARG B O 1
ATOM 6043 N N . TYR B 1 287 ? 11.188 8.133 -15.719 1 97.44 287 TYR B N 1
ATOM 6044 C CA . TYR B 1 287 ? 12.078 7.188 -15.062 1 97.44 287 TYR B CA 1
ATOM 6045 C C . TYR B 1 287 ? 12.773 7.836 -13.875 1 97.44 287 TYR B C 1
ATOM 6047 O O . TYR B 1 287 ? 12.922 9.062 -13.82 1 97.44 287 TYR B O 1
ATOM 6055 N N . GLU B 1 288 ? 13.125 7.023 -12.93 1 96.12 288 GLU B N 1
ATOM 6056 C CA . GLU B 1 288 ? 13.992 7.465 -11.844 1 96.12 288 GLU B CA 1
ATOM 6057 C C . GLU B 1 288 ? 15.414 6.945 -12.031 1 96.12 288 GLU B C 1
ATOM 6059 O O . GLU B 1 288 ? 15.617 5.797 -12.438 1 96.12 288 GLU B O 1
ATOM 6064 N N . PHE B 1 289 ? 16.391 7.781 -11.828 1 95.88 289 PHE B N 1
ATOM 6065 C CA . PHE B 1 289 ? 17.812 7.465 -11.859 1 95.88 289 PHE B CA 1
ATOM 6066 C C . PHE B 1 289 ? 18.484 7.867 -10.555 1 95.88 289 PHE B C 1
ATOM 6068 O O . PHE B 1 289 ? 18.031 8.805 -9.883 1 95.88 289 PHE B O 1
ATOM 6075 N N . PRO B 1 290 ? 19.5 7.141 -10.211 1 92.94 290 PRO B N 1
ATOM 6076 C CA . PRO B 1 290 ? 20.188 7.543 -8.984 1 92.94 290 PRO B CA 1
ATOM 6077 C C . PRO B 1 290 ? 20.812 8.93 -9.086 1 92.94 290 PRO B C 1
ATOM 6079 O O . PRO B 1 290 ? 20.859 9.664 -8.102 1 92.94 290 PRO B O 1
ATOM 6082 N N . CYS B 1 291 ? 21.344 9.148 -10.352 1 90.62 291 CYS B N 1
ATOM 6083 C CA . CYS B 1 291 ? 21.953 10.438 -10.672 1 90.62 291 CYS B CA 1
ATOM 6084 C C . CYS B 1 291 ? 21.453 10.953 -12.016 1 90.62 291 CYS B C 1
ATOM 6086 O O . CYS B 1 291 ? 20.938 10.18 -12.828 1 90.62 291 CYS B O 1
ATOM 6088 N N . ARG B 1 292 ? 21.719 12.25 -12.117 1 91.12 292 ARG B N 1
ATOM 6089 C CA . ARG B 1 292 ? 21.359 12.828 -13.406 1 91.12 292 ARG B CA 1
ATOM 6090 C C . ARG B 1 292 ? 22.094 12.133 -14.547 1 91.12 292 ARG B C 1
ATOM 6092 O O . ARG B 1 292 ? 23.297 11.852 -14.438 1 91.12 292 ARG B O 1
ATOM 6099 N N . VAL B 1 293 ? 21.328 11.812 -15.492 1 94.94 293 VAL B N 1
ATOM 6100 C CA . VAL B 1 293 ? 21.906 11.172 -16.672 1 94.94 293 VAL B CA 1
ATOM 6101 C C . VAL B 1 293 ? 22.672 12.203 -17.5 1 94.94 293 VAL B C 1
ATOM 6103 O O . VAL B 1 293 ? 22.172 13.297 -17.75 1 94.94 293 VAL B O 1
ATOM 6106 N N . LYS B 1 294 ? 23.859 11.852 -17.938 1 94.19 294 LYS B N 1
ATOM 6107 C CA . LYS B 1 294 ? 24.703 12.734 -18.734 1 94.19 294 LYS B CA 1
ATOM 6108 C C . LYS B 1 294 ? 24.766 12.266 -20.188 1 94.19 294 LYS B C 1
ATOM 6110 O O . LYS B 1 294 ? 24.422 11.125 -20.484 1 94.19 294 LYS B O 1
ATOM 6115 N N . ARG B 1 295 ? 25.188 13.18 -21.078 1 95.81 295 ARG B N 1
ATOM 6116 C CA . ARG B 1 295 ? 25.312 12.844 -22.484 1 95.81 295 ARG B CA 1
ATOM 6117 C C . ARG B 1 295 ? 26.312 11.703 -22.688 1 95.81 295 ARG B C 1
ATOM 6119 O O . ARG B 1 295 ? 26.125 10.875 -23.594 1 95.81 295 ARG B O 1
ATOM 6126 N N . SER B 1 296 ? 27.297 11.625 -21.828 1 93.62 296 SER B N 1
ATOM 6127 C CA . SER B 1 296 ? 28.297 10.578 -21.922 1 93.62 296 SER B CA 1
ATOM 6128 C C . SER B 1 296 ? 27.719 9.211 -21.578 1 93.62 296 SER B C 1
ATOM 6130 O O . SER B 1 296 ? 28.328 8.18 -21.859 1 93.62 296 SER B O 1
ATOM 6132 N N . ASP B 1 297 ? 26.547 9.234 -20.922 1 94.62 297 ASP B N 1
ATOM 6133 C CA . ASP B 1 297 ? 25.922 7.988 -20.5 1 94.62 297 ASP B CA 1
ATOM 6134 C C . ASP B 1 297 ? 25.125 7.355 -21.656 1 94.62 297 ASP B C 1
ATOM 6136 O O . ASP B 1 297 ? 24.781 6.176 -21.594 1 94.62 297 ASP B O 1
ATOM 6140 N N . ILE B 1 298 ? 24.891 8.117 -22.672 1 96.25 298 ILE B N 1
ATOM 6141 C CA . ILE B 1 298 ? 24.016 7.652 -23.75 1 96.25 298 ILE B CA 1
ATOM 6142 C C . ILE B 1 298 ? 24.625 6.414 -24.406 1 96.25 298 ILE B C 1
ATOM 6144 O O . ILE B 1 298 ? 25.828 6.391 -24.719 1 96.25 298 ILE B O 1
ATOM 6148 N N . GLY B 1 299 ? 23.844 5.371 -24.547 1 95.81 299 GLY B N 1
ATOM 6149 C CA . GLY B 1 299 ? 24.297 4.133 -25.156 1 95.81 299 GLY B CA 1
ATOM 6150 C C . GLY B 1 299 ? 24.812 3.123 -24.156 1 95.81 299 GLY B C 1
ATOM 6151 O O . GLY B 1 299 ? 25.016 1.952 -24.484 1 95.81 299 GLY B O 1
ATOM 6152 N N . LYS B 1 300 ? 25.016 3.564 -22.953 1 95 300 LYS B N 1
ATOM 6153 C CA . LYS B 1 300 ? 25.484 2.676 -21.891 1 95 300 LYS B CA 1
ATOM 6154 C C . LYS B 1 300 ? 24.328 2.184 -21.031 1 95 300 LYS B C 1
ATOM 6156 O O . LYS B 1 300 ? 23.266 2.809 -21 1 95 300 LYS B O 1
ATOM 6161 N N . LYS B 1 301 ? 24.547 1.07 -20.391 1 96.06 301 LYS B N 1
ATOM 6162 C CA . LYS B 1 301 ? 23.547 0.55 -19.453 1 96.06 301 LYS B CA 1
ATOM 6163 C C . LYS B 1 301 ? 23.672 1.223 -18.094 1 96.06 301 LYS B C 1
ATOM 6165 O O . LYS B 1 301 ? 24.703 1.119 -17.422 1 96.06 301 LYS B O 1
ATOM 6170 N N . ILE B 1 302 ? 22.562 1.865 -17.688 1 96.31 302 ILE B N 1
ATOM 6171 C CA . ILE B 1 302 ? 22.594 2.6 -16.422 1 96.31 302 ILE B CA 1
ATOM 6172 C C . ILE B 1 302 ? 21.453 2.131 -15.523 1 96.31 302 ILE B C 1
ATOM 6174 O O . ILE B 1 302 ? 20.438 1.621 -16 1 96.31 302 ILE B O 1
ATOM 6178 N N . LEU B 1 303 ? 21.641 2.34 -14.273 1 96.69 303 LEU B N 1
ATOM 6179 C CA . LEU B 1 303 ? 20.625 2.006 -13.289 1 96.69 303 LEU B CA 1
ATOM 6180 C C . LEU B 1 303 ? 19.375 2.867 -13.477 1 96.69 303 LEU B C 1
ATOM 6182 O O . LEU B 1 303 ? 19.484 4.07 -13.727 1 96.69 303 LEU B O 1
ATOM 6186 N N . TYR B 1 304 ? 18.219 2.246 -13.375 1 97.25 304 TYR B N 1
ATOM 6187 C CA . TYR B 1 304 ? 16.969 2.984 -13.508 1 97.25 304 TYR B CA 1
ATOM 6188 C C . TYR B 1 304 ? 15.836 2.273 -12.773 1 97.25 304 TYR B C 1
ATOM 6190 O O . TYR B 1 304 ? 15.977 1.113 -12.383 1 97.25 304 TYR B O 1
ATOM 6198 N N . ARG B 1 305 ? 14.75 2.959 -12.562 1 96.62 305 ARG B N 1
ATOM 6199 C CA . ARG B 1 305 ? 13.516 2.367 -12.055 1 96.62 305 ARG B CA 1
ATOM 6200 C C . ARG B 1 305 ? 12.289 3.006 -12.711 1 96.62 305 ARG B C 1
ATOM 6202 O O . ARG B 1 305 ? 12.25 4.223 -12.898 1 96.62 305 ARG B O 1
ATOM 6209 N N . ASP B 1 306 ? 11.406 2.172 -13.141 1 96.94 306 ASP B N 1
ATOM 6210 C CA . ASP B 1 306 ? 10.148 2.604 -13.742 1 96.94 306 ASP B CA 1
ATOM 6211 C C . ASP B 1 306 ? 8.977 2.379 -12.789 1 96.94 306 ASP B C 1
ATOM 6213 O O . ASP B 1 306 ? 9.164 1.882 -11.68 1 96.94 306 ASP B O 1
ATOM 6217 N N . TYR B 1 307 ? 7.715 2.764 -13.234 1 96.62 307 TYR B N 1
ATOM 6218 C CA . TYR B 1 307 ? 6.523 2.746 -12.391 1 96.62 307 TYR B CA 1
ATOM 6219 C C . TYR B 1 307 ? 6.219 1.334 -11.906 1 96.62 307 TYR B C 1
ATOM 6221 O O . TYR B 1 307 ? 5.68 1.148 -10.812 1 96.62 307 TYR B O 1
ATOM 6229 N N . PHE B 1 308 ? 6.547 0.297 -12.648 1 96.38 308 PHE B N 1
ATOM 6230 C CA . PHE B 1 308 ? 6.152 -1.062 -12.297 1 96.38 308 PHE B CA 1
ATOM 6231 C C . PHE B 1 308 ? 7.223 -1.736 -11.453 1 96.38 308 PHE B C 1
ATOM 6233 O O . PHE B 1 308 ? 7.035 -2.863 -10.984 1 96.38 308 PHE B O 1
ATOM 6240 N N . MET B 1 309 ? 8.281 -1.046 -11.211 1 97.31 309 MET B N 1
ATOM 6241 C CA . MET B 1 309 ? 9.422 -1.646 -10.523 1 97.31 309 MET B CA 1
ATOM 6242 C C . MET B 1 309 ? 9.484 -1.176 -9.07 1 97.31 309 MET B C 1
ATOM 6244 O O . MET B 1 309 ? 9.5 0.027 -8.805 1 97.31 309 MET B O 1
ATOM 6248 N N . SER B 1 310 ? 9.484 -2.072 -8.148 1 97.44 310 SER B N 1
ATOM 6249 C CA . SER B 1 310 ? 9.898 -1.785 -6.781 1 97.44 310 SER B CA 1
ATOM 6250 C C . SER B 1 310 ? 11.414 -1.883 -6.637 1 97.44 310 SER B C 1
ATOM 6252 O O . SER B 1 310 ? 12.023 -1.138 -5.859 1 97.44 310 SER B O 1
ATOM 6254 N N . GLY B 1 311 ? 11.992 -2.756 -7.395 1 97.88 311 GLY B N 1
ATOM 6255 C CA . GLY B 1 311 ? 13.438 -2.881 -7.465 1 97.88 311 GLY B CA 1
ATOM 6256 C C . GLY B 1 311 ? 14.07 -1.973 -8.508 1 97.88 311 GLY B C 1
ATOM 6257 O O . GLY B 1 311 ? 13.445 -1.01 -8.953 1 97.88 311 GLY B O 1
ATOM 6258 N N . TRP B 1 312 ? 15.406 -2.242 -8.734 1 97.81 312 TRP B N 1
ATOM 6259 C CA . TRP B 1 312 ? 16.156 -1.474 -9.719 1 97.81 312 TRP B CA 1
ATOM 6260 C C . TRP B 1 312 ? 16.641 -2.369 -10.852 1 97.81 312 TRP B C 1
ATOM 6262 O O . TRP B 1 312 ? 16.781 -3.582 -10.68 1 97.81 312 TRP B O 1
ATOM 6272 N N . GLY B 1 313 ? 16.781 -1.844 -12.016 1 97.62 313 GLY B N 1
ATOM 6273 C CA . GLY B 1 313 ? 17.328 -2.523 -13.172 1 97.62 313 GLY B CA 1
ATOM 6274 C C . GLY B 1 313 ? 18.266 -1.648 -13.984 1 97.62 313 GLY B C 1
ATOM 6275 O O . GLY B 1 313 ? 18.562 -0.513 -13.602 1 97.62 313 GLY B O 1
ATOM 6276 N N . TYR B 1 314 ? 18.875 -2.234 -15.023 1 97.25 314 TYR B N 1
ATOM 6277 C CA . TYR B 1 314 ? 19.719 -1.489 -15.945 1 97.25 314 TYR B CA 1
ATOM 6278 C C . TYR B 1 314 ? 19.031 -1.337 -17.297 1 97.25 314 TYR B C 1
ATOM 6280 O O . TYR B 1 314 ? 18.375 -2.266 -17.781 1 97.25 314 TYR B O 1
ATOM 6288 N N . LYS B 1 315 ? 19.125 -0.237 -17.812 1 96.81 315 LYS B N 1
ATOM 6289 C CA . LYS B 1 315 ? 18.641 0.005 -19.172 1 96.81 315 LYS B CA 1
ATOM 6290 C C . LYS B 1 315 ? 19.641 0.819 -19.969 1 96.81 315 LYS B C 1
ATOM 6292 O O . LYS B 1 315 ? 20.5 1.492 -19.406 1 96.81 315 LYS B O 1
ATOM 6297 N N . ILE B 1 316 ? 19.516 0.737 -21.266 1 97.25 316 ILE B N 1
ATOM 6298 C CA . ILE B 1 316 ? 20.359 1.554 -22.125 1 97.25 316 ILE B CA 1
ATOM 6299 C C . ILE B 1 316 ? 19.891 3.004 -22.094 1 97.25 316 ILE B C 1
ATOM 6301 O O . ILE B 1 316 ? 18.719 3.289 -22.359 1 97.25 316 ILE B O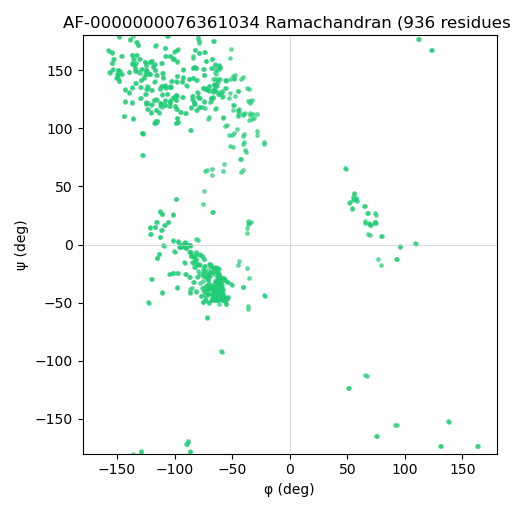 1
ATOM 6305 N N . ALA B 1 317 ? 20.766 3.893 -21.734 1 97.12 317 ALA B N 1
ATOM 6306 C CA . ALA B 1 317 ? 20.422 5.312 -21.672 1 97.12 317 ALA B CA 1
ATOM 6307 C C . ALA B 1 317 ? 20.109 5.867 -23.047 1 97.12 317 ALA B C 1
ATOM 6309 O O . ALA B 1 317 ? 20.844 5.621 -24.016 1 97.12 317 ALA B O 1
ATOM 6310 N N . GLU B 1 318 ? 19.094 6.527 -23.156 1 97.19 318 GLU B N 1
ATOM 6311 C CA . GLU B 1 318 ? 18.656 7.16 -24.391 1 97.19 318 GLU B CA 1
ATOM 6312 C C . GLU B 1 318 ? 18.609 8.68 -24.266 1 97.19 318 GLU B C 1
ATOM 6314 O O . GLU B 1 318 ? 18.734 9.211 -23.156 1 97.19 318 GLU B O 1
ATOM 6319 N N . GLU B 1 319 ? 18.406 9.375 -25.391 1 95.94 319 GLU B N 1
ATOM 6320 C CA . GLU B 1 319 ? 18.406 10.836 -25.422 1 95.94 319 GLU B CA 1
ATOM 6321 C C . GLU B 1 319 ? 17.312 11.398 -24.516 1 95.94 319 GLU B C 1
ATOM 6323 O O . GLU B 1 319 ? 17.531 12.414 -23.844 1 95.94 319 GLU B O 1
ATOM 6328 N N . ASP B 1 320 ? 16.234 10.797 -24.453 1 95.31 320 ASP B N 1
ATOM 6329 C CA . ASP B 1 320 ? 15.109 11.25 -23.656 1 95.31 320 ASP B CA 1
ATOM 6330 C C . ASP B 1 320 ? 15.43 11.188 -22.172 1 95.31 320 ASP B C 1
ATOM 6332 O O . ASP B 1 320 ? 14.789 11.859 -21.359 1 95.31 320 ASP B O 1
ATOM 6336 N N . ASP B 1 321 ? 16.391 10.422 -21.797 1 96.38 321 ASP B N 1
ATOM 6337 C CA . ASP B 1 321 ? 16.75 10.234 -20.391 1 96.38 321 ASP B CA 1
ATOM 6338 C C . ASP B 1 321 ? 17.562 11.414 -19.859 1 96.38 321 ASP B C 1
ATOM 6340 O O . ASP B 1 321 ? 17.797 11.531 -18.656 1 96.38 321 ASP B O 1
ATOM 6344 N N . LEU B 1 322 ? 17.922 12.258 -20.781 1 96.56 322 LEU B N 1
ATOM 6345 C CA . LEU B 1 322 ? 18.656 13.453 -20.375 1 96.56 322 LEU B CA 1
ATOM 6346 C C . LEU B 1 322 ? 17.719 14.461 -19.703 1 96.56 322 LEU B C 1
ATOM 6348 O O . LEU B 1 322 ? 18.188 15.383 -19.031 1 96.56 322 LEU B O 1
ATOM 6352 N N . LYS B 1 323 ? 16.453 14.25 -19.953 1 95.31 323 LYS B N 1
ATOM 6353 C CA . LYS B 1 323 ? 15.469 15.125 -19.312 1 95.31 323 LYS B CA 1
ATOM 6354 C C . LYS B 1 323 ? 15.477 14.953 -17.797 1 95.31 323 LYS B C 1
ATOM 6356 O O . LYS B 1 323 ? 15.859 13.891 -17.297 1 95.31 323 LYS B O 1
ATOM 6361 N N . TYR B 1 324 ? 15.039 16 -17.125 1 94 324 TYR B N 1
ATOM 6362 C CA . TYR B 1 324 ? 14.898 15.898 -15.68 1 94 324 TYR B CA 1
ATOM 6363 C C . TYR B 1 324 ? 13.836 14.875 -15.305 1 94 324 TYR B C 1
ATOM 6365 O O . TYR B 1 324 ? 12.773 14.82 -15.93 1 94 324 TYR B O 1
ATOM 6373 N N . PRO B 1 325 ? 14.18 13.992 -14.375 1 96.19 325 PRO B N 1
ATOM 6374 C CA . PRO B 1 325 ? 13.18 13.008 -13.977 1 96.19 325 PRO B CA 1
ATOM 6375 C C . PRO B 1 325 ? 12 13.633 -13.234 1 96.19 325 PRO B C 1
ATOM 6377 O O . PRO B 1 325 ? 12.172 14.641 -12.547 1 96.19 325 PRO B O 1
ATOM 6380 N N . VAL B 1 326 ? 10.852 13.023 -13.328 1 97.19 326 VAL B N 1
ATOM 6381 C CA . VAL B 1 326 ? 9.656 13.508 -12.641 1 97.19 326 VAL B CA 1
ATOM 6382 C C . VAL B 1 326 ? 9.859 13.422 -11.133 1 97.19 326 VAL B C 1
ATOM 6384 O O . VAL B 1 326 ? 9.344 14.258 -10.383 1 97.19 326 VAL B O 1
ATOM 6387 N N . ILE B 1 327 ? 10.547 12.422 -10.711 1 95.94 327 ILE B N 1
ATOM 6388 C CA . ILE B 1 327 ? 10.938 12.266 -9.312 1 95.94 327 ILE B CA 1
ATOM 6389 C C . ILE B 1 327 ? 12.461 12.336 -9.188 1 95.94 327 ILE B C 1
ATOM 6391 O O . ILE B 1 327 ? 13.18 11.562 -9.828 1 95.94 327 ILE B O 1
ATOM 6395 N N . HIS B 1 328 ? 12.867 13.242 -8.352 1 92.12 328 HIS B N 1
ATOM 6396 C CA . HIS B 1 328 ? 14.312 13.398 -8.219 1 92.12 328 HIS B CA 1
ATOM 6397 C C . HIS B 1 328 ? 14.688 13.852 -6.809 1 92.12 328 HIS B C 1
ATOM 6399 O O . HIS B 1 328 ? 13.969 14.641 -6.199 1 92.12 328 HIS B O 1
ATOM 6405 N N . GLY B 1 329 ? 15.781 13.336 -6.348 1 90.31 329 GLY B N 1
ATOM 6406 C CA . GLY B 1 329 ? 16.297 13.734 -5.043 1 90.31 329 GLY B CA 1
ATOM 6407 C C . GLY B 1 329 ? 16.656 12.547 -4.164 1 90.31 329 GLY B C 1
ATOM 6408 O O . GLY B 1 329 ? 16.688 11.406 -4.629 1 90.31 329 GLY B O 1
ATOM 6409 N N . GLU B 1 330 ? 16.984 12.914 -2.926 1 86.06 330 GLU B N 1
ATOM 6410 C CA . GLU B 1 330 ? 17.391 11.883 -1.973 1 86.06 330 GLU B CA 1
ATOM 6411 C C . GLU B 1 330 ? 16.547 11.953 -0.701 1 86.06 330 GLU B C 1
ATOM 6413 O O . GLU B 1 330 ? 16.406 13.016 -0.099 1 86.06 330 GLU B O 1
ATOM 6418 N N . GLY B 1 331 ? 16.062 10.75 -0.39 1 81.56 331 GLY B N 1
ATOM 6419 C CA . GLY B 1 331 ? 15.297 10.68 0.847 1 81.56 331 GLY B CA 1
ATOM 6420 C C . GLY B 1 331 ? 14.211 11.734 0.932 1 81.56 331 GLY B C 1
ATOM 6421 O O . GLY B 1 331 ? 13.398 11.875 0.012 1 81.56 331 GLY B O 1
ATOM 6422 N N . LYS B 1 332 ? 14.273 12.547 2.004 1 81.75 332 LYS B N 1
ATOM 6423 C CA . LYS B 1 332 ? 13.234 13.547 2.271 1 81.75 332 LYS B CA 1
ATOM 6424 C C . LYS B 1 332 ? 13.383 14.75 1.349 1 81.75 332 LYS B C 1
ATOM 6426 O O . LYS B 1 332 ? 12.461 15.562 1.233 1 81.75 332 LYS B O 1
ATOM 6431 N N . GLN B 1 333 ? 14.453 14.836 0.625 1 87 333 GLN B N 1
ATOM 6432 C CA . GLN B 1 333 ? 14.688 15.953 -0.284 1 87 333 GLN B CA 1
ATOM 6433 C C . GLN B 1 333 ? 14.172 15.641 -1.686 1 87 333 GLN B C 1
ATOM 6435 O O . GLN B 1 333 ? 14.297 16.453 -2.598 1 87 333 GLN B O 1
ATOM 6440 N N . THR B 1 334 ? 13.609 14.453 -1.78 1 93.88 334 THR B N 1
ATOM 6441 C CA . THR B 1 334 ? 13.047 14.07 -3.07 1 93.88 334 THR B CA 1
ATOM 6442 C C . THR B 1 334 ? 11.844 14.953 -3.414 1 93.88 334 THR B C 1
ATOM 6444 O O . THR B 1 334 ? 11.016 15.25 -2.551 1 93.88 334 THR B O 1
ATOM 6447 N N . ARG B 1 335 ? 11.852 15.438 -4.672 1 96.31 335 ARG B N 1
ATOM 6448 C CA . ARG B 1 335 ? 10.812 16.359 -5.105 1 96.31 335 ARG B CA 1
ATOM 6449 C C . ARG B 1 335 ? 10.102 15.852 -6.355 1 96.31 335 ARG B C 1
ATOM 6451 O O . ARG B 1 335 ? 10.703 15.141 -7.168 1 96.31 335 ARG B O 1
ATOM 6458 N N . VAL B 1 336 ? 8.836 16.203 -6.5 1 97.81 336 VAL B N 1
ATOM 6459 C CA . VAL B 1 336 ? 8.094 16.016 -7.738 1 97.81 336 VAL B CA 1
ATOM 6460 C C . VAL B 1 336 ? 8.414 17.125 -8.719 1 97.81 336 VAL B C 1
ATOM 6462 O O . VAL B 1 336 ? 8.172 18.312 -8.43 1 97.81 336 VAL B O 1
ATOM 6465 N N . MET B 1 337 ? 9.031 16.781 -9.844 1 96.88 337 MET B N 1
ATOM 6466 C CA . MET B 1 337 ? 9.43 17.703 -10.898 1 96.88 337 MET B CA 1
ATOM 6467 C C . MET B 1 337 ? 10.289 18.828 -10.336 1 96.88 337 MET B C 1
ATOM 6469 O O . MET B 1 337 ? 10.117 20 -10.703 1 96.88 337 MET B O 1
ATOM 6473 N N . GLY B 1 338 ? 10.992 18.516 -9.336 1 94.62 338 GLY B N 1
ATOM 6474 C CA . GLY B 1 338 ? 11.938 19.453 -8.734 1 94.62 338 GLY B CA 1
ATOM 6475 C C . GLY B 1 338 ? 11.266 20.531 -7.922 1 94.62 338 GLY B C 1
ATOM 6476 O O . GLY B 1 338 ? 11.875 21.562 -7.633 1 94.62 338 GLY B O 1
ATOM 6477 N N . THR B 1 339 ? 10.047 20.375 -7.504 1 95.88 339 THR B N 1
ATOM 6478 C CA . THR B 1 339 ? 9.312 21.516 -6.961 1 95.88 339 THR B CA 1
ATOM 6479 C C . THR B 1 339 ? 8.836 21.219 -5.539 1 95.88 339 THR B C 1
ATOM 6481 O O . THR B 1 339 ? 9.086 22.016 -4.625 1 95.88 339 THR B O 1
ATOM 6484 N N . ILE B 1 340 ? 8.211 20.125 -5.277 1 96.62 340 ILE B N 1
ATOM 6485 C CA . ILE B 1 340 ? 7.57 19.906 -3.988 1 96.62 340 ILE B CA 1
ATOM 6486 C C . ILE B 1 340 ? 7.914 18.516 -3.473 1 96.62 340 ILE B C 1
ATOM 6488 O O . ILE B 1 340 ? 8.016 17.562 -4.25 1 96.62 340 ILE B O 1
ATOM 6492 N N . ALA B 1 341 ? 7.977 18.391 -2.166 1 96.12 341 ALA B N 1
ATOM 6493 C CA . ALA B 1 341 ? 8.383 17.125 -1.56 1 96.12 341 ALA B CA 1
ATOM 6494 C C . ALA B 1 341 ? 7.172 16.312 -1.131 1 96.12 341 ALA B C 1
ATOM 6496 O O . ALA B 1 341 ? 7.188 15.078 -1.2 1 96.12 341 ALA B O 1
ATOM 6497 N N . VAL B 1 342 ? 6.121 16.953 -0.637 1 97.56 342 VAL B N 1
ATOM 6498 C CA . VAL B 1 342 ? 4.945 16.25 -0.121 1 97.56 342 VAL B CA 1
ATOM 6499 C C . VAL B 1 342 ? 3.963 15.984 -1.26 1 97.56 342 VAL B C 1
ATOM 6501 O O . VAL B 1 342 ? 3.793 16.812 -2.152 1 97.56 342 VAL B O 1
ATOM 6504 N N . THR B 1 343 ? 3.334 14.828 -1.203 1 98.25 343 THR B N 1
ATOM 6505 C CA . THR B 1 343 ? 2.492 14.438 -2.332 1 98.25 343 THR B CA 1
ATOM 6506 C C . THR B 1 343 ? 1.025 14.383 -1.919 1 98.25 343 THR B C 1
ATOM 6508 O O . THR B 1 343 ? 0.144 14.203 -2.762 1 98.25 343 THR B O 1
ATOM 6511 N N . ARG B 1 344 ? 0.742 14.516 -0.671 1 98.56 344 ARG B N 1
ATOM 6512 C CA . ARG B 1 344 ? -0.625 14.68 -0.186 1 98.56 344 ARG B CA 1
ATOM 6513 C C . ARG B 1 344 ? -0.748 15.922 0.693 1 98.56 344 ARG B C 1
ATOM 6515 O O . ARG B 1 344 ? 0.196 16.281 1.396 1 98.56 344 ARG B O 1
ATOM 6522 N N . GLY B 1 345 ? -1.822 16.547 0.587 1 98.69 345 GLY B N 1
ATOM 6523 C CA . GLY B 1 345 ? -2.1 17.766 1.338 1 98.69 345 GLY B CA 1
ATOM 6524 C C . GLY B 1 345 ? -3.252 18.562 0.765 1 98.69 345 GLY B C 1
ATOM 6525 O O . GLY B 1 345 ? -3.947 18.109 -0.142 1 98.69 345 GLY B O 1
ATOM 6526 N N . LEU B 1 346 ? -3.432 19.703 1.325 1 98.88 346 LEU B N 1
ATOM 6527 C CA . LEU B 1 346 ? -4.473 20.625 0.876 1 98.88 346 LEU B CA 1
ATOM 6528 C C . LEU B 1 346 ? -3.859 21.844 0.198 1 98.88 346 LEU B C 1
ATOM 6530 O O . LEU B 1 346 ? -2.783 22.297 0.589 1 98.88 346 LEU B O 1
ATOM 6534 N N . GLY B 1 347 ? -4.562 22.312 -0.819 1 98.5 347 GLY B N 1
ATOM 6535 C CA . GLY B 1 347 ? -4.059 23.469 -1.528 1 98.5 347 GLY B CA 1
ATOM 6536 C C . GLY B 1 347 ? -3.186 23.109 -2.717 1 98.5 347 GLY B C 1
ATOM 6537 O O . GLY B 1 347 ? -3.461 22.141 -3.428 1 98.5 347 GLY B O 1
ATOM 6538 N N . ASP B 1 348 ? -2.277 24.016 -3.137 1 97.94 348 ASP B N 1
ATOM 6539 C CA . ASP B 1 348 ? -1.32 23.875 -4.23 1 97.94 348 ASP B CA 1
ATOM 6540 C C . ASP B 1 348 ? -2.035 23.766 -5.574 1 97.94 348 ASP B C 1
ATOM 6542 O O . ASP B 1 348 ? -1.562 23.078 -6.48 1 97.94 348 ASP B O 1
ATOM 6546 N N . HIS B 1 349 ? -3.107 24.391 -5.711 1 97 349 HIS B N 1
ATOM 6547 C CA . HIS B 1 349 ? -3.918 24.266 -6.918 1 97 349 HIS B CA 1
ATOM 6548 C C . HIS B 1 349 ? -3.264 24.984 -8.094 1 97 349 HIS B C 1
ATOM 6550 O O . HIS B 1 349 ? -3.449 24.578 -9.25 1 97 349 HIS B O 1
ATOM 6556 N N . GLN B 1 350 ? -2.484 26 -7.824 1 93.56 350 GLN B N 1
ATOM 6557 C CA . GLN B 1 350 ? -1.883 26.781 -8.898 1 93.56 350 GLN B CA 1
ATOM 6558 C C . GLN B 1 350 ? -0.373 26.578 -8.953 1 93.56 350 GLN B C 1
ATOM 6560 O O . GLN B 1 350 ? 0.346 27.344 -9.594 1 93.56 350 GLN B O 1
ATOM 6565 N N . LEU B 1 351 ? 0.051 25.594 -8.242 1 96 351 LEU B N 1
ATOM 6566 C CA . LEU B 1 351 ? 1.487 25.344 -8.203 1 96 351 LEU B CA 1
ATOM 6567 C C . LEU B 1 351 ? 2.002 24.891 -9.562 1 96 351 LEU B C 1
ATOM 6569 O O . LEU B 1 351 ? 1.462 23.953 -10.148 1 96 351 LEU B O 1
ATOM 6573 N N . GLN B 1 352 ? 3.016 25.562 -10.078 1 95.44 352 GLN B N 1
ATOM 6574 C CA . GLN B 1 352 ? 3.633 25.234 -11.359 1 95.44 352 GLN B CA 1
ATOM 6575 C C . GLN B 1 352 ? 5.137 25.016 -11.203 1 95.44 352 GLN B C 1
ATOM 6577 O O . GLN B 1 352 ? 5.746 25.531 -10.266 1 95.44 352 GLN B O 1
ATOM 6582 N N . VAL B 1 353 ? 5.637 24.234 -12.148 1 95 353 VAL B N 1
ATOM 6583 C CA . VAL B 1 353 ? 7.086 24.078 -12.203 1 95 353 VAL B CA 1
ATOM 6584 C C . VAL B 1 353 ? 7.73 25.406 -12.578 1 95 353 VAL B C 1
ATOM 6586 O O . VAL B 1 353 ? 7.242 26.125 -13.469 1 95 353 VAL B O 1
ATOM 6589 N N . HIS B 1 354 ? 8.867 25.656 -11.953 1 89.38 354 HIS B N 1
ATOM 6590 C CA . HIS B 1 354 ? 9.555 26.938 -12.164 1 89.38 354 HIS B CA 1
ATOM 6591 C C . HIS B 1 354 ? 9.875 27.141 -13.641 1 89.38 354 HIS B C 1
ATOM 6593 O O . HIS B 1 354 ? 10.414 26.25 -14.297 1 89.38 354 HIS B O 1
ATOM 6599 N N . GLU B 1 355 ? 9.516 28.234 -14.211 1 87.94 355 GLU B N 1
ATOM 6600 C CA . GLU B 1 355 ? 9.82 28.688 -15.562 1 87.94 355 GLU B CA 1
ATOM 6601 C C . GLU B 1 355 ? 9.102 27.844 -16.609 1 87.94 355 GLU B C 1
ATOM 6603 O O . GLU B 1 355 ? 9.586 27.688 -17.734 1 87.94 355 GLU B O 1
ATOM 6608 N N . THR B 1 356 ? 8.086 27.141 -16.172 1 91.19 356 THR B N 1
ATOM 6609 C CA . THR B 1 356 ? 7.254 26.406 -17.125 1 91.19 356 THR B CA 1
ATOM 6610 C C . THR B 1 356 ? 5.773 26.641 -16.828 1 91.19 356 THR B C 1
ATOM 6612 O O . THR B 1 356 ? 5.422 27.328 -15.883 1 91.19 356 THR B O 1
ATOM 6615 N N . ASN B 1 357 ? 4.918 26.109 -17.703 1 92.38 357 ASN B N 1
ATOM 6616 C CA . ASN B 1 357 ? 3.475 26.172 -17.5 1 92.38 357 ASN B CA 1
ATOM 6617 C C . ASN B 1 357 ? 2.908 24.828 -17.078 1 92.38 357 ASN B C 1
ATOM 6619 O O . ASN B 1 357 ? 1.707 24.578 -17.203 1 92.38 357 ASN B O 1
ATOM 6623 N N . LEU B 1 358 ? 3.775 24 -16.594 1 95.88 358 LEU B N 1
ATOM 6624 C CA . LEU B 1 358 ? 3.344 22.672 -16.188 1 95.88 358 LEU B CA 1
ATOM 6625 C C . LEU B 1 358 ? 2.795 22.703 -14.766 1 95.88 358 LEU B C 1
ATOM 6627 O O . LEU B 1 358 ? 3.475 23.156 -13.836 1 95.88 358 LEU B O 1
ATOM 6631 N N . HIS B 1 359 ? 1.582 22.234 -14.617 1 96 359 HIS B N 1
ATOM 6632 C CA . HIS B 1 359 ? 0.938 22.172 -13.312 1 96 359 HIS B CA 1
ATOM 6633 C C . HIS B 1 359 ? 1.344 20.906 -12.562 1 96 359 HIS B C 1
ATOM 6635 O O . HIS B 1 359 ? 1.454 19.828 -13.156 1 96 359 HIS B O 1
ATOM 6641 N N . ILE B 1 360 ? 1.502 20.984 -11.289 1 96.94 360 ILE B N 1
ATOM 6642 C CA . ILE B 1 360 ? 1.979 19.875 -10.477 1 96.94 360 ILE B CA 1
ATOM 6643 C C . ILE B 1 360 ? 0.799 19.203 -9.766 1 96.94 360 ILE B C 1
ATOM 6645 O O . ILE B 1 360 ? 0.881 18.047 -9.367 1 96.94 360 ILE B O 1
ATOM 6649 N N . LYS B 1 361 ? -0.326 19.953 -9.555 1 97.44 361 LYS B N 1
ATOM 6650 C CA . LYS B 1 361 ? -1.456 19.531 -8.727 1 97.44 361 LYS B CA 1
ATOM 6651 C C . LYS B 1 361 ? -1.981 18.172 -9.164 1 97.44 361 LYS B C 1
ATOM 6653 O O . LYS B 1 361 ? -2.373 17.359 -8.32 1 97.44 361 LYS B O 1
ATOM 6658 N N . PRO B 1 362 ? -1.905 17.859 -10.461 1 96.69 362 PRO B N 1
ATOM 6659 C CA . PRO B 1 362 ? -2.402 16.531 -10.867 1 96.69 362 PRO B CA 1
ATOM 6660 C C . PRO B 1 362 ? -1.642 15.391 -10.203 1 96.69 362 PRO B C 1
ATOM 6662 O O . PRO B 1 362 ? -2.188 14.297 -10.039 1 96.69 362 PRO B O 1
ATOM 6665 N N . PHE B 1 363 ? -0.396 15.555 -9.812 1 97.94 363 PHE B N 1
ATOM 6666 C CA . PHE B 1 363 ? 0.41 14.516 -9.188 1 97.94 363 PHE B CA 1
ATOM 6667 C C . PHE B 1 363 ? 0.173 14.477 -7.684 1 97.94 363 PHE B C 1
ATOM 6669 O O . PHE B 1 363 ? 0.632 13.555 -7.004 1 97.94 363 PHE B O 1
ATOM 6676 N N . LEU B 1 364 ? -0.53 15.453 -7.141 1 98.25 364 LEU B N 1
ATOM 6677 C CA . LEU B 1 364 ? -0.786 15.555 -5.707 1 98.25 364 LEU B CA 1
ATOM 6678 C C . LEU B 1 364 ? -2.195 15.086 -5.371 1 98.25 364 LEU B C 1
ATOM 6680 O O . LEU B 1 364 ? -3.055 15.008 -6.25 1 98.25 364 LEU B O 1
ATOM 6684 N N . SER B 1 365 ? -2.383 14.727 -4.059 1 98.25 365 SER B N 1
ATOM 6685 C CA . SER B 1 365 ? -3.693 14.281 -3.594 1 98.25 365 SER B CA 1
ATOM 6686 C C . SER B 1 365 ? -4.07 14.961 -2.279 1 98.25 365 SER B C 1
ATOM 6688 O O . SER B 1 365 ? -3.219 15.172 -1.416 1 98.25 365 SER B O 1
ATOM 6690 N N . CYS B 1 366 ? -5.332 15.336 -2.188 1 98.75 366 CYS B N 1
ATOM 6691 C CA . CYS B 1 366 ? -5.809 15.898 -0.93 1 98.75 366 CYS B CA 1
ATOM 6692 C C . CYS B 1 366 ? -6.441 14.828 -0.05 1 98.75 366 CYS B C 1
ATOM 6694 O O . CYS B 1 366 ? -6.879 15.117 1.065 1 98.75 366 CYS B O 1
ATOM 6696 N N . ILE B 1 367 ? -6.52 13.57 -0.538 1 98.69 367 ILE B N 1
ATOM 6697 C CA . ILE B 1 367 ? -7.207 12.492 0.16 1 98.69 367 ILE B CA 1
ATOM 6698 C C . ILE B 1 367 ? -6.309 11.938 1.264 1 98.69 367 ILE B C 1
ATOM 6700 O O . ILE B 1 367 ? -5.184 11.508 1 1 98.69 367 ILE B O 1
ATOM 6704 N N . PRO B 1 368 ? -6.785 11.859 2.482 1 98.81 368 PRO B N 1
ATOM 6705 C CA . PRO B 1 368 ? -5.969 11.328 3.574 1 98.81 368 PRO B CA 1
ATOM 6706 C C . PRO B 1 368 ? -6.008 9.805 3.656 1 98.81 368 PRO B C 1
ATOM 6708 O O . PRO B 1 368 ? -6.949 9.18 3.16 1 98.81 368 PRO B O 1
ATOM 6711 N N . GLU B 1 369 ? -4.957 9.227 4.16 1 98.62 369 GLU B N 1
ATOM 6712 C CA . GLU B 1 369 ? -5.055 7.871 4.703 1 98.62 369 GLU B CA 1
ATOM 6713 C C . GLU B 1 369 ? -5.641 7.887 6.113 1 98.62 369 GLU B C 1
ATOM 6715 O O . GLU B 1 369 ? -5.215 8.68 6.961 1 98.62 369 GLU B O 1
ATOM 6720 N N . VAL B 1 370 ? -6.629 7.035 6.32 1 98.81 370 VAL B N 1
ATOM 6721 C CA . VAL B 1 370 ? -7.262 7 7.633 1 98.81 370 VAL B CA 1
ATOM 6722 C C . VAL B 1 370 ? -6.938 5.68 8.328 1 98.81 370 VAL B C 1
ATOM 6724 O O . VAL B 1 370 ? -7.195 4.605 7.785 1 98.81 370 VAL B O 1
ATOM 6727 N N . ILE B 1 371 ? -6.328 5.75 9.469 1 98.5 371 ILE B N 1
ATOM 6728 C CA . ILE B 1 371 ? -6.051 4.594 10.312 1 98.5 371 ILE B CA 1
ATOM 6729 C C . ILE B 1 371 ? -6.91 4.656 11.578 1 98.5 371 ILE B C 1
ATOM 6731 O O . ILE B 1 371 ? -6.977 5.695 12.234 1 98.5 371 ILE B O 1
ATOM 6735 N N . VAL B 1 372 ? -7.594 3.588 11.875 1 98 372 VAL B N 1
ATOM 6736 C CA . VAL B 1 372 ? -8.477 3.525 13.039 1 98 372 VAL B CA 1
ATOM 6737 C C . VAL B 1 372 ? -7.777 2.783 14.172 1 98 372 VAL B C 1
ATOM 6739 O O . VAL B 1 372 ? -7.254 1.685 13.977 1 98 372 VAL B O 1
ATOM 6742 N N . PHE B 1 373 ? -7.715 3.385 15.305 1 97.06 373 PHE B N 1
ATOM 6743 C CA . PHE B 1 373 ? -7.137 2.777 16.5 1 97.06 373 PHE B CA 1
ATOM 6744 C C . PHE B 1 373 ? -8.172 2.682 17.609 1 97.06 373 PHE B C 1
ATOM 6746 O O . PHE B 1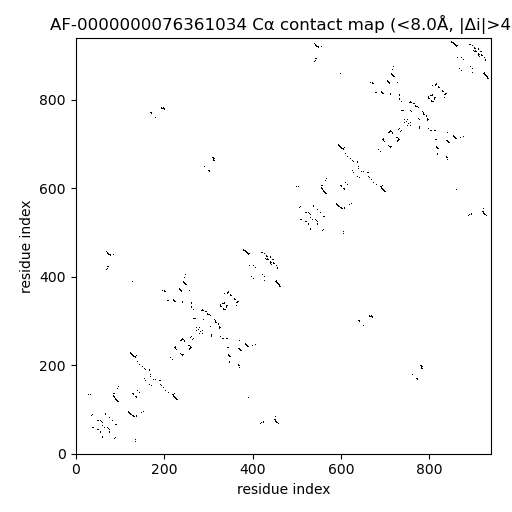 373 ? -8.703 3.699 18.062 1 97.06 373 PHE B O 1
ATOM 6753 N N . ASP B 1 374 ? -8.43 1.47 18.062 1 95.06 374 ASP B N 1
ATOM 6754 C CA . ASP B 1 374 ? -9.445 1.209 19.078 1 95.06 374 ASP B CA 1
ATOM 6755 C C . ASP B 1 374 ? -8.844 1.269 20.484 1 95.06 374 ASP B C 1
ATOM 6757 O O . ASP B 1 374 ? -8.117 0.359 20.891 1 95.06 374 ASP B O 1
ATOM 6761 N N . LEU B 1 375 ? -9.195 2.201 21.266 1 93.62 375 LEU B N 1
ATOM 6762 C CA . LEU B 1 375 ? -8.641 2.412 22.594 1 93.62 375 LEU B CA 1
ATOM 6763 C C . LEU B 1 375 ? -9.188 1.389 23.594 1 93.62 375 LEU B C 1
ATOM 6765 O O . LEU B 1 375 ? -8.594 1.155 24.641 1 93.62 375 LEU B O 1
ATOM 6769 N N . THR B 1 376 ? -10.305 0.83 23.25 1 90.62 376 THR B N 1
ATOM 6770 C CA . THR B 1 376 ? -11 -0.053 24.172 1 90.62 376 THR B CA 1
ATOM 6771 C C . THR B 1 376 ? -10.289 -1.4 24.266 1 90.62 376 THR B C 1
ATOM 6773 O O . THR B 1 376 ? -10.555 -2.18 25.188 1 90.62 376 THR B O 1
ATOM 6776 N N . GLN B 1 377 ? -9.406 -1.606 23.391 1 89.56 377 GLN B N 1
ATOM 6777 C CA . GLN B 1 377 ? -8.742 -2.904 23.344 1 89.56 377 GLN B CA 1
ATOM 6778 C C . GLN B 1 377 ? -7.551 -2.947 24.297 1 89.56 377 GLN B C 1
ATOM 6780 O O . GLN B 1 377 ? -6.984 -4.016 24.531 1 89.56 377 GLN B O 1
ATOM 6785 N N . HIS B 1 378 ? -7.242 -1.757 24.859 1 88.88 378 HIS B N 1
ATOM 6786 C CA . HIS B 1 378 ? -6.078 -1.678 25.734 1 88.88 378 HIS B CA 1
ATOM 6787 C C . HIS B 1 378 ? -6.387 -0.869 27 1 88.88 378 HIS B C 1
ATOM 6789 O O . HIS B 1 378 ? -7.336 -0.08 27.016 1 88.88 378 HIS B O 1
ATOM 6795 N N . LYS B 1 379 ? -5.621 -1.158 28.016 1 90.25 379 LYS B N 1
ATOM 6796 C CA . LYS B 1 379 ? -5.652 -0.325 29.203 1 90.25 379 LYS B CA 1
ATOM 6797 C C . LYS B 1 379 ? -4.492 0.668 29.219 1 90.25 379 LYS B C 1
ATOM 6799 O O . LYS B 1 379 ? -3.334 0.281 29.047 1 90.25 379 LYS B O 1
ATOM 6804 N N . PHE B 1 380 ? -4.871 1.857 29.406 1 93.06 380 PHE B N 1
ATOM 6805 C CA . PHE B 1 380 ? -3.852 2.898 29.328 1 93.06 380 PHE B CA 1
ATOM 6806 C C . PHE B 1 380 ? -3.582 3.496 30.703 1 93.06 380 PHE B C 1
ATOM 6808 O O . PHE B 1 380 ? -4.488 3.588 31.547 1 93.06 380 PHE B O 1
ATOM 6815 N N . GLU B 1 381 ? -2.34 3.881 30.844 1 92.31 381 GLU B N 1
ATOM 6816 C CA . GLU B 1 381 ? -1.879 4.574 32.031 1 92.31 381 GLU B CA 1
ATOM 6817 C C . GLU B 1 381 ? -1.582 6.043 31.734 1 92.31 381 GLU B C 1
ATOM 6819 O O . GLU B 1 381 ? -1.521 6.449 30.578 1 92.31 381 GLU B O 1
ATOM 6824 N N . PRO B 1 382 ? -1.373 6.828 32.781 1 91.75 382 PRO B N 1
ATOM 6825 C CA . PRO B 1 382 ? -1.167 8.266 32.594 1 91.75 382 PRO B CA 1
ATOM 6826 C C . PRO B 1 382 ? 0.081 8.578 31.766 1 91.75 382 PRO B C 1
ATOM 6828 O O . PRO B 1 382 ? 0.184 9.656 31.172 1 91.75 382 PRO B O 1
ATOM 6831 N N . ASN B 1 383 ? 0.981 7.637 31.703 1 94.19 383 ASN B N 1
ATOM 6832 C CA . ASN B 1 383 ? 2.213 7.883 30.969 1 94.19 383 ASN B CA 1
ATOM 6833 C C . ASN B 1 383 ? 2.076 7.465 29.5 1 94.19 383 ASN B C 1
ATOM 6835 O O . ASN B 1 383 ? 2.994 7.668 28.703 1 94.19 383 ASN B O 1
ATOM 6839 N N . ASP B 1 384 ? 0.942 6.914 29.156 1 95.56 384 ASP B N 1
ATOM 6840 C CA . ASP B 1 384 ? 0.672 6.543 27.766 1 95.56 384 ASP B CA 1
ATOM 6841 C C . ASP B 1 384 ? 0.105 7.727 26.984 1 95.56 384 ASP B C 1
ATOM 6843 O O . ASP B 1 384 ? -0.953 8.258 27.328 1 95.56 384 ASP B O 1
ATOM 6847 N N . VAL B 1 385 ? 0.895 8.109 25.938 1 97.19 385 VAL B N 1
ATOM 6848 C CA . VAL B 1 385 ? 0.501 9.352 25.281 1 97.19 385 VAL B CA 1
ATOM 6849 C C . VAL B 1 385 ? 0.529 9.164 23.766 1 97.19 385 VAL B C 1
ATOM 6851 O O . VAL B 1 385 ? 1.177 8.242 23.25 1 97.19 385 VAL B O 1
ATOM 6854 N N . LEU B 1 386 ? -0.226 9.953 23.109 1 97.94 386 LEU B N 1
ATOM 6855 C CA . LEU B 1 386 ? -0.194 10.133 21.672 1 97.94 386 LEU B CA 1
ATOM 6856 C C . LEU B 1 386 ? 0.559 11.406 21.297 1 97.94 386 LEU B C 1
ATOM 6858 O O . LEU B 1 386 ? 0.292 12.477 21.844 1 97.94 386 LEU B O 1
ATOM 6862 N N . ILE B 1 387 ? 1.531 11.258 20.438 1 98.69 387 ILE B N 1
ATOM 6863 C CA . ILE B 1 387 ? 2.332 12.398 20 1 98.69 387 ILE B CA 1
ATOM 6864 C C . ILE B 1 387 ? 1.983 12.734 18.547 1 98.69 387 ILE B C 1
ATOM 6866 O O . ILE B 1 387 ? 2.031 11.875 17.672 1 98.69 387 ILE B O 1
ATOM 6870 N N . MET B 1 388 ? 1.589 13.961 18.312 1 98.75 388 MET B N 1
ATOM 6871 C CA . MET B 1 388 ? 1.478 14.523 16.969 1 98.75 388 MET B CA 1
ATOM 6872 C C . MET B 1 388 ? 2.588 15.531 16.703 1 98.75 388 MET B C 1
ATOM 6874 O O . MET B 1 388 ? 2.865 16.391 17.547 1 98.75 388 MET B O 1
ATOM 6878 N N . GLY B 1 389 ? 3.188 15.445 15.578 1 98.81 389 GLY B N 1
ATOM 6879 C CA . GLY B 1 389 ? 4.223 16.406 15.25 1 98.81 389 GLY B CA 1
ATOM 6880 C C . GLY B 1 389 ? 4.324 16.703 13.766 1 98.81 389 GLY B C 1
ATOM 6881 O O . GLY B 1 389 ? 3.994 15.844 12.938 1 98.81 389 GLY B O 1
ATOM 6882 N N . THR B 1 390 ? 4.746 17.922 13.445 1 98.5 390 THR B N 1
ATOM 6883 C CA . THR B 1 390 ? 5.074 18.25 12.062 1 98.5 390 THR B CA 1
ATOM 6884 C C . THR B 1 390 ? 6.453 17.719 11.695 1 98.5 390 THR B C 1
ATOM 6886 O O . THR B 1 390 ? 7.152 17.156 12.539 1 98.5 390 THR B O 1
ATOM 6889 N N . ASP B 1 391 ? 6.832 17.859 10.422 1 97.19 391 ASP B N 1
ATOM 6890 C CA . ASP B 1 391 ? 8.078 17.266 9.938 1 97.19 391 ASP B CA 1
ATOM 6891 C C . ASP B 1 391 ? 9.289 17.906 10.617 1 97.19 391 ASP B C 1
ATOM 6893 O O . ASP B 1 391 ? 10.336 17.266 10.75 1 97.19 391 ASP B O 1
ATOM 6897 N N . GLY B 1 392 ? 9.156 19.172 11.18 1 97.31 392 GLY B N 1
ATOM 6898 C CA . GLY B 1 392 ? 10.25 19.797 11.906 1 97.31 392 GLY B CA 1
ATOM 6899 C C . GLY B 1 392 ? 10.727 18.984 13.094 1 97.31 392 GLY B C 1
ATOM 6900 O O . GLY B 1 392 ? 11.914 19.031 13.438 1 97.31 392 GLY B O 1
ATOM 6901 N N . LEU B 1 393 ? 9.859 18.328 13.734 1 98.25 393 LEU B N 1
ATOM 6902 C CA . LEU B 1 393 ? 10.227 17.422 14.828 1 98.25 393 LEU B CA 1
ATOM 6903 C C . LEU B 1 393 ? 10.875 16.156 14.289 1 98.25 393 LEU B C 1
ATOM 6905 O O . LEU B 1 393 ? 11.961 15.773 14.742 1 98.25 393 LEU B O 1
ATOM 6909 N N . TRP B 1 394 ? 10.281 15.586 13.344 1 97.12 394 TRP B N 1
ATOM 6910 C CA . TRP B 1 394 ? 10.609 14.234 12.906 1 97.12 394 TRP B CA 1
ATOM 6911 C C . TRP B 1 394 ? 11.844 14.227 12.016 1 97.12 394 TRP B C 1
ATOM 6913 O O . TRP B 1 394 ? 12.438 13.18 11.773 1 97.12 394 TRP B O 1
ATOM 6923 N N . ASP B 1 395 ? 12.188 15.375 11.492 1 94.5 395 ASP B N 1
ATOM 6924 C CA . ASP B 1 395 ? 13.43 15.484 10.734 1 94.5 395 ASP B CA 1
ATOM 6925 C C . ASP B 1 395 ? 14.648 15.312 11.641 1 94.5 395 ASP B C 1
ATOM 6927 O O . ASP B 1 395 ? 15.742 15 11.172 1 94.5 395 ASP B O 1
ATOM 6931 N N . ILE B 1 396 ? 14.445 15.484 12.867 1 96.25 396 ILE B N 1
ATOM 6932 C CA . ILE B 1 396 ? 15.555 15.461 13.812 1 96.25 396 ILE B CA 1
ATOM 6933 C C . ILE B 1 396 ? 15.453 14.219 14.695 1 96.25 396 ILE B C 1
ATOM 6935 O O . ILE B 1 396 ? 16.469 13.57 14.984 1 96.25 396 ILE B O 1
ATOM 6939 N N . LEU B 1 397 ? 14.219 13.906 15.141 1 96.88 397 LEU B N 1
ATOM 6940 C CA . LEU B 1 397 ? 14.031 12.812 16.078 1 96.88 397 LEU B CA 1
ATOM 6941 C C . LEU B 1 397 ? 13.305 11.641 15.43 1 96.88 397 LEU B C 1
ATOM 6943 O O . LEU B 1 397 ? 12.297 11.844 14.742 1 96.88 397 LEU B O 1
ATOM 6947 N N . SER B 1 398 ? 13.766 10.438 15.68 1 95.69 398 SER B N 1
ATOM 6948 C CA . SER B 1 398 ? 13.078 9.227 15.234 1 95.69 398 SER B CA 1
ATOM 6949 C C . SER B 1 398 ? 11.945 8.852 16.188 1 95.69 398 SER B C 1
ATOM 6951 O O . SER B 1 398 ? 11.875 9.367 17.297 1 95.69 398 SER B O 1
ATOM 6953 N N . ASN B 1 399 ? 11.125 7.941 15.734 1 96.81 399 ASN B N 1
ATOM 6954 C CA . ASN B 1 399 ? 10.055 7.434 16.578 1 96.81 399 ASN B CA 1
ATOM 6955 C C . ASN B 1 399 ? 10.602 6.848 17.875 1 96.81 399 ASN B C 1
ATOM 6957 O O . ASN B 1 399 ? 10.07 7.117 18.969 1 96.81 399 ASN B O 1
ATOM 6961 N N . LYS B 1 400 ? 11.617 6.074 17.734 1 96.12 400 LYS B N 1
ATOM 6962 C CA . LYS B 1 400 ? 12.211 5.414 18.906 1 96.12 400 LYS B CA 1
ATOM 6963 C C . LYS B 1 400 ? 12.789 6.434 19.875 1 96.12 400 LYS B C 1
ATOM 6965 O O . LYS B 1 400 ? 12.609 6.305 21.094 1 96.12 400 LYS B O 1
ATOM 6970 N N . GLU B 1 401 ? 13.461 7.43 19.359 1 96 401 GLU B N 1
ATOM 6971 C CA . GLU B 1 401 ? 14.039 8.461 20.219 1 96 401 GLU B CA 1
ATOM 6972 C C . GLU B 1 401 ? 12.945 9.211 20.984 1 96 401 GLU B C 1
ATOM 6974 O O . GLU B 1 401 ? 13.102 9.492 22.172 1 96 401 GLU B O 1
ATOM 6979 N N . VAL B 1 402 ? 11.906 9.547 20.297 1 97.69 402 VAL B N 1
ATOM 6980 C CA . VAL B 1 402 ? 10.805 10.25 20.953 1 97.69 402 VAL B CA 1
ATOM 6981 C C . VAL B 1 402 ? 10.18 9.359 22.016 1 97.69 402 VAL B C 1
ATOM 6983 O O . VAL B 1 402 ? 9.859 9.82 23.109 1 97.69 402 VAL B O 1
ATOM 6986 N N . ALA B 1 403 ? 10.008 8.086 21.703 1 97.38 403 ALA B N 1
ATOM 6987 C CA . ALA B 1 403 ? 9.453 7.152 22.672 1 97.38 403 ALA B CA 1
ATOM 6988 C C . ALA B 1 403 ? 10.328 7.082 23.922 1 97.38 403 ALA B C 1
ATOM 6990 O O . ALA B 1 403 ? 9.812 7.082 25.047 1 97.38 403 ALA B O 1
ATOM 6991 N N . ASP B 1 404 ? 11.609 7.051 23.75 1 96.5 404 ASP B N 1
ATOM 6992 C CA . ASP B 1 404 ? 12.539 7.012 24.875 1 96.5 404 ASP B CA 1
ATOM 6993 C C . ASP B 1 404 ? 12.438 8.281 25.719 1 96.5 404 ASP B C 1
ATOM 6995 O O . ASP B 1 404 ? 12.461 8.211 26.953 1 96.5 404 ASP B O 1
ATOM 6999 N N . ILE B 1 405 ? 12.336 9.359 25.094 1 96.88 405 ILE B N 1
ATOM 7000 C CA . ILE B 1 405 ? 12.219 10.641 25.781 1 96.88 405 ILE B CA 1
ATOM 7001 C C . ILE B 1 405 ? 10.922 10.68 26.578 1 96.88 405 ILE B C 1
ATOM 7003 O O . ILE B 1 405 ? 10.922 11.094 27.734 1 96.88 405 ILE B O 1
ATOM 7007 N N . VAL B 1 406 ? 9.867 10.234 25.969 1 97.31 406 VAL B N 1
ATOM 7008 C CA . VAL B 1 406 ? 8.555 10.227 26.609 1 97.31 406 VAL B CA 1
ATOM 7009 C C . VAL B 1 406 ? 8.617 9.383 27.891 1 97.31 406 VAL B C 1
ATOM 7011 O O . VAL B 1 406 ? 8.195 9.828 28.953 1 97.31 406 VAL B O 1
ATOM 7014 N N . ASP B 1 407 ? 9.172 8.258 27.766 1 95.31 407 ASP B N 1
ATOM 7015 C CA . ASP B 1 407 ? 9.234 7.328 28.891 1 95.31 407 ASP B CA 1
ATOM 7016 C C . ASP B 1 407 ? 10.055 7.91 30.047 1 95.31 407 ASP B C 1
ATOM 7018 O O . ASP B 1 407 ? 9.602 7.91 31.203 1 95.31 407 ASP B O 1
ATOM 7022 N N . SER B 1 408 ? 11.172 8.406 29.719 1 95.62 408 SER B N 1
ATOM 7023 C CA . SER B 1 408 ? 12.047 8.953 30.75 1 95.62 408 SER B CA 1
ATOM 7024 C C . SER B 1 408 ? 11.461 10.211 31.375 1 95.62 408 SER B C 1
ATOM 7026 O O . SER B 1 408 ? 11.477 10.383 32.594 1 95.62 408 SER B O 1
ATOM 7028 N N . PHE B 1 409 ? 10.898 11.094 30.578 1 96.75 409 PHE B N 1
ATOM 7029 C CA . PHE B 1 409 ? 10.383 12.383 31.031 1 96.75 409 PHE B CA 1
ATOM 7030 C C . PHE B 1 409 ? 9.164 12.195 31.922 1 96.75 409 PHE B C 1
ATOM 7032 O O . PHE B 1 409 ? 9.07 12.805 33 1 96.75 409 PHE B O 1
ATOM 7039 N N . LEU B 1 410 ? 8.25 11.367 31.516 1 95.25 410 LEU B N 1
ATOM 7040 C CA . LEU B 1 410 ? 6.996 11.227 32.25 1 95.25 410 LEU B CA 1
ATOM 7041 C C . LEU B 1 410 ? 7.184 10.359 33.5 1 95.25 410 LEU B C 1
ATOM 7043 O O . LEU B 1 410 ? 6.395 10.445 34.438 1 95.25 410 LEU B O 1
ATOM 7047 N N . ALA B 1 411 ? 8.18 9.539 33.438 1 93.19 411 ALA B N 1
ATOM 7048 C CA . ALA B 1 411 ? 8.5 8.781 34.656 1 93.19 411 ALA B CA 1
ATOM 7049 C C . ALA B 1 411 ? 8.969 9.703 35.781 1 93.19 411 ALA B C 1
ATOM 7051 O O . ALA B 1 411 ? 8.664 9.469 36.938 1 93.19 411 ALA B O 1
ATOM 7052 N N . GLU B 1 412 ? 9.586 10.727 35.406 1 92.81 412 GLU B N 1
ATOM 7053 C CA . GLU B 1 412 ? 10.211 11.609 36.406 1 92.81 412 GLU B CA 1
ATOM 7054 C C . GLU B 1 412 ? 9.312 12.797 36.719 1 92.81 412 GLU B C 1
ATOM 7056 O O . GLU B 1 412 ? 9.438 13.398 37.781 1 92.81 412 GLU B O 1
ATOM 7061 N N . ASN B 1 413 ? 8.445 13.172 35.844 1 91.06 413 ASN B N 1
ATOM 7062 C CA . ASN B 1 413 ? 7.652 14.391 36 1 91.06 413 ASN B CA 1
ATOM 7063 C C . ASN B 1 413 ? 6.18 14.078 36.25 1 91.06 413 ASN B C 1
ATOM 7065 O O . ASN B 1 413 ? 5.48 13.594 35.375 1 91.06 413 ASN B O 1
ATOM 7069 N N . LYS B 1 414 ? 5.73 14.523 37.438 1 89.44 414 LYS B N 1
ATOM 7070 C CA . LYS B 1 414 ? 4.34 14.273 37.812 1 89.44 414 LYS B CA 1
ATOM 7071 C C . LYS B 1 414 ? 3.564 15.586 37.938 1 89.44 414 LYS B C 1
ATOM 7073 O O . LYS B 1 414 ? 2.48 15.617 38.531 1 89.44 414 LYS B O 1
ATOM 7078 N N . HIS B 1 415 ? 4.078 16.656 37.344 1 90.94 415 HIS B N 1
ATOM 7079 C CA . HIS B 1 415 ? 3.449 17.969 37.375 1 90.94 415 HIS B CA 1
ATOM 7080 C C . HIS B 1 415 ? 2.117 17.969 36.656 1 90.94 415 HIS B C 1
ATOM 7082 O O . HIS B 1 415 ? 1.957 17.25 35.656 1 90.94 415 HIS B O 1
ATOM 7088 N N . PRO B 1 416 ? 1.181 18.734 37.031 1 88.56 416 PRO B N 1
ATOM 7089 C CA . PRO B 1 416 ? -0.122 18.781 36.375 1 88.56 416 PRO B CA 1
ATOM 7090 C C . PRO B 1 416 ? -0.017 19.219 34.906 1 88.56 416 PRO B C 1
ATOM 7092 O O . PRO B 1 416 ? -0.872 18.859 34.094 1 88.56 416 PRO B O 1
ATOM 7095 N N . HIS B 1 417 ? 0.971 19.953 34.594 1 93.81 417 HIS B N 1
ATOM 7096 C CA . HIS B 1 417 ? 1.17 20.438 33.25 1 93.81 417 HIS B CA 1
ATOM 7097 C C . HIS B 1 417 ? 2.238 19.609 32.531 1 93.81 417 HIS B C 1
ATOM 7099 O O . HIS B 1 417 ? 2.875 20.109 31.594 1 93.81 417 HIS B O 1
ATOM 7105 N N . ARG B 1 418 ? 2.436 18.438 32.906 1 95.69 418 ARG B N 1
ATOM 7106 C CA . ARG B 1 418 ? 3.547 17.609 32.469 1 95.69 418 ARG B CA 1
ATOM 7107 C C . ARG B 1 418 ? 3.465 17.359 30.953 1 95.69 418 ARG B C 1
ATOM 7109 O O . ARG B 1 418 ? 4.492 17.203 30.281 1 95.69 418 ARG B O 1
ATOM 7116 N N . TYR B 1 419 ? 2.27 17.281 30.438 1 97.06 419 TYR B N 1
ATOM 7117 C CA . TYR B 1 419 ? 2.154 17 29 1 97.06 419 TYR B CA 1
ATOM 7118 C C . TYR B 1 419 ? 2.578 18.203 28.172 1 97.06 419 TYR B C 1
ATOM 7120 O O . TYR B 1 419 ? 3.217 18.047 27.125 1 97.06 419 TYR B O 1
ATOM 7128 N N . THR B 1 420 ? 2.229 19.406 28.578 1 97.62 420 THR B N 1
ATOM 7129 C CA . THR B 1 420 ? 2.717 20.609 27.938 1 97.62 420 THR B CA 1
ATOM 7130 C C . THR B 1 420 ? 4.23 20.734 28.078 1 97.62 420 THR B C 1
ATOM 7132 O O . THR B 1 420 ? 4.922 21.125 27.125 1 97.62 420 THR B O 1
ATOM 7135 N N . MET B 1 421 ? 4.699 20.391 29.25 1 97.75 421 MET B N 1
ATOM 7136 C CA . MET B 1 421 ? 6.141 20.422 29.5 1 97.75 421 MET B CA 1
ATOM 7137 C C . MET B 1 421 ? 6.867 19.453 28.578 1 97.75 421 MET B C 1
ATOM 7139 O O . MET B 1 421 ? 7.949 19.75 28.078 1 97.75 421 MET B O 1
ATOM 7143 N N . LEU B 1 422 ? 6.289 18.328 28.438 1 98.31 422 LEU B N 1
ATOM 7144 C CA . LEU B 1 422 ? 6.879 17.344 27.531 1 98.31 422 LEU B CA 1
ATOM 7145 C C . LEU B 1 422 ? 6.902 17.859 26.094 1 98.31 422 LEU B C 1
ATOM 7147 O O . LEU B 1 422 ? 7.898 17.703 25.391 1 98.31 422 LEU B O 1
ATOM 7151 N N . ALA B 1 423 ? 5.785 18.406 25.625 1 98.62 423 ALA B N 1
ATOM 7152 C CA . ALA B 1 423 ? 5.742 19 24.297 1 98.62 423 ALA B CA 1
ATOM 7153 C C . ALA B 1 423 ? 6.848 20.047 24.109 1 98.62 423 ALA B C 1
ATOM 7155 O O . ALA B 1 423 ? 7.531 20.062 23.094 1 98.62 423 ALA B O 1
ATOM 7156 N N . GLN B 1 424 ? 6.984 20.891 25.125 1 98.12 424 GLN B N 1
ATOM 7157 C CA . GLN B 1 424 ? 8.023 21.922 25.125 1 98.12 424 GLN B CA 1
ATOM 7158 C C . GLN B 1 424 ? 9.414 21.281 25.031 1 98.12 424 GLN B C 1
ATOM 7160 O O . GLN B 1 424 ? 10.281 21.781 24.312 1 98.12 424 GLN B O 1
ATOM 7165 N N . TYR B 1 425 ? 9.562 20.266 25.766 1 98.12 425 TYR B N 1
ATOM 7166 C CA . TYR B 1 425 ? 10.844 19.578 25.781 1 98.12 425 TYR B CA 1
ATOM 7167 C C . TYR B 1 425 ? 11.18 19 24.422 1 98.12 425 TYR B C 1
ATOM 7169 O O . TYR B 1 425 ? 12.312 19.109 23.953 1 98.12 425 TYR B O 1
ATOM 7177 N N . LEU B 1 426 ? 10.227 18.344 23.797 1 98.5 426 LEU B N 1
ATOM 7178 C CA . LEU B 1 426 ? 10.422 17.766 22.469 1 98.5 426 LEU B CA 1
ATOM 7179 C C . LEU B 1 426 ? 10.758 18.844 21.453 1 98.5 426 LEU B C 1
ATOM 7181 O O . LEU B 1 426 ? 11.664 18.672 20.625 1 98.5 426 LEU B O 1
ATOM 7185 N N . VAL B 1 427 ? 10.055 19.969 21.484 1 98.5 427 VAL B N 1
ATOM 7186 C CA . VAL B 1 427 ? 10.297 21.094 20.594 1 98.5 427 VAL B CA 1
ATOM 7187 C C . VAL B 1 427 ? 11.711 21.625 20.812 1 98.5 427 VAL B C 1
ATOM 7189 O O . VAL B 1 427 ? 12.43 21.922 19.859 1 98.5 427 VAL B O 1
ATOM 7192 N N . HIS B 1 428 ? 12.062 21.766 22.062 1 97.44 428 HIS B N 1
ATOM 7193 C CA . HIS B 1 428 ? 13.383 22.266 22.406 1 97.44 428 HIS B CA 1
ATOM 7194 C C . HIS B 1 428 ? 14.484 21.359 21.859 1 97.44 428 HIS B C 1
ATOM 7196 O O . HIS B 1 428 ? 15.492 21.844 21.344 1 97.44 428 HIS B O 1
ATOM 7202 N N . LYS B 1 429 ? 14.305 20.109 22 1 97.19 429 LYS B N 1
ATOM 7203 C CA . LYS B 1 429 ? 15.289 19.141 21.531 1 97.19 429 LYS B CA 1
ATOM 7204 C C . LYS B 1 429 ? 15.477 19.234 20.016 1 97.19 429 LYS B C 1
ATOM 7206 O O . LYS B 1 429 ? 16.594 19.094 19.516 1 97.19 429 LYS B O 1
ATOM 7211 N N . ALA B 1 430 ? 14.391 19.406 19.297 1 97.56 430 ALA B N 1
ATOM 7212 C CA . ALA B 1 430 ? 14.461 19.5 17.844 1 97.56 430 ALA B CA 1
ATOM 7213 C C . ALA B 1 430 ? 14.984 20.859 17.406 1 97.56 430 ALA B C 1
ATOM 7215 O O . ALA B 1 430 ? 15.688 20.969 16.406 1 97.56 430 ALA B O 1
ATOM 7216 N N . LYS B 1 431 ? 14.633 21.938 18.078 1 96.44 431 LYS B N 1
ATOM 7217 C CA . LYS B 1 431 ? 15.047 23.312 17.812 1 96.44 431 LYS B CA 1
ATOM 7218 C C . LYS B 1 431 ? 16.562 23.469 18 1 96.44 431 LYS B C 1
ATOM 7220 O O . LYS B 1 431 ? 17.203 24.188 17.219 1 96.44 431 LYS B O 1
ATOM 7225 N N . GLY B 1 432 ? 17.031 22.875 19.031 1 95.25 432 GLY B N 1
ATOM 7226 C CA . GLY B 1 432 ? 18.438 23 19.344 1 95.25 432 GLY B CA 1
ATOM 7227 C C . GLY B 1 432 ? 18.797 24.359 19.953 1 95.25 432 GLY B C 1
ATOM 7228 O O . GLY B 1 432 ? 17.938 25.031 20.516 1 95.25 432 GLY B O 1
ATOM 7229 N N . THR B 1 433 ? 20.094 24.609 19.953 1 93.19 433 THR B N 1
ATOM 7230 C CA . THR B 1 433 ? 20.625 25.859 20.5 1 93.19 433 THR B CA 1
ATOM 7231 C C . THR B 1 433 ? 21.453 26.594 19.453 1 93.19 433 THR B C 1
ATOM 7233 O O . THR B 1 433 ? 22.047 25.969 18.578 1 93.19 433 THR B O 1
ATOM 7236 N N . LEU B 1 434 ? 21.344 27.875 19.594 1 91 434 LEU B N 1
ATOM 7237 C CA . LEU B 1 434 ? 22.094 28.688 18.656 1 91 434 LEU B CA 1
ATOM 7238 C C . LEU B 1 434 ? 23.594 28.672 18.969 1 91 434 LEU B C 1
ATOM 7240 O O . LEU B 1 434 ? 23.984 29.016 20.094 1 91 434 LEU B O 1
ATOM 7244 N N . CYS B 1 435 ? 24.359 28.219 18.141 1 89.62 435 CYS B N 1
ATOM 7245 C CA . CYS B 1 435 ? 25.812 28.234 18.234 1 89.62 435 CYS B CA 1
ATOM 7246 C C . CYS B 1 435 ? 26.422 29.047 17.094 1 89.62 435 CYS B C 1
ATOM 7248 O O . CYS B 1 435 ? 26.578 28.547 15.977 1 89.62 435 CYS B O 1
ATOM 7250 N N . GLY B 1 436 ? 26.859 30.219 17.422 1 85.62 436 GLY B N 1
ATOM 7251 C CA . GLY B 1 436 ? 27.25 31.109 16.344 1 85.62 436 GLY B CA 1
ATOM 7252 C C . GLY B 1 436 ? 26.078 31.562 15.484 1 85.62 436 GLY B C 1
ATOM 7253 O O . GLY B 1 436 ? 25.156 32.219 15.969 1 85.62 436 GLY B O 1
ATOM 7254 N N . ASN B 1 437 ? 26.078 31.141 14.266 1 86.06 437 ASN B N 1
ATOM 7255 C CA . ASN B 1 437 ? 24.984 31.531 13.359 1 86.06 437 ASN B CA 1
ATOM 7256 C C . ASN B 1 437 ? 24.188 30.312 12.906 1 86.06 437 ASN B C 1
ATOM 7258 O O . ASN B 1 437 ? 23.391 30.406 11.977 1 86.06 437 ASN B O 1
ATOM 7262 N N . GLU B 1 438 ? 24.484 29.234 13.703 1 89.38 438 GLU B N 1
ATOM 7263 C CA . GLU B 1 438 ? 23.797 28 13.305 1 89.38 438 GLU B CA 1
ATOM 7264 C C . GLU B 1 438 ? 23.094 27.359 14.492 1 89.38 438 GLU B C 1
ATOM 7266 O O . GLU B 1 438 ? 23.578 27.406 15.625 1 89.38 438 GLU B O 1
ATOM 7271 N N . TRP B 1 439 ? 21.969 26.844 14.211 1 92.44 439 TRP B N 1
ATOM 7272 C CA . TRP B 1 439 ? 21.266 26.062 15.227 1 92.44 439 TRP B CA 1
ATOM 7273 C C . TRP B 1 439 ? 21.734 24.625 15.242 1 92.44 439 TRP B C 1
ATOM 7275 O O . TRP B 1 439 ? 21.75 23.953 14.211 1 92.44 439 TRP B O 1
ATOM 7285 N N . LYS B 1 440 ? 22.109 24.156 16.438 1 93.44 440 LYS B N 1
ATOM 7286 C CA . LYS B 1 440 ? 22.688 22.812 16.562 1 93.44 440 LYS B CA 1
ATOM 7287 C C . LYS B 1 440 ? 22 22.016 17.672 1 93.44 440 LYS B C 1
ATOM 7289 O O . LYS B 1 440 ? 21.562 22.594 18.672 1 93.44 440 LYS B O 1
ATOM 7294 N N . THR B 1 441 ? 21.953 20.719 17.422 1 93.56 441 THR B N 1
ATOM 7295 C CA . THR B 1 441 ? 21.469 19.828 18.469 1 93.56 441 THR B CA 1
ATOM 7296 C C . THR B 1 441 ? 22.562 19.547 19.5 1 93.56 441 THR B C 1
ATOM 7298 O O . THR B 1 441 ? 23.688 20 19.344 1 93.56 441 THR B O 1
ATOM 7301 N N . GLU B 1 442 ? 22.234 18.797 20.531 1 88.75 442 GLU B N 1
ATOM 7302 C CA . GLU B 1 442 ? 23.156 18.484 21.625 1 88.75 442 GLU B CA 1
ATOM 7303 C C . GLU B 1 442 ? 24.375 17.719 21.109 1 88.75 442 GLU B C 1
ATOM 7305 O O . GLU B 1 442 ? 25.484 17.891 21.625 1 88.75 442 GLU B O 1
ATOM 7310 N N . ASP B 1 443 ? 24.219 16.922 20.125 1 90 443 ASP B N 1
ATOM 7311 C CA . ASP B 1 443 ? 25.312 16.094 19.594 1 90 443 ASP B CA 1
ATOM 7312 C C . ASP B 1 443 ? 26.125 16.859 18.562 1 90 443 ASP B C 1
ATOM 7314 O O . ASP B 1 443 ? 27.047 16.312 17.969 1 90 443 ASP B O 1
ATOM 7318 N N . GLY B 1 444 ? 25.75 18.078 18.281 1 88.44 444 GLY B N 1
ATOM 7319 C CA . GLY B 1 444 ? 26.516 18.922 17.375 1 88.44 444 GLY B CA 1
ATOM 7320 C C . GLY B 1 444 ? 26 18.891 15.953 1 88.44 444 GLY B C 1
ATOM 7321 O O . GLY B 1 444 ? 26.5 19.609 15.086 1 88.44 444 GLY B O 1
ATOM 7322 N N . SER B 1 445 ? 25 18.125 15.758 1 91.69 445 SER B N 1
ATOM 7323 C CA . SER B 1 445 ? 24.406 18.047 14.43 1 91.69 445 SER B CA 1
ATOM 7324 C C . SER B 1 445 ? 23.5 19.25 14.164 1 91.69 445 SER B C 1
ATOM 7326 O O . SER B 1 445 ? 23.188 20.016 15.078 1 91.69 445 SER B O 1
ATOM 7328 N N . PHE B 1 446 ? 23.172 19.438 12.953 1 90.56 446 PHE B N 1
ATOM 7329 C CA . PHE B 1 446 ? 22.266 20.531 12.602 1 90.56 446 PHE B CA 1
ATOM 7330 C C . PHE B 1 446 ? 20.891 20.281 13.195 1 90.56 446 PHE B C 1
ATOM 7332 O O . PHE B 1 446 ? 20.375 19.156 13.148 1 90.56 446 PHE B O 1
ATOM 7339 N N . ALA B 1 447 ? 20.312 21.344 13.727 1 93.5 447 ALA B N 1
ATOM 7340 C CA . ALA B 1 447 ? 18.953 21.281 14.281 1 93.5 447 ALA B CA 1
ATOM 7341 C C . ALA B 1 447 ? 17.906 21.531 13.195 1 93.5 447 ALA B C 1
ATOM 7343 O O . ALA B 1 447 ? 18.234 21.641 12.016 1 93.5 447 ALA B O 1
ATOM 7344 N N . SER B 1 448 ? 16.672 21.516 13.656 1 94.62 448 SER B N 1
ATOM 7345 C CA . SER B 1 448 ? 15.586 21.703 12.703 1 94.62 448 SER B CA 1
ATOM 7346 C C . SER B 1 448 ? 15.516 23.141 12.211 1 94.62 448 SER B C 1
ATOM 7348 O O . SER B 1 448 ? 15.547 24.078 13.008 1 94.62 448 SER B O 1
ATOM 7350 N N . PHE B 1 449 ? 15.391 23.344 10.914 1 92.38 449 PHE B N 1
ATOM 7351 C CA . PHE B 1 449 ? 15.273 24.672 10.328 1 92.38 449 PHE B CA 1
ATOM 7352 C C . PHE B 1 449 ? 13.82 24.984 9.984 1 92.38 449 PHE B C 1
ATOM 7354 O O . PHE B 1 449 ? 13.516 26.062 9.461 1 92.38 449 PHE B O 1
ATOM 7361 N N . ASP B 1 450 ? 12.969 24.094 10.312 1 95 450 ASP B N 1
ATOM 7362 C CA . ASP B 1 450 ? 11.562 24.219 9.953 1 95 450 ASP B CA 1
ATOM 7363 C C . ASP B 1 450 ? 10.727 24.625 11.164 1 95 450 ASP B C 1
ATOM 7365 O O . ASP B 1 450 ? 11.219 24.625 12.297 1 95 450 ASP B O 1
ATOM 7369 N N . ASP B 1 451 ? 9.5 25.125 10.867 1 97.62 451 ASP B N 1
ATOM 7370 C CA . ASP B 1 451 ? 8.539 25.25 11.961 1 97.62 451 ASP B CA 1
ATOM 7371 C C . ASP B 1 451 ? 8.336 23.922 12.672 1 97.62 451 ASP B C 1
ATOM 7373 O O . ASP B 1 451 ? 8.367 22.859 12.039 1 97.62 451 ASP B O 1
ATOM 7377 N N . ILE B 1 452 ? 8.203 23.953 13.984 1 98.44 452 ILE B N 1
ATOM 7378 C CA . ILE B 1 452 ? 7.988 22.734 14.766 1 98.44 452 ILE B CA 1
ATOM 7379 C C . ILE B 1 452 ? 6.723 22.891 15.609 1 98.44 452 ILE B C 1
ATOM 7381 O O . ILE B 1 452 ? 6.598 23.828 16.391 1 98.44 452 ILE B O 1
ATOM 7385 N N . SER B 1 453 ? 5.805 22.062 15.453 1 98.81 453 SER B N 1
ATOM 7386 C CA . SER B 1 453 ? 4.594 22.016 16.266 1 98.81 453 SER B CA 1
ATOM 7387 C C . SER B 1 453 ? 4.344 20.594 16.781 1 98.81 453 SER B C 1
ATOM 7389 O O . SER B 1 453 ? 4.449 19.625 16.047 1 98.81 453 SER B O 1
ATOM 7391 N N . VAL B 1 454 ? 3.992 20.469 18.094 1 98.88 454 VAL B N 1
ATOM 7392 C CA . VAL B 1 454 ? 3.861 19.156 18.719 1 98.88 454 VAL B CA 1
ATOM 7393 C C . VAL B 1 454 ? 2.646 19.141 19.641 1 98.88 454 VAL B C 1
ATOM 7395 O O . VAL B 1 454 ? 2.461 20.062 20.453 1 98.88 454 VAL B O 1
ATOM 7398 N N . PHE B 1 455 ? 1.807 18.156 19.531 1 98.81 455 PHE B N 1
ATOM 7399 C CA . PHE B 1 455 ? 0.789 17.812 20.516 1 98.81 455 PHE B CA 1
ATOM 7400 C C . PHE B 1 455 ? 1.219 16.609 21.344 1 98.81 455 PHE B C 1
ATOM 7402 O O . PHE B 1 455 ? 1.798 15.656 20.797 1 98.81 455 PHE B O 1
ATOM 7409 N N . VAL B 1 456 ? 0.951 16.609 22.594 1 98.44 456 VAL B N 1
ATOM 7410 C CA . VAL B 1 456 ? 1.029 15.461 23.469 1 98.44 456 VAL B CA 1
ATOM 7411 C C . VAL B 1 456 ? -0.339 15.195 24.094 1 98.44 456 VAL B C 1
ATOM 7413 O O . VAL B 1 456 ? -0.809 15.969 24.938 1 98.44 456 VAL B O 1
ATOM 7416 N N . ILE B 1 457 ? -0.934 14.117 23.781 1 97.69 457 ILE B N 1
ATOM 7417 C CA . ILE B 1 457 ? -2.297 13.812 24.203 1 97.69 457 ILE B CA 1
ATOM 7418 C C . ILE B 1 457 ? -2.299 12.578 25.109 1 97.69 457 ILE B C 1
ATOM 7420 O O . ILE B 1 457 ? -1.988 11.477 24.656 1 97.69 457 ILE B O 1
ATOM 7424 N N . PRO B 1 458 ? -2.689 12.742 26.359 1 95.81 458 PRO B N 1
ATOM 7425 C CA . PRO B 1 458 ? -2.758 11.578 27.234 1 95.81 458 PRO B CA 1
ATOM 7426 C C . PRO B 1 458 ? -3.896 10.625 26.875 1 95.81 458 PRO B C 1
ATOM 7428 O O . PRO B 1 458 ? -5.031 11.07 26.672 1 95.81 458 PRO B O 1
ATOM 7431 N N . LEU B 1 459 ? -3.641 9.344 26.797 1 94.31 459 LEU B N 1
ATOM 7432 C CA . LEU B 1 459 ? -4.621 8.359 26.344 1 94.31 459 LEU B CA 1
ATOM 7433 C C . LEU B 1 459 ? -5.477 7.879 27.516 1 94.31 459 LEU B C 1
ATOM 7435 O O . LEU B 1 459 ? -6.602 7.418 27.312 1 94.31 459 LEU B O 1
ATOM 7439 N N . TYR B 1 460 ? -4.902 7.934 28.656 1 87.31 460 TYR B N 1
ATOM 7440 C CA . TYR B 1 460 ? -5.602 7.484 29.859 1 87.31 460 TYR B CA 1
ATOM 7441 C C . TYR B 1 460 ? -6.902 8.258 30.062 1 87.31 460 TYR B C 1
ATOM 7443 O O . TYR B 1 460 ? -7.93 7.672 30.406 1 87.31 460 TYR B O 1
ATOM 7451 N N . ASN B 1 461 ? -6.926 9.461 29.812 1 73.12 461 ASN B N 1
ATOM 7452 C CA . ASN B 1 461 ? -8.086 10.32 30.016 1 73.12 461 ASN B CA 1
ATOM 7453 C C . ASN B 1 461 ? -9.172 10.031 28.984 1 73.12 461 ASN B C 1
ATOM 7455 O O . ASN B 1 461 ? -10.359 10.203 29.266 1 73.12 461 ASN B O 1
ATOM 7459 N N . MET B 1 462 ? -8.875 9.57 27.875 1 76.12 462 MET B N 1
ATOM 7460 C CA . MET B 1 462 ? -9.812 9.297 26.781 1 76.12 462 MET B CA 1
ATOM 7461 C C . MET B 1 462 ? -10.516 7.957 27 1 76.12 462 MET B C 1
ATOM 7463 O O . MET B 1 462 ? -11.727 7.844 26.766 1 76.12 462 MET B O 1
ATOM 7467 N N . ALA B 1 463 ? -9.766 7.051 27.438 1 70.62 463 ALA B N 1
ATOM 7468 C CA . ALA B 1 463 ? -10.273 5.695 27.625 1 70.62 463 ALA B CA 1
ATOM 7469 C C . ALA B 1 463 ? -11.25 5.633 28.797 1 70.62 463 ALA B C 1
ATOM 7471 O O . ALA B 1 463 ? -12.156 4.793 28.812 1 70.62 463 ALA B O 1
ATOM 7472 N N . ALA B 1 464 ? -11.055 6.477 29.703 1 61.03 464 ALA B N 1
ATOM 7473 C CA . ALA B 1 464 ? -11.883 6.465 30.906 1 61.03 464 ALA B CA 1
ATOM 7474 C C . ALA B 1 464 ? -13.305 6.918 30.609 1 61.03 464 ALA B C 1
ATOM 7476 O O . ALA B 1 464 ? -14.242 6.57 31.328 1 61.03 464 ALA B O 1
ATOM 7477 N N . THR B 1 465 ? -13.508 7.656 29.641 1 57.81 465 THR B N 1
ATOM 7478 C CA . THR B 1 465 ? -14.828 8.18 29.328 1 57.81 465 THR B CA 1
ATOM 7479 C C . THR B 1 465 ? -15.602 7.203 28.438 1 57.81 465 THR B C 1
ATOM 7481 O O . THR B 1 465 ? -16.766 7.438 28.125 1 57.81 465 THR B O 1
ATOM 7484 N N . THR B 1 466 ? -15 6.133 27.969 1 54.22 466 THR B N 1
ATOM 7485 C CA . THR B 1 466 ? -15.68 5.184 27.109 1 54.22 466 THR B CA 1
ATOM 7486 C C . THR B 1 466 ? -16.438 4.145 27.922 1 54.22 466 THR B C 1
ATOM 7488 O O . THR B 1 466 ? -15.844 3.445 28.75 1 54.22 466 THR B O 1
ATOM 7491 N N . PRO B 1 467 ? -17.781 4.266 28.141 1 43.91 467 PRO B N 1
ATOM 7492 C CA . PRO B 1 467 ? -18.5 3.223 28.875 1 43.91 467 PRO B CA 1
ATOM 7493 C C . PRO B 1 467 ? -18.125 1.813 28.422 1 43.91 467 PRO B C 1
ATOM 7495 O O . PRO B 1 467 ? -17.781 1.607 27.25 1 43.91 467 PRO B O 1
ATOM 7498 N N . PRO B 1 468 ? -17.844 0.929 29.406 1 36.78 468 PRO B N 1
ATOM 7499 C CA . PRO B 1 468 ? -17.578 -0.46 29.016 1 36.78 468 PRO B CA 1
ATOM 7500 C C . PRO B 1 468 ? -18.641 -1.015 28.062 1 36.78 468 PRO B C 1
ATOM 7502 O O . PRO B 1 468 ? -19.797 -0.584 28.109 1 36.78 468 PRO B O 1
ATOM 7505 N N . LEU B 1 469 ? -18.266 -1.435 26.859 1 34.72 469 LEU B N 1
ATOM 7506 C CA . LEU B 1 469 ? -19.234 -2.154 26.016 1 34.72 469 LEU B CA 1
ATOM 7507 C C . LEU B 1 469 ? -20.094 -3.09 26.859 1 34.72 469 LEU B C 1
ATOM 7509 O O . LEU B 1 469 ? -19.562 -3.982 27.547 1 34.72 469 LEU B O 1
ATOM 7513 N N . ILE B 1 470 ? -21.094 -2.609 27.5 1 27.39 470 ILE B N 1
ATOM 7514 C CA . ILE B 1 470 ? -22.031 -3.619 27.953 1 27.39 470 ILE B CA 1
ATOM 7515 C C . ILE B 1 470 ? -22.547 -4.422 26.75 1 27.39 470 ILE B C 1
ATOM 7517 O O . ILE B 1 470 ? -22.953 -3.85 25.734 1 27.39 470 ILE B O 1
#

Nearest PDB structures (foldseek):
  7kpr-assembly1_A  TM=9.526E-01  e=1.126E-50  Homo sapiens
  7l4j-assembly1_A  TM=9.586E-01  e=4.464E-50  Homo sapiens
  7n0z-assembly1_A  TM=9.516E-01  e=3.036E-50  Homo sapiens
  7n0z-assembly1_B  TM=9.654E-01  e=5.328E-49  Homo sapiens
  7l4i-assembly1_A  TM=9.517E-01  e=1.791E-48  Homo sapiens

Organism: Callorhinchus milii (NCBI:txid7868)

Sequence (940 aa):
MFKRFRKKSSPALEEHTSPQPASSVQTRDQKIYCRPHFLHKTWGEMPDITDHQLRPILVPPKNKRLPWGTGYSEVINAGKSVFNEDQAVCTSIIVKKKAENEEEWPHSSLSFRSQQDQEIKCYYWALFDGHGGSIAAIQASKHLHHCIREQLEEIYEIIGGPLNVPPPLHLDGKKGKQNERYCVMTKNICIDHLVTGALETAFKCCDELICKYQESTSQSGGCTALTILFLHGKLYVASAGDSRAIIVFKDREISLSNEFTAETERQKIQYLAFLKPELLGGEFSRYEFPCRVKRSDIGKKILYRDYFMSGWGYKIAEEDDLKYPVIHGEGKQTRVMGTIAVTRGLGDHQLQVHETNLHIKPFLSCIPEVIVFDLTQHKFEPNDVLIMGTDGLWDILSNKEVADIVDSFLAENKHPHRYTMLAQYLVHKAKGTLCGNEWKTEDGSFASFDDISVFVIPLYNMAATTPPLIMFKRFRKKSSPALEEHTSPQPASSVQTRDQKIYCRPHFLHKTWGEMPDITDHQLRPILVPPKNKRLPWGTGYSEVINAGKSVFNEDQAVCTSIIVKKKAENEEEWPHSSLSFRSQQDQEIKCYYWALFDGHGGSIAAIQASKHLHHCIREQLEEIYEIIGGPLNVPPPLHLDGKKGKQNERYCVMTKNICIDHLVTGALETAFKCCDELICKYQESTSQSGGCTALTILFLHGKLYVASAGDSRAIIVFKDREISLSNEFTAETERQKIQYLAFLKPELLGGEFSRYEFPCRVKRSDIGKKILYRDYFMSGWGYKIAEEDDLKYPVIHGEGKQTRVMGTIAVTRGLGDHQLQVHETNLHIKPFLSCIPEVIVFDLTQHKFEPNDVLIMGTDGLWDILSNKEVADIVDSFLAENKHPHRYTMLAQYLVHKAKGTLCGNEWKTEDGSFASFDDISVFVIPLYNMAATTPPLI

pLDDT: mean 86.61, std 20.1, range [20.0, 98.94]